Protein 7EAK (pdb70)

Foldseek 3Di:
DVQFDDWDDFEDDDDDPPQLVDDDCVVVDDRDDDVRRPDTDDTDDGGDGCPCPDPQNLFQDKDWADKWKAKLADDPLVRQKTKDQDARQPDVVRLLVVQQFFWKFFKKKKWKDKFKAFDDDPQGQVDDDWWKKKKWFAAQPRDDADGPPGPVVVPPPTDMDMDTPPDDIDMDIGHGPAPDRTQGSWDQAADDPVRDDAGICLVRRGGGMMMMGIPDSSVRGMMMMMIIMIIGTHPMDGDDGHDGDDFDDDDRRDPDGDDDDDDDDDPDPPDPPDDDDDDPPGD/DQWDWDDAQPDIDTGRGADDEAEFPPDFADADDPVQDDFPDDKDWDGRQAFGKDWADKDWAALPFFKWKAFPPQLCCPPGCVVVQLQFFFKKFWWKKKKKFWAFDLQKWFKKKKFKFFPQDFDFQDPPDEADPCAPHPNGDIDGADCDFDDDDHHQTRHPCCPRRRHGNVPRPPGDMDMQTNNRGTMYMYTHYQDDDRRIGNGPVHRGIMIMMGIPGGMDGDPVGDRTIMMIMMMGIHRMIGDHGDHGHPD/DDDDDDDPPPPDDDPPDDDDDDDPDPPDDDDDDDDDPDDDPDCLVQQFDKWWKQQQPPDPQVPDPNSFKQKFFFDPFLQDWSGKFFPQCADGPTHCPISNNVVQLQAWKKFWKKKKKKFWFFDQAKWFKKKKFWDFPPDDADRHCVVRVPGDIDMDIDHPDGMDIRIGGTDFDDRIATNPHDPVRTGGMIIMGGDNGIDGDPPGDRMTIMIMMIHGDPVMDGDGGHDGPPDDDDDDDD/DWDKDAADDDPVVRIDTDDDDDPDPVPDDDPPPDDDDDCCVPPPVDPDDDDDVDDPD/DDWDAAAEAAAQFKDKTKDADPDAADFKKKWKWWCAPVDHIHTAWIQTDPVRRTGGDPVCDVAKDKDDDRPVSMTMIMGGNHDQVRQTWMWMFMCSVPDSPDTDGTYRYGHD/DKAKEKPPQEDEDEFFDKDKIKIFIPWFQADDPPRQGFKWKWWAADVHDIDGADGSLADGDPPHDQLFGGDDGTGMTMTIRRGDDPRRQTKMWMWGPHDPPTYIYSIYGYHYDDD

Nearest PDB structures (foldseek):
  7c9x-assembly1_D  TM=1.006E+00  e=6.518E-09  Echovirus E3
  8gsd-assembly1_4  TM=1.004E+00  e=6.518E-09  Echovirus E3
  6la3-assembly1_D  TM=9.851E-01  e=5.635E-08  Echovirus E11
  9fa9-assembly1_D  TM=9.747E-01  e=7.979E-08  Human coxsackievirus A9 (strain Griggs)
  8r5x-assembly1_D  TM=9.573E-01  e=2.604E-07  Coxsackievirus B5

Radius of gyration: 35.68 Å; Cα contacts (8 Å, |Δi|>4): 2633; chains: 6; bounding box: 87×66×118 Å

Structure (mmCIF, N/CA/C/O backbone):
data_7EAK
#
_entry.id   7EAK
#
loop_
_entity.id
_entity.type
_entity.pdbx_description
1 polymer 'Capsid protein VP1'
2 polymer 'Capsid protein VP2'
3 polymer 'Capsid protein VP3'
4 polymer 'Capsid protein VP4'
5 polymer 'heavy chain of 5G3 fab'
6 polymer 'light chain of 5G3 fab'
7 non-polymer SPHINGOSINE
8 non-polymer 'MYRISTIC ACID'
#
loop_
_atom_site.group_PDB
_atom_site.id
_atom_site.type_symbol
_atom_site.label_atom_id
_atom_site.label_alt_id
_atom_site.label_comp_id
_atom_site.label_asym_id
_atom_site.label_entity_id
_atom_site.label_seq_id
_atom_site.pdbx_PDB_ins_code
_atom_site.Cartn_x
_atom_site.Cartn_y
_atom_site.Cartn_z
_atom_site.occupancy
_atom_site.B_iso_or_equiv
_atom_site.auth_seq_id
_atom_site.auth_comp_id
_atom_site.auth_asym_id
_atom_site.auth_atom_id
_atom_site.pdbx_PDB_model_num
ATOM 1 N N . ALA A 1 10 ? 349.179 343.556 213.150 1.00 102.34 10 ALA A N 1
ATOM 2 C CA . ALA A 1 10 ? 349.149 344.432 214.344 1.00 102.34 10 ALA A CA 1
ATOM 3 C C . ALA A 1 10 ? 347.747 345.027 214.510 1.00 102.34 10 ALA A C 1
ATOM 4 O O . ALA A 1 10 ? 346.817 344.540 213.842 1.00 102.34 10 ALA A O 1
ATOM 6 N N . VAL A 1 11 ? 347.604 346.027 215.387 1.00 98.13 11 VAL A N 1
ATOM 7 C CA . VAL A 1 11 ? 346.276 346.664 215.646 1.00 98.13 11 VAL A CA 1
ATOM 8 C C . VAL A 1 11 ? 345.921 347.540 214.441 1.00 98.13 11 VAL A C 1
ATOM 9 O O . VAL A 1 11 ? 344.759 347.982 214.347 1.00 98.13 11 VAL A O 1
ATOM 13 N N . ALA A 1 12 ? 346.887 347.765 213.546 1.00 92.01 12 ALA A N 1
ATOM 14 C CA . ALA A 1 12 ? 346.656 348.620 212.358 1.00 92.01 12 ALA A CA 1
ATOM 15 C C . ALA A 1 12 ? 346.397 347.739 211.131 1.00 92.01 12 ALA A C 1
ATOM 16 O O . ALA A 1 12 ? 346.465 348.273 210.005 1.00 92.01 12 ALA A O 1
ATOM 18 N N . ARG A 1 13 ? 346.145 346.440 211.341 1.00 86.59 13 ARG A N 1
ATOM 19 C CA . ARG A 1 13 ? 345.911 345.489 210.217 1.00 86.59 13 ARG A CA 1
ATOM 20 C C . ARG A 1 13 ? 344.907 346.054 209.209 1.00 86.59 13 ARG A C 1
ATOM 21 O O . ARG A 1 13 ? 343.970 346.762 209.634 1.00 86.59 13 ARG A O 1
ATOM 29 N N . VAL A 1 14 ? 345.062 345.701 207.931 1.00 78.12 14 VAL A N 1
ATOM 30 C CA . VAL A 1 14 ? 344.228 346.240 206.887 1.00 78.12 14 VAL A CA 1
ATOM 31 C C . VAL A 1 14 ? 343.093 345.264 206.605 1.00 78.12 14 VAL A C 1
ATOM 32 O O . VAL A 1 14 ? 343.132 344.100 206.994 1.00 78.12 14 VAL A O 1
ATOM 36 N N . ALA A 1 15 ? 342.063 345.746 205.920 1.00 75.95 15 ALA A N 1
ATOM 37 C CA . ALA A 1 15 ? 340.884 344.933 205.678 1.00 75.95 15 ALA A CA 1
ATOM 38 C C . ALA A 1 15 ? 341.178 343.832 204.668 1.00 75.95 15 ALA A C 1
ATOM 39 O O . ALA A 1 15 ? 341.984 343.994 203.751 1.00 75.95 15 ALA A O 1
ATOM 41 N N . ASP A 1 16 ? 340.507 342.703 204.849 1.00 77.97 16 ASP A N 1
ATOM 42 C CA . ASP A 1 16 ? 340.638 341.559 203.965 1.00 77.97 16 ASP A CA 1
ATOM 43 C C . ASP A 1 16 ? 339.625 341.654 202.835 1.00 77.97 16 ASP A C 1
ATOM 44 O O . ASP A 1 16 ? 338.631 342.376 202.922 1.00 77.97 16 ASP A O 1
ATOM 49 N N . THR A 1 17 ? 339.888 340.921 201.760 1.00 78.91 17 THR A N 1
ATOM 50 C CA . THR A 1 17 ? 338.968 340.853 200.633 1.00 78.91 17 THR A CA 1
ATOM 51 C C . THR A 1 17 ? 338.172 339.554 200.712 1.00 78.91 17 THR A C 1
ATOM 52 O O . THR A 1 17 ? 338.702 338.466 200.471 1.00 78.91 17 THR A O 1
ATOM 56 N N . MET A 1 18 ? 336.908 339.671 201.082 1.00 81.72 18 MET A N 1
ATOM 57 C CA . MET A 1 18 ? 336.030 338.517 201.090 1.00 81.72 18 MET A CA 1
ATOM 58 C C . MET A 1 18 ? 335.775 338.078 199.651 1.00 81.72 18 MET A C 1
ATOM 59 O O . MET A 1 18 ? 335.627 338.924 198.766 1.00 81.72 18 MET A O 1
ATOM 64 N N . PRO A 1 19 ? 335.737 336.778 199.376 1.00 76.61 19 PRO A N 1
ATOM 65 C CA . PRO A 1 19 ? 335.601 336.328 197.990 1.00 76.61 19 PRO A CA 1
ATOM 66 C C . PRO A 1 19 ? 334.233 336.666 197.431 1.00 76.61 19 PRO A C 1
ATOM 67 O O . PRO A 1 19 ? 333.300 337.016 198.155 1.00 76.61 19 PRO A O 1
ATOM 71 N N . THR A 1 20 ? 334.125 336.562 196.110 1.00 75.39 20 THR A N 1
ATOM 72 C CA . THR A 1 20 ? 332.893 336.918 195.425 1.00 75.39 20 THR A CA 1
ATOM 73 C C . THR A 1 20 ? 332.831 336.210 194.082 1.00 75.39 20 THR A C 1
ATOM 74 O O . THR A 1 20 ? 333.827 336.155 193.358 1.00 75.39 20 THR A O 1
ATOM 78 N N . GLY A 1 21 ? 331.657 335.678 193.753 1.00 74.04 21 GLY A N 1
ATOM 79 C CA . GLY A 1 21 ? 331.440 335.042 192.476 1.00 74.04 21 GLY A CA 1
ATOM 80 C C . GLY A 1 21 ? 330.705 335.948 191.512 1.00 74.04 21 GLY A C 1
ATOM 81 O O . GLY A 1 21 ? 330.622 337.162 191.714 1.00 74.04 21 GLY A O 1
ATOM 82 N N . PRO A 1 22 ? 330.154 335.381 190.444 1.00 72.45 22 PRO A N 1
ATOM 83 C CA . PRO A 1 22 ? 329.412 336.196 189.482 1.00 72.45 22 PRO A CA 1
ATOM 84 C C . PRO A 1 22 ? 328.131 336.723 190.102 1.00 72.45 22 PRO A C 1
ATOM 85 O O . PRO A 1 22 ? 327.671 336.252 191.143 1.00 72.45 22 PRO A O 1
ATOM 89 N N . ARG A 1 23 ? 327.549 337.719 189.442 1.00 72.42 23 ARG A N 1
ATOM 90 C CA . ARG A 1 23 ? 326.399 338.400 190.012 1.00 72.42 23 ARG A CA 1
ATOM 91 C C . ARG A 1 23 ? 325.580 339.026 188.897 1.00 72.42 23 ARG A C 1
ATOM 92 O O . ARG A 1 23 ? 326.083 339.294 187.805 1.00 72.42 23 ARG A O 1
ATOM 100 N N . ASN A 1 24 ? 324.301 339.250 189.195 1.00 75.36 24 ASN A N 1
ATOM 101 C CA . ASN A 1 24 ? 323.405 340.009 188.320 1.00 75.36 24 ASN A CA 1
ATOM 102 C C . ASN A 1 24 ? 322.339 340.634 189.219 1.00 75.36 24 ASN A C 1
ATOM 103 O O . ASN A 1 24 ? 321.328 340.002 189.530 1.00 75.36 24 ASN A O 1
ATOM 108 N N . THR A 1 25 ? 322.566 341.882 189.614 1.00 78.98 25 THR A N 1
ATOM 109 C CA . THR A 1 25 ? 321.738 342.527 190.618 1.00 78.98 25 THR A CA 1
ATOM 110 C C . THR A 1 25 ? 321.344 343.923 190.167 1.00 78.98 25 THR A C 1
ATOM 111 O O . THR A 1 25 ? 321.804 344.427 189.141 1.00 78.98 25 THR A O 1
ATOM 115 N N . GLU A 1 26 ? 320.474 344.548 190.959 1.00 81.54 26 GLU A N 1
ATOM 116 C CA . GLU A 1 26 ? 320.169 345.960 190.792 1.00 81.54 26 GLU A CA 1
ATOM 117 C C . GLU A 1 26 ? 321.078 346.851 191.615 1.00 81.54 26 GLU A C 1
ATOM 118 O O . GLU A 1 26 ? 321.288 348.011 191.250 1.00 81.54 26 GLU A O 1
ATOM 124 N N . SER A 1 27 ? 321.619 346.341 192.714 1.00 83.19 27 SER A N 1
ATOM 125 C CA . SER A 1 27 ? 322.465 347.134 193.595 1.00 83.19 27 SER A CA 1
ATOM 126 C C . SER A 1 27 ? 323.811 347.316 192.917 1.00 83.19 27 SER A C 1
ATOM 127 O O . SER A 1 27 ? 324.733 346.521 193.094 1.00 83.19 27 SER A O 1
ATOM 130 N N . VAL A 1 28 ? 323.925 348.371 192.118 1.00 81.16 28 VAL A N 1
ATOM 131 C CA . VAL A 1 28 ? 325.191 348.688 191.464 1.00 81.16 28 VAL A CA 1
ATOM 132 C C . VAL A 1 28 ? 326.045 349.495 192.431 1.00 81.16 28 VAL A C 1
ATOM 133 O O . VAL A 1 28 ? 325.687 350.626 192.785 1.00 81.16 28 VAL A O 1
ATOM 137 N N . PRO A 1 29 ? 327.154 348.959 192.899 1.00 75.80 29 PRO A N 1
ATOM 138 C CA . PRO A 1 29 ? 327.989 349.714 193.834 1.00 75.80 29 PRO A CA 1
ATOM 139 C C . PRO A 1 29 ? 328.955 350.622 193.102 1.00 75.80 29 PRO A C 1
ATOM 140 O O . PRO A 1 29 ? 329.470 351.588 193.673 1.00 75.80 29 PRO A O 1
ATOM 144 N N . ALA A 1 30 ? 329.200 350.325 191.827 1.00 71.81 30 ALA A N 1
ATOM 145 C CA . ALA A 1 30 ? 330.140 351.130 191.059 1.00 71.81 30 ALA A CA 1
ATOM 146 C C . ALA A 1 30 ? 329.584 352.520 190.793 1.00 71.81 30 ALA A C 1
ATOM 147 O O . ALA A 1 30 ? 330.290 353.519 190.965 1.00 71.81 30 ALA A O 1
ATOM 149 N N . LEU A 1 31 ? 328.324 352.610 190.387 1.00 75.05 31 LEU A N 1
ATOM 150 C CA . LEU A 1 31 ? 327.716 353.904 190.116 1.00 75.05 31 LEU A CA 1
ATOM 151 C C . LEU A 1 31 ? 327.489 354.652 191.419 1.00 75.05 31 LEU A C 1
ATOM 152 O O . LEU A 1 31 ? 326.804 354.155 192.317 1.00 75.05 31 LEU A O 1
ATOM 157 N N . THR A 1 32 ? 328.063 355.844 191.524 1.00 74.68 32 THR A N 1
ATOM 158 C CA . THR A 1 32 ? 327.878 356.694 192.689 1.00 74.68 32 THR A CA 1
ATOM 159 C C . THR A 1 32 ? 327.738 358.129 192.205 1.00 74.68 32 THR A C 1
ATOM 160 O O . THR A 1 32 ? 327.546 358.388 191.013 1.00 74.68 32 THR A O 1
ATOM 164 N N . ALA A 1 33 ? 327.823 359.073 193.133 1.00 73.91 33 ALA A N 1
ATOM 165 C CA . ALA A 1 33 ? 327.689 360.482 192.787 1.00 73.91 33 ALA A CA 1
ATOM 166 C C . ALA A 1 33 ? 328.546 361.282 193.753 1.00 73.91 33 ALA A C 1
ATOM 167 O O . ALA A 1 33 ? 328.263 361.309 194.953 1.00 73.91 33 ALA A O 1
ATOM 169 N N . VAL A 1 34 ? 329.590 361.925 193.233 1.00 71.07 34 VAL A N 1
ATOM 170 C CA . VAL A 1 34 ? 330.517 362.637 194.100 1.00 71.07 34 VAL A CA 1
ATOM 171 C C . VAL A 1 34 ? 330.001 364.006 194.505 1.00 71.07 34 VAL A C 1
ATOM 172 O O . VAL A 1 34 ? 330.534 364.596 195.450 1.00 71.07 34 VAL A O 1
ATOM 176 N N . GLU A 1 35 ? 328.989 364.536 193.811 1.00 71.34 35 GLU A N 1
ATOM 177 C CA . GLU A 1 35 ? 328.449 365.838 194.182 1.00 71.34 35 GLU A CA 1
ATOM 178 C C . GLU A 1 35 ? 328.086 365.890 195.655 1.00 71.34 35 GLU A C 1
ATOM 179 O O . GLU A 1 35 ? 328.108 366.963 196.264 1.00 71.34 35 GLU A O 1
ATOM 185 N N . THR A 1 36 ? 327.769 364.746 196.250 1.00 71.11 36 THR A N 1
ATOM 186 C CA . THR A 1 36 ? 327.556 364.715 197.686 1.00 71.11 36 THR A CA 1
ATOM 187 C C . THR A 1 36 ? 328.846 364.851 198.470 1.00 71.11 36 THR A C 1
ATOM 188 O O . THR A 1 36 ? 328.797 364.854 199.702 1.00 71.11 36 THR A O 1
ATOM 192 N N . GLY A 1 37 ? 329.989 364.963 197.803 1.00 68.91 37 GLY A N 1
ATOM 193 C CA . GLY A 1 37 ? 331.240 365.141 198.506 1.00 68.91 37 GLY A CA 1
ATOM 194 C C . GLY A 1 37 ? 331.557 363.952 199.380 1.00 68.91 37 GLY A C 1
ATOM 195 O O . GLY A 1 37 ? 331.880 364.101 200.560 1.00 68.91 37 GLY A O 1
ATOM 196 N N . HIS A 1 38 ? 331.446 362.760 198.808 1.00 72.27 38 HIS A N 1
ATOM 197 C CA . HIS A 1 38 ? 331.614 361.519 199.546 1.00 72.27 38 HIS A CA 1
ATOM 198 C C . HIS A 1 38 ? 332.495 360.585 198.740 1.00 72.27 38 HIS A C 1
ATOM 199 O O . HIS A 1 38 ? 332.140 360.207 197.622 1.00 72.27 38 HIS A O 1
ATOM 206 N N . THR A 1 39 ? 333.630 360.207 199.312 1.00 72.06 39 THR A N 1
ATOM 207 C CA . THR A 1 39 ? 334.557 359.305 198.649 1.00 72.06 39 THR A CA 1
ATOM 208 C C . THR A 1 39 ? 333.998 357.891 198.711 1.00 72.06 39 THR A C 1
ATOM 209 O O . THR A 1 39 ? 333.698 357.389 199.798 1.00 72.06 39 THR A O 1
ATOM 213 N N . SER A 1 40 ? 333.852 357.252 197.556 1.00 74.64 40 SER A N 1
ATOM 214 C CA . SER A 1 40 ? 333.216 355.945 197.506 1.00 74.64 40 SER A CA 1
ATOM 215 C C . SER A 1 40 ? 334.024 354.912 198.280 1.00 74.64 40 SER A C 1
ATOM 216 O O . SER A 1 40 ? 335.246 355.015 198.407 1.00 74.64 40 SER A O 1
ATOM 219 N N . GLN A 1 41 ? 333.325 353.907 198.803 1.00 74.69 41 GLN A N 1
ATOM 220 C CA . GLN A 1 41 ? 333.928 352.857 199.618 1.00 74.69 41 GLN A CA 1
ATOM 221 C C . GLN A 1 41 ? 333.943 351.513 198.900 1.00 74.69 41 GLN A C 1
ATOM 222 O O . GLN A 1 41 ? 333.716 350.467 199.507 1.00 74.69 41 GLN A O 1
ATOM 228 N N . VAL A 1 42 ? 334.210 351.523 197.600 1.00 74.67 42 VAL A N 1
ATOM 229 C CA . VAL A 1 42 ? 334.160 350.303 196.803 1.00 74.67 42 VAL A CA 1
ATOM 230 C C . VAL A 1 42 ? 335.447 349.512 196.989 1.00 74.67 42 VAL A C 1
ATOM 231 O O . VAL A 1 42 ? 336.540 350.001 196.688 1.00 74.67 42 VAL A O 1
ATOM 235 N N . VAL A 1 43 ? 335.315 348.285 197.477 1.00 74.21 43 VAL A N 1
ATOM 236 C CA . VAL A 1 43 ? 336.415 347.332 197.589 1.00 74.21 43 VAL A CA 1
ATOM 237 C C . VAL A 1 43 ? 336.422 346.539 196.285 1.00 74.21 43 VAL A C 1
ATOM 238 O O . VAL A 1 43 ? 335.352 346.346 195.693 1.00 74.21 43 VAL A O 1
ATOM 242 N N . PRO A 1 44 ? 337.586 346.075 195.781 1.00 72.09 44 PRO A N 1
ATOM 243 C CA . PRO A 1 44 ? 337.613 345.370 194.489 1.00 72.09 44 PRO A CA 1
ATOM 244 C C . PRO A 1 44 ? 336.591 344.258 194.322 1.00 72.09 44 PRO A C 1
ATOM 245 O O . PRO A 1 44 ? 336.331 343.824 193.197 1.00 72.09 44 PRO A O 1
ATOM 249 N N . GLY A 1 45 ? 335.998 343.792 195.418 1.00 72.44 45 GLY A N 1
ATOM 250 C CA . GLY A 1 45 ? 335.018 342.727 195.327 1.00 72.44 45 GLY A CA 1
ATOM 251 C C . GLY A 1 45 ? 333.728 343.105 194.632 1.00 72.44 45 GLY A C 1
ATOM 252 O O . GLY A 1 45 ? 332.894 342.223 194.402 1.00 72.44 45 GLY A O 1
ATOM 253 N N . ASP A 1 46 ? 333.541 344.380 194.291 1.00 74.74 46 ASP A N 1
ATOM 254 C CA . ASP A 1 46 ? 332.285 344.832 193.712 1.00 74.74 46 ASP A CA 1
ATOM 255 C C . ASP A 1 46 ? 332.314 344.964 192.198 1.00 74.74 46 ASP A C 1
ATOM 256 O O . ASP A 1 46 ? 331.245 345.044 191.585 1.00 74.74 46 ASP A O 1
ATOM 261 N N . THR A 1 47 ? 333.489 345.000 191.579 1.00 74.46 47 THR A N 1
ATOM 262 C CA . THR A 1 47 ? 333.578 345.163 190.136 1.00 74.46 47 THR A CA 1
ATOM 263 C C . THR A 1 47 ? 334.152 343.947 189.425 1.00 74.46 47 THR A C 1
ATOM 264 O O . THR A 1 47 ? 334.301 343.981 188.200 1.00 74.46 47 THR A O 1
ATOM 268 N N . MET A 1 48 ? 334.477 342.880 190.146 1.00 74.21 48 MET A N 1
ATOM 269 C CA . MET A 1 48 ? 334.998 341.673 189.523 1.00 74.21 48 MET A CA 1
ATOM 270 C C . MET A 1 48 ? 334.879 340.525 190.512 1.00 74.21 48 MET A C 1
ATOM 271 O O . MET A 1 48 ? 334.491 340.714 191.666 1.00 74.21 48 MET A O 1
ATOM 276 N N . GLN A 1 49 ? 335.213 339.328 190.043 1.00 74.96 49 GLN A N 1
ATOM 277 C CA . GLN A 1 49 ? 335.306 338.172 190.921 1.00 74.96 49 GLN A CA 1
ATOM 278 C C . GLN A 1 49 ? 336.655 338.174 191.623 1.00 74.96 49 GLN A C 1
ATOM 279 O O . GLN A 1 49 ? 337.696 338.317 190.976 1.00 74.96 49 GLN A O 1
ATOM 285 N N . THR A 1 50 ? 336.643 338.016 192.941 1.00 74.65 50 THR A N 1
ATOM 286 C CA . THR A 1 50 ? 337.867 338.031 193.723 1.00 74.65 50 THR A CA 1
ATOM 287 C C . THR A 1 50 ? 337.948 336.776 194.582 1.00 74.65 50 THR A C 1
ATOM 288 O O . THR A 1 50 ? 336.984 336.021 194.713 1.00 74.65 50 THR A O 1
ATOM 292 N N . ARG A 1 51 ? 339.118 336.568 195.178 1.00 71.55 51 ARG A N 1
ATOM 293 C CA . ARG A 1 51 ? 339.407 335.385 195.971 1.00 71.55 51 ARG A CA 1
ATOM 294 C C . ARG A 1 51 ? 339.706 335.778 197.408 1.00 71.55 51 ARG A C 1
ATOM 295 O O . ARG A 1 51 ? 340.176 336.884 197.680 1.00 71.55 51 ARG A O 1
ATOM 303 N N . HIS A 1 52 ? 339.443 334.861 198.333 1.00 71.65 52 HIS A N 1
ATOM 304 C CA . HIS A 1 52 ? 339.626 335.138 199.753 1.00 71.65 52 HIS A CA 1
ATOM 305 C C . HIS A 1 52 ? 341.105 335.070 200.092 1.00 71.65 52 HIS A C 1
ATOM 306 O O . HIS A 1 52 ? 341.676 333.979 200.158 1.00 71.65 52 HIS A O 1
ATOM 313 N N . VAL A 1 53 ? 341.733 336.220 200.319 1.00 73.62 53 VAL A N 1
ATOM 314 C CA . VAL A 1 53 ? 343.118 336.258 200.770 1.00 73.62 53 VAL A CA 1
ATOM 315 C C . VAL A 1 53 ? 343.162 336.895 202.148 1.00 73.62 53 VAL A C 1
ATOM 316 O O . VAL A 1 53 ? 342.413 337.833 202.437 1.00 73.62 53 VAL A O 1
ATOM 320 N N . LYS A 1 54 ? 344.018 336.361 203.008 1.00 73.23 54 LYS A N 1
ATOM 321 C CA . LYS A 1 54 ? 344.189 336.887 204.356 1.00 73.23 54 LYS A CA 1
ATOM 322 C C . LYS A 1 54 ? 345.312 337.911 204.310 1.00 73.23 54 LYS A C 1
ATOM 323 O O . LYS A 1 54 ? 346.492 337.560 204.363 1.00 73.23 54 LYS A O 1
ATOM 329 N N . ASN A 1 55 ? 344.945 339.184 204.212 1.00 75.01 55 ASN A N 1
ATOM 330 C CA . ASN A 1 55 ? 345.926 340.250 204.072 1.00 75.01 55 ASN A CA 1
ATOM 331 C C . ASN A 1 55 ? 346.526 340.568 205.434 1.00 75.01 55 ASN A C 1
ATOM 332 O O . ASN A 1 55 ? 345.809 340.960 206.359 1.00 75.01 55 ASN A O 1
ATOM 337 N N . TYR A 1 56 ? 347.838 340.393 205.557 1.00 77.05 56 TYR A N 1
ATOM 338 C CA . TYR A 1 56 ? 348.538 340.573 206.819 1.00 77.05 56 TYR A CA 1
ATOM 339 C C . TYR A 1 56 ? 349.289 341.891 206.892 1.00 77.05 56 TYR A C 1
ATOM 340 O O . TYR A 1 56 ? 350.041 342.110 207.846 1.00 77.05 56 TYR A O 1
ATOM 349 N N . HIS A 1 57 ? 349.117 342.765 205.910 1.00 74.71 57 HIS A N 1
ATOM 350 C CA . HIS A 1 57 ? 349.778 344.055 205.958 1.00 74.71 57 HIS A CA 1
ATOM 351 C C . HIS A 1 57 ? 349.205 344.895 207.091 1.00 74.71 57 HIS A C 1
ATOM 352 O O . HIS A 1 57 ? 348.080 344.685 207.549 1.00 74.71 57 HIS A O 1
ATOM 359 N N . SER A 1 58 ? 349.992 345.864 207.543 1.00 78.31 58 SER A N 1
ATOM 360 C CA . SER A 1 58 ? 349.564 346.734 208.623 1.00 78.31 58 SER A CA 1
ATOM 361 C C . SER A 1 58 ? 350.012 348.155 208.327 1.00 78.31 58 SER A C 1
ATOM 362 O O . SER A 1 58 ? 350.873 348.395 207.480 1.00 78.31 58 SER A O 1
ATOM 365 N N . ARG A 1 59 ? 349.421 349.105 209.047 1.00 76.75 59 ARG A N 1
ATOM 366 C CA . ARG A 1 59 ? 349.649 350.525 208.816 1.00 76.75 59 ARG A CA 1
ATOM 367 C C . ARG A 1 59 ? 350.417 351.185 209.955 1.00 76.75 59 ARG A C 1
ATOM 368 O O . ARG A 1 59 ? 350.237 352.376 210.215 1.00 76.75 59 ARG A O 1
ATOM 376 N N . THR A 1 60 ? 351.275 350.434 210.644 1.00 76.09 60 THR A N 1
ATOM 377 C CA . THR A 1 60 ? 352.013 351.023 211.755 1.00 76.09 60 THR A CA 1
ATOM 378 C C . THR A 1 60 ? 352.961 352.108 211.276 1.00 76.09 60 THR A C 1
ATOM 379 O O . THR A 1 60 ? 353.101 353.149 211.926 1.00 76.09 60 THR A O 1
ATOM 383 N N . GLU A 1 61 ? 353.610 351.891 210.137 1.00 73.59 61 GLU A N 1
ATOM 384 C CA . GLU A 1 61 ? 354.661 352.791 209.690 1.00 73.59 61 GLU A CA 1
ATOM 385 C C . GLU A 1 61 ? 354.126 354.145 209.244 1.00 73.59 61 GLU A C 1
ATOM 386 O O . GLU A 1 61 ? 354.922 355.028 208.912 1.00 73.59 61 GLU A O 1
ATOM 392 N N . SER A 1 62 ? 352.808 354.336 209.232 1.00 71.85 62 SER A N 1
ATOM 393 C CA . SER A 1 62 ? 352.216 355.568 208.730 1.00 71.85 62 SER A CA 1
ATOM 394 C C . SER A 1 62 ? 351.358 356.275 209.771 1.00 71.85 62 SER A C 1
ATOM 395 O O . SER A 1 62 ? 350.588 357.170 209.420 1.00 71.85 62 SER A O 1
ATOM 398 N N . SER A 1 63 ? 351.457 355.890 211.038 1.00 71.89 63 SER A N 1
ATOM 399 C CA . SER A 1 63 ? 350.765 356.647 212.066 1.00 71.89 63 SER A CA 1
ATOM 400 C C . SER A 1 63 ? 351.474 357.976 212.290 1.00 71.89 63 SER A C 1
ATOM 401 O O . SER A 1 63 ? 352.605 358.185 211.855 1.00 71.89 63 SER A O 1
ATOM 404 N N . ILE A 1 64 ? 350.801 358.884 212.992 1.00 69.35 64 ILE A N 1
ATOM 405 C CA . ILE A 1 64 ? 351.364 360.217 213.167 1.00 69.35 64 ILE A CA 1
ATOM 406 C C . ILE A 1 64 ? 352.623 360.171 214.014 1.00 69.35 64 ILE A C 1
ATOM 407 O O . ILE A 1 64 ? 353.629 360.809 213.681 1.00 69.35 64 ILE A O 1
ATOM 412 N N . GLU A 1 65 ? 352.603 359.422 215.116 1.00 73.23 65 GLU A N 1
ATOM 413 C CA . GLU A 1 65 ? 353.779 359.401 215.977 1.00 73.23 65 GLU A CA 1
ATOM 414 C C . GLU A 1 65 ? 354.976 358.801 215.257 1.00 73.23 65 GLU A C 1
ATOM 415 O O . GLU A 1 65 ? 356.092 359.314 215.371 1.00 73.23 65 GLU A O 1
ATOM 421 N N . ASN A 1 66 ? 354.769 357.733 214.491 1.00 71.84 66 ASN A N 1
ATOM 422 C CA . ASN A 1 66 ? 355.874 357.167 213.732 1.00 71.84 66 ASN A CA 1
ATOM 423 C C . ASN A 1 66 ? 356.217 357.995 212.505 1.00 71.84 66 ASN A C 1
ATOM 424 O O . ASN A 1 66 ? 357.307 357.836 211.952 1.00 71.84 66 ASN A O 1
ATOM 429 N N . PHE A 1 67 ? 355.314 358.866 212.067 1.00 68.64 67 PHE A N 1
ATOM 430 C CA . PHE A 1 67 ? 355.593 359.711 210.916 1.00 68.64 67 PHE A CA 1
ATOM 431 C C . PHE A 1 67 ? 356.373 360.952 211.302 1.00 68.64 67 PHE A C 1
ATOM 432 O O . PHE A 1 67 ? 357.099 361.506 210.473 1.00 68.64 67 PHE A O 1
ATOM 440 N N . LEU A 1 68 ? 356.239 361.402 212.544 1.00 67.97 68 LEU A N 1
ATOM 441 C CA . LEU A 1 68 ? 356.885 362.629 212.981 1.00 67.97 68 LEU A CA 1
ATOM 442 C C . LEU A 1 68 ? 358.039 362.414 213.941 1.00 67.97 68 LEU A C 1
ATOM 443 O O . LEU A 1 68 ? 358.930 363.260 214.001 1.00 67.97 68 LEU A O 1
ATOM 448 N N . CYS A 1 69 ? 358.068 361.306 214.678 1.00 69.95 69 CYS A N 1
ATOM 449 C CA . CYS A 1 69 ? 359.109 361.116 215.680 1.00 69.95 69 CYS A CA 1
ATOM 450 C C . CYS A 1 69 ? 360.428 360.745 215.014 1.00 69.95 69 CYS A C 1
ATOM 451 O O . CYS A 1 69 ? 360.925 359.629 215.182 1.00 69.95 69 CYS A O 1
ATOM 454 N N . ARG A 1 70 ? 360.980 361.664 214.227 1.00 66.00 70 ARG A N 1
ATOM 455 C CA . ARG A 1 70 ? 362.327 361.544 213.686 1.00 66.00 70 ARG A CA 1
ATOM 456 C C . ARG A 1 70 ? 362.949 362.928 213.679 1.00 66.00 70 ARG A C 1
ATOM 457 O O . ARG A 1 70 ? 362.359 363.867 213.143 1.00 66.00 70 ARG A O 1
ATOM 465 N N . ALA A 1 71 ? 364.133 363.054 214.264 1.00 62.84 71 ALA A N 1
ATOM 466 C CA . ALA A 1 71 ? 364.750 364.363 214.398 1.00 62.84 71 ALA A CA 1
ATOM 467 C C . ALA A 1 71 ? 365.225 364.882 213.048 1.00 62.84 71 ALA A C 1
ATOM 468 O O . ALA A 1 71 ? 365.759 364.132 212.231 1.00 62.84 71 ALA A O 1
ATOM 470 N N . ALA A 1 72 ? 365.025 366.178 212.818 1.00 62.28 72 ALA A N 1
ATOM 471 C CA . ALA A 1 72 ? 365.475 366.828 211.597 1.00 62.28 72 ALA A CA 1
ATOM 472 C C . ALA A 1 72 ? 366.125 368.156 211.945 1.00 62.28 72 ALA A C 1
ATOM 473 O O . ALA A 1 72 ? 365.748 368.809 212.918 1.00 62.28 72 ALA A O 1
ATOM 475 N N . CYS A 1 73 ? 367.105 368.551 211.138 1.00 66.55 73 CYS A N 1
ATOM 476 C CA . CYS A 1 73 ? 367.857 369.765 211.413 1.00 66.55 73 CYS A CA 1
ATOM 477 C C . CYS A 1 73 ? 366.958 370.991 211.339 1.00 66.55 73 CYS A C 1
ATOM 478 O O . CYS A 1 73 ? 366.030 371.061 210.533 1.00 66.55 73 CYS A O 1
ATOM 481 N N . VAL A 1 74 ? 367.234 371.962 212.207 1.00 64.54 74 VAL A N 1
ATOM 482 C CA . VAL A 1 74 ? 366.419 373.171 212.269 1.00 64.54 74 VAL A CA 1
ATOM 483 C C . VAL A 1 74 ? 367.234 374.456 212.209 1.00 64.54 74 VAL A C 1
ATOM 484 O O . VAL A 1 74 ? 366.712 375.492 211.762 1.00 64.54 74 VAL A O 1
ATOM 488 N N . TYR A 1 75 ? 368.514 374.468 212.570 1.00 63.25 75 TYR A N 1
ATOM 489 C CA . TYR A 1 75 ? 369.291 375.696 212.475 1.00 63.25 75 TYR A CA 1
ATOM 490 C C . TYR A 1 75 ? 370.766 375.356 212.357 1.00 63.25 75 TYR A C 1
ATOM 491 O O . TYR A 1 75 ? 371.215 374.293 212.784 1.00 63.25 75 TYR A O 1
ATOM 500 N N . ILE A 1 76 ? 371.516 376.286 211.769 1.00 61.07 76 ILE A N 1
ATOM 501 C CA . ILE A 1 76 ? 372.959 376.148 211.612 1.00 61.07 76 ILE A CA 1
ATOM 502 C C . ILE A 1 76 ? 373.606 377.489 211.916 1.00 61.07 76 ILE A C 1
ATOM 503 O O . ILE A 1 76 ? 373.566 378.411 211.095 1.00 61.07 76 ILE A O 1
ATOM 508 N N . ALA A 1 77 ? 374.212 377.611 213.090 1.00 60.36 77 ALA A N 1
ATOM 509 C CA . ALA A 1 77 ? 374.804 378.863 213.531 1.00 60.36 77 ALA A CA 1
ATOM 510 C C . ALA A 1 77 ? 376.274 378.647 213.840 1.00 60.36 77 ALA A C 1
ATOM 511 O O . ALA A 1 77 ? 376.655 377.609 214.387 1.00 60.36 77 ALA A O 1
ATOM 513 N N . THR A 1 78 ? 377.095 379.625 213.481 1.00 62.27 78 THR A N 1
ATOM 514 C CA . THR A 1 78 ? 378.529 379.555 213.688 1.00 62.27 78 THR A CA 1
ATOM 515 C C . THR A 1 78 ? 378.996 380.755 214.496 1.00 62.27 78 THR A C 1
ATOM 516 O O . THR A 1 78 ? 378.398 381.831 214.440 1.00 62.27 78 THR A O 1
ATOM 520 N N . TYR A 1 79 ? 380.073 380.561 215.248 1.00 64.11 79 TYR A N 1
ATOM 521 C CA . TYR A 1 79 ? 380.582 381.600 216.127 1.00 64.11 79 TYR A CA 1
ATOM 522 C C . TYR A 1 79 ? 382.039 381.302 216.436 1.00 64.11 79 TYR A C 1
ATOM 523 O O . TYR A 1 79 ? 382.506 380.175 216.274 1.00 64.11 79 TYR A O 1
ATOM 532 N N . LYS A 1 80 ? 382.745 382.323 216.893 1.00 67.82 80 LYS A N 1
ATOM 533 C CA . LYS A 1 80 ? 384.185 382.282 217.072 1.00 67.82 80 LYS A CA 1
ATOM 534 C C . LYS A 1 80 ? 384.540 382.258 218.553 1.00 67.82 80 LYS A C 1
ATOM 535 O O . LYS A 1 80 ? 383.675 382.125 219.422 1.00 67.82 80 LYS A O 1
ATOM 541 N N . SER A 1 81 ? 385.838 382.355 218.836 1.00 69.51 81 SER A N 1
ATOM 542 C CA . SER A 1 81 ? 386.300 382.655 220.185 1.00 69.51 81 SER A CA 1
ATOM 543 C C . SER A 1 81 ? 387.397 383.711 220.161 1.00 69.51 81 SER A C 1
ATOM 544 O O . SER A 1 81 ? 388.144 383.841 221.137 1.00 69.51 81 SER A O 1
ATOM 547 N N . ALA A 1 82 ? 387.502 384.470 219.074 1.00 73.01 82 ALA A N 1
ATOM 548 C CA . ALA A 1 82 ? 388.520 385.499 218.919 1.00 73.01 82 ALA A CA 1
ATOM 549 C C . ALA A 1 82 ? 388.114 386.789 219.609 1.00 73.01 82 ALA A C 1
ATOM 550 O O . ALA A 1 82 ? 387.135 386.822 220.359 1.00 73.01 82 ALA A O 1
ATOM 552 N N . GLY A 1 83 ? 388.856 387.858 219.348 1.00 77.67 83 GLY A N 1
ATOM 553 C CA . GLY A 1 83 ? 388.570 389.156 219.921 1.00 77.67 83 GLY A CA 1
ATOM 554 C C . GLY A 1 83 ? 388.110 390.126 218.851 1.00 77.67 83 GLY A C 1
ATOM 555 O O . GLY A 1 83 ? 388.356 389.924 217.661 1.00 77.67 83 GLY A O 1
ATOM 556 N N . GLY A 1 84 ? 387.425 391.178 219.286 1.00 81.59 84 GLY A N 1
ATOM 557 C CA . GLY A 1 84 ? 386.906 392.172 218.368 1.00 81.59 84 GLY A CA 1
ATOM 558 C C . GLY A 1 84 ? 385.615 391.731 217.714 1.00 81.59 84 GLY A C 1
ATOM 559 O O . GLY A 1 84 ? 385.405 390.532 217.499 1.00 81.59 84 GLY A O 1
ATOM 560 N N . THR A 1 85 ? 384.759 392.692 217.365 1.00 79.70 85 THR A N 1
ATOM 561 C CA . THR A 1 85 ? 383.416 392.446 216.850 1.00 79.70 85 THR A CA 1
ATOM 562 C C . THR A 1 85 ? 382.699 391.461 217.761 1.00 79.70 85 THR A C 1
ATOM 563 O O . THR A 1 85 ? 382.464 390.312 217.367 1.00 79.70 85 THR A O 1
ATOM 567 N N . PRO A 1 86 ? 382.326 391.870 218.974 1.00 75.97 86 PRO A N 1
ATOM 568 C CA . PRO A 1 86 ? 381.781 390.912 219.943 1.00 75.97 86 PRO A CA 1
ATOM 569 C C . PRO A 1 86 ? 380.467 390.293 219.500 1.00 75.97 86 PRO A C 1
ATOM 570 O O . PRO A 1 86 ? 379.911 389.443 220.200 1.00 75.97 86 PRO A O 1
ATOM 574 N N . THR A 1 87 ? 379.956 390.709 218.345 1.00 75.86 87 THR A N 1
ATOM 575 C CA . THR A 1 87 ? 378.808 390.036 217.761 1.00 75.86 87 THR A CA 1
ATOM 576 C C . THR A 1 87 ? 379.176 388.713 217.115 1.00 75.86 87 THR A C 1
ATOM 577 O O . THR A 1 87 ? 378.285 388.031 216.599 1.00 75.86 87 THR A O 1
ATOM 581 N N . GLU A 1 88 ? 380.453 388.347 217.101 1.00 73.36 88 GLU A N 1
ATOM 582 C CA . GLU A 1 88 ? 380.890 387.083 216.534 1.00 73.36 88 GLU A CA 1
ATOM 583 C C . GLU A 1 88 ? 381.314 386.072 217.585 1.00 73.36 88 GLU A C 1
ATOM 584 O O . GLU A 1 88 ? 381.660 384.943 217.233 1.00 73.36 88 GLU A O 1
ATOM 590 N N . ARG A 1 89 ? 381.306 386.441 218.857 1.00 69.29 89 ARG A N 1
ATOM 591 C CA . ARG A 1 89 ? 381.674 385.517 219.914 1.00 69.29 89 ARG A CA 1
ATOM 592 C C . ARG A 1 89 ? 380.502 384.690 220.416 1.00 69.29 89 ARG A C 1
ATOM 593 O O . ARG A 1 89 ? 380.678 383.893 221.340 1.00 69.29 89 ARG A O 1
ATOM 601 N N . TYR A 1 90 ? 379.316 384.863 219.844 1.00 65.63 90 TYR A N 1
ATOM 602 C CA . TYR A 1 90 ? 378.154 384.090 220.253 1.00 65.63 90 TYR A CA 1
ATOM 603 C C . TYR A 1 90 ? 377.167 384.075 219.098 1.00 65.63 90 TYR A C 1
ATOM 604 O O . TYR A 1 90 ? 377.301 384.831 218.135 1.00 65.63 90 TYR A O 1
ATOM 613 N N . ALA A 1 91 ? 376.171 383.205 219.203 1.00 62.39 91 ALA A N 1
ATOM 614 C CA . ALA A 1 91 ? 375.189 383.039 218.147 1.00 62.39 91 ALA A CA 1
ATOM 615 C C . ALA A 1 91 ? 373.789 383.205 218.711 1.00 62.39 91 ALA A C 1
ATOM 616 O O . ALA A 1 91 ? 373.515 382.829 219.852 1.00 62.39 91 ALA A O 1
ATOM 618 N N . SER A 1 92 ? 372.899 383.748 217.890 1.00 63.13 92 SER A N 1
ATOM 619 C CA . SER A 1 92 ? 371.529 384.019 218.289 1.00 63.13 92 SER A CA 1
ATOM 620 C C . SER A 1 92 ? 370.572 383.282 217.370 1.00 63.13 92 SER A C 1
ATOM 621 O O . SER A 1 92 ? 370.882 383.031 216.203 1.00 63.13 92 SER A O 1
ATOM 624 N N . TRP A 1 93 ? 369.401 382.946 217.899 1.00 65.25 93 TRP A N 1
ATOM 625 C CA . TRP A 1 93 ? 368.389 382.275 217.091 1.00 65.25 93 TRP A CA 1
ATOM 626 C C . TRP A 1 93 ? 367.033 382.455 217.752 1.00 65.25 93 TRP A C 1
ATOM 627 O O . TRP A 1 93 ? 366.802 381.909 218.833 1.00 65.25 93 TRP A O 1
ATOM 638 N N . ARG A 1 94 ? 366.143 383.204 217.110 1.00 70.13 94 ARG A N 1
ATOM 639 C CA . ARG A 1 94 ? 364.746 383.163 217.509 1.00 70.13 94 ARG A CA 1
ATOM 640 C C . ARG A 1 94 ? 364.181 381.810 217.120 1.00 70.13 94 ARG A C 1
ATOM 641 O O . ARG A 1 94 ? 364.372 381.355 215.990 1.00 70.13 94 ARG A O 1
ATOM 649 N N . ILE A 1 95 ? 363.507 381.150 218.057 1.00 66.87 95 ILE A N 1
ATOM 650 C CA . ILE A 1 95 ? 363.100 379.768 217.828 1.00 66.87 95 ILE A CA 1
ATOM 651 C C . ILE A 1 95 ? 362.017 379.752 216.756 1.00 66.87 95 ILE A C 1
ATOM 652 O O . ILE A 1 95 ? 360.896 380.218 216.973 1.00 66.87 95 ILE A O 1
ATOM 657 N N . ASN A 1 96 ? 362.366 379.233 215.586 1.00 70.52 96 ASN A N 1
ATOM 658 C CA . ASN A 1 96 ? 361.454 379.074 214.470 1.00 70.52 96 ASN A CA 1
ATOM 659 C C . ASN A 1 96 ? 361.533 377.639 213.984 1.00 70.52 96 ASN A C 1
ATOM 660 O O . ASN A 1 96 ? 362.489 376.920 214.275 1.00 70.52 96 ASN A O 1
ATOM 665 N N . THR A 1 97 ? 360.519 377.225 213.234 1.00 69.63 97 THR A N 1
ATOM 666 C CA . THR A 1 97 ? 360.566 375.949 212.534 1.00 69.63 97 THR A CA 1
ATOM 667 C C . THR A 1 97 ? 360.320 376.149 211.049 1.00 69.63 97 THR A C 1
ATOM 668 O O . THR A 1 97 ? 359.743 375.287 210.387 1.00 69.63 97 THR A O 1
ATOM 672 N N . ARG A 1 98 ? 360.750 377.288 210.514 1.00 71.14 98 ARG A N 1
ATOM 673 C CA . ARG A 1 98 ? 360.531 377.620 209.119 1.00 71.14 98 ARG A CA 1
ATOM 674 C C . ARG A 1 98 ? 361.813 377.812 208.335 1.00 71.14 98 ARG A C 1
ATOM 675 O O . ARG A 1 98 ? 361.744 378.035 207.122 1.00 71.14 98 ARG A O 1
ATOM 683 N N . GLN A 1 99 ? 362.972 377.738 208.977 1.00 72.07 99 GLN A N 1
ATOM 684 C CA . GLN A 1 99 ? 364.219 378.049 208.300 1.00 72.07 99 GLN A CA 1
ATOM 685 C C . GLN A 1 99 ? 364.810 376.852 207.573 1.00 72.07 99 GLN A C 1
ATOM 686 O O . GLN A 1 99 ? 365.549 377.034 206.600 1.00 72.07 99 GLN A O 1
ATOM 692 N N . MET A 1 100 ? 364.512 375.639 208.020 1.00 71.33 100 MET A N 1
ATOM 693 C CA . MET A 1 100 ? 364.884 374.431 207.299 1.00 71.33 100 MET A CA 1
ATOM 694 C C . MET A 1 100 ? 363.637 373.817 206.685 1.00 71.33 100 MET A C 1
ATOM 695 O O . MET A 1 100 ? 362.656 373.558 207.388 1.00 71.33 100 MET A O 1
ATOM 700 N N . VAL A 1 101 ? 363.686 373.567 205.381 1.00 70.37 101 VAL A N 1
ATOM 701 C CA . VAL A 1 101 ? 362.476 373.228 204.646 1.00 70.37 101 VAL A CA 1
ATOM 702 C C . VAL A 1 101 ? 362.017 371.804 204.923 1.00 70.37 101 VAL A C 1
ATOM 703 O O . VAL A 1 101 ? 360.808 371.539 204.972 1.00 70.37 101 VAL A O 1
ATOM 707 N N . GLN A 1 102 ? 362.956 370.876 205.111 1.00 73.32 102 GLN A N 1
ATOM 708 C CA . GLN A 1 102 ? 362.605 369.467 205.245 1.00 73.32 102 GLN A CA 1
ATOM 709 C C . GLN A 1 102 ? 361.592 369.242 206.359 1.00 73.32 102 GLN A C 1
ATOM 710 O O . GLN A 1 102 ? 360.690 368.410 206.224 1.00 73.32 102 GLN A O 1
ATOM 716 N N . LEU A 1 103 ? 361.719 369.974 207.465 1.00 69.55 103 LEU A N 1
ATOM 717 C CA . LEU A 1 103 ? 360.767 369.844 208.561 1.00 69.55 103 LEU A CA 1
ATOM 718 C C . LEU A 1 103 ? 359.560 370.751 208.403 1.00 69.55 103 LEU A C 1
ATOM 719 O O . LEU A 1 103 ? 358.457 370.390 208.836 1.00 69.55 103 LEU A O 1
ATOM 724 N N . ARG A 1 104 ? 359.745 371.928 207.807 1.00 69.17 104 ARG A N 1
ATOM 725 C CA . ARG A 1 104 ? 358.628 372.845 207.643 1.00 69.17 104 ARG A CA 1
ATOM 726 C C . ARG A 1 104 ? 357.549 372.237 206.764 1.00 69.17 104 ARG A C 1
ATOM 727 O O . ARG A 1 104 ? 356.355 372.376 207.050 1.00 69.17 104 ARG A O 1
ATOM 735 N N . ARG A 1 105 ? 357.946 371.535 205.705 1.00 67.21 105 ARG A N 1
ATOM 736 C CA . ARG A 1 105 ? 356.943 370.932 204.836 1.00 67.21 105 ARG A CA 1
ATOM 737 C C . ARG A 1 105 ? 356.212 369.799 205.541 1.00 67.21 105 ARG A C 1
ATOM 738 O O . ARG A 1 105 ? 355.009 369.614 205.339 1.00 67.21 105 ARG A O 1
ATOM 746 N N . LYS A 1 106 ? 356.911 369.036 206.383 1.00 68.61 106 LYS A N 1
ATOM 747 C CA . LYS A 1 106 ? 356.232 367.972 207.114 1.00 68.61 106 LYS A CA 1
ATOM 748 C C . LYS A 1 106 ? 355.265 368.528 208.146 1.00 68.61 106 LYS A C 1
ATOM 749 O O . LYS A 1 106 ? 354.214 367.928 208.389 1.00 68.61 106 LYS A O 1
ATOM 755 N N . PHE A 1 107 ? 355.591 369.663 208.765 1.00 72.06 107 PHE A N 1
ATOM 756 C CA . PHE A 1 107 ? 354.632 370.258 209.690 1.00 72.06 107 PHE A CA 1
ATOM 757 C C . PHE A 1 107 ? 353.477 370.933 208.969 1.00 72.06 107 PHE A C 1
ATOM 758 O O . PHE A 1 107 ? 352.376 371.022 209.523 1.00 72.06 107 PHE A O 1
ATOM 766 N N . GLU A 1 108 ? 353.690 371.418 207.753 1.00 74.37 108 GLU A N 1
ATOM 767 C CA . GLU A 1 108 ? 352.633 372.157 207.083 1.00 74.37 108 GLU A CA 1
ATOM 768 C C . GLU A 1 108 ? 351.633 371.265 206.362 1.00 74.37 108 GLU A C 1
ATOM 769 O O . GLU A 1 108 ? 350.937 371.752 205.468 1.00 74.37 108 GLU A O 1
ATOM 775 N N . LEU A 1 109 ? 351.539 369.983 206.707 1.00 68.86 109 LEU A N 1
ATOM 776 C CA . LEU A 1 109 ? 350.389 369.195 206.288 1.00 68.86 109 LEU A CA 1
ATOM 777 C C . LEU A 1 109 ? 349.229 369.291 207.261 1.00 68.86 109 LEU A C 1
ATOM 778 O O . LEU A 1 109 ? 348.100 368.953 206.890 1.00 68.86 109 LEU A O 1
ATOM 783 N N . PHE A 1 110 ? 349.474 369.739 208.485 1.00 67.37 110 PHE A N 1
ATOM 784 C CA . PHE A 1 110 ? 348.434 369.859 209.489 1.00 67.37 110 PHE A CA 1
ATOM 785 C C . PHE A 1 110 ? 348.313 371.306 209.933 1.00 67.37 110 PHE A C 1
ATOM 786 O O . PHE A 1 110 ? 349.294 372.052 209.941 1.00 67.37 110 PHE A O 1
ATOM 794 N N . THR A 1 111 ? 347.097 371.698 210.300 1.00 65.38 111 THR A N 1
ATOM 795 C CA . THR A 1 111 ? 346.878 373.066 210.741 1.00 65.38 111 THR A CA 1
ATOM 796 C C . THR A 1 111 ? 347.340 373.269 212.176 1.00 65.38 111 THR A C 1
ATOM 797 O O . THR A 1 111 ? 348.110 374.190 212.463 1.00 65.38 111 THR A O 1
ATOM 801 N N . TYR A 1 112 ? 346.895 372.415 213.089 1.00 66.07 112 TYR A N 1
ATOM 802 C CA . TYR A 1 112 ? 347.225 372.550 214.497 1.00 66.07 112 TYR A CA 1
ATOM 803 C C . TYR A 1 112 ? 348.020 371.346 214.974 1.00 66.07 112 TYR A C 1
ATOM 804 O O . TYR A 1 112 ? 347.850 370.232 214.475 1.00 66.07 112 TYR A O 1
ATOM 813 N N . LEU A 1 113 ? 348.885 371.581 215.956 1.00 67.59 113 LEU A N 1
ATOM 814 C CA . LEU A 1 113 ? 349.787 370.553 216.444 1.00 67.59 113 LEU A CA 1
ATOM 815 C C . LEU A 1 113 ? 350.025 370.762 217.929 1.00 67.59 113 LEU A C 1
ATOM 816 O O . LEU A 1 113 ? 350.174 371.897 218.386 1.00 67.59 113 LEU A O 1
ATOM 821 N N . ARG A 1 114 ? 350.062 369.660 218.672 1.00 70.01 114 ARG A N 1
ATOM 822 C CA . ARG A 1 114 ? 350.323 369.684 220.105 1.00 70.01 114 ARG A CA 1
ATOM 823 C C . ARG A 1 114 ? 351.192 368.486 220.440 1.00 70.01 114 ARG A C 1
ATOM 824 O O . ARG A 1 114 ? 350.794 367.347 220.187 1.00 70.01 114 ARG A O 1
ATOM 832 N N . PHE A 1 115 ? 352.371 368.732 221.004 1.00 67.83 115 PHE A N 1
ATOM 833 C CA . PHE A 1 115 ? 353.323 367.654 221.225 1.00 67.83 115 PHE A CA 1
ATOM 834 C C . PHE A 1 115 ? 354.359 368.083 222.251 1.00 67.83 115 PHE A C 1
ATOM 835 O O . PHE A 1 115 ? 354.484 369.262 222.585 1.00 67.83 115 PHE A O 1
ATOM 843 N N . ASP A 1 116 ? 355.110 367.103 222.738 1.00 72.11 116 ASP A N 1
ATOM 844 C CA . ASP A 1 116 ? 356.321 367.351 223.498 1.00 72.11 116 ASP A CA 1
ATOM 845 C C . ASP A 1 116 ? 357.482 367.422 222.513 1.00 72.11 116 ASP A C 1
ATOM 846 O O . ASP A 1 116 ? 357.285 367.369 221.299 1.00 72.11 116 ASP A O 1
ATOM 851 N N . MET A 1 117 ? 358.711 367.516 223.008 1.00 72.22 117 MET A N 1
ATOM 852 C CA . MET A 1 117 ? 359.821 367.652 222.079 1.00 72.22 117 MET A CA 1
ATOM 853 C C . MET A 1 117 ? 361.110 367.182 222.726 1.00 72.22 117 MET A C 1
ATOM 854 O O . MET A 1 117 ? 361.316 367.376 223.924 1.00 72.22 117 MET A O 1
ATOM 859 N N . GLU A 1 118 ? 361.965 366.560 221.923 1.00 70.65 118 GLU A N 1
ATOM 860 C CA . GLU A 1 118 ? 363.345 366.299 222.292 1.00 70.65 118 GLU A CA 1
ATOM 861 C C . GLU A 1 118 ? 364.260 367.134 221.415 1.00 70.65 118 GLU A C 1
ATOM 862 O O . GLU A 1 118 ? 364.091 367.180 220.195 1.00 70.65 118 GLU A O 1
ATOM 868 N N . ILE A 1 119 ? 365.232 367.784 222.040 1.00 64.00 119 ILE A N 1
ATOM 869 C CA . ILE A 1 119 ? 366.164 368.659 221.349 1.00 64.00 119 ILE A CA 1
ATOM 870 C C . ILE A 1 119 ? 367.562 368.120 221.581 1.00 64.00 119 ILE A C 1
ATOM 871 O O . ILE A 1 119 ? 367.991 367.974 222.731 1.00 64.00 119 ILE A O 1
ATOM 876 N N . THR A 1 120 ? 368.270 367.816 220.500 1.00 60.46 120 THR A N 1
ATOM 877 C CA . THR A 1 120 ? 369.647 367.360 220.575 1.00 60.46 120 THR A CA 1
ATOM 878 C C . THR A 1 120 ? 370.537 368.343 219.837 1.00 60.46 120 THR A C 1
ATOM 879 O O . THR A 1 120 ? 370.223 368.745 218.715 1.00 60.46 120 THR A O 1
ATOM 883 N N . PHE A 1 121 ? 371.647 368.719 220.459 1.00 58.76 121 PHE A N 1
ATOM 884 C CA . PHE A 1 121 ? 372.583 369.672 219.887 1.00 58.76 121 PHE A CA 1
ATOM 885 C C . PHE A 1 121 ? 373.831 368.938 219.429 1.00 58.76 121 PHE A C 1
ATOM 886 O O . PHE A 1 121 ? 374.443 368.205 220.210 1.00 58.76 121 PHE A O 1
ATOM 894 N N . VAL A 1 122 ? 374.207 369.138 218.175 1.00 55.74 122 VAL A N 1
ATOM 895 C CA . VAL A 1 122 ? 375.400 368.529 217.609 1.00 55.74 122 VAL A CA 1
ATOM 896 C C . VAL A 1 122 ? 376.356 369.663 217.283 1.00 55.74 122 VAL A C 1
ATOM 897 O O . VAL A 1 122 ? 376.170 370.376 216.293 1.00 55.74 122 VAL A O 1
ATOM 901 N N . ILE A 1 123 ? 377.379 369.849 218.125 1.00 57.94 123 ILE A N 1
ATOM 902 C CA . ILE A 1 123 ? 378.314 371.000 217.931 1.00 57.94 123 ILE A CA 1
ATOM 903 C C . ILE A 1 123 ? 379.659 370.502 217.390 1.00 57.94 123 ILE A C 1
ATOM 904 O O . ILE A 1 123 ? 380.244 369.597 218.017 1.00 57.94 123 ILE A O 1
ATOM 909 N N . THR A 1 124 ? 380.126 371.076 216.276 1.00 59.87 124 THR A N 1
ATOM 910 C CA . THR A 1 124 ? 381.449 370.704 215.702 1.00 59.87 124 THR A CA 1
ATOM 911 C C . THR A 1 124 ? 382.331 371.957 215.628 1.00 59.87 124 THR A C 1
ATOM 912 O O . THR A 1 124 ? 381.830 372.994 215.162 1.00 59.87 124 THR A O 1
ATOM 916 N N . SER A 1 125 ? 383.590 371.864 216.069 1.00 64.57 125 SER A N 1
ATOM 917 C CA . SER A 1 125 ? 384.476 373.060 216.104 1.00 64.57 125 SER A CA 1
ATOM 918 C C . SER A 1 125 ? 385.647 372.907 215.128 1.00 64.57 125 SER A C 1
ATOM 919 O O . SER A 1 125 ? 386.285 371.837 215.135 1.00 64.57 125 SER A O 1
ATOM 922 N N . THR A 1 126 ? 385.912 373.943 214.324 1.00 64.35 126 THR A N 1
ATOM 923 C CA . THR A 1 126 ? 387.042 373.909 213.357 1.00 64.35 126 THR A CA 1
ATOM 924 C C . THR A 1 126 ? 388.018 375.053 213.658 1.00 64.35 126 THR A C 1
ATOM 925 O O . THR A 1 126 ? 387.547 376.188 213.869 1.00 64.35 126 THR A O 1
ATOM 929 N N . GLN A 1 127 ? 389.324 374.761 213.682 1.00 67.82 127 GLN A N 1
ATOM 930 C CA . GLN A 1 127 ? 390.353 375.805 213.946 1.00 67.82 127 GLN A CA 1
ATOM 931 C C . GLN A 1 127 ? 390.426 376.755 212.745 1.00 67.82 127 GLN A C 1
ATOM 932 O O . GLN A 1 127 ? 390.074 376.319 211.630 1.00 67.82 127 GLN A O 1
ATOM 938 N N . ASP A 1 128 ? 390.879 377.995 212.958 1.00 70.22 128 ASP A N 1
ATOM 939 C CA . ASP A 1 128 ? 390.922 378.975 211.887 1.00 70.22 128 ASP A CA 1
ATOM 940 C C . ASP A 1 128 ? 392.356 379.319 211.502 1.00 70.22 128 ASP A C 1
ATOM 941 O O . ASP A 1 128 ? 393.266 379.243 212.329 1.00 70.22 128 ASP A O 1
ATOM 946 N N . PRO A 1 129 ? 392.576 379.716 210.255 1.00 74.37 129 PRO A N 1
ATOM 947 C CA . PRO A 1 129 ? 393.940 380.009 209.804 1.00 74.37 129 PRO A CA 1
ATOM 948 C C . PRO A 1 129 ? 394.477 381.306 210.373 1.00 74.37 129 PRO A C 1
ATOM 949 O O . PRO A 1 129 ? 393.841 381.938 211.221 1.00 74.37 129 PRO A O 1
ATOM 953 N N . GLY A 1 130 ? 395.653 381.701 209.913 1.00 84.04 130 GLY A N 1
ATOM 954 C CA . GLY A 1 130 ? 396.325 382.891 210.389 1.00 84.04 130 GLY A CA 1
ATOM 955 C C . GLY A 1 130 ? 397.561 382.551 211.202 1.00 84.04 130 GLY A C 1
ATOM 956 O O . GLY A 1 130 ? 397.849 381.395 211.514 1.00 84.04 130 GLY A O 1
ATOM 957 N N . THR A 1 131 ? 398.300 383.598 211.543 1.00 91.35 131 THR A N 1
ATOM 958 C CA . THR A 1 131 ? 399.498 383.413 212.340 1.00 91.35 131 THR A CA 1
ATOM 959 C C . THR A 1 131 ? 399.130 383.198 213.805 1.00 91.35 131 THR A C 1
ATOM 960 O O . THR A 1 131 ? 397.988 383.408 214.226 1.00 91.35 131 THR A O 1
ATOM 964 N N . GLN A 1 132 ? 400.123 382.772 214.588 1.00 91.99 132 GLN A N 1
ATOM 965 C CA . GLN A 1 132 ? 399.969 382.537 216.022 1.00 91.99 132 GLN A CA 1
ATOM 966 C C . GLN A 1 132 ? 398.880 381.495 216.291 1.00 91.99 132 GLN A C 1
ATOM 967 O O . GLN A 1 132 ? 397.824 381.774 216.857 1.00 91.99 132 GLN A O 1
ATOM 973 N N . LEU A 1 133 ? 399.164 380.280 215.840 1.00 85.50 133 LEU A N 1
ATOM 974 C CA . LEU A 1 133 ? 398.247 379.170 216.017 1.00 85.50 133 LEU A CA 1
ATOM 975 C C . LEU A 1 133 ? 398.403 378.583 217.418 1.00 85.50 133 LEU A C 1
ATOM 976 O O . LEU A 1 133 ? 399.223 379.030 218.220 1.00 85.50 133 LEU A O 1
ATOM 981 N N . ALA A 1 134 ? 397.515 377.641 217.725 1.00 82.43 134 ALA A N 1
ATOM 982 C CA . ALA A 1 134 ? 397.404 377.165 219.117 1.00 82.43 134 ALA A CA 1
ATOM 983 C C . ALA A 1 134 ? 398.375 376.076 219.530 1.00 82.43 134 ALA A C 1
ATOM 984 O O . ALA A 1 134 ? 398.463 375.842 220.741 1.00 82.43 134 ALA A O 1
ATOM 986 N N . GLN A 1 135 ? 399.027 375.401 218.598 1.00 82.53 135 GLN A N 1
ATOM 987 C CA . GLN A 1 135 ? 399.860 374.270 219.060 1.00 82.53 135 GLN A CA 1
ATOM 988 C C . GLN A 1 135 ? 398.892 373.392 219.858 1.00 82.53 135 GLN A C 1
ATOM 989 O O . GLN A 1 135 ? 397.913 372.948 219.253 1.00 82.53 135 GLN A O 1
ATOM 995 N N . ASP A 1 136 ? 399.119 373.157 221.147 1.00 84.12 136 ASP A N 1
ATOM 996 C CA . ASP A 1 136 ? 398.122 372.352 221.903 1.00 84.12 136 ASP A CA 1
ATOM 997 C C . ASP A 1 136 ? 397.026 373.207 222.544 1.00 84.12 136 ASP A C 1
ATOM 998 O O . ASP A 1 136 ? 397.360 374.279 223.070 1.00 84.12 136 ASP A O 1
ATOM 1003 N N . MET A 1 137 ? 395.779 372.733 222.528 1.00 80.03 137 MET A N 1
ATOM 1004 C CA . MET A 1 137 ? 394.607 373.418 223.126 1.00 80.03 137 MET A CA 1
ATOM 1005 C C . MET A 1 137 ? 393.789 372.391 223.905 1.00 80.03 137 MET A C 1
ATOM 1006 O O . MET A 1 137 ? 393.434 371.379 223.286 1.00 80.03 137 MET A O 1
ATOM 1011 N N . PRO A 1 138 ? 393.458 372.572 225.204 1.00 74.82 138 PRO A N 1
ATOM 1012 C CA . PRO A 1 138 ? 392.607 371.606 225.904 1.00 74.82 138 PRO A CA 1
ATOM 1013 C C . PRO A 1 138 ? 391.228 371.535 225.277 1.00 74.82 138 PRO A C 1
ATOM 1014 O O . PRO A 1 138 ? 390.934 372.270 224.332 1.00 74.82 138 PRO A O 1
ATOM 1018 N N . VAL A 1 139 ? 390.372 370.655 225.789 1.00 69.89 139 VAL A N 1
ATOM 1019 C CA . VAL A 1 139 ? 389.046 370.511 225.213 1.00 69.89 139 VAL A CA 1
ATOM 1020 C C . VAL A 1 139 ? 388.265 371.802 225.407 1.00 69.89 139 VAL A C 1
ATOM 1021 O O . VAL A 1 139 ? 388.515 372.579 226.338 1.00 69.89 139 VAL A O 1
ATOM 1025 N N . LEU A 1 140 ? 387.323 372.046 224.509 1.00 69.17 140 LEU A N 1
ATOM 1026 C CA . LEU A 1 140 ? 386.492 373.234 224.577 1.00 69.17 140 LEU A CA 1
ATOM 1027 C C . LEU A 1 140 ? 385.199 372.924 225.316 1.00 69.17 140 LEU A C 1
ATOM 1028 O O . LEU A 1 140 ? 384.848 371.766 225.548 1.00 69.17 140 LEU A O 1
ATOM 1033 N N . THR A 1 141 ? 384.489 373.978 225.695 1.00 68.18 141 THR A N 1
ATOM 1034 C CA . THR A 1 141 ? 383.237 373.824 226.414 1.00 68.18 141 THR A CA 1
ATOM 1035 C C . THR A 1 141 ? 382.245 374.867 225.932 1.00 68.18 141 THR A C 1
ATOM 1036 O O . THR A 1 141 ? 382.574 376.051 225.836 1.00 68.18 141 THR A O 1
ATOM 1040 N N . HIS A 1 142 ? 381.032 374.424 225.642 1.00 62.40 142 HIS A N 1
ATOM 1041 C CA . HIS A 1 142 ? 379.995 375.288 225.115 1.00 62.40 142 HIS A CA 1
ATOM 1042 C C . HIS A 1 142 ? 378.858 375.392 226.117 1.00 62.40 142 HIS A C 1
ATOM 1043 O O . HIS A 1 142 ? 378.576 374.448 226.857 1.00 62.40 142 HIS A O 1
ATOM 1050 N N . GLN A 1 143 ? 378.216 376.553 226.145 1.00 62.67 143 GLN A N 1
ATOM 1051 C CA . GLN A 1 143 ? 377.059 376.795 226.992 1.00 62.67 143 GLN A CA 1
ATOM 1052 C C . GLN A 1 143 ? 375.893 377.176 226.101 1.00 62.67 143 GLN A C 1
ATOM 1053 O O . GLN A 1 143 ? 376.059 377.971 225.176 1.00 62.67 143 GLN A O 1
ATOM 1059 N N . ILE A 1 144 ? 374.722 376.608 226.364 1.00 62.02 144 ILE A N 1
ATOM 1060 C CA . ILE A 1 144 ? 373.546 376.807 225.520 1.00 62.02 144 ILE A CA 1
ATOM 1061 C C . ILE A 1 144 ? 372.410 377.268 226.429 1.00 62.02 144 ILE A C 1
ATOM 1062 O O . ILE A 1 144 ? 371.650 376.455 226.963 1.00 62.02 144 ILE A O 1
ATOM 1067 N N . MET A 1 145 ? 372.271 378.580 226.591 1.00 67.26 145 MET A N 1
ATOM 1068 C CA . MET A 1 145 ? 371.242 379.141 227.451 1.00 67.26 145 MET A CA 1
ATOM 1069 C C . MET A 1 145 ? 369.964 379.369 226.662 1.00 67.26 145 MET A C 1
ATOM 1070 O O . MET A 1 145 ? 370.003 379.792 225.505 1.00 67.26 145 MET A O 1
ATOM 1075 N N . TYR A 1 146 ? 368.832 379.082 227.292 1.00 67.47 146 TYR A N 1
ATOM 1076 C CA . TYR A 1 146 ? 367.518 379.291 226.699 1.00 67.47 146 TYR A CA 1
ATOM 1077 C C . TYR A 1 146 ? 366.852 380.462 227.400 1.00 67.47 146 TYR A C 1
ATOM 1078 O O . TYR A 1 146 ? 366.650 380.424 228.616 1.00 67.47 146 TYR A O 1
ATOM 1087 N N . ILE A 1 147 ? 366.496 381.487 226.637 1.00 66.14 147 ILE A N 1
ATOM 1088 C CA . ILE A 1 147 ? 365.965 382.728 227.185 1.00 66.14 147 ILE A CA 1
ATOM 1089 C C . ILE A 1 147 ? 364.486 382.810 226.819 1.00 66.14 147 ILE A C 1
ATOM 1090 O O . ILE A 1 147 ? 364.153 383.015 225.642 1.00 66.14 147 ILE A O 1
ATOM 1095 N N . PRO A 1 148 ? 363.574 382.662 227.772 1.00 65.55 148 PRO A N 1
ATOM 1096 C CA . PRO A 1 148 ? 362.152 382.828 227.478 1.00 65.55 148 PRO A CA 1
ATOM 1097 C C . PRO A 1 148 ? 361.868 384.231 226.978 1.00 65.55 148 PRO A C 1
ATOM 1098 O O . PRO A 1 148 ? 362.703 385.133 227.140 1.00 65.55 148 PRO A O 1
ATOM 1102 N N . PRO A 1 149 ? 360.713 384.461 226.360 1.00 64.37 149 PRO A N 1
ATOM 1103 C CA . PRO A 1 149 ? 360.431 385.798 225.830 1.00 64.37 149 PRO A CA 1
ATOM 1104 C C . PRO A 1 149 ? 360.355 386.836 226.930 1.00 64.37 149 PRO A C 1
ATOM 1105 O O . PRO A 1 149 ? 359.446 386.804 227.763 1.00 64.37 149 PRO A O 1
ATOM 1109 N N . GLY A 1 150 ? 361.309 387.759 226.941 1.00 66.99 150 GLY A N 1
ATOM 1110 C CA . GLY A 1 150 ? 361.361 388.817 227.930 1.00 66.99 150 GLY A CA 1
ATOM 1111 C C . GLY A 1 150 ? 362.575 388.787 228.829 1.00 66.99 150 GLY A C 1
ATOM 1112 O O . GLY A 1 150 ? 362.776 389.740 229.594 1.00 66.99 150 GLY A O 1
ATOM 1113 N N . GLY A 1 151 ? 363.404 387.751 228.774 1.00 65.61 151 GLY A N 1
ATOM 1114 C CA . GLY A 1 151 ? 364.562 387.673 229.629 1.00 65.61 151 GLY A CA 1
ATOM 1115 C C . GLY A 1 151 ? 365.614 388.684 229.235 1.00 65.61 151 GLY A C 1
ATOM 1116 O O . GLY A 1 151 ? 365.512 389.345 228.201 1.00 65.61 151 GLY A O 1
ATOM 1117 N N . PRO A 1 152 ? 366.647 388.836 230.064 1.00 66.23 152 PRO A N 1
ATOM 1118 C CA . PRO A 1 152 ? 367.720 389.790 229.754 1.00 66.23 152 PRO A CA 1
ATOM 1119 C C . PRO A 1 152 ? 368.675 389.193 228.732 1.00 66.23 152 PRO A C 1
ATOM 1120 O O . PRO A 1 152 ? 369.347 388.196 229.002 1.00 66.23 152 PRO A O 1
ATOM 1124 N N . VAL A 1 153 ? 368.739 389.807 227.561 1.00 65.09 153 VAL A N 1
ATOM 1125 C CA . VAL A 1 153 ? 369.563 389.280 226.475 1.00 65.09 153 VAL A CA 1
ATOM 1126 C C . VAL A 1 153 ? 371.018 389.663 226.726 1.00 65.09 153 VAL A C 1
ATOM 1127 O O . VAL A 1 153 ? 371.306 390.846 226.955 1.00 65.09 153 VAL A O 1
ATOM 1131 N N . PRO A 1 154 ? 371.950 388.714 226.691 1.00 67.16 154 PRO A N 1
ATOM 1132 C CA . PRO A 1 154 ? 373.367 389.072 226.800 1.00 67.16 154 PRO A CA 1
ATOM 1133 C C . PRO A 1 154 ? 373.840 389.760 225.535 1.00 67.16 154 PRO A C 1
ATOM 1134 O O . PRO A 1 154 ? 373.409 389.429 224.430 1.00 67.16 154 PRO A O 1
ATOM 1138 N N . ASN A 1 155 ? 374.732 390.728 225.701 1.00 70.20 155 ASN A N 1
ATOM 1139 C CA . ASN A 1 155 ? 375.235 391.475 224.560 1.00 70.20 155 ASN A CA 1
ATOM 1140 C C . ASN A 1 155 ? 376.508 390.890 223.974 1.00 70.20 155 ASN A C 1
ATOM 1141 O O . ASN A 1 155 ? 376.782 391.110 222.791 1.00 70.20 155 ASN A O 1
ATOM 1146 N N . SER A 1 156 ? 377.287 390.160 224.762 1.00 73.52 156 SER A N 1
ATOM 1147 C CA . SER A 1 156 ? 378.508 389.540 224.268 1.00 73.52 156 SER A CA 1
ATOM 1148 C C . SER A 1 156 ? 378.893 388.410 225.208 1.00 73.52 156 SER A C 1
ATOM 1149 O O . SER A 1 156 ? 378.273 388.205 226.253 1.00 73.52 156 SER A O 1
ATOM 1152 N N . ALA A 1 157 ? 379.932 387.676 224.829 1.00 74.95 157 ALA A N 1
ATOM 1153 C CA . ALA A 1 157 ? 380.530 386.757 225.776 1.00 74.95 157 ALA A CA 1
ATOM 1154 C C . ALA A 1 157 ? 381.138 387.548 226.925 1.00 74.95 157 ALA A C 1
ATOM 1155 O O . ALA A 1 157 ? 381.412 388.745 226.810 1.00 74.95 157 ALA A O 1
ATOM 1157 N N . THR A 1 158 ? 381.353 386.862 228.043 1.00 78.06 158 THR A N 1
ATOM 1158 C CA . THR A 1 158 ? 381.795 387.493 229.284 1.00 78.06 158 THR A CA 1
ATOM 1159 C C . THR A 1 158 ? 380.867 388.647 229.661 1.00 78.06 158 THR A C 1
ATOM 1160 O O . THR A 1 158 ? 381.283 389.791 229.843 1.00 78.06 158 THR A O 1
ATOM 1164 N N . ASP A 1 159 ? 379.584 388.324 229.757 1.00 78.13 159 ASP A N 1
ATOM 1165 C CA . ASP A 1 159 ? 378.575 389.256 230.226 1.00 78.13 159 ASP A CA 1
ATOM 1166 C C . ASP A 1 159 ? 377.919 388.702 231.481 1.00 78.13 159 ASP A C 1
ATOM 1167 O O . ASP A 1 159 ? 378.026 387.515 231.793 1.00 78.13 159 ASP A O 1
ATOM 1172 N N . PHE A 1 160 ? 377.231 389.585 232.202 1.00 79.13 160 PHE A N 1
ATOM 1173 C CA . PHE A 1 160 ? 376.581 389.178 233.441 1.00 79.13 160 PHE A CA 1
ATOM 1174 C C . PHE A 1 160 ? 375.499 388.140 233.198 1.00 79.13 160 PHE A C 1
ATOM 1175 O O . PHE A 1 160 ? 375.308 387.242 234.023 1.00 79.13 160 PHE A O 1
ATOM 1183 N N . ALA A 1 161 ? 374.789 388.235 232.077 1.00 72.89 161 ALA A N 1
ATOM 1184 C CA . ALA A 1 161 ? 373.587 387.441 231.873 1.00 72.89 161 ALA A CA 1
ATOM 1185 C C . ALA A 1 161 ? 373.881 385.983 231.572 1.00 72.89 161 ALA A C 1
ATOM 1186 O O . ALA A 1 161 ? 372.940 385.205 231.404 1.00 72.89 161 ALA A O 1
ATOM 1188 N N . TRP A 1 162 ? 375.145 385.594 231.496 1.00 71.41 162 TRP A N 1
ATOM 1189 C CA . TRP A 1 162 ? 375.478 384.188 231.366 1.00 71.41 162 TRP A CA 1
ATOM 1190 C C . TRP A 1 162 ? 375.437 383.456 232.699 1.00 71.41 162 TRP A C 1
ATOM 1191 O O . TRP A 1 162 ? 375.824 382.287 232.761 1.00 71.41 162 TRP A O 1
ATOM 1202 N N . GLN A 1 163 ? 374.994 384.119 233.766 1.00 73.97 163 GLN A N 1
ATOM 1203 C CA . GLN A 1 163 ? 374.775 383.421 235.026 1.00 73.97 163 GLN A CA 1
ATOM 1204 C C . GLN A 1 163 ? 373.689 382.371 234.875 1.00 73.97 163 GLN A C 1
ATOM 1205 O O . GLN A 1 163 ? 373.861 381.219 235.285 1.00 73.97 163 GLN A O 1
ATOM 1211 N N . SER A 1 164 ? 372.564 382.755 234.281 1.00 71.18 164 SER A N 1
ATOM 1212 C CA . SER A 1 164 ? 371.399 381.888 234.138 1.00 71.18 164 SER A CA 1
ATOM 1213 C C . SER A 1 164 ? 370.966 381.344 235.497 1.00 71.18 164 SER A C 1
ATOM 1214 O O . SER A 1 164 ? 370.919 380.138 235.734 1.00 71.18 164 SER A O 1
ATOM 1217 N N . SER A 1 165 ? 370.655 382.271 236.401 1.00 71.27 165 SER A N 1
ATOM 1218 C CA . SER A 1 165 ? 370.160 381.883 237.711 1.00 71.27 165 SER A CA 1
ATOM 1219 C C . SER A 1 165 ? 368.761 381.303 237.653 1.00 71.27 165 SER A C 1
ATOM 1220 O O . SER A 1 165 ? 368.316 380.708 238.638 1.00 71.27 165 SER A O 1
ATOM 1223 N N . THR A 1 166 ? 368.050 381.480 236.544 1.00 69.36 166 THR A N 1
ATOM 1224 C CA . THR A 1 166 ? 366.746 380.857 236.381 1.00 69.36 166 THR A CA 1
ATOM 1225 C C . THR A 1 166 ? 366.641 380.153 235.036 1.00 69.36 166 THR A C 1
ATOM 1226 O O . THR A 1 166 ? 365.970 379.123 234.920 1.00 69.36 166 THR A O 1
ATOM 1230 N N . ASN A 1 167 ? 367.310 380.685 234.024 1.00 66.61 167 ASN A N 1
ATOM 1231 C CA . ASN A 1 167 ? 367.162 380.143 232.686 1.00 66.61 167 ASN A CA 1
ATOM 1232 C C . ASN A 1 167 ? 367.781 378.752 232.612 1.00 66.61 167 ASN A C 1
ATOM 1233 O O . ASN A 1 167 ? 368.831 378.506 233.208 1.00 66.61 167 ASN A O 1
ATOM 1238 N N . PRO A 1 168 ? 367.151 377.819 231.902 1.00 63.37 168 PRO A N 1
ATOM 1239 C CA . PRO A 1 168 ? 367.762 376.499 231.705 1.00 63.37 168 PRO A CA 1
ATOM 1240 C C . PRO A 1 168 ? 368.973 376.608 230.793 1.00 63.37 168 PRO A C 1
ATOM 1241 O O . PRO A 1 168 ? 368.853 376.993 229.630 1.00 63.37 168 PRO A O 1
ATOM 1245 N N . SER A 1 169 ? 370.139 376.265 231.322 1.00 62.40 169 SER A N 1
ATOM 1246 C CA . SER A 1 169 ? 371.375 376.304 230.559 1.00 62.40 169 SER A CA 1
ATOM 1247 C C . SER A 1 169 ? 372.067 374.958 230.667 1.00 62.40 169 SER A C 1
ATOM 1248 O O . SER A 1 169 ? 372.050 374.331 231.728 1.00 62.40 169 SER A O 1
ATOM 1251 N N . ILE A 1 170 ? 372.680 374.520 229.572 1.00 59.66 170 ILE A N 1
ATOM 1252 C CA . ILE A 1 170 ? 373.359 373.233 229.508 1.00 59.66 170 ILE A CA 1
ATOM 1253 C C . ILE A 1 170 ? 374.815 373.472 229.140 1.00 59.66 170 ILE A C 1
ATOM 1254 O O . ILE A 1 170 ? 375.110 374.225 228.207 1.00 59.66 170 ILE A O 1
ATOM 1259 N N . PHE A 1 171 ? 375.721 372.854 229.888 1.00 60.30 171 PHE A N 1
ATOM 1260 C CA . PHE A 1 171 ? 377.150 372.942 229.634 1.00 60.30 171 PHE A CA 1
ATOM 1261 C C . PHE A 1 171 ? 377.618 371.623 229.048 1.00 60.30 171 PHE A C 1
ATOM 1262 O O . PHE A 1 171 ? 377.301 370.558 229.582 1.00 60.30 171 PHE A O 1
ATOM 1270 N N . TRP A 1 172 ? 378.328 371.689 227.916 1.00 60.29 172 TRP A N 1
ATOM 1271 C CA . TRP A 1 172 ? 378.743 370.442 227.218 1.00 60.29 172 TRP A CA 1
ATOM 1272 C C . TRP A 1 172 ? 380.231 370.491 226.864 1.00 60.29 172 TRP A C 1
ATOM 1273 O O . TRP A 1 172 ? 380.604 371.308 226.000 1.00 60.29 172 TRP A O 1
ATOM 1284 N N . THR A 1 173 ? 381.051 369.670 227.527 1.00 63.13 173 THR A N 1
ATOM 1285 C CA . THR A 1 173 ? 382.488 369.583 227.156 1.00 63.13 173 THR A CA 1
ATOM 1286 C C . THR A 1 173 ? 382.600 368.810 225.837 1.00 63.13 173 THR A C 1
ATOM 1287 O O . THR A 1 173 ? 381.762 367.916 225.610 1.00 63.13 173 THR A O 1
ATOM 1291 N N . GLU A 1 174 ? 383.597 369.136 225.011 1.00 67.05 174 GLU A N 1
ATOM 1292 C CA . GLU A 1 174 ? 383.769 368.459 223.697 1.00 67.05 174 GLU A CA 1
ATOM 1293 C C . GLU A 1 174 ? 384.254 367.020 223.907 1.00 67.05 174 GLU A C 1
ATOM 1294 O O . GLU A 1 174 ? 384.852 366.748 224.968 1.00 67.05 174 GLU A O 1
ATOM 1300 N N . GLY A 1 175 ? 384.012 366.140 222.929 1.00 62.64 175 GLY A N 1
ATOM 1301 C CA . GLY A 1 175 ? 384.401 364.722 223.067 1.00 62.64 175 GLY A CA 1
ATOM 1302 C C . GLY A 1 175 ? 383.376 363.919 223.851 1.00 62.64 175 GLY A C 1
ATOM 1303 O O . GLY A 1 175 ? 383.717 362.803 224.289 1.00 62.64 175 GLY A O 1
ATOM 1304 N N . CYS A 1 176 ? 382.168 364.463 224.028 1.00 65.22 176 CYS A N 1
ATOM 1305 C CA . CYS A 1 176 ? 381.113 363.774 224.820 1.00 65.22 176 CYS A CA 1
ATOM 1306 C C . CYS A 1 176 ? 379.874 363.549 223.947 1.00 65.22 176 CYS A C 1
ATOM 1307 O O . CYS A 1 176 ? 379.722 364.278 222.948 1.00 65.22 176 CYS A O 1
ATOM 1310 N N . ALA A 1 177 ? 379.044 362.559 224.298 1.00 57.40 177 ALA A N 1
ATOM 1311 C CA . ALA A 1 177 ? 377.814 362.254 223.525 1.00 57.40 177 ALA A CA 1
ATOM 1312 C C . ALA A 1 177 ? 377.022 363.545 223.243 1.00 57.40 177 ALA A C 1
ATOM 1313 O O . ALA A 1 177 ? 376.936 364.365 224.182 1.00 57.40 177 ALA A O 1
ATOM 1315 N N . PRO A 1 178 ? 376.422 363.792 222.044 1.00 55.82 178 PRO A N 1
ATOM 1316 C CA . PRO A 1 178 ? 375.647 365.017 221.840 1.00 55.82 178 PRO A CA 1
ATOM 1317 C C . PRO A 1 178 ? 374.638 365.238 222.953 1.00 55.82 178 PRO A C 1
ATOM 1318 O O . PRO A 1 178 ? 374.058 364.295 223.492 1.00 55.82 178 PRO A O 1
ATOM 1322 N N . ALA A 1 179 ? 374.437 366.506 223.297 1.00 59.13 179 ALA A N 1
ATOM 1323 C CA . ALA A 1 179 ? 373.570 366.871 224.407 1.00 59.13 179 ALA A CA 1
ATOM 1324 C C . ALA A 1 179 ? 372.108 366.800 223.995 1.00 59.13 179 ALA A C 1
ATOM 1325 O O . ALA A 1 179 ? 371.761 367.020 222.835 1.00 59.13 179 ALA A O 1
ATOM 1327 N N . ARG A 1 180 ? 371.246 366.502 224.966 1.00 64.90 180 ARG A N 1
ATOM 1328 C CA . ARG A 1 180 ? 369.831 366.294 224.688 1.00 64.90 180 ARG A CA 1
ATOM 1329 C C . ARG A 1 180 ? 369.022 366.594 225.936 1.00 64.90 180 ARG A C 1
ATOM 1330 O O . ARG A 1 180 ? 369.382 366.142 227.025 1.00 64.90 180 ARG A O 1
ATOM 1338 N N . MET A 1 181 ? 367.939 367.349 225.781 1.00 70.10 181 MET A N 1
ATOM 1339 C CA . MET A 1 181 ? 366.974 367.539 226.852 1.00 70.10 181 MET A CA 1
ATOM 1340 C C . MET A 1 181 ? 365.586 367.626 226.243 1.00 70.10 181 MET A C 1
ATOM 1341 O O . MET A 1 181 ? 365.425 367.887 225.051 1.00 70.10 181 MET A O 1
ATOM 1346 N N . SER A 1 182 ? 364.574 367.421 227.075 1.00 74.21 182 SER A N 1
ATOM 1347 C CA . SER A 1 182 ? 363.195 367.385 226.619 1.00 74.21 182 SER A CA 1
ATOM 1348 C C . SER A 1 182 ? 362.430 368.597 227.126 1.00 74.21 182 SER A C 1
ATOM 1349 O O . SER A 1 182 ? 362.707 369.119 228.207 1.00 74.21 182 SER A O 1
ATOM 1352 N N . VAL A 1 183 ? 361.456 369.038 226.336 1.00 71.77 183 VAL A N 1
ATOM 1353 C CA . VAL A 1 183 ? 360.660 370.214 226.672 1.00 71.77 183 VAL A CA 1
ATOM 1354 C C . VAL A 1 183 ? 359.181 369.885 226.531 1.00 71.77 183 VAL A C 1
ATOM 1355 O O . VAL A 1 183 ? 358.762 369.372 225.486 1.00 71.77 183 VAL A O 1
ATOM 1359 N N . PRO A 1 184 ? 358.358 370.171 227.530 1.00 70.56 184 PRO A N 1
ATOM 1360 C CA . PRO A 1 184 ? 356.929 369.866 227.411 1.00 70.56 184 PRO A CA 1
ATOM 1361 C C . PRO A 1 184 ? 356.215 370.822 226.475 1.00 70.56 184 PRO A C 1
ATOM 1362 O O . PRO A 1 184 ? 356.844 371.681 225.853 1.00 70.56 184 PRO A O 1
ATOM 1366 N N . PHE A 1 185 ? 354.899 370.679 226.368 1.00 72.26 185 PHE A N 1
ATOM 1367 C CA . PHE A 1 185 ? 354.092 371.482 225.453 1.00 72.26 185 PHE A CA 1
ATOM 1368 C C . PHE A 1 185 ? 353.942 372.878 226.042 1.00 72.26 185 PHE A C 1
ATOM 1369 O O . PHE A 1 185 ? 353.151 373.096 226.959 1.00 72.26 185 PHE A O 1
ATOM 1377 N N . ILE A 1 186 ? 354.699 373.833 225.509 1.00 71.51 186 ILE A N 1
ATOM 1378 C CA . ILE A 1 186 ? 354.863 375.136 226.134 1.00 71.51 186 ILE A CA 1
ATOM 1379 C C . ILE A 1 186 ? 354.045 376.219 225.434 1.00 71.51 186 ILE A C 1
ATOM 1380 O O . ILE A 1 186 ? 354.378 377.395 225.532 1.00 71.51 186 ILE A O 1
ATOM 1385 N N . SER A 1 187 ? 352.991 375.851 224.721 1.00 75.64 187 SER A N 1
ATOM 1386 C CA . SER A 1 187 ? 352.260 376.879 224.003 1.00 75.64 187 SER A CA 1
ATOM 1387 C C . SER A 1 187 ? 351.418 377.721 224.949 1.00 75.64 187 SER A C 1
ATOM 1388 O O . SER A 1 187 ? 351.156 377.351 226.095 1.00 75.64 187 SER A O 1
ATOM 1391 N N . ILE A 1 188 ? 350.990 378.874 224.444 1.00 74.23 188 ILE A N 1
ATOM 1392 C CA . ILE A 1 188 ? 350.060 379.713 225.184 1.00 74.23 188 ILE A CA 1
ATOM 1393 C C . ILE A 1 188 ? 348.642 379.189 225.034 1.00 74.23 188 ILE A C 1
ATOM 1394 O O . ILE A 1 188 ? 347.912 379.034 226.017 1.00 74.23 188 ILE A O 1
ATOM 1399 N N . GLY A 1 189 ? 348.239 378.886 223.806 1.00 74.50 189 GLY A N 1
ATOM 1400 C CA . GLY A 1 189 ? 346.893 378.423 223.541 1.00 74.50 189 GLY A CA 1
ATOM 1401 C C . GLY A 1 189 ? 346.728 376.951 223.842 1.00 74.50 189 GLY A C 1
ATOM 1402 O O . GLY A 1 189 ? 347.159 376.478 224.895 1.00 74.50 189 GLY A O 1
ATOM 1403 N N . ASN A 1 190 ? 346.090 376.216 222.934 1.00 71.34 190 ASN A N 1
ATOM 1404 C CA . ASN A 1 190 ? 345.911 374.779 223.089 1.00 71.34 190 ASN A CA 1
ATOM 1405 C C . ASN A 1 190 ? 346.578 373.984 221.979 1.00 71.34 190 ASN A C 1
ATOM 1406 O O . ASN A 1 190 ? 346.451 372.756 221.954 1.00 71.34 190 ASN A O 1
ATOM 1411 N N . ALA A 1 191 ? 347.283 374.646 221.067 1.00 70.28 191 ALA A N 1
ATOM 1412 C CA . ALA A 1 191 ? 347.963 373.965 219.975 1.00 70.28 191 ALA A CA 1
ATOM 1413 C C . ALA A 1 191 ? 348.849 374.964 219.255 1.00 70.28 191 ALA A C 1
ATOM 1414 O O . ALA A 1 191 ? 348.472 376.125 219.099 1.00 70.28 191 ALA A O 1
ATOM 1416 N N . TYR A 1 192 ? 350.017 374.510 218.816 1.00 69.33 192 TYR A N 1
ATOM 1417 C CA . TYR A 1 192 ? 350.867 375.350 217.984 1.00 69.33 192 TYR A CA 1
ATOM 1418 C C . TYR A 1 192 ? 350.161 375.588 216.661 1.00 69.33 192 TYR A C 1
ATOM 1419 O O . TYR A 1 192 ? 350.042 374.673 215.843 1.00 69.33 192 TYR A O 1
ATOM 1428 N N . SER A 1 193 ? 349.681 376.804 216.441 1.00 68.96 193 SER A N 1
ATOM 1429 C CA . SER A 1 193 ? 348.991 377.113 215.195 1.00 68.96 193 SER A CA 1
ATOM 1430 C C . SER A 1 193 ? 350.010 377.244 214.073 1.00 68.96 193 SER A C 1
ATOM 1431 O O . SER A 1 193 ? 350.821 378.173 214.069 1.00 68.96 193 SER A O 1
ATOM 1434 N N . ASN A 1 194 ? 349.978 376.313 213.121 1.00 69.85 194 ASN A N 1
ATOM 1435 C CA . ASN A 1 194 ? 350.872 376.418 211.976 1.00 69.85 194 ASN A CA 1
ATOM 1436 C C . ASN A 1 194 ? 350.432 377.513 211.018 1.00 69.85 194 ASN A C 1
ATOM 1437 O O . ASN A 1 194 ? 351.257 378.049 210.272 1.00 69.85 194 ASN A O 1
ATOM 1442 N N . PHE A 1 195 ? 349.149 377.848 211.010 1.00 67.04 195 PHE A N 1
ATOM 1443 C CA . PHE A 1 195 ? 348.633 378.895 210.149 1.00 67.04 195 PHE A CA 1
ATOM 1444 C C . PHE A 1 195 ? 347.744 379.821 210.958 1.00 67.04 195 PHE A C 1
ATOM 1445 O O . PHE A 1 195 ? 347.042 379.391 211.874 1.00 67.04 195 PHE A O 1
ATOM 1453 N N . TYR A 1 196 ? 347.779 381.100 210.605 1.00 66.03 196 TYR A N 1
ATOM 1454 C CA . TYR A 1 196 ? 347.019 382.108 211.339 1.00 66.03 196 TYR A CA 1
ATOM 1455 C C . TYR A 1 196 ? 346.592 383.168 210.328 1.00 66.03 196 TYR A C 1
ATOM 1456 O O . TYR A 1 196 ? 347.340 384.102 210.040 1.00 66.03 196 TYR A O 1
ATOM 1465 N N . ASP A 1 197 ? 345.385 383.013 209.800 1.00 69.72 197 ASP A N 1
ATOM 1466 C CA . ASP A 1 197 ? 344.859 383.964 208.829 1.00 69.72 197 ASP A CA 1
ATOM 1467 C C . ASP A 1 197 ? 344.283 385.131 209.609 1.00 69.72 197 ASP A C 1
ATOM 1468 O O . ASP A 1 197 ? 343.086 385.188 209.893 1.00 69.72 197 ASP A O 1
ATOM 1473 N N . GLY A 1 198 ? 345.140 386.079 209.954 1.00 68.99 198 GLY A N 1
ATOM 1474 C CA . GLY A 1 198 ? 344.691 387.215 210.728 1.00 68.99 198 GLY A CA 1
ATOM 1475 C C . GLY A 1 198 ? 345.821 388.190 210.953 1.00 68.99 198 GLY A C 1
ATOM 1476 O O . GLY A 1 198 ? 346.937 388.001 210.469 1.00 68.99 198 GLY A O 1
ATOM 1477 N N . TRP A 1 199 ? 345.518 389.230 211.710 1.00 67.89 199 TRP A N 1
ATOM 1478 C CA . TRP A 1 199 ? 346.446 390.314 211.949 1.00 67.89 199 TRP A CA 1
ATOM 1479 C C . TRP A 1 199 ? 346.895 390.296 213.403 1.00 67.89 199 TRP A C 1
ATOM 1480 O O . TRP A 1 199 ? 346.558 389.391 214.171 1.00 67.89 199 TRP A O 1
ATOM 1491 N N . SER A 1 200 ? 347.673 391.302 213.781 1.00 70.18 200 SER A N 1
ATOM 1492 C CA . SER A 1 200 ? 348.121 391.476 215.154 1.00 70.18 200 SER A CA 1
ATOM 1493 C C . SER A 1 200 ? 347.365 392.565 215.889 1.00 70.18 200 SER A C 1
ATOM 1494 O O . SER A 1 200 ? 346.997 392.375 217.045 1.00 70.18 200 SER A O 1
ATOM 1497 N N . HIS A 1 201 ? 347.125 393.701 215.248 1.00 73.16 201 HIS A N 1
ATOM 1498 C CA . HIS A 1 201 ? 346.376 394.789 215.854 1.00 73.16 201 HIS A CA 1
ATOM 1499 C C . HIS A 1 201 ? 344.908 394.687 215.468 1.00 73.16 201 HIS A C 1
ATOM 1500 O O . HIS A 1 201 ? 344.576 394.330 214.336 1.00 73.16 201 HIS A O 1
ATOM 1507 N N . PHE A 1 202 ? 344.030 395.020 216.412 1.00 67.84 202 PHE A N 1
ATOM 1508 C CA . PHE A 1 202 ? 342.602 394.893 216.163 1.00 67.84 202 PHE A CA 1
ATOM 1509 C C . PHE A 1 202 ? 342.109 395.831 215.076 1.00 67.84 202 PHE A C 1
ATOM 1510 O O . PHE A 1 202 ? 340.978 395.669 214.610 1.00 67.84 202 PHE A O 1
ATOM 1518 N N . THR A 1 203 ? 342.920 396.798 214.659 1.00 70.64 203 THR A N 1
ATOM 1519 C CA . THR A 1 203 ? 342.577 397.657 213.538 1.00 70.64 203 THR A CA 1
ATOM 1520 C C . THR A 1 203 ? 343.011 397.069 212.207 1.00 70.64 203 THR A C 1
ATOM 1521 O O . THR A 1 203 ? 343.107 397.802 211.217 1.00 70.64 203 THR A O 1
ATOM 1525 N N . GLN A 1 204 ? 343.273 395.763 212.163 1.00 70.46 204 GLN A N 1
ATOM 1526 C CA . GLN A 1 204 ? 343.659 395.071 210.936 1.00 70.46 204 GLN A CA 1
ATOM 1527 C C . GLN A 1 204 ? 344.906 395.701 210.321 1.00 70.46 204 GLN A C 1
ATOM 1528 O O . GLN A 1 204 ? 344.926 396.087 209.152 1.00 70.46 204 GLN A O 1
ATOM 1534 N N . GLU A 1 205 ? 345.956 395.809 211.130 1.00 73.35 205 GLU A N 1
ATOM 1535 C CA . GLU A 1 205 ? 347.230 396.351 210.684 1.00 73.35 205 GLU A CA 1
ATOM 1536 C C . GLU A 1 205 ? 348.348 395.656 211.438 1.00 73.35 205 GLU A C 1
ATOM 1537 O O . GLU A 1 205 ? 348.131 395.046 212.486 1.00 73.35 205 GLU A O 1
ATOM 1543 N N . GLY A 1 206 ? 349.555 395.769 210.900 1.00 74.40 206 GLY A N 1
ATOM 1544 C CA . GLY A 1 206 ? 350.722 395.267 211.594 1.00 74.40 206 GLY A CA 1
ATOM 1545 C C . GLY A 1 206 ? 351.424 394.151 210.857 1.00 74.40 206 GLY A C 1
ATOM 1546 O O . GLY A 1 206 ? 351.884 394.334 209.728 1.00 74.40 206 GLY A O 1
ATOM 1547 N N . VAL A 1 207 ? 351.514 392.987 211.488 1.00 70.19 207 VAL A N 1
ATOM 1548 C CA . VAL A 1 207 ? 352.157 391.819 210.906 1.00 70.19 207 VAL A CA 1
ATOM 1549 C C . VAL A 1 207 ? 351.081 390.786 210.616 1.00 70.19 207 VAL A C 1
ATOM 1550 O O . VAL A 1 207 ? 350.361 390.352 211.522 1.00 70.19 207 VAL A O 1
ATOM 1554 N N . TYR A 1 208 ? 350.948 390.416 209.348 1.00 67.88 208 TYR A N 1
ATOM 1555 C CA . TYR A 1 208 ? 349.952 389.449 208.915 1.00 67.88 208 TYR A CA 1
ATOM 1556 C C . TYR A 1 208 ? 350.592 388.080 208.766 1.00 67.88 208 TYR A C 1
ATOM 1557 O O . TYR A 1 208 ? 351.602 387.936 208.073 1.00 67.88 208 TYR A O 1
ATOM 1566 N N . GLY A 1 209 ? 350.008 387.083 209.411 1.00 67.53 209 GLY A N 1
ATOM 1567 C CA . GLY A 1 209 ? 350.450 385.717 209.263 1.00 67.53 209 GLY A CA 1
ATOM 1568 C C . GLY A 1 209 ? 350.787 385.109 210.595 1.00 67.53 209 GLY A C 1
ATOM 1569 O O . GLY A 1 209 ? 350.544 385.691 211.655 1.00 67.53 209 GLY A O 1
ATOM 1570 N N . PHE A 1 210 ? 351.373 383.912 210.547 1.00 70.62 210 PHE A N 1
ATOM 1571 C CA . PHE A 1 210 ? 351.743 383.218 211.771 1.00 70.62 210 PHE A CA 1
ATOM 1572 C C . PHE A 1 210 ? 352.954 383.827 212.447 1.00 70.62 210 PHE A C 1
ATOM 1573 O O . PHE A 1 210 ? 353.357 383.339 213.506 1.00 70.62 210 PHE A O 1
ATOM 1581 N N . ASN A 1 211 ? 353.548 384.866 211.865 1.00 69.69 211 ASN A N 1
ATOM 1582 C CA . ASN A 1 211 ? 354.720 385.481 212.467 1.00 69.69 211 ASN A CA 1
ATOM 1583 C C . ASN A 1 211 ? 354.417 386.116 213.814 1.00 69.69 211 ASN A C 1
ATOM 1584 O O . ASN A 1 211 ? 355.345 386.374 214.585 1.00 69.69 211 ASN A O 1
ATOM 1589 N N . SER A 1 212 ? 353.148 386.372 214.116 1.00 65.08 212 SER A N 1
ATOM 1590 C CA . SER A 1 212 ? 352.786 386.974 215.388 1.00 65.08 212 SER A CA 1
ATOM 1591 C C . SER A 1 212 ? 352.520 385.949 216.479 1.00 65.08 212 SER A C 1
ATOM 1592 O O . SER A 1 212 ? 352.643 386.282 217.661 1.00 65.08 212 SER A O 1
ATOM 1595 N N . LEU A 1 213 ? 352.156 384.721 216.119 1.00 66.41 213 LEU A N 1
ATOM 1596 C CA . LEU A 1 213 ? 351.976 383.672 217.114 1.00 66.41 213 LEU A CA 1
ATOM 1597 C C . LEU A 1 213 ? 353.295 383.127 217.635 1.00 66.41 213 LEU A C 1
ATOM 1598 O O . LEU A 1 213 ? 353.320 382.522 218.712 1.00 66.41 213 LEU A O 1
ATOM 1603 N N . ASN A 1 214 ? 354.383 383.329 216.903 1.00 70.59 214 ASN A N 1
ATOM 1604 C CA . ASN A 1 214 ? 355.673 382.736 217.240 1.00 70.59 214 ASN A CA 1
ATOM 1605 C C . ASN A 1 214 ? 356.312 383.544 218.359 1.00 70.59 214 ASN A C 1
ATOM 1606 O O . ASN A 1 214 ? 357.001 384.538 218.129 1.00 70.59 214 ASN A O 1
ATOM 1611 N N . ASN A 1 215 ? 356.080 383.106 219.593 1.00 70.20 215 ASN A N 1
ATOM 1612 C CA . ASN A 1 215 ? 356.696 383.701 220.775 1.00 70.20 215 ASN A CA 1
ATOM 1613 C C . ASN A 1 215 ? 357.254 382.577 221.643 1.00 70.20 215 ASN A C 1
ATOM 1614 O O . ASN A 1 215 ? 356.613 382.125 222.593 1.00 70.20 215 ASN A O 1
ATOM 1619 N N . MET A 1 216 ? 358.467 382.134 221.326 1.00 70.81 216 MET A N 1
ATOM 1620 C CA . MET A 1 216 ? 359.080 381.031 222.043 1.00 70.81 216 MET A CA 1
ATOM 1621 C C . MET A 1 216 ? 360.385 381.394 222.726 1.00 70.81 216 MET A C 1
ATOM 1622 O O . MET A 1 216 ? 360.892 380.588 223.513 1.00 70.81 216 MET A O 1
ATOM 1627 N N . GLY A 1 217 ? 360.935 382.567 222.463 1.00 66.72 217 GLY A N 1
ATOM 1628 C CA . GLY A 1 217 ? 362.193 382.961 223.052 1.00 66.72 217 GLY A CA 1
ATOM 1629 C C . GLY A 1 217 ? 363.344 382.743 222.095 1.00 66.72 217 GLY A C 1
ATOM 1630 O O . GLY A 1 217 ? 363.172 382.422 220.917 1.00 66.72 217 GLY A O 1
ATOM 1631 N N . HIS A 1 218 ? 364.542 382.912 222.626 1.00 65.34 218 HIS A N 1
ATOM 1632 C CA . HIS A 1 218 ? 365.756 382.768 221.845 1.00 65.34 218 HIS A CA 1
ATOM 1633 C C . HIS A 1 218 ? 366.612 381.650 222.425 1.00 65.34 218 HIS A C 1
ATOM 1634 O O . HIS A 1 218 ? 366.286 381.052 223.451 1.00 65.34 218 HIS A O 1
ATOM 1641 N N . ILE A 1 219 ? 367.723 381.375 221.751 1.00 64.39 219 ILE A N 1
ATOM 1642 C CA . ILE A 1 219 ? 368.721 380.425 222.221 1.00 64.39 219 ILE A CA 1
ATOM 1643 C C . ILE A 1 219 ? 370.091 381.025 221.959 1.00 64.39 219 ILE A C 1
ATOM 1644 O O . ILE A 1 219 ? 370.399 381.401 220.824 1.00 64.39 219 ILE A O 1
ATOM 1649 N N . TYR A 1 220 ? 370.912 381.120 222.997 1.00 65.22 220 TYR A N 1
ATOM 1650 C CA . TYR A 1 220 ? 372.228 381.728 222.894 1.00 65.22 220 TYR A CA 1
ATOM 1651 C C . TYR A 1 220 ? 373.289 380.699 223.236 1.00 65.22 220 TYR A C 1
ATOM 1652 O O . TYR A 1 220 ? 373.076 379.837 224.091 1.00 65.22 220 TYR A O 1
ATOM 1661 N N . VAL A 1 221 ? 374.431 380.789 222.563 1.00 63.92 221 VAL A N 1
ATOM 1662 C CA . VAL A 1 221 ? 375.508 379.822 222.715 1.00 63.92 221 VAL A CA 1
ATOM 1663 C C . VAL A 1 221 ? 376.826 380.576 222.764 1.00 63.92 221 VAL A C 1
ATOM 1664 O O . VAL A 1 221 ? 376.994 381.585 222.073 1.00 63.92 221 VAL A O 1
ATOM 1668 N N . ARG A 1 222 ? 377.762 380.098 223.579 1.00 68.76 222 ARG A N 1
ATOM 1669 C CA . ARG A 1 222 ? 379.052 380.763 223.679 1.00 68.76 222 ARG A CA 1
ATOM 1670 C C . ARG A 1 222 ? 380.103 379.771 224.139 1.00 68.76 222 ARG A C 1
ATOM 1671 O O . ARG A 1 222 ? 379.787 378.705 224.669 1.00 68.76 222 ARG A O 1
ATOM 1679 N N . HIS A 1 223 ? 381.361 380.142 223.933 1.00 67.61 223 HIS A N 1
ATOM 1680 C CA . HIS A 1 223 ? 382.488 379.386 224.456 1.00 67.61 223 HIS A CA 1
ATOM 1681 C C . HIS A 1 223 ? 382.816 379.885 225.853 1.00 67.61 223 HIS A C 1
ATOM 1682 O O . HIS A 1 223 ? 382.886 381.095 226.080 1.00 67.61 223 HIS A O 1
ATOM 1689 N N . VAL A 1 224 ? 383.028 378.962 226.785 1.00 68.62 224 VAL A N 1
ATOM 1690 C CA . VAL A 1 224 ? 383.385 379.375 228.135 1.00 68.62 224 VAL A CA 1
ATOM 1691 C C . VAL A 1 224 ? 384.896 379.539 228.206 1.00 68.62 224 VAL A C 1
ATOM 1692 O O . VAL A 1 224 ? 385.450 379.844 229.266 1.00 68.62 224 VAL A O 1
ATOM 1696 N N . ASN A 1 225 ? 385.577 379.313 227.075 1.00 73.92 225 ASN A N 1
ATOM 1697 C CA . ASN A 1 225 ? 387.066 379.346 227.072 1.00 73.92 225 ASN A CA 1
ATOM 1698 C C . ASN A 1 225 ? 387.591 380.572 226.320 1.00 73.92 225 ASN A C 1
ATOM 1699 O O . ASN A 1 225 ? 387.310 380.684 225.110 1.00 73.92 225 ASN A O 1
ATOM 1704 N N . GLU A 1 226 ? 388.325 381.451 227.011 1.00 81.09 226 GLU A N 1
ATOM 1705 C CA . GLU A 1 226 ? 388.945 382.638 226.356 1.00 81.09 226 GLU A CA 1
ATOM 1706 C C . GLU A 1 226 ? 389.995 382.180 225.336 1.00 81.09 226 GLU A C 1
ATOM 1707 O O . GLU A 1 226 ? 390.089 382.849 224.285 1.00 81.09 226 GLU A O 1
ATOM 1713 N N . GLN A 1 227 ? 390.764 381.124 225.645 1.00 80.74 227 GLN A N 1
ATOM 1714 C CA . GLN A 1 227 ? 391.837 380.589 224.749 1.00 80.74 227 GLN A CA 1
ATOM 1715 C C . GLN A 1 227 ? 393.061 381.517 224.765 1.00 80.74 227 GLN A C 1
ATOM 1716 O O . GLN A 1 227 ? 394.152 381.019 225.113 1.00 80.74 227 GLN A O 1
ATOM 1722 N N . SER A 1 228 ? 392.903 382.760 224.317 1.00 80.89 228 SER A N 1
ATOM 1723 C CA . SER A 1 228 ? 394.039 383.715 224.243 1.00 80.89 228 SER A CA 1
ATOM 1724 C C . SER A 1 228 ? 394.961 383.412 223.054 1.00 80.89 228 SER A C 1
ATOM 1725 O O . SER A 1 228 ? 395.194 384.339 222.267 1.00 80.89 228 SER A O 1
ATOM 1728 N N . LEU A 1 229 ? 395.500 382.195 222.932 1.00 80.23 229 LEU A N 1
ATOM 1729 C CA . LEU A 1 229 ? 396.488 381.920 221.855 1.00 80.23 229 LEU A CA 1
ATOM 1730 C C . LEU A 1 229 ? 395.895 381.995 220.449 1.00 80.23 229 LEU A C 1
ATOM 1731 O O . LEU A 1 229 ? 396.544 382.618 219.604 1.00 80.23 229 LEU A O 1
ATOM 1736 N N . GLY A 1 230 ? 394.711 381.425 220.196 1.00 79.80 230 GLY A N 1
ATOM 1737 C CA . GLY A 1 230 ? 394.232 381.389 218.794 1.00 79.80 230 GLY A CA 1
ATOM 1738 C C . GLY A 1 230 ? 392.730 381.373 218.587 1.00 79.80 230 GLY A C 1
ATOM 1739 O O . GLY A 1 230 ? 392.012 381.266 219.579 1.00 79.80 230 GLY A O 1
ATOM 1740 N N . VAL A 1 231 ? 392.275 381.467 217.335 1.00 72.07 231 VAL A N 1
ATOM 1741 C CA . VAL A 1 231 ? 390.861 381.504 216.993 1.00 72.07 231 VAL A CA 1
ATOM 1742 C C . VAL A 1 231 ? 390.381 380.094 216.696 1.00 72.07 231 VAL A C 1
ATOM 1743 O O . VAL A 1 231 ? 391.116 379.269 216.147 1.00 72.07 231 VAL A O 1
ATOM 1747 N N . SER A 1 232 ? 389.136 379.811 217.068 1.00 70.85 232 SER A N 1
ATOM 1748 C CA . SER A 1 232 ? 388.530 378.511 216.795 1.00 70.85 232 SER A CA 1
ATOM 1749 C C . SER A 1 232 ? 387.033 378.714 216.627 1.00 70.85 232 SER A C 1
ATOM 1750 O O . SER A 1 232 ? 386.340 378.991 217.608 1.00 70.85 232 SER A O 1
ATOM 1753 N N . THR A 1 233 ? 386.532 378.572 215.403 1.00 64.68 233 THR A N 1
ATOM 1754 C CA . THR A 1 233 ? 385.100 378.692 215.196 1.00 64.68 233 THR A CA 1
ATOM 1755 C C . THR A 1 233 ? 384.388 377.423 215.634 1.00 64.68 233 THR A C 1
ATOM 1756 O O . THR A 1 233 ? 385.003 376.421 216.001 1.00 64.68 233 THR A O 1
ATOM 1760 N N . SER A 1 234 ? 383.064 377.477 215.592 1.00 61.90 234 SER A N 1
ATOM 1761 C CA . SER A 1 234 ? 382.243 376.328 215.925 1.00 61.90 234 SER A CA 1
ATOM 1762 C C . SER A 1 234 ? 380.992 376.365 215.068 1.00 61.90 234 SER A C 1
ATOM 1763 O O . SER A 1 234 ? 380.737 377.329 214.347 1.00 61.90 234 SER A O 1
ATOM 1766 N N . THR A 1 235 ? 380.223 375.286 215.137 1.00 57.24 235 THR A N 1
ATOM 1767 C CA . THR A 1 235 ? 379.002 375.158 214.353 1.00 57.24 235 THR A CA 1
ATOM 1768 C C . THR A 1 235 ? 377.966 374.464 215.220 1.00 57.24 235 THR A C 1
ATOM 1769 O O . THR A 1 235 ? 378.136 373.296 215.571 1.00 57.24 235 THR A O 1
ATOM 1773 N N . LEU A 1 236 ? 376.910 375.178 215.577 1.00 58.42 236 LEU A N 1
ATOM 1774 C CA . LEU A 1 236 ? 375.834 374.604 216.367 1.00 58.42 236 LEU A CA 1
ATOM 1775 C C . LEU A 1 236 ? 374.742 374.101 215.438 1.00 58.42 236 LEU A C 1
ATOM 1776 O O . LEU A 1 236 ? 374.320 374.817 214.527 1.00 58.42 236 LEU A O 1
ATOM 1781 N N . ARG A 1 237 ? 374.292 372.872 215.663 1.00 58.80 237 ARG A N 1
ATOM 1782 C CA . ARG A 1 237 ? 373.218 372.284 214.876 1.00 58.80 237 ARG A CA 1
ATOM 1783 C C . ARG A 1 237 ? 372.184 371.722 215.830 1.00 58.80 237 ARG A C 1
ATOM 1784 O O . ARG A 1 237 ? 372.511 370.891 216.681 1.00 58.80 237 ARG A O 1
ATOM 1792 N N . VAL A 1 238 ? 370.951 372.172 215.693 1.00 60.99 238 VAL A N 1
ATOM 1793 C CA . VAL A 1 238 ? 369.874 371.790 216.593 1.00 60.99 238 VAL A CA 1
ATOM 1794 C C . VAL A 1 238 ? 368.952 370.819 215.874 1.00 60.99 238 VAL A C 1
ATOM 1795 O O . VAL A 1 238 ? 368.743 370.927 214.662 1.00 60.99 238 VAL A O 1
ATOM 1799 N N . TYR A 1 239 ? 368.422 369.848 216.612 1.00 61.47 239 TYR A N 1
ATOM 1800 C CA . TYR A 1 239 ? 367.527 368.848 216.052 1.00 61.47 239 TYR A CA 1
ATOM 1801 C C . TYR A 1 239 ? 366.262 368.758 216.888 1.00 61.47 239 TYR A C 1
ATOM 1802 O O . TYR A 1 239 ? 366.324 368.685 218.117 1.00 61.47 239 TYR A O 1
ATOM 1811 N N . PHE A 1 240 ? 365.117 368.756 216.215 1.00 64.56 240 PHE A N 1
ATOM 1812 C CA . PHE A 1 240 ? 363.814 368.677 216.855 1.00 64.56 240 PHE A CA 1
ATOM 1813 C C . PHE A 1 240 ? 363.216 367.308 216.584 1.00 64.56 240 PHE A C 1
ATOM 1814 O O . PHE A 1 240 ? 363.231 366.844 215.442 1.00 64.56 240 PHE A O 1
ATOM 1822 N N . LYS A 1 241 ? 362.686 366.668 217.621 1.00 66.62 241 LYS A N 1
ATOM 1823 C CA . LYS A 1 241 ? 361.992 365.390 217.471 1.00 66.62 241 LYS A CA 1
ATOM 1824 C C . LYS A 1 241 ? 360.704 365.427 218.278 1.00 66.62 241 LYS A C 1
ATOM 1825 O O . LYS A 1 241 ? 360.723 365.174 219.494 1.00 66.62 241 LYS A O 1
ATOM 1831 N N . PRO A 1 242 ? 359.570 365.722 217.648 1.00 67.11 242 PRO A N 1
ATOM 1832 C CA . PRO A 1 242 ? 358.310 365.807 218.392 1.00 67.11 242 PRO A CA 1
ATOM 1833 C C . PRO A 1 242 ? 357.817 364.421 218.774 1.00 67.11 242 PRO A C 1
ATOM 1834 O O . PRO A 1 242 ? 357.846 363.497 217.960 1.00 67.11 242 PRO A O 1
ATOM 1838 N N . LYS A 1 243 ? 357.373 364.276 220.018 1.00 70.39 243 LYS A N 1
ATOM 1839 C CA . LYS A 1 243 ? 356.793 363.033 220.499 1.00 70.39 243 LYS A CA 1
ATOM 1840 C C . LYS A 1 243 ? 355.530 363.335 221.293 1.00 70.39 243 LYS A C 1
ATOM 1841 O O . LYS A 1 243 ? 355.302 364.466 221.728 1.00 70.39 243 LYS A O 1
ATOM 1847 N N . HIS A 1 244 ? 354.716 362.299 221.499 1.00 70.49 244 HIS A N 1
ATOM 1848 C CA . HIS A 1 244 ? 353.384 362.443 222.083 1.00 70.49 244 HIS A CA 1
ATOM 1849 C C . HIS A 1 244 ? 352.560 363.447 221.286 1.00 70.49 244 HIS A C 1
ATOM 1850 O O . HIS A 1 244 ? 351.936 364.355 221.834 1.00 70.49 244 HIS A O 1
ATOM 1857 N N . VAL A 1 245 ? 352.558 363.273 219.973 1.00 67.73 245 VAL A N 1
ATOM 1858 C CA . VAL A 1 245 ? 352.066 364.286 219.048 1.00 67.73 245 VAL A CA 1
ATOM 1859 C C . VAL A 1 245 ? 350.623 363.989 218.680 1.00 67.73 245 VAL A C 1
ATOM 1860 O O . VAL A 1 245 ? 350.232 362.828 218.523 1.00 67.73 245 VAL A O 1
ATOM 1864 N N . ARG A 1 246 ? 349.821 365.042 218.578 1.00 68.90 246 ARG A N 1
ATOM 1865 C CA . ARG A 1 246 ? 348.470 364.977 218.049 1.00 68.90 246 ARG A CA 1
ATOM 1866 C C . ARG A 1 246 ? 348.326 366.053 216.985 1.00 68.90 246 ARG A C 1
ATOM 1867 O O . ARG A 1 246 ? 348.885 367.144 217.123 1.00 68.90 246 ARG A O 1
ATOM 1875 N N . ALA A 1 247 ? 347.581 365.757 215.928 1.00 68.70 247 ALA A N 1
ATOM 1876 C CA . ALA A 1 247 ? 347.411 366.694 214.829 1.00 68.70 247 ALA A CA 1
ATOM 1877 C C . ALA A 1 247 ? 345.941 366.803 214.457 1.00 68.70 247 ALA A C 1
ATOM 1878 O O . ALA A 1 247 ? 345.180 365.844 214.591 1.00 68.70 247 ALA A O 1
ATOM 1880 N N . TRP A 1 248 ? 345.552 367.981 213.978 1.00 66.89 248 TRP A N 1
ATOM 1881 C CA . TRP A 1 248 ? 344.175 368.253 213.604 1.00 66.89 248 TRP A CA 1
ATOM 1882 C C . TRP A 1 248 ? 344.126 368.944 212.251 1.00 66.89 248 TRP A C 1
ATOM 1883 O O . TRP A 1 248 ? 345.100 369.556 211.812 1.00 66.89 248 TRP A O 1
ATOM 1894 N N . VAL A 1 249 ? 342.967 368.846 211.605 1.00 62.42 249 VAL A N 1
ATOM 1895 C CA . VAL A 1 249 ? 342.637 369.620 210.407 1.00 62.42 249 VAL A CA 1
ATOM 1896 C C . VAL A 1 249 ? 343.713 369.452 209.342 1.00 62.42 249 VAL A C 1
ATOM 1897 O O . VAL A 1 249 ? 344.560 370.338 209.174 1.00 62.42 249 VAL A O 1
ATOM 1901 N N . PRO A 1 250 ? 343.750 368.330 208.634 1.00 62.89 250 PRO A N 1
ATOM 1902 C CA . PRO A 1 250 ? 344.799 368.124 207.633 1.00 62.89 250 PRO A CA 1
ATOM 1903 C C . PRO A 1 250 ? 344.700 369.117 206.491 1.00 62.89 250 PRO A C 1
ATOM 1904 O O . PRO A 1 250 ? 343.632 369.654 206.197 1.00 62.89 250 PRO A O 1
ATOM 1908 N N . ARG A 1 251 ? 345.835 369.357 205.848 1.00 61.70 251 ARG A N 1
ATOM 1909 C CA . ARG A 1 251 ? 345.968 370.320 204.769 1.00 61.70 251 ARG A CA 1
ATOM 1910 C C . ARG A 1 251 ? 346.516 369.657 203.515 1.00 61.70 251 ARG A C 1
ATOM 1911 O O . ARG A 1 251 ? 347.092 368.566 203.582 1.00 61.70 251 ARG A O 1
ATOM 1919 N N . PRO A 1 252 ? 346.359 370.284 202.354 1.00 59.92 252 PRO A N 1
ATOM 1920 C CA . PRO A 1 252 ? 347.041 369.805 201.162 1.00 59.92 252 PRO A CA 1
ATOM 1921 C C . PRO A 1 252 ? 348.503 370.197 201.200 1.00 59.92 252 PRO A C 1
ATOM 1922 O O . PRO A 1 252 ? 348.848 371.285 201.681 1.00 59.92 252 PRO A O 1
ATOM 1926 N N . PRO A 1 253 ? 349.388 369.343 200.703 1.00 64.05 253 PRO A N 1
ATOM 1927 C CA . PRO A 1 253 ? 350.819 369.631 200.800 1.00 64.05 253 PRO A CA 1
ATOM 1928 C C . PRO A 1 253 ? 351.217 370.789 199.909 1.00 64.05 253 PRO A C 1
ATOM 1929 O O . PRO A 1 253 ? 350.613 371.036 198.865 1.00 64.05 253 PRO A O 1
ATOM 1933 N N . ARG A 1 254 ? 352.258 371.497 200.331 1.00 64.49 254 ARG A N 1
ATOM 1934 C CA . ARG A 1 254 ? 352.683 372.684 199.611 1.00 64.49 254 ARG A CA 1
ATOM 1935 C C . ARG A 1 254 ? 353.336 372.314 198.289 1.00 64.49 254 ARG A C 1
ATOM 1936 O O . ARG A 1 254 ? 353.954 371.258 198.148 1.00 64.49 254 ARG A O 1
ATOM 1944 N N . LEU A 1 255 ? 353.196 373.208 197.314 1.00 64.87 255 LEU A N 1
ATOM 1945 C CA . LEU A 1 255 ? 353.660 372.952 195.957 1.00 64.87 255 LEU A CA 1
ATOM 1946 C C . LEU A 1 255 ? 354.801 373.872 195.549 1.00 64.87 255 LEU A C 1
ATOM 1947 O O . LEU A 1 255 ? 355.853 373.386 195.126 1.00 64.87 255 LEU A O 1
ATOM 1952 N N . SER A 1 256 ? 354.630 375.173 195.657 1.00 64.94 256 SER A N 1
ATOM 1953 C CA . SER A 1 256 ? 355.674 376.083 195.227 1.00 64.94 256 SER A CA 1
ATOM 1954 C C . SER A 1 256 ? 356.738 376.234 196.309 1.00 64.94 256 SER A C 1
ATOM 1955 O O . SER A 1 256 ? 356.434 376.165 197.501 1.00 64.94 256 SER A O 1
ATOM 1958 N N . PRO A 1 257 ? 357.989 376.448 195.917 1.00 65.30 257 PRO A N 1
ATOM 1959 C CA . PRO A 1 257 ? 359.072 376.489 196.901 1.00 65.30 257 PRO A CA 1
ATOM 1960 C C . PRO A 1 257 ? 358.942 377.680 197.832 1.00 65.30 257 PRO A C 1
ATOM 1961 O O . PRO A 1 257 ? 358.361 378.709 197.487 1.00 65.30 257 PRO A O 1
ATOM 1965 N N . TYR A 1 258 ? 359.483 377.519 199.034 1.00 67.52 258 TYR A N 1
ATOM 1966 C CA . TYR A 1 258 ? 359.447 378.583 200.023 1.00 67.52 258 TYR A CA 1
ATOM 1967 C C . TYR A 1 258 ? 360.409 379.699 199.643 1.00 67.52 258 TYR A C 1
ATOM 1968 O O . TYR A 1 258 ? 361.437 379.471 199.003 1.00 67.52 258 TYR A O 1
ATOM 1977 N N . VAL A 1 259 ? 360.069 380.920 200.043 1.00 69.92 259 VAL A N 1
ATOM 1978 C CA . VAL A 1 259 ? 360.925 382.063 199.756 1.00 69.92 259 VAL A CA 1
ATOM 1979 C C . VAL A 1 259 ? 361.285 382.794 201.040 1.00 69.92 259 VAL A C 1
ATOM 1980 O O . VAL A 1 259 ? 362.441 383.179 201.240 1.00 69.92 259 VAL A O 1
ATOM 1984 N N . LYS A 1 260 ? 360.307 383.005 201.911 1.00 71.80 260 LYS A N 1
ATOM 1985 C CA . LYS A 1 260 ? 360.528 383.711 203.161 1.00 71.80 260 LYS A CA 1
ATOM 1986 C C . LYS A 1 260 ? 360.262 382.799 204.348 1.00 71.80 260 LYS A C 1
ATOM 1987 O O . LYS A 1 260 ? 359.530 381.812 204.253 1.00 71.80 260 LYS A O 1
ATOM 1993 N N . SER A 1 261 ? 360.871 383.146 205.478 1.00 73.05 261 SER A N 1
ATOM 1994 C CA . SER A 1 261 ? 360.735 382.376 206.703 1.00 73.05 261 SER A CA 1
ATOM 1995 C C . SER A 1 261 ? 359.696 382.949 207.649 1.00 73.05 261 SER A C 1
ATOM 1996 O O . SER A 1 261 ? 359.542 382.436 208.759 1.00 73.05 261 SER A O 1
ATOM 1999 N N . SER A 1 262 ? 358.992 384.002 207.247 1.00 73.54 262 SER A N 1
ATOM 2000 C CA . SER A 1 262 ? 357.956 384.595 208.078 1.00 73.54 262 SER A CA 1
ATOM 2001 C C . SER A 1 262 ? 356.644 384.754 207.326 1.00 73.54 262 SER A C 1
ATOM 2002 O O . SER A 1 262 ? 355.755 385.466 207.801 1.00 73.54 262 SER A O 1
ATOM 2005 N N . ASN A 1 263 ? 356.497 384.109 206.176 1.00 73.98 263 ASN A N 1
ATOM 2006 C CA . ASN A 1 263 ? 355.341 384.312 205.322 1.00 73.98 263 ASN A CA 1
ATOM 2007 C C . ASN A 1 263 ? 354.998 383.002 204.636 1.00 73.98 263 ASN A C 1
ATOM 2008 O O . ASN A 1 263 ? 355.673 381.985 204.809 1.00 73.98 263 ASN A O 1
ATOM 2013 N N . VAL A 1 264 ? 353.932 383.037 203.846 1.00 70.33 264 VAL A N 1
ATOM 2014 C CA . VAL A 1 264 ? 353.550 381.933 202.984 1.00 70.33 264 VAL A CA 1
ATOM 2015 C C . VAL A 1 264 ? 353.786 382.279 201.523 1.00 70.33 264 VAL A C 1
ATOM 2016 O O . VAL A 1 264 ? 353.307 381.573 200.634 1.00 70.33 264 VAL A O 1
ATOM 2020 N N . ASN A 1 265 ? 354.525 383.352 201.257 1.00 71.42 265 ASN A N 1
ATOM 2021 C CA . ASN A 1 265 ? 354.687 383.861 199.905 1.00 71.42 265 ASN A CA 1
ATOM 2022 C C . ASN A 1 265 ? 355.260 382.789 198.986 1.00 71.42 265 ASN A C 1
ATOM 2023 O O . ASN A 1 265 ? 355.915 381.841 199.422 1.00 71.42 265 ASN A O 1
ATOM 2028 N N . PHE A 1 266 ? 354.987 382.937 197.696 1.00 68.09 266 PHE A N 1
ATOM 2029 C CA . PHE A 1 266 ? 355.412 381.952 196.713 1.00 68.09 266 PHE A CA 1
ATOM 2030 C C . PHE A 1 266 ? 355.456 382.611 195.345 1.00 68.09 266 PHE A C 1
ATOM 2031 O O . PHE A 1 266 ? 355.199 383.807 195.197 1.00 68.09 266 PHE A O 1
ATOM 2039 N N . LYS A 1 267 ? 355.786 381.808 194.342 1.00 70.82 267 LYS A N 1
ATOM 2040 C CA . LYS A 1 267 ? 355.676 382.162 192.943 1.00 70.82 267 LYS A CA 1
ATOM 2041 C C . LYS A 1 267 ? 354.797 381.142 192.233 1.00 70.82 267 LYS A C 1
ATOM 2042 O O . LYS A 1 267 ? 354.792 379.964 192.600 1.00 70.82 267 LYS A O 1
ATOM 2048 N N . PRO A 1 268 ? 354.037 381.557 191.235 1.00 67.13 268 PRO A N 1
ATOM 2049 C CA . PRO A 1 268 ? 353.121 380.617 190.582 1.00 67.13 268 PRO A CA 1
ATOM 2050 C C . PRO A 1 268 ? 353.862 379.528 189.828 1.00 67.13 268 PRO A C 1
ATOM 2051 O O . PRO A 1 268 ? 354.533 379.801 188.830 1.00 67.13 268 PRO A O 1
ATOM 2055 N N . THR A 1 269 ? 353.747 378.294 190.300 1.00 65.72 269 THR A N 1
ATOM 2056 C CA . THR A 1 269 ? 354.371 377.145 189.666 1.00 65.72 269 THR A CA 1
ATOM 2057 C C . THR A 1 269 ? 353.310 376.227 189.077 1.00 65.72 269 THR A C 1
ATOM 2058 O O . THR A 1 269 ? 352.148 376.243 189.486 1.00 65.72 269 THR A O 1
ATOM 2062 N N . ALA A 1 270 ? 353.731 375.414 188.115 1.00 67.47 270 ALA A N 1
ATOM 2063 C CA . ALA A 1 270 ? 352.809 374.512 187.448 1.00 67.47 270 ALA A CA 1
ATOM 2064 C C . ALA A 1 270 ? 352.294 373.461 188.425 1.00 67.47 270 ALA A C 1
ATOM 2065 O O . ALA A 1 270 ? 352.748 373.355 189.567 1.00 67.47 270 ALA A O 1
ATOM 2067 N N . VAL A 1 271 ? 351.332 372.668 187.962 1.00 67.39 271 VAL A N 1
ATOM 2068 C CA . VAL A 1 271 ? 350.728 371.671 188.835 1.00 67.39 271 VAL A CA 1
ATOM 2069 C C . VAL A 1 271 ? 351.526 370.371 188.867 1.00 67.39 271 VAL A C 1
ATOM 2070 O O . VAL A 1 271 ? 351.654 369.758 189.930 1.00 67.39 271 VAL A O 1
ATOM 2074 N N . THR A 1 272 ? 352.066 369.928 187.735 1.00 71.89 272 THR A N 1
ATOM 2075 C CA . THR A 1 272 ? 352.944 368.762 187.699 1.00 71.89 272 THR A CA 1
ATOM 2076 C C . THR A 1 272 ? 354.016 369.007 186.650 1.00 71.89 272 THR A C 1
ATOM 2077 O O . THR A 1 272 ? 354.207 370.131 186.179 1.00 71.89 272 THR A O 1
ATOM 2081 N N . THR A 1 273 ? 354.711 367.945 186.274 1.00 70.86 273 THR A N 1
ATOM 2082 C CA . THR A 1 273 ? 355.648 368.004 185.168 1.00 70.86 273 THR A CA 1
ATOM 2083 C C . THR A 1 273 ? 354.871 367.822 183.869 1.00 70.86 273 THR A C 1
ATOM 2084 O O . THR A 1 273 ? 353.642 367.896 183.844 1.00 70.86 273 THR A O 1
ATOM 2088 N N . GLU A 1 274 ? 355.574 367.580 182.772 1.00 70.03 274 GLU A N 1
ATOM 2089 C CA . GLU A 1 274 ? 354.956 367.545 181.459 1.00 70.03 274 GLU A CA 1
ATOM 2090 C C . GLU A 1 274 ? 355.072 366.158 180.852 1.00 70.03 274 GLU A C 1
ATOM 2091 O O . GLU A 1 274 ? 356.077 365.469 181.038 1.00 70.03 274 GLU A O 1
ATOM 2097 N N . ARG A 1 275 ? 354.027 365.744 180.150 1.00 70.73 275 ARG A N 1
ATOM 2098 C CA . ARG A 1 275 ? 354.057 364.550 179.328 1.00 70.73 275 ARG A CA 1
ATOM 2099 C C . ARG A 1 275 ? 354.218 364.955 177.869 1.00 70.73 275 ARG A C 1
ATOM 2100 O O . ARG A 1 275 ? 354.283 366.137 177.528 1.00 70.73 275 ARG A O 1
ATOM 2108 N N . LYS A 1 276 ? 354.280 363.958 176.993 1.00 76.37 276 LYS A N 1
ATOM 2109 C CA . LYS A 1 276 ? 354.334 364.260 175.570 1.00 76.37 276 LYS A CA 1
ATOM 2110 C C . LYS A 1 276 ? 352.938 364.479 175.005 1.00 76.37 276 LYS A C 1
ATOM 2111 O O . LYS A 1 276 ? 352.748 365.315 174.118 1.00 76.37 276 LYS A O 1
ATOM 2117 N N . ASP A 1 277 ? 351.957 363.737 175.505 1.00 80.67 277 ASP A N 1
ATOM 2118 C CA . ASP A 1 277 ? 350.592 363.829 175.010 1.00 80.67 277 ASP A CA 1
ATOM 2119 C C . ASP A 1 277 ? 349.659 363.313 176.093 1.00 80.67 277 ASP A C 1
ATOM 2120 O O . ASP A 1 277 ? 350.098 362.766 177.107 1.00 80.67 277 ASP A O 1
ATOM 2125 N N . ILE A 1 278 ? 348.357 363.502 175.875 1.00 76.80 278 ILE A N 1
ATOM 2126 C CA . ILE A 1 278 ? 347.384 363.033 176.856 1.00 76.80 278 ILE A CA 1
ATOM 2127 C C . ILE A 1 278 ? 347.377 361.513 176.924 1.00 76.80 278 ILE A C 1
ATOM 2128 O O . ILE A 1 278 ? 347.416 360.929 178.011 1.00 76.80 278 ILE A O 1
ATOM 2133 N N . ASN A 1 279 ? 347.324 360.848 175.772 1.00 81.63 279 ASN A N 1
ATOM 2134 C CA . ASN A 1 279 ? 347.392 359.394 175.738 1.00 81.63 279 ASN A CA 1
ATOM 2135 C C . ASN A 1 279 ? 348.797 358.909 175.414 1.00 81.63 279 ASN A C 1
ATOM 2136 O O . ASN A 1 279 ? 349.015 358.270 174.381 1.00 81.63 279 ASN A O 1
ATOM 2141 N N . ASP A 1 280 ? 349.754 359.193 176.289 1.00 82.95 280 ASP A N 1
ATOM 2142 C CA . ASP A 1 280 ? 351.135 358.763 176.107 1.00 82.95 280 ASP A CA 1
ATOM 2143 C C . ASP A 1 280 ? 351.491 357.811 177.237 1.00 82.95 280 ASP A C 1
ATOM 2144 O O . ASP A 1 280 ? 351.650 358.234 178.385 1.00 82.95 280 ASP A O 1
ATOM 2149 N N . VAL A 1 281 ? 351.636 356.526 176.904 1.00 85.54 281 VAL A N 1
ATOM 2150 C CA . VAL A 1 281 ? 351.913 355.508 177.906 1.00 85.54 281 VAL A CA 1
ATOM 2151 C C . VAL A 1 281 ? 353.387 355.413 178.256 1.00 85.54 281 VAL A C 1
ATOM 2152 O O . VAL A 1 281 ? 353.764 354.564 179.073 1.00 85.54 281 VAL A O 1
ATOM 2156 N N . GLY A 1 282 ? 354.234 356.243 177.662 1.00 90.64 282 GLY A N 1
ATOM 2157 C CA . GLY A 1 282 ? 355.639 356.231 178.016 1.00 90.64 282 GLY A CA 1
ATOM 2158 C C . GLY A 1 282 ? 356.560 355.837 176.884 1.00 90.64 282 GLY A C 1
ATOM 2159 O O . GLY A 1 282 ? 357.622 356.440 176.707 1.00 90.64 282 GLY A O 1
ATOM 2160 N N . THR A 1 283 ? 356.151 354.854 176.109 1.00 103.62 283 THR A N 1
ATOM 2161 C CA . THR A 1 283 ? 356.947 354.438 174.980 1.00 103.62 283 THR A CA 1
ATOM 2162 C C . THR A 1 283 ? 356.787 355.360 173.801 1.00 103.62 283 THR A C 1
ATOM 2163 O O . THR A 1 283 ? 355.809 356.071 173.702 1.00 103.62 283 THR A O 1
ATOM 2167 N N . LEU A 1 284 ? 357.745 355.340 172.892 1.00 114.51 284 LEU A N 1
ATOM 2168 C CA . LEU A 1 284 ? 357.662 356.171 171.700 1.00 114.51 284 LEU A CA 1
ATOM 2169 C C . LEU A 1 284 ? 356.740 355.513 170.682 1.00 114.51 284 LEU A C 1
ATOM 2170 O O . LEU A 1 284 ? 356.950 354.359 170.299 1.00 114.51 284 LEU A O 1
ATOM 2175 N N . ARG A 1 285 ? 355.728 356.253 170.233 1.00 118.00 285 ARG A N 1
ATOM 2176 C CA . ARG A 1 285 ? 354.679 355.685 169.404 1.00 118.00 285 ARG A CA 1
ATOM 2177 C C . ARG A 1 285 ? 354.741 356.220 167.981 1.00 118.00 285 ARG A C 1
ATOM 2178 O O . ARG A 1 285 ? 354.901 357.429 167.780 1.00 118.00 285 ARG A O 1
ATOM 2186 N N . PRO A 1 286 ? 354.602 355.357 166.983 1.00 134.93 286 PRO A N 1
ATOM 2187 C CA . PRO A 1 286 ? 354.481 355.837 165.605 1.00 134.93 286 PRO A CA 1
ATOM 2188 C C . PRO A 1 286 ? 353.127 356.489 165.385 1.00 134.93 286 PRO A C 1
ATOM 2189 O O . PRO A 1 286 ? 352.168 356.257 166.122 1.00 134.93 286 PRO A O 1
ATOM 2193 N N . VAL A 1 287 ? 353.060 357.324 164.347 1.00 140.54 287 VAL A N 1
ATOM 2194 C CA . VAL A 1 287 ? 351.838 358.069 164.080 1.00 140.54 287 VAL A CA 1
ATOM 2195 C C . VAL A 1 287 ? 350.732 357.115 163.653 1.00 140.54 287 VAL A C 1
ATOM 2196 O O . VAL A 1 287 ? 350.979 356.045 163.083 1.00 140.54 287 VAL A O 1
ATOM 2200 N N . GLY A 1 288 ? 349.500 357.507 163.942 1.00 137.45 288 GLY A N 1
ATOM 2201 C CA . GLY A 1 288 ? 348.346 356.691 163.619 1.00 137.45 288 GLY A CA 1
ATOM 2202 C C . GLY A 1 288 ? 347.096 357.408 164.066 1.00 137.45 288 GLY A C 1
ATOM 2203 O O . GLY A 1 288 ? 347.141 358.546 164.541 1.00 137.45 288 GLY A O 1
ATOM 2204 N N . TYR A 1 289 ? 345.964 356.723 163.919 1.00 128.72 289 TYR A N 1
ATOM 2205 C CA . TYR A 1 289 ? 344.687 357.317 164.286 1.00 128.72 289 TYR A CA 1
ATOM 2206 C C . TYR A 1 289 ? 344.327 357.076 165.745 1.00 128.72 289 TYR A C 1
ATOM 2207 O O . TYR A 1 289 ? 343.155 357.201 166.120 1.00 128.72 289 TYR A O 1
ATOM 2216 N N . THR A 1 290 ? 345.307 356.731 166.582 1.00 126.32 290 THR A N 1
ATOM 2217 C CA . THR A 1 290 ? 345.110 356.694 168.027 1.00 126.32 290 THR A CA 1
ATOM 2218 C C . THR A 1 290 ? 345.990 357.709 168.741 1.00 126.32 290 THR A C 1
ATOM 2219 O O . THR A 1 290 ? 345.475 358.581 169.448 1.00 126.32 290 THR A O 1
ATOM 2223 N N . ASN A 1 291 ? 347.308 357.628 168.564 1.00 128.54 291 ASN A N 1
ATOM 2224 C CA . ASN A 1 291 ? 348.243 358.552 169.195 1.00 128.54 291 ASN A CA 1
ATOM 2225 C C . ASN A 1 291 ? 348.571 359.740 168.309 1.00 128.54 291 ASN A C 1
ATOM 2226 O O . ASN A 1 291 ? 348.776 360.847 168.819 1.00 128.54 291 ASN A O 1
ATOM 2231 N N . HIS A 1 292 ? 348.528 359.581 166.984 1.00 148.43 292 HIS A N 1
ATOM 2232 C CA . HIS A 1 292 ? 349.004 360.647 166.052 1.00 148.43 292 HIS A CA 1
ATOM 2233 C C . HIS A 1 292 ? 350.454 360.943 166.428 1.00 148.43 292 HIS A C 1
ATOM 2234 O O . HIS A 1 292 ? 351.211 359.955 166.485 1.00 148.43 292 HIS A O 1
ATOM 2241 N N . ASP B 2 11 ? 317.272 361.692 200.004 1.00 83.11 11 ASP B N 1
ATOM 2242 C CA . ASP B 2 11 ? 316.309 362.122 199.000 1.00 83.11 11 ASP B CA 1
ATOM 2243 C C . ASP B 2 11 ? 316.780 363.431 198.372 1.00 83.11 11 ASP B C 1
ATOM 2244 O O . ASP B 2 11 ? 317.898 363.874 198.628 1.00 83.11 11 ASP B O 1
ATOM 2249 N N . ARG B 2 12 ? 315.933 364.056 197.557 1.00 78.91 12 ARG B N 1
ATOM 2250 C CA . ARG B 2 12 ? 316.337 365.203 196.759 1.00 78.91 12 ARG B CA 1
ATOM 2251 C C . ARG B 2 12 ? 315.724 366.516 197.217 1.00 78.91 12 ARG B C 1
ATOM 2252 O O . ARG B 2 12 ? 315.921 367.535 196.550 1.00 78.91 12 ARG B O 1
ATOM 2260 N N . VAL B 2 13 ? 314.979 366.528 198.317 1.00 73.32 13 VAL B N 1
ATOM 2261 C CA . VAL B 2 13 ? 314.313 367.728 198.804 1.00 73.32 13 VAL B CA 1
ATOM 2262 C C . VAL B 2 13 ? 314.777 368.001 200.224 1.00 73.32 13 VAL B C 1
ATOM 2263 O O . VAL B 2 13 ? 314.730 367.109 201.078 1.00 73.32 13 VAL B O 1
ATOM 2267 N N . ARG B 2 14 ? 315.197 369.236 200.486 1.00 71.95 14 ARG B N 1
ATOM 2268 C CA . ARG B 2 14 ? 315.630 369.628 201.818 1.00 71.95 14 ARG B CA 1
ATOM 2269 C C . ARG B 2 14 ? 314.975 370.947 202.181 1.00 71.95 14 ARG B C 1
ATOM 2270 O O . ARG B 2 14 ? 314.511 371.693 201.318 1.00 71.95 14 ARG B O 1
ATOM 2278 N N . SER B 2 15 ? 314.949 371.233 203.478 1.00 67.51 15 SER B N 1
ATOM 2279 C CA . SER B 2 15 ? 314.388 372.483 203.970 1.00 67.51 15 SER B CA 1
ATOM 2280 C C . SER B 2 15 ? 315.071 372.814 205.282 1.00 67.51 15 SER B C 1
ATOM 2281 O O . SER B 2 15 ? 314.877 372.109 206.274 1.00 67.51 15 SER B O 1
ATOM 2284 N N . ILE B 2 16 ? 315.848 373.889 205.292 1.00 62.30 16 ILE B N 1
ATOM 2285 C CA . ILE B 2 16 ? 316.627 374.290 206.453 1.00 62.30 16 ILE B CA 1
ATOM 2286 C C . ILE B 2 16 ? 315.958 375.512 207.056 1.00 62.30 16 ILE B C 1
ATOM 2287 O O . ILE B 2 16 ? 315.827 376.544 206.391 1.00 62.30 16 ILE B O 1
ATOM 2292 N N . THR B 2 17 ? 315.530 375.400 208.305 1.00 61.37 17 THR B N 1
ATOM 2293 C CA . THR B 2 17 ? 314.880 376.496 209.007 1.00 61.37 17 THR B CA 1
ATOM 2294 C C . THR B 2 17 ? 315.756 376.949 210.165 1.00 61.37 17 THR B C 1
ATOM 2295 O O . THR B 2 17 ? 316.175 376.133 210.990 1.00 61.37 17 THR B O 1
ATOM 2299 N N . LEU B 2 18 ? 316.052 378.242 210.206 1.00 59.82 18 LEU B N 1
ATOM 2300 C CA . LEU B 2 18 ? 316.808 378.826 211.304 1.00 59.82 18 LEU B CA 1
ATOM 2301 C C . LEU B 2 18 ? 316.230 380.188 211.631 1.00 59.82 18 LEU B C 1
ATOM 2302 O O . LEU B 2 18 ? 316.022 381.004 210.731 1.00 59.82 18 LEU B O 1
ATOM 2307 N N . GLY B 2 19 ? 315.983 380.428 212.911 1.00 62.76 19 GLY B N 1
ATOM 2308 C CA . GLY B 2 19 ? 315.489 381.731 213.311 1.00 62.76 19 GLY B CA 1
ATOM 2309 C C . GLY B 2 19 ? 314.178 382.033 212.625 1.00 62.76 19 GLY B C 1
ATOM 2310 O O . GLY B 2 19 ? 313.200 381.290 212.744 1.00 62.76 19 GLY B O 1
ATOM 2311 N N . ASN B 2 20 ? 314.153 383.138 211.889 1.00 64.45 20 ASN B N 1
ATOM 2312 C CA . ASN B 2 20 ? 312.970 383.562 211.159 1.00 64.45 20 ASN B CA 1
ATOM 2313 C C . ASN B 2 20 ? 313.155 383.453 209.651 1.00 64.45 20 ASN B C 1
ATOM 2314 O O . ASN B 2 20 ? 312.573 384.233 208.898 1.00 64.45 20 ASN B O 1
ATOM 2319 N N . SER B 2 21 ? 313.960 382.502 209.191 1.00 61.30 21 SER B N 1
ATOM 2320 C CA . SER B 2 21 ? 314.237 382.379 207.767 1.00 61.30 21 SER B CA 1
ATOM 2321 C C . SER B 2 21 ? 314.349 380.916 207.389 1.00 61.30 21 SER B C 1
ATOM 2322 O O . SER B 2 21 ? 315.051 380.153 208.056 1.00 61.30 21 SER B O 1
ATOM 2325 N N . THR B 2 22 ? 313.677 380.533 206.311 1.00 61.91 22 THR B N 1
ATOM 2326 C CA . THR B 2 22 ? 313.707 379.171 205.814 1.00 61.91 22 THR B CA 1
ATOM 2327 C C . THR B 2 22 ? 314.335 379.157 204.427 1.00 61.91 22 THR B C 1
ATOM 2328 O O . THR B 2 22 ? 314.385 380.176 203.737 1.00 61.91 22 THR B O 1
ATOM 2332 N N . ILE B 2 23 ? 314.823 377.989 204.022 1.00 62.55 23 ILE B N 1
ATOM 2333 C CA . ILE B 2 23 ? 315.453 377.815 202.719 1.00 62.55 23 ILE B CA 1
ATOM 2334 C C . ILE B 2 23 ? 314.992 376.486 202.148 1.00 62.55 23 ILE B C 1
ATOM 2335 O O . ILE B 2 23 ? 315.250 375.433 202.737 1.00 62.55 23 ILE B O 1
ATOM 2340 N N . THR B 2 24 ? 314.319 376.531 201.005 1.00 62.34 24 THR B N 1
ATOM 2341 C CA . THR B 2 24 ? 313.777 375.345 200.362 1.00 62.34 24 THR B CA 1
ATOM 2342 C C . THR B 2 24 ? 314.574 375.049 199.106 1.00 62.34 24 THR B C 1
ATOM 2343 O O . THR B 2 24 ? 314.853 375.955 198.317 1.00 62.34 24 THR B O 1
ATOM 2347 N N . THR B 2 25 ? 314.935 373.787 198.920 1.00 68.68 25 THR B N 1
ATOM 2348 C CA . THR B 2 25 ? 315.622 373.351 197.718 1.00 68.68 25 THR B CA 1
ATOM 2349 C C . THR B 2 25 ? 314.977 372.079 197.192 1.00 68.68 25 THR B C 1
ATOM 2350 O O . THR B 2 25 ? 314.573 371.204 197.960 1.00 68.68 25 THR B O 1
ATOM 2354 N N . GLN B 2 26 ? 314.884 371.985 195.868 1.00 72.42 26 GLN B N 1
ATOM 2355 C CA . GLN B 2 26 ? 314.246 370.850 195.223 1.00 72.42 26 GLN B CA 1
ATOM 2356 C C . GLN B 2 26 ? 315.224 369.925 194.521 1.00 72.42 26 GLN B C 1
ATOM 2357 O O . GLN B 2 26 ? 314.821 368.839 194.096 1.00 72.42 26 GLN B O 1
ATOM 2363 N N . GLU B 2 27 ? 316.487 370.320 194.382 1.00 73.07 27 GLU B N 1
ATOM 2364 C CA . GLU B 2 27 ? 317.526 369.448 193.833 1.00 73.07 27 GLU B CA 1
ATOM 2365 C C . GLU B 2 27 ? 318.759 369.633 194.709 1.00 73.07 27 GLU B C 1
ATOM 2366 O O . GLU B 2 27 ? 319.615 370.468 194.418 1.00 73.07 27 GLU B O 1
ATOM 2372 N N . CYS B 2 28 ? 318.847 368.852 195.775 1.00 76.43 28 CYS B N 1
ATOM 2373 C CA . CYS B 2 28 ? 319.992 368.900 196.666 1.00 76.43 28 CYS B CA 1
ATOM 2374 C C . CYS B 2 28 ? 320.673 367.543 196.694 1.00 76.43 28 CYS B C 1
ATOM 2375 O O . CYS B 2 28 ? 320.026 366.505 196.541 1.00 76.43 28 CYS B O 1
ATOM 2378 N N . ALA B 2 29 ? 321.991 367.558 196.879 1.00 75.39 29 ALA B N 1
ATOM 2379 C CA . ALA B 2 29 ? 322.733 366.303 196.959 1.00 75.39 29 ALA B CA 1
ATOM 2380 C C . ALA B 2 29 ? 322.660 365.723 198.367 1.00 75.39 29 ALA B C 1
ATOM 2381 O O . ALA B 2 29 ? 322.094 364.648 198.581 1.00 75.39 29 ALA B O 1
ATOM 2383 N N . ASN B 2 30 ? 323.220 366.432 199.334 1.00 72.93 30 ASN B N 1
ATOM 2384 C CA . ASN B 2 30 ? 323.194 366.035 200.738 1.00 72.93 30 ASN B CA 1
ATOM 2385 C C . ASN B 2 30 ? 323.716 367.215 201.545 1.00 72.93 30 ASN B C 1
ATOM 2386 O O . ASN B 2 30 ? 323.928 368.307 201.005 1.00 72.93 30 ASN B O 1
ATOM 2391 N N . VAL B 2 31 ? 323.912 367.008 202.840 1.00 67.46 31 VAL B N 1
ATOM 2392 C CA . VAL B 2 31 ? 324.466 368.027 203.722 1.00 67.46 31 VAL B CA 1
ATOM 2393 C C . VAL B 2 31 ? 325.727 367.452 204.346 1.00 67.46 31 VAL B C 1
ATOM 2394 O O . VAL B 2 31 ? 325.659 366.698 205.323 1.00 67.46 31 VAL B O 1
ATOM 2398 N N . VAL B 2 32 ? 326.882 367.811 203.796 1.00 65.74 32 VAL B N 1
ATOM 2399 C CA . VAL B 2 32 ? 328.148 367.407 204.389 1.00 65.74 32 VAL B CA 1
ATOM 2400 C C . VAL B 2 32 ? 328.347 368.191 205.677 1.00 65.74 32 VAL B C 1
ATOM 2401 O O . VAL B 2 32 ? 328.233 369.420 205.698 1.00 65.74 32 VAL B O 1
ATOM 2405 N N . VAL B 2 33 ? 328.616 367.480 206.767 1.00 64.12 33 VAL B N 1
ATOM 2406 C CA . VAL B 2 33 ? 328.652 368.118 208.076 1.00 64.12 33 VAL B CA 1
ATOM 2407 C C . VAL B 2 33 ? 330.081 368.213 208.595 1.00 64.12 33 VAL B C 1
ATOM 2408 O O . VAL B 2 33 ? 330.587 367.301 209.256 1.00 64.12 33 VAL B O 1
ATOM 2412 N N . GLY B 2 34 ? 330.731 369.335 208.299 1.00 67.41 34 GLY B N 1
ATOM 2413 C CA . GLY B 2 34 ? 332.068 369.635 208.770 1.00 67.41 34 GLY B CA 1
ATOM 2414 C C . GLY B 2 34 ? 333.013 368.458 208.792 1.00 67.41 34 GLY B C 1
ATOM 2415 O O . GLY B 2 34 ? 333.062 367.669 207.847 1.00 67.41 34 GLY B O 1
ATOM 2416 N N . TYR B 2 35 ? 333.758 368.316 209.882 1.00 66.91 35 TYR B N 1
ATOM 2417 C CA . TYR B 2 35 ? 334.635 367.177 210.071 1.00 66.91 35 TYR B CA 1
ATOM 2418 C C . TYR B 2 35 ? 333.977 366.089 210.897 1.00 66.91 35 TYR B C 1
ATOM 2419 O O . TYR B 2 35 ? 334.672 365.255 211.483 1.00 66.91 35 TYR B O 1
ATOM 2428 N N . GLY B 2 36 ? 332.651 366.079 210.952 1.00 65.56 36 GLY B N 1
ATOM 2429 C CA . GLY B 2 36 ? 331.937 365.079 211.714 1.00 65.56 36 GLY B CA 1
ATOM 2430 C C . GLY B 2 36 ? 331.086 365.658 212.822 1.00 65.56 36 GLY B C 1
ATOM 2431 O O . GLY B 2 36 ? 329.974 365.183 213.062 1.00 65.56 36 GLY B O 1
ATOM 2432 N N . VAL B 2 37 ? 331.587 366.682 213.505 1.00 64.48 37 VAL B N 1
ATOM 2433 C CA . VAL B 2 37 ? 330.872 367.249 214.641 1.00 64.48 37 VAL B CA 1
ATOM 2434 C C . VAL B 2 37 ? 329.820 368.229 214.154 1.00 64.48 37 VAL B C 1
ATOM 2435 O O . VAL B 2 37 ? 329.799 368.608 212.980 1.00 64.48 37 VAL B O 1
ATOM 2439 N N . TRP B 2 38 ? 328.943 368.644 215.059 1.00 63.13 38 TRP B N 1
ATOM 2440 C CA . TRP B 2 38 ? 327.839 369.545 214.815 1.00 63.13 38 TRP B CA 1
ATOM 2441 C C . TRP B 2 38 ? 327.963 370.760 215.725 1.00 63.13 38 TRP B C 1
ATOM 2442 O O . TRP B 2 38 ? 328.313 370.611 216.899 1.00 63.13 38 TRP B O 1
ATOM 2453 N N . PRO B 2 39 ? 327.706 371.965 215.221 1.00 62.34 39 PRO B N 1
ATOM 2454 C CA . PRO B 2 39 ? 327.924 373.166 216.033 1.00 62.34 39 PRO B CA 1
ATOM 2455 C C . PRO B 2 39 ? 327.133 373.116 217.329 1.00 62.34 39 PRO B C 1
ATOM 2456 O O . PRO B 2 39 ? 325.992 372.654 217.364 1.00 62.34 39 PRO B O 1
ATOM 2460 N N . SER B 2 40 ? 327.755 373.584 218.407 1.00 65.47 40 SER B N 1
ATOM 2461 C CA . SER B 2 40 ? 327.116 373.573 219.713 1.00 65.47 40 SER B CA 1
ATOM 2462 C C . SER B 2 40 ? 327.640 374.741 220.535 1.00 65.47 40 SER B C 1
ATOM 2463 O O . SER B 2 40 ? 328.506 375.501 220.095 1.00 65.47 40 SER B O 1
ATOM 2466 N N . TYR B 2 41 ? 327.112 374.869 221.746 1.00 67.54 41 TYR B N 1
ATOM 2467 C CA . TYR B 2 41 ? 327.586 375.879 222.673 1.00 67.54 41 TYR B CA 1
ATOM 2468 C C . TYR B 2 41 ? 328.867 375.407 223.344 1.00 67.54 41 TYR B C 1
ATOM 2469 O O . TYR B 2 41 ? 329.227 374.229 223.298 1.00 67.54 41 TYR B O 1
ATOM 2478 N N . LEU B 2 42 ? 329.560 376.345 223.976 1.00 68.01 42 LEU B N 1
ATOM 2479 C CA . LEU B 2 42 ? 330.805 376.032 224.661 1.00 68.01 42 LEU B CA 1
ATOM 2480 C C . LEU B 2 42 ? 330.497 375.355 225.986 1.00 68.01 42 LEU B C 1
ATOM 2481 O O . LEU B 2 42 ? 329.829 375.938 226.843 1.00 68.01 42 LEU B O 1
ATOM 2486 N N . GLN B 2 43 ? 330.986 374.133 226.163 1.00 73.92 43 GLN B N 1
ATOM 2487 C CA . GLN B 2 43 ? 330.844 373.489 227.456 1.00 73.92 43 GLN B CA 1
ATOM 2488 C C . GLN B 2 43 ? 331.729 374.187 228.483 1.00 73.92 43 GLN B C 1
ATOM 2489 O O . GLN B 2 43 ? 332.688 374.884 228.146 1.00 73.92 43 GLN B O 1
ATOM 2495 N N . ASP B 2 44 ? 331.403 373.986 229.754 1.00 75.09 44 ASP B N 1
ATOM 2496 C CA . ASP B 2 44 ? 332.127 374.659 230.820 1.00 75.09 44 ASP B CA 1
ATOM 2497 C C . ASP B 2 44 ? 333.424 373.959 231.196 1.00 75.09 44 ASP B C 1
ATOM 2498 O O . ASP B 2 44 ? 334.148 374.457 232.061 1.00 75.09 44 ASP B O 1
ATOM 2503 N N . ASN B 2 45 ? 333.734 372.818 230.582 1.00 74.37 45 ASN B N 1
ATOM 2504 C CA . ASN B 2 45 ? 335.038 372.207 230.801 1.00 74.37 45 ASN B CA 1
ATOM 2505 C C . ASN B 2 45 ? 336.140 372.975 230.090 1.00 74.37 45 ASN B C 1
ATOM 2506 O O . ASN B 2 45 ? 337.290 372.957 230.535 1.00 74.37 45 ASN B O 1
ATOM 2511 N N . GLU B 2 46 ? 335.812 373.650 228.990 1.00 76.61 46 GLU B N 1
ATOM 2512 C CA . GLU B 2 46 ? 336.811 374.298 228.157 1.00 76.61 46 GLU B CA 1
ATOM 2513 C C . GLU B 2 46 ? 336.836 375.809 228.296 1.00 76.61 46 GLU B C 1
ATOM 2514 O O . GLU B 2 46 ? 337.778 376.436 227.806 1.00 76.61 46 GLU B O 1
ATOM 2520 N N . ALA B 2 47 ? 335.839 376.406 228.935 1.00 70.45 47 ALA B N 1
ATOM 2521 C CA . ALA B 2 47 ? 335.739 377.855 228.945 1.00 70.45 47 ALA B CA 1
ATOM 2522 C C . ALA B 2 47 ? 336.898 378.475 229.712 1.00 70.45 47 ALA B C 1
ATOM 2523 O O . ALA B 2 47 ? 337.378 377.931 230.708 1.00 70.45 47 ALA B O 1
ATOM 2525 N N . THR B 2 48 ? 337.353 379.623 229.222 1.00 67.09 48 THR B N 1
ATOM 2526 C CA . THR B 2 48 ? 338.364 380.410 229.901 1.00 67.09 48 THR B CA 1
ATOM 2527 C C . THR B 2 48 ? 337.924 381.833 230.187 1.00 67.09 48 THR B C 1
ATOM 2528 O O . THR B 2 48 ? 338.547 382.495 231.023 1.00 67.09 48 THR B O 1
ATOM 2532 N N . ALA B 2 49 ? 336.885 382.323 229.522 1.00 62.69 49 ALA B N 1
ATOM 2533 C CA . ALA B 2 49 ? 336.368 383.652 229.806 1.00 62.69 49 ALA B CA 1
ATOM 2534 C C . ALA B 2 49 ? 335.728 383.666 231.186 1.00 62.69 49 ALA B C 1
ATOM 2535 O O . ALA B 2 49 ? 334.808 382.890 231.459 1.00 62.69 49 ALA B O 1
ATOM 2537 N N . GLU B 2 50 ? 336.202 384.559 232.052 1.00 64.91 50 GLU B N 1
ATOM 2538 C CA . GLU B 2 50 ? 335.689 384.603 233.413 1.00 64.91 50 GLU B CA 1
ATOM 2539 C C . GLU B 2 50 ? 334.247 385.093 233.470 1.00 64.91 50 GLU B C 1
ATOM 2540 O O . GLU B 2 50 ? 333.544 384.792 234.438 1.00 64.91 50 GLU B O 1
ATOM 2546 N N . ASP B 2 51 ? 333.791 385.828 232.460 1.00 66.30 51 ASP B N 1
ATOM 2547 C CA . ASP B 2 51 ? 332.545 386.577 232.528 1.00 66.30 51 ASP B CA 1
ATOM 2548 C C . ASP B 2 51 ? 331.394 385.816 231.880 1.00 66.30 51 ASP B C 1
ATOM 2549 O O . ASP B 2 51 ? 331.593 384.918 231.062 1.00 66.30 51 ASP B O 1
ATOM 2554 N N . GLN B 2 52 ? 330.177 386.208 232.246 1.00 64.24 52 GLN B N 1
ATOM 2555 C CA . GLN B 2 52 ? 328.978 385.559 231.725 1.00 64.24 52 GLN B CA 1
ATOM 2556 C C . GLN B 2 52 ? 328.793 385.878 230.248 1.00 64.24 52 GLN B C 1
ATOM 2557 O O . GLN B 2 52 ? 328.852 387.048 229.863 1.00 64.24 52 GLN B O 1
ATOM 2563 N N . PRO B 2 53 ? 328.551 384.883 229.398 1.00 62.86 53 PRO B N 1
ATOM 2564 C CA . PRO B 2 53 ? 328.412 385.147 227.965 1.00 62.86 53 PRO B CA 1
ATOM 2565 C C . PRO B 2 53 ? 326.972 385.370 227.542 1.00 62.86 53 PRO B C 1
ATOM 2566 O O . PRO B 2 53 ? 326.049 384.688 227.988 1.00 62.86 53 PRO B O 1
ATOM 2570 N N . THR B 2 54 ? 326.784 386.338 226.655 1.00 61.94 54 THR B N 1
ATOM 2571 C CA . THR B 2 54 ? 325.477 386.590 226.075 1.00 61.94 54 THR B CA 1
ATOM 2572 C C . THR B 2 54 ? 325.235 385.622 224.930 1.00 61.94 54 THR B C 1
ATOM 2573 O O . THR B 2 54 ? 326.169 385.185 224.256 1.00 61.94 54 THR B O 1
ATOM 2577 N N . GLN B 2 55 ? 323.971 385.280 224.716 1.00 64.63 55 GLN B N 1
ATOM 2578 C CA . GLN B 2 55 ? 323.590 384.253 223.749 1.00 64.63 55 GLN B CA 1
ATOM 2579 C C . GLN B 2 55 ? 322.312 384.666 223.044 1.00 64.63 55 GLN B C 1
ATOM 2580 O O . GLN B 2 55 ? 321.210 384.263 223.429 1.00 64.63 55 GLN B O 1
ATOM 2586 N N . PRO B 2 56 ? 322.419 385.470 222.004 1.00 64.80 56 PRO B N 1
ATOM 2587 C CA . PRO B 2 56 ? 321.241 385.816 221.205 1.00 64.80 56 PRO B CA 1
ATOM 2588 C C . PRO B 2 56 ? 320.953 384.694 220.224 1.00 64.80 56 PRO B C 1
ATOM 2589 O O . PRO B 2 56 ? 321.675 384.508 219.240 1.00 64.80 56 PRO B O 1
ATOM 2593 N N . ASP B 2 57 ? 319.898 383.933 220.495 1.00 67.44 57 ASP B N 1
ATOM 2594 C CA . ASP B 2 57 ? 319.636 382.738 219.703 1.00 67.44 57 ASP B CA 1
ATOM 2595 C C . ASP B 2 57 ? 318.982 383.074 218.367 1.00 67.44 57 ASP B C 1
ATOM 2596 O O . ASP B 2 57 ? 319.529 382.770 217.305 1.00 67.44 57 ASP B O 1
ATOM 2601 N N . VAL B 2 58 ? 317.815 383.710 218.397 1.00 62.88 58 VAL B N 1
ATOM 2602 C CA . VAL B 2 58 ? 317.084 383.947 217.160 1.00 62.88 58 VAL B CA 1
ATOM 2603 C C . VAL B 2 58 ? 317.626 385.166 216.431 1.00 62.88 58 VAL B C 1
ATOM 2604 O O . VAL B 2 58 ? 317.716 385.176 215.201 1.00 62.88 58 VAL B O 1
ATOM 2608 N N . ALA B 2 59 ? 318.009 386.203 217.168 1.00 62.59 59 ALA B N 1
ATOM 2609 C CA . ALA B 2 59 ? 318.434 387.445 216.541 1.00 62.59 59 ALA B CA 1
ATOM 2610 C C . ALA B 2 59 ? 319.752 387.318 215.801 1.00 62.59 59 ALA B C 1
ATOM 2611 O O . ALA B 2 59 ? 320.098 388.216 215.029 1.00 62.59 59 ALA B O 1
ATOM 2613 N N . THR B 2 60 ? 320.488 386.244 216.012 1.00 65.31 60 THR B N 1
ATOM 2614 C CA . THR B 2 60 ? 321.784 386.046 215.382 1.00 65.31 60 THR B CA 1
ATOM 2615 C C . THR B 2 60 ? 321.821 384.843 214.460 1.00 65.31 60 THR B C 1
ATOM 2616 O O . THR B 2 60 ? 322.389 384.922 213.371 1.00 65.31 60 THR B O 1
ATOM 2620 N N . CYS B 2 61 ? 321.214 383.730 214.863 1.00 66.94 61 CYS B N 1
ATOM 2621 C CA . CYS B 2 61 ? 321.265 382.494 214.090 1.00 66.94 61 CYS B CA 1
ATOM 2622 C C . CYS B 2 61 ? 320.145 382.513 213.055 1.00 66.94 61 CYS B C 1
ATOM 2623 O O . CYS B 2 61 ? 319.076 381.927 213.230 1.00 66.94 61 CYS B O 1
ATOM 2626 N N . ARG B 2 62 ? 320.406 383.198 211.948 1.00 64.92 62 ARG B N 1
ATOM 2627 C CA . ARG B 2 62 ? 319.472 383.230 210.837 1.00 64.92 62 ARG B CA 1
ATOM 2628 C C . ARG B 2 62 ? 320.270 383.328 209.549 1.00 64.92 62 ARG B C 1
ATOM 2629 O O . ARG B 2 62 ? 321.482 383.547 209.564 1.00 64.92 62 ARG B O 1
ATOM 2637 N N . PHE B 2 63 ? 319.581 383.175 208.425 1.00 62.16 63 PHE B N 1
ATOM 2638 C CA . PHE B 2 63 ? 320.250 383.205 207.134 1.00 62.16 63 PHE B CA 1
ATOM 2639 C C . PHE B 2 63 ? 320.474 384.639 206.680 1.00 62.16 63 PHE B C 1
ATOM 2640 O O . PHE B 2 63 ? 319.571 385.474 206.764 1.00 62.16 63 PHE B O 1
ATOM 2648 N N . TYR B 2 64 ? 321.679 384.919 206.201 1.00 63.38 64 TYR B N 1
ATOM 2649 C CA . TYR B 2 64 ? 322.002 386.185 205.565 1.00 63.38 64 TYR B CA 1
ATOM 2650 C C . TYR B 2 64 ? 322.392 385.908 204.125 1.00 63.38 64 TYR B C 1
ATOM 2651 O O . TYR B 2 64 ? 323.250 385.059 203.867 1.00 63.38 64 TYR B O 1
ATOM 2660 N N . THR B 2 65 ? 321.766 386.613 203.192 1.00 63.86 65 THR B N 1
ATOM 2661 C CA . THR B 2 65 ? 322.082 386.461 201.780 1.00 63.86 65 THR B CA 1
ATOM 2662 C C . THR B 2 65 ? 323.133 387.486 201.388 1.00 63.86 65 THR B C 1
ATOM 2663 O O . THR B 2 65 ? 322.894 388.693 201.475 1.00 63.86 65 THR B O 1
ATOM 2667 N N . LEU B 2 66 ? 324.285 387.006 200.938 1.00 62.92 66 LEU B N 1
ATOM 2668 C CA . LEU B 2 66 ? 325.367 387.897 200.556 1.00 62.92 66 LEU B CA 1
ATOM 2669 C C . LEU B 2 66 ? 325.097 388.464 199.173 1.00 62.92 66 LEU B C 1
ATOM 2670 O O . LEU B 2 66 ? 323.988 388.326 198.651 1.00 62.92 66 LEU B O 1
ATOM 2675 N N . ASP B 2 67 ? 326.086 389.117 198.580 1.00 69.88 67 ASP B N 1
ATOM 2676 C CA . ASP B 2 67 ? 325.866 389.695 197.269 1.00 69.88 67 ASP B CA 1
ATOM 2677 C C . ASP B 2 67 ? 325.953 388.624 196.189 1.00 69.88 67 ASP B C 1
ATOM 2678 O O . ASP B 2 67 ? 326.513 387.545 196.389 1.00 69.88 67 ASP B O 1
ATOM 2683 N N . SER B 2 68 ? 325.398 388.945 195.028 1.00 64.92 68 SER B N 1
ATOM 2684 C CA . SER B 2 68 ? 325.302 388.011 193.916 1.00 64.92 68 SER B CA 1
ATOM 2685 C C . SER B 2 68 ? 326.439 388.251 192.937 1.00 64.92 68 SER B C 1
ATOM 2686 O O . SER B 2 68 ? 326.868 389.390 192.737 1.00 64.92 68 SER B O 1
ATOM 2689 N N . ILE B 2 69 ? 326.924 387.175 192.326 1.00 63.18 69 ILE B N 1
ATOM 2690 C CA . ILE B 2 69 ? 327.993 387.255 191.345 1.00 63.18 69 ILE B CA 1
ATOM 2691 C C . ILE B 2 69 ? 327.513 386.627 190.045 1.00 63.18 69 ILE B C 1
ATOM 2692 O O . ILE B 2 69 ? 326.507 385.923 190.005 1.00 63.18 69 ILE B O 1
ATOM 2697 N N . GLN B 2 70 ? 328.258 386.885 188.976 1.00 65.39 70 GLN B N 1
ATOM 2698 C CA . GLN B 2 70 ? 327.878 386.453 187.639 1.00 65.39 70 GLN B CA 1
ATOM 2699 C C . GLN B 2 70 ? 328.896 385.449 187.130 1.00 65.39 70 GLN B C 1
ATOM 2700 O O . GLN B 2 70 ? 330.078 385.775 186.994 1.00 65.39 70 GLN B O 1
ATOM 2706 N N . TRP B 2 71 ? 328.437 384.238 186.845 1.00 63.45 71 TRP B N 1
ATOM 2707 C CA . TRP B 2 71 ? 329.295 383.184 186.317 1.00 63.45 71 TRP B CA 1
ATOM 2708 C C . TRP B 2 71 ? 329.394 383.361 184.809 1.00 63.45 71 TRP B C 1
ATOM 2709 O O . TRP B 2 71 ? 328.467 383.028 184.072 1.00 63.45 71 TRP B O 1
ATOM 2720 N N . GLN B 2 72 ? 330.516 383.892 184.345 1.00 64.61 72 GLN B N 1
ATOM 2721 C CA . GLN B 2 72 ? 330.746 384.047 182.920 1.00 64.61 72 GLN B CA 1
ATOM 2722 C C . GLN B 2 72 ? 331.427 382.808 182.355 1.00 64.61 72 GLN B C 1
ATOM 2723 O O . GLN B 2 72 ? 331.828 381.900 183.081 1.00 64.61 72 GLN B O 1
ATOM 2729 N N . LYS B 2 73 ? 331.569 382.784 181.032 1.00 66.18 73 LYS B N 1
ATOM 2730 C CA . LYS B 2 73 ? 332.272 381.679 180.402 1.00 66.18 73 LYS B CA 1
ATOM 2731 C C . LYS B 2 73 ? 333.771 381.746 180.639 1.00 66.18 73 LYS B C 1
ATOM 2732 O O . LYS B 2 73 ? 334.465 380.752 180.412 1.00 66.18 73 LYS B O 1
ATOM 2738 N N . GLU B 2 74 ? 334.288 382.889 181.085 1.00 70.69 74 GLU B N 1
ATOM 2739 C CA . GLU B 2 74 ? 335.718 383.064 181.290 1.00 70.69 74 GLU B CA 1
ATOM 2740 C C . GLU B 2 74 ? 336.092 383.262 182.751 1.00 70.69 74 GLU B C 1
ATOM 2741 O O . GLU B 2 74 ? 337.269 383.478 183.052 1.00 70.69 74 GLU B O 1
ATOM 2747 N N . SER B 2 75 ? 335.130 383.196 183.665 1.00 65.17 75 SER B N 1
ATOM 2748 C CA . SER B 2 75 ? 335.447 383.365 185.072 1.00 65.17 75 SER B CA 1
ATOM 2749 C C . SER B 2 75 ? 336.286 382.196 185.567 1.00 65.17 75 SER B C 1
ATOM 2750 O O . SER B 2 75 ? 336.347 381.134 184.946 1.00 65.17 75 SER B O 1
ATOM 2753 N N . ASP B 2 76 ? 336.949 382.407 186.700 1.00 64.08 76 ASP B N 1
ATOM 2754 C CA . ASP B 2 76 ? 337.863 381.397 187.217 1.00 64.08 76 ASP B CA 1
ATOM 2755 C C . ASP B 2 76 ? 337.749 381.125 188.706 1.00 64.08 76 ASP B C 1
ATOM 2756 O O . ASP B 2 76 ? 338.275 380.103 189.155 1.00 64.08 76 ASP B O 1
ATOM 2761 N N . GLY B 2 77 ? 337.115 381.976 189.495 1.00 61.58 77 GLY B N 1
ATOM 2762 C CA . GLY B 2 77 ? 336.974 381.684 190.906 1.00 61.58 77 GLY B CA 1
ATOM 2763 C C . GLY B 2 77 ? 336.648 382.919 191.707 1.00 61.58 77 GLY B C 1
ATOM 2764 O O . GLY B 2 77 ? 336.761 384.049 191.239 1.00 61.58 77 GLY B O 1
ATOM 2765 N N . TRP B 2 78 ? 336.227 382.673 192.946 1.00 62.65 78 TRP B N 1
ATOM 2766 C CA . TRP B 2 78 ? 335.919 383.734 193.890 1.00 62.65 78 TRP B CA 1
ATOM 2767 C C . TRP B 2 78 ? 336.178 383.216 195.296 1.00 62.65 78 TRP B C 1
ATOM 2768 O O . TRP B 2 78 ? 336.215 382.007 195.526 1.00 62.65 78 TRP B O 1
ATOM 2779 N N . TRP B 2 79 ? 336.353 384.137 196.243 1.00 64.27 79 TRP B N 1
ATOM 2780 C CA . TRP B 2 79 ? 336.513 383.701 197.623 1.00 64.27 79 TRP B CA 1
ATOM 2781 C C . TRP B 2 79 ? 336.006 384.781 198.564 1.00 64.27 79 TRP B C 1
ATOM 2782 O O . TRP B 2 79 ? 336.256 385.967 198.346 1.00 64.27 79 TRP B O 1
ATOM 2793 N N . TRP B 2 80 ? 335.312 384.361 199.615 1.00 62.53 80 TRP B N 1
ATOM 2794 C CA . TRP B 2 80 ? 334.922 385.236 200.707 1.00 62.53 80 TRP B CA 1
ATOM 2795 C C . TRP B 2 80 ? 335.650 384.793 201.967 1.00 62.53 80 TRP B C 1
ATOM 2796 O O . TRP B 2 80 ? 335.985 383.618 202.119 1.00 62.53 80 TRP B O 1
ATOM 2807 N N . LYS B 2 81 ? 335.898 385.733 202.873 1.00 64.27 81 LYS B N 1
ATOM 2808 C CA . LYS B 2 81 ? 336.526 385.425 204.152 1.00 64.27 81 LYS B CA 1
ATOM 2809 C C . LYS B 2 81 ? 335.533 385.651 205.278 1.00 64.27 81 LYS B C 1
ATOM 2810 O O . LYS B 2 81 ? 334.921 386.719 205.366 1.00 64.27 81 LYS B O 1
ATOM 2816 N N . PHE B 2 82 ? 335.382 384.653 206.136 1.00 62.77 82 PHE B N 1
ATOM 2817 C CA . PHE B 2 82 ? 334.438 384.707 207.233 1.00 62.77 82 PHE B CA 1
ATOM 2818 C C . PHE B 2 82 ? 335.169 384.795 208.566 1.00 62.77 82 PHE B C 1
ATOM 2819 O O . PHE B 2 82 ? 336.285 384.289 208.698 1.00 62.77 82 PHE B O 1
ATOM 2827 N N . PRO B 2 83 ? 334.571 385.432 209.579 1.00 64.03 83 PRO B N 1
ATOM 2828 C CA . PRO B 2 83 ? 333.259 386.067 209.565 1.00 64.03 83 PRO B CA 1
ATOM 2829 C C . PRO B 2 83 ? 333.323 387.535 209.203 1.00 64.03 83 PRO B C 1
ATOM 2830 O O . PRO B 2 83 ? 332.369 388.261 209.456 1.00 64.03 83 PRO B O 1
ATOM 2834 N N . GLU B 2 84 ? 334.437 387.969 208.618 1.00 70.65 84 GLU B N 1
ATOM 2835 C CA . GLU B 2 84 ? 334.552 389.362 208.213 1.00 70.65 84 GLU B CA 1
ATOM 2836 C C . GLU B 2 84 ? 333.547 389.727 207.129 1.00 70.65 84 GLU B C 1
ATOM 2837 O O . GLU B 2 84 ? 333.186 390.899 207.006 1.00 70.65 84 GLU B O 1
ATOM 2843 N N . ALA B 2 85 ? 333.072 388.752 206.359 1.00 66.27 85 ALA B N 1
ATOM 2844 C CA . ALA B 2 85 ? 332.117 389.041 205.298 1.00 66.27 85 ALA B CA 1
ATOM 2845 C C . ALA B 2 85 ? 330.766 389.501 205.821 1.00 66.27 85 ALA B C 1
ATOM 2846 O O . ALA B 2 85 ? 329.962 390.007 205.034 1.00 66.27 85 ALA B O 1
ATOM 2848 N N . LEU B 2 86 ? 330.494 389.339 207.112 1.00 63.67 86 LEU B N 1
ATOM 2849 C CA . LEU B 2 86 ? 329.222 389.726 207.710 1.00 63.67 86 LEU B CA 1
ATOM 2850 C C . LEU B 2 86 ? 329.374 390.922 208.644 1.00 63.67 86 LEU B C 1
ATOM 2851 O O . LEU B 2 86 ? 328.715 390.999 209.679 1.00 63.67 86 LEU B O 1
ATOM 2856 N N . LYS B 2 87 ? 330.247 391.868 208.296 1.00 67.16 87 LYS B N 1
ATOM 2857 C CA . LYS B 2 87 ? 330.440 393.028 209.158 1.00 67.16 87 LYS B CA 1
ATOM 2858 C C . LYS B 2 87 ? 329.155 393.823 209.321 1.00 67.16 87 LYS B C 1
ATOM 2859 O O . LYS B 2 87 ? 328.886 394.364 210.398 1.00 67.16 87 LYS B O 1
ATOM 2865 N N . ASN B 2 88 ? 328.357 393.918 208.267 1.00 66.37 88 ASN B N 1
ATOM 2866 C CA . ASN B 2 88 ? 327.191 394.788 208.252 1.00 66.37 88 ASN B CA 1
ATOM 2867 C C . ASN B 2 88 ? 325.911 393.997 208.018 1.00 66.37 88 ASN B C 1
ATOM 2868 O O . ASN B 2 88 ? 324.997 394.456 207.334 1.00 66.37 88 ASN B O 1
ATOM 2873 N N . MET B 2 89 ? 325.822 392.799 208.582 1.00 67.35 89 MET B N 1
ATOM 2874 C CA . MET B 2 89 ? 324.688 391.915 208.340 1.00 67.35 89 MET B CA 1
ATOM 2875 C C . MET B 2 89 ? 323.878 391.787 209.626 1.00 67.35 89 MET B C 1
ATOM 2876 O O . MET B 2 89 ? 324.075 390.869 210.420 1.00 67.35 89 MET B O 1
ATOM 2881 N N . GLY B 2 90 ? 322.943 392.713 209.817 1.00 64.86 90 GLY B N 1
ATOM 2882 C CA . GLY B 2 90 ? 321.997 392.573 210.912 1.00 64.86 90 GLY B CA 1
ATOM 2883 C C . GLY B 2 90 ? 322.674 392.685 212.261 1.00 64.86 90 GLY B C 1
ATOM 2884 O O . GLY B 2 90 ? 323.666 393.400 212.429 1.00 64.86 90 GLY B O 1
ATOM 2885 N N . LEU B 2 91 ? 322.143 391.950 213.238 1.00 64.00 91 LEU B N 1
ATOM 2886 C CA . LEU B 2 91 ? 322.666 392.027 214.594 1.00 64.00 91 LEU B CA 1
ATOM 2887 C C . LEU B 2 91 ? 323.987 391.299 214.763 1.00 64.00 91 LEU B C 1
ATOM 2888 O O . LEU B 2 91 ? 324.727 391.604 215.702 1.00 64.00 91 LEU B O 1
ATOM 2893 N N . PHE B 2 92 ? 324.299 390.345 213.892 1.00 62.99 92 PHE B N 1
ATOM 2894 C CA . PHE B 2 92 ? 325.593 389.690 213.994 1.00 62.99 92 PHE B CA 1
ATOM 2895 C C . PHE B 2 92 ? 326.718 390.680 213.753 1.00 62.99 92 PHE B C 1
ATOM 2896 O O . PHE B 2 92 ? 327.753 390.627 214.428 1.00 62.99 92 PHE B O 1
ATOM 2904 N N . GLY B 2 93 ? 326.509 391.622 212.841 1.00 65.91 93 GLY B N 1
ATOM 2905 C CA . GLY B 2 93 ? 327.479 392.667 212.612 1.00 65.91 93 GLY B CA 1
ATOM 2906 C C . GLY B 2 93 ? 327.505 393.738 213.671 1.00 65.91 93 GLY B C 1
ATOM 2907 O O . GLY B 2 93 ? 328.388 394.597 213.641 1.00 65.91 93 GLY B O 1
ATOM 2908 N N . GLN B 2 94 ? 326.546 393.724 214.592 1.00 65.15 94 GLN B N 1
ATOM 2909 C CA . GLN B 2 94 ? 326.617 394.594 215.755 1.00 65.15 94 GLN B CA 1
ATOM 2910 C C . GLN B 2 94 ? 327.342 393.905 216.901 1.00 65.15 94 GLN B C 1
ATOM 2911 O O . GLN B 2 94 ? 328.219 394.501 217.535 1.00 65.15 94 GLN B O 1
ATOM 2917 N N . ASN B 2 95 ? 326.997 392.647 217.167 1.00 63.93 95 ASN B N 1
ATOM 2918 C CA . ASN B 2 95 ? 327.670 391.907 218.219 1.00 63.93 95 ASN B CA 1
ATOM 2919 C C . ASN B 2 95 ? 329.096 391.535 217.852 1.00 63.93 95 ASN B C 1
ATOM 2920 O O . ASN B 2 95 ? 329.850 391.117 218.735 1.00 63.93 95 ASN B O 1
ATOM 2925 N N . MET B 2 96 ? 329.489 391.662 216.586 1.00 67.10 96 MET B N 1
ATOM 2926 C CA . MET B 2 96 ? 330.915 391.611 216.298 1.00 67.10 96 MET B CA 1
ATOM 2927 C C . MET B 2 96 ? 331.611 392.885 216.744 1.00 67.10 96 MET B C 1
ATOM 2928 O O . MET B 2 96 ? 332.732 392.831 217.255 1.00 67.10 96 MET B O 1
ATOM 2933 N N . GLU B 2 97 ? 330.961 394.035 216.571 1.00 64.82 97 GLU B N 1
ATOM 2934 C CA . GLU B 2 97 ? 331.602 395.305 216.879 1.00 64.82 97 GLU B CA 1
ATOM 2935 C C . GLU B 2 97 ? 331.566 395.632 218.360 1.00 64.82 97 GLU B C 1
ATOM 2936 O O . GLU B 2 97 ? 332.405 396.401 218.837 1.00 64.82 97 GLU B O 1
ATOM 2942 N N . TYR B 2 98 ? 330.608 395.090 219.098 1.00 62.54 98 TYR B N 1
ATOM 2943 C CA . TYR B 2 98 ? 330.453 395.470 220.494 1.00 62.54 98 TYR B CA 1
ATOM 2944 C C . TYR B 2 98 ? 331.112 394.513 221.471 1.00 62.54 98 TYR B C 1
ATOM 2945 O O . TYR B 2 98 ? 331.124 394.800 222.669 1.00 62.54 98 TYR B O 1
ATOM 2954 N N . HIS B 2 99 ? 331.641 393.387 221.015 1.00 61.82 99 HIS B N 1
ATOM 2955 C CA . HIS B 2 99 ? 332.234 392.407 221.909 1.00 61.82 99 HIS B CA 1
ATOM 2956 C C . HIS B 2 99 ? 333.694 392.157 221.572 1.00 61.82 99 HIS B C 1
ATOM 2957 O O . HIS B 2 99 ? 334.125 392.315 220.429 1.00 61.82 99 HIS B O 1
ATOM 2964 N N . TYR B 2 100 ? 334.450 391.758 222.591 1.00 60.00 100 TYR B N 1
ATOM 2965 C CA . TYR B 2 100 ? 335.857 391.450 222.396 1.00 60.00 100 TYR B CA 1
ATOM 2966 C C . TYR B 2 100 ? 336.075 390.005 221.980 1.00 60.00 100 TYR B C 1
ATOM 2967 O O . TYR B 2 100 ? 337.070 389.702 221.317 1.00 60.00 100 TYR B O 1
ATOM 2976 N N . LEU B 2 101 ? 335.170 389.105 222.346 1.00 62.26 101 LEU B N 1
ATOM 2977 C CA . LEU B 2 101 ? 335.316 387.688 222.058 1.00 62.26 101 LEU B CA 1
ATOM 2978 C C . LEU B 2 101 ? 334.066 387.171 221.370 1.00 62.26 101 LEU B C 1
ATOM 2979 O O . LEU B 2 101 ? 332.951 387.584 221.688 1.00 62.26 101 LEU B O 1
ATOM 2984 N N . GLY B 2 102 ? 334.256 386.250 220.443 1.00 64.26 102 GLY B N 1
ATOM 2985 C CA . GLY B 2 102 ? 333.139 385.684 219.711 1.00 64.26 102 GLY B CA 1
ATOM 2986 C C . GLY B 2 102 ? 333.407 384.248 219.334 1.00 64.26 102 GLY B C 1
ATOM 2987 O O . GLY B 2 102 ? 334.559 383.829 219.194 1.00 64.26 102 GLY B O 1
ATOM 2988 N N . ARG B 2 103 ? 332.329 383.488 219.162 1.00 65.81 103 ARG B N 1
ATOM 2989 C CA . ARG B 2 103 ? 332.432 382.071 218.846 1.00 65.81 103 ARG B CA 1
ATOM 2990 C C . ARG B 2 103 ? 331.131 381.628 218.204 1.00 65.81 103 ARG B C 1
ATOM 2991 O O . ARG B 2 103 ? 330.059 381.876 218.759 1.00 65.81 103 ARG B O 1
ATOM 2999 N N . SER B 2 104 ? 331.224 380.970 217.051 1.00 66.02 104 SER B N 1
ATOM 3000 C CA . SER B 2 104 ? 330.018 380.600 216.328 1.00 66.02 104 SER B CA 1
ATOM 3001 C C . SER B 2 104 ? 330.359 379.635 215.206 1.00 66.02 104 SER B C 1
ATOM 3002 O O . SER B 2 104 ? 331.431 379.720 214.604 1.00 66.02 104 SER B O 1
ATOM 3005 N N . GLY B 2 105 ? 329.421 378.736 214.918 1.00 63.20 105 GLY B N 1
ATOM 3006 C CA . GLY B 2 105 ? 329.502 377.882 213.757 1.00 63.20 105 GLY B CA 1
ATOM 3007 C C . GLY B 2 105 ? 328.583 378.379 212.658 1.00 63.20 105 GLY B C 1
ATOM 3008 O O . GLY B 2 105 ? 327.642 379.123 212.908 1.00 63.20 105 GLY B O 1
ATOM 3009 N N . TYR B 2 106 ? 328.856 377.950 211.429 1.00 64.03 106 TYR B N 1
ATOM 3010 C CA . TYR B 2 106 ? 328.179 378.498 210.264 1.00 64.03 106 TYR B CA 1
ATOM 3011 C C . TYR B 2 106 ? 327.506 377.391 209.474 1.00 64.03 106 TYR B C 1
ATOM 3012 O O . TYR B 2 106 ? 327.695 376.203 209.735 1.00 64.03 106 TYR B O 1
ATOM 3021 N N . THR B 2 107 ? 326.711 377.805 208.493 1.00 62.97 107 THR B N 1
ATOM 3022 C CA . THR B 2 107 ? 326.019 376.876 207.606 1.00 62.97 107 THR B CA 1
ATOM 3023 C C . THR B 2 107 ? 325.954 377.535 206.239 1.00 62.97 107 THR B C 1
ATOM 3024 O O . THR B 2 107 ? 325.125 378.420 206.021 1.00 62.97 107 THR B O 1
ATOM 3028 N N . ILE B 2 108 ? 326.811 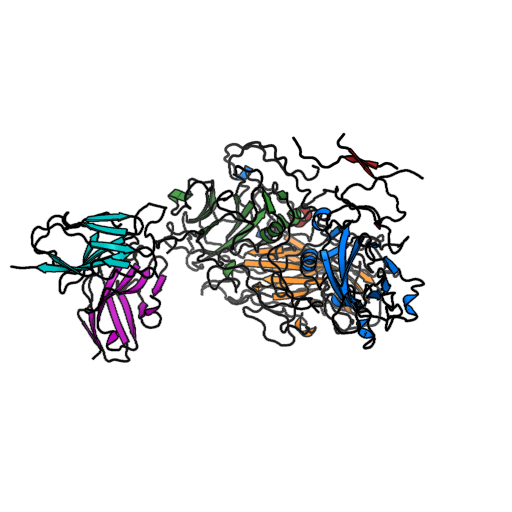377.104 205.325 1.00 60.68 108 ILE B N 1
ATOM 3029 C CA . ILE B 2 108 ? 327.001 377.782 204.051 1.00 60.68 108 ILE B CA 1
ATOM 3030 C C . ILE B 2 108 ? 326.143 377.085 203.011 1.00 60.68 108 ILE B C 1
ATOM 3031 O O . ILE B 2 108 ? 326.383 375.924 202.671 1.00 60.68 108 ILE B O 1
ATOM 3036 N N . HIS B 2 109 ? 325.137 377.788 202.512 1.00 62.50 109 HIS B N 1
ATOM 3037 C CA . HIS B 2 109 ? 324.287 377.307 201.433 1.00 62.50 109 HIS B CA 1
ATOM 3038 C C . HIS B 2 109 ? 324.600 378.116 200.187 1.00 62.50 109 HIS B C 1
ATOM 3039 O O . HIS B 2 109 ? 324.358 379.327 200.157 1.00 62.50 109 HIS B O 1
ATOM 3046 N N . VAL B 2 110 ? 325.137 377.456 199.169 1.00 61.65 110 VAL B N 1
ATOM 3047 C CA . VAL B 2 110 ? 325.476 378.092 197.905 1.00 61.65 110 VAL B CA 1
ATOM 3048 C C . VAL B 2 110 ? 324.610 377.472 196.821 1.00 61.65 110 VAL B C 1
ATOM 3049 O O . VAL B 2 110 ? 324.438 376.249 196.781 1.00 61.65 110 VAL B O 1
ATOM 3053 N N . GLN B 2 111 ? 324.041 378.312 195.962 1.00 62.02 111 GLN B N 1
ATOM 3054 C CA . GLN B 2 111 ? 323.005 377.862 195.046 1.00 62.02 111 GLN B CA 1
ATOM 3055 C C . GLN B 2 111 ? 323.165 378.509 193.682 1.00 62.02 111 GLN B C 1
ATOM 3056 O O . GLN B 2 111 ? 323.449 379.704 193.579 1.00 62.02 111 GLN B O 1
ATOM 3062 N N . CYS B 2 112 ? 322.976 377.704 192.638 1.00 63.88 112 CYS B N 1
ATOM 3063 C CA . CYS B 2 112 ? 323.126 378.168 191.262 1.00 63.88 112 CYS B CA 1
ATOM 3064 C C . CYS B 2 112 ? 322.326 377.239 190.362 1.00 63.88 112 CYS B C 1
ATOM 3065 O O . CYS B 2 112 ? 322.731 376.094 190.151 1.00 63.88 112 CYS B O 1
ATOM 3068 N N . ASN B 2 113 ? 321.204 377.721 189.839 1.00 67.85 113 ASN B N 1
ATOM 3069 C CA . ASN B 2 113 ? 320.386 376.952 188.910 1.00 67.85 113 ASN B CA 1
ATOM 3070 C C . ASN B 2 113 ? 320.550 377.522 187.512 1.00 67.85 113 ASN B C 1
ATOM 3071 O O . ASN B 2 113 ? 320.439 378.736 187.319 1.00 67.85 113 ASN B O 1
ATOM 3076 N N . ALA B 2 114 ? 320.690 376.551 186.601 1.00 68.86 114 ALA B N 1
ATOM 3077 C CA . ALA B 2 114 ? 320.769 376.827 185.162 1.00 68.86 114 ALA B CA 1
ATOM 3078 C C . ALA B 2 114 ? 319.947 375.711 184.519 1.00 68.86 114 ALA B C 1
ATOM 3079 O O . ALA B 2 114 ? 319.617 374.763 185.239 1.00 68.86 114 ALA B O 1
ATOM 3081 N N . SER B 2 115 ? 319.658 375.796 183.224 1.00 68.30 115 SER B N 1
ATOM 3082 C CA . SER B 2 115 ? 318.759 374.823 182.553 1.00 68.30 115 SER B CA 1
ATOM 3083 C C . SER B 2 115 ? 319.440 373.485 182.338 1.00 68.30 115 SER B C 1
ATOM 3084 O O . SER B 2 115 ? 320.666 373.453 182.324 1.00 68.30 115 SER B O 1
ATOM 3087 N N . LYS B 2 116 ? 318.658 372.431 182.163 1.00 67.83 116 LYS B N 1
ATOM 3088 C CA . LYS B 2 116 ? 319.257 371.122 181.832 1.00 67.83 116 LYS B CA 1
ATOM 3089 C C . LYS B 2 116 ? 320.167 371.280 180.613 1.00 67.83 116 LYS B C 1
ATOM 3090 O O . LYS B 2 116 ? 321.058 370.445 180.443 1.00 67.83 116 LYS B O 1
ATOM 3096 N N . PHE B 2 117 ? 319.971 372.313 179.796 1.00 66.90 117 PHE B N 1
ATOM 3097 C CA . PHE B 2 117 ? 320.770 372.399 178.582 1.00 66.90 117 PHE B CA 1
ATOM 3098 C C . PHE B 2 117 ? 322.102 373.104 178.770 1.00 66.90 117 PHE B C 1
ATOM 3099 O O . PHE B 2 117 ? 322.905 373.123 177.834 1.00 66.90 117 PHE B O 1
ATOM 3107 N N . HIS B 2 118 ? 322.355 373.694 179.932 1.00 66.31 118 HIS B N 1
ATOM 3108 C CA . HIS B 2 118 ? 323.680 374.209 180.228 1.00 66.31 118 HIS B CA 1
ATOM 3109 C C . HIS B 2 118 ? 324.576 373.076 180.708 1.00 66.31 118 HIS B C 1
ATOM 3110 O O . HIS B 2 118 ? 324.139 371.940 180.896 1.00 66.31 118 HIS B O 1
ATOM 3117 N N . GLN B 2 119 ? 325.852 373.390 180.905 1.00 67.84 119 GLN B N 1
ATOM 3118 C CA . GLN B 2 119 ? 326.764 372.426 181.494 1.00 67.84 119 GLN B CA 1
ATOM 3119 C C . GLN B 2 119 ? 327.878 373.168 182.205 1.00 67.84 119 GLN B C 1
ATOM 3120 O O . GLN B 2 119 ? 328.258 374.274 181.820 1.00 67.84 119 GLN B O 1
ATOM 3126 N N . GLY B 2 120 ? 328.416 372.533 183.232 1.00 65.56 120 GLY B N 1
ATOM 3127 C CA . GLY B 2 120 ? 329.456 373.148 184.027 1.00 65.56 120 GLY B CA 1
ATOM 3128 C C . GLY B 2 120 ? 329.645 372.393 185.321 1.00 65.56 120 GLY B C 1
ATOM 3129 O O . GLY B 2 120 ? 329.018 371.367 185.568 1.00 65.56 120 GLY B O 1
ATOM 3130 N N . CYS B 2 121 ? 330.538 372.929 186.145 1.00 60.40 121 CYS B N 1
ATOM 3131 C CA . CYS B 2 121 ? 330.848 372.311 187.421 1.00 60.40 121 CYS B CA 1
ATOM 3132 C C . CYS B 2 121 ? 331.396 373.371 188.359 1.00 60.40 121 CYS B C 1
ATOM 3133 O O . CYS B 2 121 ? 331.850 374.431 187.925 1.00 60.40 121 CYS B O 1
ATOM 3136 N N . LEU B 2 122 ? 331.342 373.081 189.655 1.00 59.38 122 LEU B N 1
ATOM 3137 C CA . LEU B 2 122 ? 331.902 373.983 190.647 1.00 59.38 122 LEU B CA 1
ATOM 3138 C C . LEU B 2 122 ? 332.478 373.178 191.795 1.00 59.38 122 LEU B C 1
ATOM 3139 O O . LEU B 2 122 ? 332.198 371.989 191.951 1.00 59.38 122 LEU B O 1
ATOM 3144 N N . LEU B 2 123 ? 333.288 373.852 192.602 1.00 57.95 123 LEU B N 1
ATOM 3145 C CA . LEU B 2 123 ? 333.869 373.274 193.802 1.00 57.95 123 LEU B CA 1
ATOM 3146 C C . LEU B 2 123 ? 333.633 374.255 194.934 1.00 57.95 123 LEU B C 1
ATOM 3147 O O . LEU B 2 123 ? 333.992 375.428 194.818 1.00 57.95 123 LEU B O 1
ATOM 3152 N N . VAL B 2 124 ? 333.012 373.794 196.006 1.00 57.61 124 VAL B N 1
ATOM 3153 C CA . VAL B 2 124 ? 332.659 374.653 197.126 1.00 57.61 124 VAL B CA 1
ATOM 3154 C C . VAL B 2 124 ? 333.403 374.132 198.347 1.00 57.61 124 VAL B C 1
ATOM 3155 O O . VAL B 2 124 ? 332.970 373.172 198.990 1.00 57.61 124 VAL B O 1
ATOM 3159 N N . VAL B 2 125 ? 334.523 374.763 198.676 1.00 58.19 125 VAL B N 1
ATOM 3160 C CA . VAL B 2 125 ? 335.354 374.339 199.778 1.00 58.19 125 VAL B CA 1
ATOM 3161 C C . VAL B 2 125 ? 335.205 375.347 200.912 1.00 58.19 125 VAL B C 1
ATOM 3162 O O . VAL B 2 125 ? 334.790 376.483 200.710 1.00 58.19 125 VAL B O 1
ATOM 3166 N N . CYS B 2 126 ? 335.542 374.928 202.129 1.00 63.45 126 CYS B N 1
ATOM 3167 C CA . CYS B 2 126 ? 335.615 375.821 203.281 1.00 63.45 126 CYS B CA 1
ATOM 3168 C C . CYS B 2 126 ? 336.994 375.631 203.901 1.00 63.45 126 CYS B C 1
ATOM 3169 O O . CYS B 2 126 ? 337.200 374.712 204.692 1.00 63.45 126 CYS B O 1
ATOM 3172 N N . VAL B 2 127 ? 337.927 376.509 203.553 1.00 62.59 127 VAL B N 1
ATOM 3173 C CA . VAL B 2 127 ? 339.331 376.337 203.908 1.00 62.59 127 VAL B CA 1
ATOM 3174 C C . VAL B 2 127 ? 339.622 376.977 205.257 1.00 62.59 127 VAL B C 1
ATOM 3175 O O . VAL B 2 127 ? 339.758 378.203 205.333 1.00 62.59 127 VAL B O 1
ATOM 3179 N N . PRO B 2 128 ? 339.751 376.207 206.332 1.00 63.70 128 PRO B N 1
ATOM 3180 C CA . PRO B 2 128 ? 340.042 376.816 207.630 1.00 63.70 128 PRO B CA 1
ATOM 3181 C C . PRO B 2 128 ? 341.465 377.342 207.674 1.00 63.70 128 PRO B C 1
ATOM 3182 O O . PRO B 2 128 ? 342.403 376.681 207.225 1.00 63.70 128 PRO B O 1
ATOM 3186 N N . GLU B 2 129 ? 341.615 378.548 208.218 1.00 68.45 129 GLU B N 1
ATOM 3187 C CA . GLU B 2 129 ? 342.913 379.204 208.338 1.00 68.45 129 GLU B CA 1
ATOM 3188 C C . GLU B 2 129 ? 343.613 379.269 206.982 1.00 68.45 129 GLU B C 1
ATOM 3189 O O . GLU B 2 129 ? 344.735 378.801 206.805 1.00 68.45 129 GLU B O 1
ATOM 3195 N N . ALA B 2 130 ? 342.915 379.853 206.018 1.00 68.65 130 ALA B N 1
ATOM 3196 C CA . ALA B 2 130 ? 343.434 379.962 204.659 1.00 68.65 130 ALA B CA 1
ATOM 3197 C C . ALA B 2 130 ? 344.344 381.175 204.584 1.00 68.65 130 ALA B C 1
ATOM 3198 O O . ALA B 2 130 ? 343.934 382.264 204.189 1.00 68.65 130 ALA B O 1
ATOM 3200 N N . GLU B 2 131 ? 345.602 380.987 204.955 1.00 73.24 131 GLU B N 1
ATOM 3201 C CA . GLU B 2 131 ? 346.567 382.072 204.889 1.00 73.24 131 GLU B CA 1
ATOM 3202 C C . GLU B 2 131 ? 347.063 382.234 203.462 1.00 73.24 131 GLU B C 1
ATOM 3203 O O . GLU B 2 131 ? 347.410 381.251 202.803 1.00 73.24 131 GLU B O 1
ATOM 3209 N N . MET B 2 132 ? 347.103 383.473 202.988 1.00 70.71 132 MET B N 1
ATOM 3210 C CA . MET B 2 132 ? 347.388 383.768 201.595 1.00 70.71 132 MET B CA 1
ATOM 3211 C C . MET B 2 132 ? 348.704 384.520 201.463 1.00 70.71 132 MET B C 1
ATOM 3212 O O . MET B 2 132 ? 349.129 385.228 202.378 1.00 70.71 132 MET B O 1
ATOM 3217 N N . GLY B 2 133 ? 349.346 384.358 200.314 1.00 71.44 133 GLY B N 1
ATOM 3218 C CA . GLY B 2 133 ? 350.636 384.964 200.055 1.00 71.44 133 GLY B CA 1
ATOM 3219 C C . GLY B 2 133 ? 350.532 386.199 199.182 1.00 71.44 133 GLY B C 1
ATOM 3220 O O . GLY B 2 133 ? 349.612 386.336 198.382 1.00 71.44 133 GLY B O 1
ATOM 3221 N N . CYS B 2 134 ? 351.500 387.097 199.335 1.00 75.12 134 CYS B N 1
ATOM 3222 C CA . CYS B 2 134 ? 351.484 388.345 198.591 1.00 75.12 134 CYS B CA 1
ATOM 3223 C C . CYS B 2 134 ? 351.747 388.098 197.111 1.00 75.12 134 CYS B C 1
ATOM 3224 O O . CYS B 2 134 ? 352.044 386.984 196.677 1.00 75.12 134 CYS B O 1
ATOM 3227 N N . SER B 2 135 ? 351.632 389.167 196.329 1.00 76.54 135 SER B N 1
ATOM 3228 C CA . SER B 2 135 ? 351.975 389.107 194.915 1.00 76.54 135 SER B CA 1
ATOM 3229 C C . SER B 2 135 ? 353.442 389.414 194.677 1.00 76.54 135 SER B C 1
ATOM 3230 O O . SER B 2 135 ? 354.087 388.757 193.855 1.00 76.54 135 SER B O 1
ATOM 3233 N N . ASP B 2 136 ? 353.980 390.402 195.380 1.00 79.16 136 ASP B N 1
ATOM 3234 C CA . ASP B 2 136 ? 355.392 390.744 195.293 1.00 79.16 136 ASP B CA 1
ATOM 3235 C C . ASP B 2 136 ? 356.096 390.141 196.499 1.00 79.16 136 ASP B C 1
ATOM 3236 O O . ASP B 2 136 ? 355.925 390.614 197.626 1.00 79.16 136 ASP B O 1
ATOM 3241 N N . VAL B 2 137 ? 356.887 389.096 196.257 1.00 81.47 137 VAL B N 1
ATOM 3242 C CA . VAL B 2 137 ? 357.647 388.483 197.328 1.00 81.47 137 VAL B CA 1
ATOM 3243 C C . VAL B 2 137 ? 358.559 389.534 197.964 1.00 81.47 137 VAL B C 1
ATOM 3244 O O . VAL B 2 137 ? 358.884 390.562 197.360 1.00 81.47 137 VAL B O 1
ATOM 3248 N N . GLU B 2 138 ? 358.961 389.269 199.207 1.00 86.62 138 GLU B N 1
ATOM 3249 C CA . GLU B 2 138 ? 359.690 390.232 200.036 1.00 86.62 138 GLU B CA 1
ATOM 3250 C C . GLU B 2 138 ? 358.836 391.463 200.323 1.00 86.62 138 GLU B C 1
ATOM 3251 O O . GLU B 2 138 ? 359.331 392.589 200.362 1.00 86.62 138 GLU B O 1
ATOM 3257 N N . ARG B 2 139 ? 357.542 391.247 200.528 1.00 82.63 139 ARG B N 1
ATOM 3258 C CA . ARG B 2 139 ? 356.639 392.309 200.950 1.00 82.63 139 ARG B CA 1
ATOM 3259 C C . ARG B 2 139 ? 355.427 391.648 201.602 1.00 82.63 139 ARG B C 1
ATOM 3260 O O . ARG B 2 139 ? 355.414 390.434 201.824 1.00 82.63 139 ARG B O 1
ATOM 3268 N N . GLU B 2 140 ? 354.405 392.441 201.921 1.00 82.24 140 GLU B N 1
ATOM 3269 C CA . GLU B 2 140 ? 353.285 391.948 202.709 1.00 82.24 140 GLU B CA 1
ATOM 3270 C C . GLU B 2 140 ? 351.971 392.492 202.168 1.00 82.24 140 GLU B C 1
ATOM 3271 O O . GLU B 2 140 ? 351.935 393.527 201.501 1.00 82.24 140 GLU B O 1
ATOM 3277 N N . VAL B 2 141 ? 350.889 391.772 202.464 1.00 74.42 141 VAL B N 1
ATOM 3278 C CA . VAL B 2 141 ? 349.566 392.170 202.003 1.00 74.42 141 VAL B CA 1
ATOM 3279 C C . VAL B 2 141 ? 348.968 393.203 202.951 1.00 74.42 141 VAL B C 1
ATOM 3280 O O . VAL B 2 141 ? 349.453 393.430 204.059 1.00 74.42 141 VAL B O 1
ATOM 3284 N N . VAL B 2 142 ? 347.891 393.839 202.498 1.00 68.73 142 VAL B N 1
ATOM 3285 C CA . VAL B 2 142 ? 347.139 394.783 203.308 1.00 68.73 142 VAL B CA 1
ATOM 3286 C C . VAL B 2 142 ? 345.681 394.349 203.332 1.00 68.73 142 VAL B C 1
ATOM 3287 O O . VAL B 2 142 ? 345.184 393.706 202.408 1.00 68.73 142 VAL B O 1
ATOM 3291 N N . ALA B 2 143 ? 344.987 394.742 204.404 1.00 70.19 143 ALA B N 1
ATOM 3292 C CA . ALA B 2 143 ? 343.646 394.227 204.660 1.00 70.19 143 ALA B CA 1
ATOM 3293 C C . ALA B 2 143 ? 342.680 394.557 203.536 1.00 70.19 143 ALA B C 1
ATOM 3294 O O . ALA B 2 143 ? 341.737 393.800 203.289 1.00 70.19 143 ALA B O 1
ATOM 3296 N N . ALA B 2 144 ? 342.893 395.672 202.843 1.00 70.45 144 ALA B N 1
ATOM 3297 C CA . ALA B 2 144 ? 342.017 396.026 201.738 1.00 70.45 144 ALA B CA 1
ATOM 3298 C C . ALA B 2 144 ? 342.154 395.080 200.558 1.00 70.45 144 ALA B C 1
ATOM 3299 O O . ALA B 2 144 ? 341.351 395.164 199.624 1.00 70.45 144 ALA B O 1
ATOM 3301 N N . SER B 2 145 ? 343.141 394.187 200.575 1.00 70.61 145 SER B N 1
ATOM 3302 C CA . SER B 2 145 ? 343.359 393.271 199.469 1.00 70.61 145 SER B CA 1
ATOM 3303 C C . SER B 2 145 ? 342.845 391.866 199.736 1.00 70.61 145 SER B C 1
ATOM 3304 O O . SER B 2 145 ? 342.628 391.116 198.781 1.00 70.61 145 SER B O 1
ATOM 3307 N N . LEU B 2 146 ? 342.629 391.499 200.996 1.00 71.00 146 LEU B N 1
ATOM 3308 C CA . LEU B 2 146 ? 342.243 390.136 201.328 1.00 71.00 146 LEU B CA 1
ATOM 3309 C C . LEU B 2 146 ? 340.748 389.904 201.181 1.00 71.00 146 LEU B C 1
ATOM 3310 O O . LEU B 2 146 ? 340.333 388.876 200.640 1.00 71.00 146 LEU B O 1
ATOM 3315 N N . SER B 2 147 ? 339.928 390.834 201.657 1.00 75.54 147 SER B N 1
ATOM 3316 C CA . SER B 2 147 ? 338.484 390.705 201.526 1.00 75.54 147 SER B CA 1
ATOM 3317 C C . SER B 2 147 ? 337.872 392.090 201.433 1.00 75.54 147 SER B C 1
ATOM 3318 O O . SER B 2 147 ? 338.103 392.929 202.306 1.00 75.54 147 SER B O 1
ATOM 3321 N N . SER B 2 148 ? 337.089 392.321 200.386 1.00 80.50 148 SER B N 1
ATOM 3322 C CA . SER B 2 148 ? 336.399 393.590 200.248 1.00 80.50 148 SER B CA 1
ATOM 3323 C C . SER B 2 148 ? 335.282 393.683 201.283 1.00 80.50 148 SER B C 1
ATOM 3324 O O . SER B 2 148 ? 335.034 392.758 202.060 1.00 80.50 148 SER B O 1
ATOM 3327 N N . GLU B 2 149 ? 334.591 394.822 201.280 1.00 84.21 149 GLU B N 1
ATOM 3328 C CA . GLU B 2 149 ? 333.594 395.087 202.313 1.00 84.21 149 GLU B CA 1
ATOM 3329 C C . GLU B 2 149 ? 332.424 394.115 202.224 1.00 84.21 149 GLU B C 1
ATOM 3330 O O . GLU B 2 149 ? 332.020 393.526 203.233 1.00 84.21 149 GLU B O 1
ATOM 3336 N N . ASP B 2 150 ? 331.861 393.930 201.029 1.00 85.75 150 ASP B N 1
ATOM 3337 C CA . ASP B 2 150 ? 330.786 392.956 200.853 1.00 85.75 150 ASP B CA 1
ATOM 3338 C C . ASP B 2 150 ? 330.887 392.128 199.586 1.00 85.75 150 ASP B C 1
ATOM 3339 O O . ASP B 2 150 ? 330.247 391.074 199.519 1.00 85.75 150 ASP B O 1
ATOM 3344 N N . THR B 2 151 ? 331.654 392.543 198.584 1.00 79.06 151 THR B N 1
ATOM 3345 C CA . THR B 2 151 ? 331.694 391.810 197.333 1.00 79.0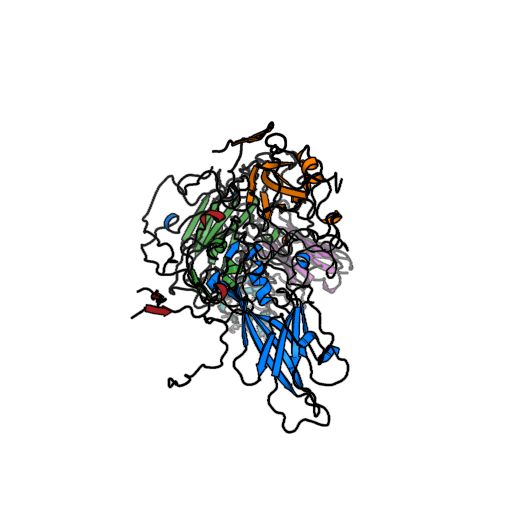6 151 THR B CA 1
ATOM 3346 C C . THR B 2 151 ? 332.701 390.668 197.413 1.00 79.06 151 THR B C 1
ATOM 3347 O O . THR B 2 151 ? 333.494 390.562 198.350 1.00 79.06 151 THR B O 1
ATOM 3351 N N . ALA B 2 152 ? 332.656 389.803 196.409 1.00 70.69 152 ALA B N 1
ATOM 3352 C CA . ALA B 2 152 ? 333.533 388.648 196.350 1.00 70.69 152 ALA B CA 1
ATOM 3353 C C . ALA B 2 152 ? 334.815 389.000 195.617 1.00 70.69 152 ALA B C 1
ATOM 3354 O O . ALA B 2 152 ? 334.789 389.656 194.574 1.00 70.69 152 ALA B O 1
ATOM 3356 N N . LYS B 2 153 ? 335.936 388.559 196.166 1.00 66.52 153 LYS B N 1
ATOM 3357 C CA . LYS B 2 153 ? 337.215 388.754 195.505 1.00 66.52 153 LYS B CA 1
ATOM 3358 C C . LYS B 2 153 ? 337.399 387.691 194.434 1.00 66.52 153 LYS B C 1
ATOM 3359 O O . LYS B 2 153 ? 336.938 386.560 194.583 1.00 66.52 153 LYS B O 1
ATOM 3365 N N . SER B 2 154 ? 338.057 388.059 193.345 1.00 62.92 154 SER B N 1
ATOM 3366 C CA . SER B 2 154 ? 338.194 387.164 192.208 1.00 62.92 154 SER B CA 1
ATOM 3367 C C . SER B 2 154 ? 339.602 386.599 192.108 1.00 62.92 154 SER B C 1
ATOM 3368 O O . SER B 2 154 ? 340.568 387.164 192.620 1.00 62.92 154 SER B O 1
ATOM 3371 N N . PHE B 2 155 ? 339.698 385.460 191.437 1.00 61.00 155 PHE B N 1
ATOM 3372 C CA . PHE B 2 155 ? 340.969 384.898 191.021 1.00 61.00 155 PHE B CA 1
ATOM 3373 C C . PHE B 2 155 ? 341.320 385.398 189.626 1.00 61.00 155 PHE B C 1
ATOM 3374 O O . PHE B 2 155 ? 340.490 385.962 188.914 1.00 61.00 155 PHE B O 1
ATOM 3382 N N . SER B 2 156 ? 342.570 385.188 189.235 1.00 64.69 156 SER B N 1
ATOM 3383 C CA . SER B 2 156 ? 343.042 385.559 187.912 1.00 64.69 156 SER B CA 1
ATOM 3384 C C . SER B 2 156 ? 343.624 384.339 187.217 1.00 64.69 156 SER B C 1
ATOM 3385 O O . SER B 2 156 ? 344.133 383.422 187.865 1.00 64.69 156 SER B O 1
ATOM 3388 N N . ARG B 2 157 ? 343.534 384.331 185.889 1.00 67.38 157 ARG B N 1
ATOM 3389 C CA . ARG B 2 157 ? 344.067 383.207 185.130 1.00 67.38 157 ARG B CA 1
ATOM 3390 C C . ARG B 2 157 ? 345.584 383.279 185.027 1.00 67.38 157 ARG B C 1
ATOM 3391 O O . ARG B 2 157 ? 346.263 382.249 185.078 1.00 67.38 157 ARG B O 1
ATOM 3399 N N . THR B 2 158 ? 346.130 384.478 184.871 1.00 72.38 158 THR B N 1
ATOM 3400 C CA . THR B 2 158 ? 347.566 384.687 184.812 1.00 72.38 158 THR B CA 1
ATOM 3401 C C . THR B 2 158 ? 348.086 385.088 186.188 1.00 72.38 158 THR B C 1
ATOM 3402 O O . THR B 2 158 ? 347.363 385.049 187.186 1.00 72.38 158 THR B O 1
ATOM 3406 N N . GLU B 2 159 ? 349.351 385.487 186.247 1.00 74.93 159 GLU B N 1
ATOM 3407 C CA . GLU B 2 159 ? 349.956 385.889 187.507 1.00 74.93 159 GLU B CA 1
ATOM 3408 C C . GLU B 2 159 ? 349.523 387.297 187.883 1.00 74.93 159 GLU B C 1
ATOM 3409 O O . GLU B 2 159 ? 349.345 388.158 187.019 1.00 74.93 159 GLU B O 1
ATOM 3415 N N . SER B 2 160 ? 349.360 387.530 189.181 1.00 75.76 160 SER B N 1
ATOM 3416 C CA . SER B 2 160 ? 349.042 388.861 189.673 1.00 75.76 160 SER B CA 1
ATOM 3417 C C . SER B 2 160 ? 350.325 389.668 189.802 1.00 75.76 160 SER B C 1
ATOM 3418 O O . SER B 2 160 ? 351.321 389.181 190.343 1.00 75.76 160 SER B O 1
ATOM 3421 N N . ASN B 2 161 ? 350.305 390.900 189.302 1.00 81.37 161 ASN B N 1
ATOM 3422 C CA . ASN B 2 161 ? 351.513 391.706 189.200 1.00 81.37 161 ASN B CA 1
ATOM 3423 C C . ASN B 2 161 ? 351.548 392.877 190.171 1.00 81.37 161 ASN B C 1
ATOM 3424 O O . ASN B 2 161 ? 352.530 393.626 190.176 1.00 81.37 161 ASN B O 1
ATOM 3429 N N . GLY B 2 162 ? 350.519 393.057 190.989 1.00 79.77 162 GLY B N 1
ATOM 3430 C CA . GLY B 2 162 ? 350.486 394.180 191.904 1.00 79.77 162 GLY B CA 1
ATOM 3431 C C . GLY B 2 162 ? 351.597 394.123 192.934 1.00 79.77 162 GLY B C 1
ATOM 3432 O O . GLY B 2 162 ? 352.286 393.118 193.110 1.00 79.77 162 GLY B O 1
ATOM 3433 N N . GLN B 2 163 ? 351.775 395.243 193.632 1.00 78.08 163 GLN B N 1
ATOM 3434 C CA . GLN B 2 163 ? 352.825 395.369 194.630 1.00 78.08 163 GLN B CA 1
ATOM 3435 C C . GLN B 2 163 ? 352.336 395.141 196.053 1.00 78.08 163 GLN B C 1
ATOM 3436 O O . GLN B 2 163 ? 353.162 394.948 196.948 1.00 78.08 163 GLN B O 1
ATOM 3438 N N . HIS B 2 164 ? 351.024 395.169 196.289 1.00 76.15 164 HIS B N 1
ATOM 3439 C CA . HIS B 2 164 ? 350.510 394.936 197.633 1.00 76.15 164 HIS B CA 1
ATOM 3440 C C . HIS B 2 164 ? 349.263 394.062 197.635 1.00 76.15 164 HIS B C 1
ATOM 3441 O O . HIS B 2 164 ? 348.485 394.115 198.592 1.00 76.15 164 HIS B O 1
ATOM 3448 N N . THR B 2 165 ? 349.045 393.268 196.598 1.00 74.05 165 THR B N 1
ATOM 3449 C CA . THR B 2 165 ? 347.864 392.429 196.497 1.00 74.05 165 THR B CA 1
ATOM 3450 C C . THR B 2 165 ? 348.233 390.970 196.702 1.00 74.05 165 THR B C 1
ATOM 3451 O O . THR B 2 165 ? 349.406 390.596 196.748 1.00 74.05 165 THR B O 1
ATOM 3455 N N . VAL B 2 166 ? 347.211 390.148 196.838 1.00 71.25 166 VAL B N 1
ATOM 3456 C CA . VAL B 2 166 ? 347.394 388.710 196.969 1.00 71.25 166 VAL B CA 1
ATOM 3457 C C . VAL B 2 166 ? 347.627 388.110 195.588 1.00 71.25 166 VAL B C 1
ATOM 3458 O O . VAL B 2 166 ? 347.200 388.663 194.572 1.00 71.25 166 VAL B O 1
ATOM 3462 N N . GLN B 2 167 ? 348.332 386.983 195.540 1.00 70.21 167 GLN B N 1
ATOM 3463 C CA . GLN B 2 167 ? 348.606 386.304 194.275 1.00 70.21 167 GLN B CA 1
ATOM 3464 C C . GLN B 2 167 ? 347.347 385.564 193.851 1.00 70.21 167 GLN B C 1
ATOM 3465 O O . GLN B 2 167 ? 347.015 384.513 194.400 1.00 70.21 167 GLN B O 1
ATOM 3471 N N . THR B 2 168 ? 346.645 386.104 192.857 1.00 66.86 168 THR B N 1
ATOM 3472 C CA . THR B 2 168 ? 345.314 385.633 192.498 1.00 66.86 168 THR B CA 1
ATOM 3473 C C . THR B 2 168 ? 345.313 384.618 191.364 1.00 66.86 168 THR B C 1
ATOM 3474 O O . THR B 2 168 ? 344.314 384.516 190.643 1.00 66.86 168 THR B O 1
ATOM 3478 N N . VAL B 2 169 ? 346.388 383.868 191.174 1.00 62.95 169 VAL B N 1
ATOM 3479 C CA . VAL B 2 169 ? 346.392 382.831 190.149 1.00 62.95 169 VAL B CA 1
ATOM 3480 C C . VAL B 2 169 ? 345.630 381.626 190.674 1.00 62.95 169 VAL B C 1
ATOM 3481 O O . VAL B 2 169 ? 345.722 381.282 191.857 1.00 62.95 169 VAL B O 1
ATOM 3485 N N . VAL B 2 170 ? 344.860 380.979 189.802 1.00 60.34 170 VAL B N 1
ATOM 3486 C CA . VAL B 2 170 ? 343.850 380.053 190.299 1.00 60.34 170 VAL B CA 1
ATOM 3487 C C . VAL B 2 170 ? 344.441 378.680 190.589 1.00 60.34 170 VAL B C 1
ATOM 3488 O O . VAL B 2 170 ? 344.169 378.095 191.641 1.00 60.34 170 VAL B O 1
ATOM 3492 N N . TYR B 2 171 ? 345.272 378.141 189.695 1.00 61.69 171 TYR B N 1
ATOM 3493 C CA . TYR B 2 171 ? 345.699 376.763 189.894 1.00 61.69 171 TYR B CA 1
ATOM 3494 C C . TYR B 2 171 ? 346.602 376.593 191.102 1.00 61.69 171 TYR B C 1
ATOM 3495 O O . TYR B 2 171 ? 346.882 375.455 191.485 1.00 61.69 171 TYR B O 1
ATOM 3504 N N . ASN B 2 172 ? 347.064 377.682 191.706 1.00 64.01 172 ASN B N 1
ATOM 3505 C CA . ASN B 2 172 ? 347.745 377.626 192.987 1.00 64.01 172 ASN B CA 1
ATOM 3506 C C . ASN B 2 172 ? 346.838 378.012 194.142 1.00 64.01 172 ASN B C 1
ATOM 3507 O O . ASN B 2 172 ? 347.277 377.984 195.293 1.00 64.01 172 ASN B O 1
ATOM 3512 N N . ALA B 2 173 ? 345.590 378.377 193.859 1.00 63.22 173 ALA B N 1
ATOM 3513 C CA . ALA B 2 173 ? 344.581 378.681 194.868 1.00 63.22 173 ALA B CA 1
ATOM 3514 C C . ALA B 2 173 ? 345.003 379.798 195.808 1.00 63.22 173 ALA B C 1
ATOM 3515 O O . ALA B 2 173 ? 344.456 379.924 196.904 1.00 63.22 173 ALA B O 1
ATOM 3517 N N . GLY B 2 174 ? 345.970 380.616 195.412 1.00 67.93 174 GLY B N 1
ATOM 3518 C CA . GLY B 2 174 ? 346.349 381.768 196.203 1.00 67.93 174 GLY B CA 1
ATOM 3519 C C . GLY B 2 174 ? 346.906 381.442 197.571 1.00 67.93 174 GLY B C 1
ATOM 3520 O O . GLY B 2 174 ? 347.124 382.342 198.384 1.00 67.93 174 GLY B O 1
ATOM 3521 N N . MET B 2 175 ? 347.135 380.160 197.847 1.00 66.59 175 MET B N 1
ATOM 3522 C CA . MET B 2 175 ? 347.730 379.742 199.105 1.00 66.59 175 MET B CA 1
ATOM 3523 C C . MET B 2 175 ? 349.060 379.036 198.943 1.00 66.59 175 MET B C 1
ATOM 3524 O O . MET B 2 175 ? 349.781 378.890 199.933 1.00 66.59 175 MET B O 1
ATOM 3529 N N . GLY B 2 176 ? 349.401 378.589 197.743 1.00 65.65 176 GLY B N 1
ATOM 3530 C CA . GLY B 2 176 ? 350.603 377.823 197.522 1.00 65.65 176 GLY B CA 1
ATOM 3531 C C . GLY B 2 176 ? 350.401 376.335 197.365 1.00 65.65 176 GLY B C 1
ATOM 3532 O O . GLY B 2 176 ? 351.389 375.610 197.225 1.00 65.65 176 GLY B O 1
ATOM 3533 N N . VAL B 2 177 ? 349.164 375.856 197.377 1.00 62.14 177 VAL B N 1
ATOM 3534 C CA . VAL B 2 177 ? 348.884 374.441 197.217 1.00 62.14 177 VAL B CA 1
ATOM 3535 C C . VAL B 2 177 ? 348.364 374.207 195.807 1.00 62.14 177 VAL B C 1
ATOM 3536 O O . VAL B 2 177 ? 347.940 375.131 195.117 1.00 62.14 177 VAL B O 1
ATOM 3540 N N . GLY B 2 178 ? 348.398 372.950 195.380 1.00 61.53 178 GLY B N 1
ATOM 3541 C CA . GLY B 2 178 ? 347.789 372.601 194.113 1.00 61.53 178 GLY B CA 1
ATOM 3542 C C . GLY B 2 178 ? 346.279 372.640 194.231 1.00 61.53 178 GLY B C 1
ATOM 3543 O O . GLY B 2 178 ? 345.704 372.215 195.232 1.00 61.53 178 GLY B O 1
ATOM 3544 N N . VAL B 2 179 ? 345.628 373.173 193.198 1.00 56.51 179 VAL B N 1
ATOM 3545 C CA . VAL B 2 179 ? 344.186 373.342 193.275 1.00 56.51 179 VAL B CA 1
ATOM 3546 C C . VAL B 2 179 ? 343.469 372.005 193.298 1.00 56.51 179 VAL B C 1
ATOM 3547 O O . VAL B 2 179 ? 342.352 371.914 193.814 1.00 56.51 179 VAL B O 1
ATOM 3551 N N . GLY B 2 180 ? 344.091 370.949 192.778 1.00 59.60 180 GLY B N 1
ATOM 3552 C CA . GLY B 2 180 ? 343.435 369.657 192.768 1.00 59.60 180 GLY B CA 1
ATOM 3553 C C . GLY B 2 180 ? 343.317 369.036 194.142 1.00 59.60 180 GLY B C 1
ATOM 3554 O O . GLY B 2 180 ? 342.361 368.309 194.414 1.00 59.60 180 GLY B O 1
ATOM 3555 N N . ASN B 2 181 ? 344.265 369.321 195.027 1.00 62.82 181 ASN B N 1
ATOM 3556 C CA . ASN B 2 181 ? 344.297 368.721 196.349 1.00 62.82 181 ASN B CA 1
ATOM 3557 C C . ASN B 2 181 ? 343.461 369.483 197.363 1.00 62.82 181 ASN B C 1
ATOM 3558 O O . ASN B 2 181 ? 343.639 369.286 198.568 1.00 62.82 181 ASN B O 1
ATOM 3563 N N . LEU B 2 182 ? 342.562 370.349 196.915 1.00 56.32 182 LEU B N 1
ATOM 3564 C CA . LEU B 2 182 ? 341.754 371.099 197.864 1.00 56.32 182 LEU B CA 1
ATOM 3565 C C . LEU B 2 182 ? 340.609 370.287 198.438 1.00 56.32 182 LEU B C 1
ATOM 3566 O O . LEU B 2 182 ? 339.923 370.773 199.342 1.00 56.32 182 LEU B O 1
ATOM 3571 N N . THR B 2 183 ? 340.388 369.070 197.963 1.00 56.80 183 THR B N 1
ATOM 3572 C CA . THR B 2 183 ? 339.203 368.337 198.371 1.00 56.80 183 THR B CA 1
ATOM 3573 C C . THR B 2 183 ? 339.332 367.713 199.748 1.00 56.80 183 THR B C 1
ATOM 3574 O O . THR B 2 183 ? 338.474 366.908 200.116 1.00 56.80 183 THR B O 1
ATOM 3578 N N . ILE B 2 184 ? 340.361 368.053 200.520 1.00 58.50 184 ILE B N 1
ATOM 3579 C CA . ILE B 2 184 ? 340.443 367.532 201.879 1.00 58.50 184 ILE B CA 1
ATOM 3580 C C . ILE B 2 184 ? 339.424 368.220 202.766 1.00 58.50 184 ILE B C 1
ATOM 3581 O O . ILE B 2 184 ? 338.720 367.573 203.550 1.00 58.50 184 ILE B O 1
ATOM 3586 N N . PHE B 2 185 ? 339.332 369.537 202.663 1.00 59.97 185 PHE B N 1
ATOM 3587 C CA . PHE B 2 185 ? 338.416 370.295 203.482 1.00 59.97 185 PHE B CA 1
ATOM 3588 C C . PHE B 2 185 ? 336.978 369.978 203.090 1.00 59.97 185 PHE B C 1
ATOM 3589 O O . PHE B 2 185 ? 336.726 369.468 201.998 1.00 59.97 185 PHE B O 1
ATOM 3597 N N . PRO B 2 186 ? 336.017 370.250 203.973 1.00 61.43 186 PRO B N 1
ATOM 3598 C CA . PRO B 2 186 ? 334.615 369.987 203.632 1.00 61.43 186 PRO B CA 1
ATOM 3599 C C . PRO B 2 186 ? 334.233 370.608 202.303 1.00 61.43 186 PRO B C 1
ATOM 3600 O O . PRO B 2 186 ? 334.401 371.813 202.110 1.00 61.43 186 PRO B O 1
ATOM 3604 N N . HIS B 2 187 ? 333.748 369.797 201.372 1.00 59.35 187 HIS B N 1
ATOM 3605 C CA . HIS B 2 187 ? 333.486 370.270 200.026 1.00 59.35 187 HIS B CA 1
ATOM 3606 C C . HIS B 2 187 ? 332.294 369.544 199.436 1.00 59.35 187 HIS B C 1
ATOM 3607 O O . HIS B 2 187 ? 332.023 368.391 199.774 1.00 59.35 187 HIS B O 1
ATOM 3614 N N . GLN B 2 188 ? 331.592 370.228 198.539 1.00 61.28 188 GLN B N 1
ATOM 3615 C CA . GLN B 2 188 ? 330.622 369.614 197.649 1.00 61.28 188 GLN B CA 1
ATOM 3616 C C . GLN B 2 188 ? 330.813 370.180 196.253 1.00 61.28 188 GLN B C 1
ATOM 3617 O O . GLN B 2 188 ? 331.557 371.139 196.047 1.00 61.28 188 GLN B O 1
ATOM 3623 N N . TRP B 2 189 ? 330.125 369.590 195.287 1.00 59.01 189 TRP B N 1
ATOM 3624 C CA . TRP B 2 189 ? 330.284 369.956 193.891 1.00 59.01 189 TRP B CA 1
ATOM 3625 C C . TRP B 2 189 ? 328.935 370.369 193.336 1.00 59.01 189 TRP B C 1
ATOM 3626 O O . TRP B 2 189 ? 327.974 369.599 193.403 1.00 59.01 189 TRP B O 1
ATOM 3637 N N . ILE B 2 190 ? 328.864 371.576 192.785 1.00 57.83 190 ILE B N 1
ATOM 3638 C CA . ILE B 2 190 ? 327.661 372.037 192.101 1.00 57.83 190 ILE B CA 1
ATOM 3639 C C . ILE B 2 190 ? 327.840 371.647 190.640 1.00 57.83 190 ILE B C 1
ATOM 3640 O O . ILE B 2 190 ? 328.342 372.413 189.824 1.00 57.83 190 ILE B O 1
ATOM 3645 N N . ASN B 2 191 ? 327.442 370.429 190.315 1.00 61.34 191 ASN B N 1
ATOM 3646 C CA . ASN B 2 191 ? 327.456 369.956 188.939 1.00 61.34 191 ASN B CA 1
ATOM 3647 C C . ASN B 2 191 ? 326.097 370.260 188.327 1.00 61.34 191 ASN B C 1
ATOM 3648 O O . ASN B 2 191 ? 325.095 369.639 188.692 1.00 61.34 191 ASN B O 1
ATOM 3653 N N . LEU B 2 192 ? 326.060 371.207 187.388 1.00 61.72 192 LEU B N 1
ATOM 3654 C CA . LEU B 2 192 ? 324.787 371.649 186.830 1.00 61.72 192 LEU B CA 1
ATOM 3655 C C . LEU B 2 192 ? 324.027 370.537 186.132 1.00 61.72 192 LEU B C 1
ATOM 3656 O O . LEU B 2 192 ? 322.873 370.746 185.745 1.00 61.72 192 LEU B O 1
ATOM 3661 N N . ARG B 2 193 ? 324.635 369.369 185.959 1.00 64.77 193 ARG B N 1
ATOM 3662 C CA . ARG B 2 193 ? 323.925 368.251 185.359 1.00 64.77 193 ARG B CA 1
ATOM 3663 C C . ARG B 2 193 ? 322.935 367.631 186.335 1.00 64.77 193 ARG B C 1
ATOM 3664 O O . ARG B 2 193 ? 321.789 367.358 185.966 1.00 64.77 193 ARG B O 1
ATOM 3672 N N . THR B 2 194 ? 323.345 367.415 187.585 1.00 65.45 194 THR B N 1
ATOM 3673 C CA . THR B 2 194 ? 322.497 366.753 188.564 1.00 65.45 194 THR B CA 1
ATOM 3674 C C . THR B 2 194 ? 322.146 367.595 189.780 1.00 65.45 194 THR B C 1
ATOM 3675 O O . THR B 2 194 ? 321.193 367.251 190.483 1.00 65.45 194 THR B O 1
ATOM 3679 N N . ASN B 2 195 ? 322.870 368.671 190.052 1.00 64.93 195 ASN B N 1
ATOM 3680 C CA . ASN B 2 195 ? 322.745 369.378 191.313 1.00 64.93 195 ASN B CA 1
ATOM 3681 C C . ASN B 2 195 ? 322.279 370.809 191.088 1.00 64.93 195 ASN B C 1
ATOM 3682 O O . ASN B 2 195 ? 322.332 371.337 189.977 1.00 64.93 195 ASN B O 1
ATOM 3687 N N . ASN B 2 196 ? 321.807 371.428 192.166 1.00 65.34 196 ASN B N 1
ATOM 3688 C CA . ASN B 2 196 ? 321.276 372.782 192.108 1.00 65.34 196 ASN B CA 1
ATOM 3689 C C . ASN B 2 196 ? 321.885 373.659 193.193 1.00 65.34 196 ASN B C 1
ATOM 3690 O O . ASN B 2 196 ? 322.012 374.874 193.022 1.00 65.34 196 ASN B O 1
ATOM 3695 N N . SER B 2 197 ? 322.258 373.054 194.315 1.00 64.78 197 SER B N 1
ATOM 3696 C CA . SER B 2 197 ? 322.829 373.790 195.430 1.00 64.78 197 SER B CA 1
ATOM 3697 C C . SER B 2 197 ? 323.759 372.862 196.196 1.00 64.78 197 SER B C 1
ATOM 3698 O O . SER B 2 197 ? 323.902 371.683 195.867 1.00 64.78 197 SER B O 1
ATOM 3701 N N . ALA B 2 198 ? 324.401 373.407 197.222 1.00 63.80 198 ALA B N 1
ATOM 3702 C CA . ALA B 2 198 ? 325.310 372.628 198.048 1.00 63.80 198 ALA B CA 1
ATOM 3703 C C . ALA B 2 198 ? 325.378 373.251 199.430 1.00 63.80 198 ALA B C 1
ATOM 3704 O O . ALA B 2 198 ? 325.600 374.457 199.553 1.00 63.80 198 ALA B O 1
ATOM 3706 N N . THR B 2 199 ? 325.185 372.436 200.458 1.00 66.01 199 THR B N 1
ATOM 3707 C CA . THR B 2 199 ? 325.204 372.897 201.836 1.00 66.01 199 THR B CA 1
ATOM 3708 C C . THR B 2 199 ? 326.423 372.336 202.551 1.00 66.01 199 THR B C 1
ATOM 3709 O O . THR B 2 199 ? 326.851 371.213 202.277 1.00 66.01 199 THR B O 1
ATOM 3713 N N . ILE B 2 200 ? 326.983 373.125 203.461 1.00 62.42 200 ILE B N 1
ATOM 3714 C CA . ILE B 2 200 ? 328.074 372.686 204.323 1.00 62.42 200 ILE B CA 1
ATOM 3715 C C . ILE B 2 200 ? 327.818 373.236 205.714 1.00 62.42 200 ILE B C 1
ATOM 3716 O O . ILE B 2 200 ? 327.568 374.434 205.872 1.00 62.42 200 ILE B O 1
ATOM 3721 N N . VAL B 2 201 ? 327.871 372.374 206.719 1.00 62.78 201 VAL B N 1
ATOM 3722 C CA . VAL B 2 201 ? 327.755 372.791 208.108 1.00 62.78 201 VAL B CA 1
ATOM 3723 C C . VAL B 2 201 ? 329.152 372.785 208.700 1.00 62.78 201 VAL B C 1
ATOM 3724 O O . VAL B 2 201 ? 329.707 371.723 208.992 1.00 62.78 201 VAL B O 1
ATOM 3728 N N . MET B 2 202 ? 329.723 373.966 208.891 1.00 64.34 202 MET B N 1
ATOM 3729 C CA . MET B 2 202 ? 331.078 374.070 209.396 1.00 64.34 202 MET B CA 1
ATOM 3730 C C . MET B 2 202 ? 331.050 374.429 210.867 1.00 64.34 202 MET B C 1
ATOM 3731 O O . MET B 2 202 ? 330.501 375.482 211.226 1.00 64.34 202 MET B O 1
ATOM 3736 N N . PRO B 2 203 ? 331.619 373.617 211.738 1.00 62.38 203 PRO B N 1
ATOM 3737 C CA . PRO B 2 203 ? 331.660 373.965 213.160 1.00 62.38 203 PRO B CA 1
ATOM 3738 C C . PRO B 2 203 ? 332.760 374.963 213.453 1.00 62.38 203 PRO B C 1
ATOM 3739 O O . PRO B 2 203 ? 333.405 375.467 212.531 1.00 62.38 203 PRO B O 1
ATOM 3743 N N . TYR B 2 204 ? 332.986 375.260 214.727 1.00 63.92 204 TYR B N 1
ATOM 3744 C CA . TYR B 2 204 ? 333.993 376.235 215.126 1.00 63.92 204 TYR B CA 1
ATOM 3745 C C . TYR B 2 204 ? 335.350 375.549 215.180 1.00 63.92 204 TYR B C 1
ATOM 3746 O O . TYR B 2 204 ? 335.603 374.730 216.067 1.00 63.92 204 TYR B O 1
ATOM 3755 N N . ILE B 2 205 ? 336.227 375.893 214.245 1.00 60.33 205 ILE B N 1
ATOM 3756 C CA . ILE B 2 205 ? 337.542 375.278 214.126 1.00 60.33 205 ILE B CA 1
ATOM 3757 C C . ILE B 2 205 ? 338.576 376.337 214.474 1.00 60.33 205 ILE B C 1
ATOM 3758 O O . ILE B 2 205 ? 338.871 377.221 213.663 1.00 60.33 205 ILE B O 1
ATOM 3763 N N . ASN B 2 206 ? 339.144 376.242 215.673 1.00 64.46 206 ASN B N 1
ATOM 3764 C CA . ASN B 2 206 ? 340.153 377.190 216.119 1.00 64.46 206 ASN B CA 1
ATOM 3765 C C . ASN B 2 206 ? 340.916 376.577 217.280 1.00 64.46 206 ASN B C 1
ATOM 3766 O O . ASN B 2 206 ? 340.448 375.639 217.925 1.00 64.46 206 ASN B O 1
ATOM 3771 N N . SER B 2 207 ? 342.098 377.129 217.545 1.00 64.53 207 SER B N 1
ATOM 3772 C CA . SER B 2 207 ? 342.951 376.597 218.598 1.00 64.53 207 SER B CA 1
ATOM 3773 C C . SER B 2 207 ? 342.619 377.159 219.969 1.00 64.53 207 SER B C 1
ATOM 3774 O O . SER B 2 207 ? 342.715 376.437 220.965 1.00 64.53 207 SER B O 1
ATOM 3777 N N . VAL B 2 208 ? 342.230 378.425 220.049 1.00 64.67 208 VAL B N 1
ATOM 3778 C CA . VAL B 2 208 ? 341.823 379.031 221.311 1.00 64.67 208 VAL B CA 1
ATOM 3779 C C . VAL B 2 208 ? 340.304 378.927 221.356 1.00 64.67 208 VAL B C 1
ATOM 3780 O O . VAL B 2 208 ? 339.657 379.082 220.312 1.00 64.67 208 VAL B O 1
ATOM 3784 N N . PRO B 2 209 ? 339.689 378.662 222.511 1.00 65.74 209 PRO B N 1
ATOM 3785 C CA . PRO B 2 209 ? 338.242 378.395 222.511 1.00 65.74 209 PRO B CA 1
ATOM 3786 C C . PRO B 2 209 ? 337.406 379.528 221.952 1.00 65.74 209 PRO B C 1
ATOM 3787 O O . PRO B 2 209 ? 336.366 379.274 221.337 1.00 65.74 209 PRO B O 1
ATOM 3791 N N . MET B 2 210 ? 337.812 380.774 222.161 1.00 66.03 210 MET B N 1
ATOM 3792 C CA . MET B 2 210 ? 337.102 381.913 221.605 1.00 66.03 210 MET B CA 1
ATOM 3793 C C . MET B 2 210 ? 338.120 382.924 221.109 1.00 66.03 210 MET B C 1
ATOM 3794 O O . MET B 2 210 ? 339.230 383.011 221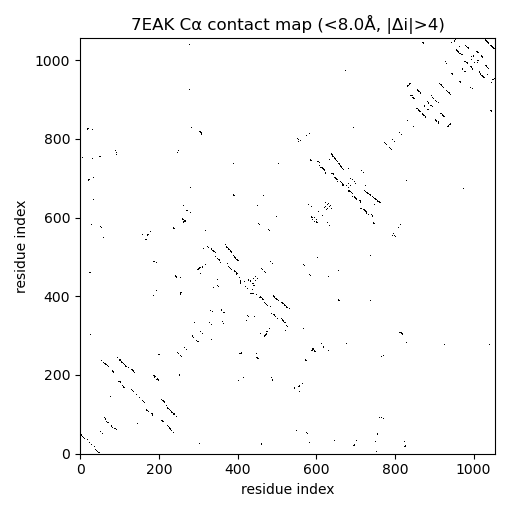.636 1.00 66.03 210 MET B O 1
ATOM 3799 N N . ASP B 2 211 ? 337.741 383.695 220.097 1.00 68.82 211 ASP B N 1
ATOM 3800 C CA . ASP B 2 211 ? 338.681 384.655 219.547 1.00 68.82 211 ASP B CA 1
ATOM 3801 C C . ASP B 2 211 ? 337.937 385.870 219.029 1.00 68.82 211 ASP B C 1
ATOM 3802 O O . ASP B 2 211 ? 336.764 385.787 218.663 1.00 68.82 211 ASP B O 1
ATOM 3807 N N . ASN B 2 212 ? 338.642 386.997 218.997 1.00 65.41 212 ASN B N 1
ATOM 3808 C CA . ASN B 2 212 ? 338.069 388.231 218.479 1.00 65.41 212 ASN B CA 1
ATOM 3809 C C . ASN B 2 212 ? 337.904 388.125 216.975 1.00 65.41 212 ASN B C 1
ATOM 3810 O O . ASN B 2 212 ? 338.881 387.919 216.251 1.00 65.41 212 ASN B O 1
ATOM 3815 N N . MET B 2 213 ? 336.675 388.273 216.502 1.00 68.04 213 MET B N 1
ATOM 3816 C CA . MET B 2 213 ? 336.393 388.072 215.085 1.00 68.04 213 MET B CA 1
ATOM 3817 C C . MET B 2 213 ? 336.458 389.365 214.280 1.00 68.04 213 MET B C 1
ATOM 3818 O O . MET B 2 213 ? 335.556 389.698 213.519 1.00 68.04 213 MET B O 1
ATOM 3823 N N . PHE B 2 214 ? 337.546 390.082 214.432 1.00 62.94 214 PHE B N 1
ATOM 3824 C CA . PHE B 2 214 ? 337.969 391.133 213.514 1.00 62.94 214 PHE B CA 1
ATOM 3825 C C . PHE B 2 214 ? 339.395 390.949 213.038 1.00 62.94 214 PHE B C 1
ATOM 3826 O O . PHE B 2 214 ? 339.693 391.251 211.883 1.00 62.94 214 PHE B O 1
ATOM 3834 N N . ARG B 2 215 ? 340.284 390.459 213.895 1.00 64.53 215 ARG B N 1
ATOM 3835 C CA . ARG B 2 215 ? 341.668 390.242 213.520 1.00 64.53 215 ARG B CA 1
ATOM 3836 C C . ARG B 2 215 ? 341.955 388.786 213.212 1.00 64.53 215 ARG B C 1
ATOM 3837 O O . ARG B 2 215 ? 343.118 388.375 213.227 1.00 64.53 215 ARG B O 1
ATOM 3845 N N . HIS B 2 216 ? 340.923 387.993 212.938 1.00 66.39 216 HIS B N 1
ATOM 3846 C CA . HIS B 2 216 ? 341.124 386.571 212.677 1.00 66.39 216 HIS B CA 1
ATOM 3847 C C . HIS B 2 216 ? 339.993 386.088 211.777 1.00 66.39 216 HIS B C 1
ATOM 3848 O O . HIS B 2 216 ? 338.892 385.817 212.258 1.00 66.39 216 HIS B O 1
ATOM 3855 N N . TYR B 2 217 ? 340.270 385.980 210.484 1.00 67.06 217 TYR B N 1
ATOM 3856 C CA . TYR B 2 217 ? 339.330 385.341 209.578 1.00 67.06 217 TYR B CA 1
ATOM 3857 C C . TYR B 2 217 ? 339.329 383.845 209.858 1.00 67.06 217 TYR B C 1
ATOM 3858 O O . TYR B 2 217 ? 340.322 383.160 209.601 1.00 67.06 217 TYR B O 1
ATOM 3867 N N . ASN B 2 218 ? 338.217 383.332 210.388 1.00 65.57 218 ASN B N 1
ATOM 3868 C CA . ASN B 2 218 ? 338.175 381.935 210.808 1.00 65.57 218 ASN B CA 1
ATOM 3869 C C . ASN B 2 218 ? 338.438 380.998 209.642 1.00 65.57 218 ASN B C 1
ATOM 3870 O O . ASN B 2 218 ? 339.267 380.089 209.739 1.00 65.57 218 ASN B O 1
ATOM 3875 N N . PHE B 2 219 ? 337.742 381.198 208.530 1.00 63.34 219 PHE B N 1
ATOM 3876 C CA . PHE B 2 219 ? 337.963 380.351 207.370 1.00 63.34 219 PHE B CA 1
ATOM 3877 C C . PHE B 2 219 ? 337.556 381.099 206.116 1.00 63.34 219 PHE B C 1
ATOM 3878 O O . PHE B 2 219 ? 336.883 382.129 206.173 1.00 63.34 219 PHE B O 1
ATOM 3886 N N . THR B 2 220 ? 337.971 380.558 204.980 1.00 61.20 220 THR B N 1
ATOM 3887 C CA . THR B 2 220 ? 337.720 381.155 203.682 1.00 61.20 220 THR B CA 1
ATOM 3888 C C . THR B 2 220 ? 336.871 380.213 202.850 1.00 61.20 220 THR B C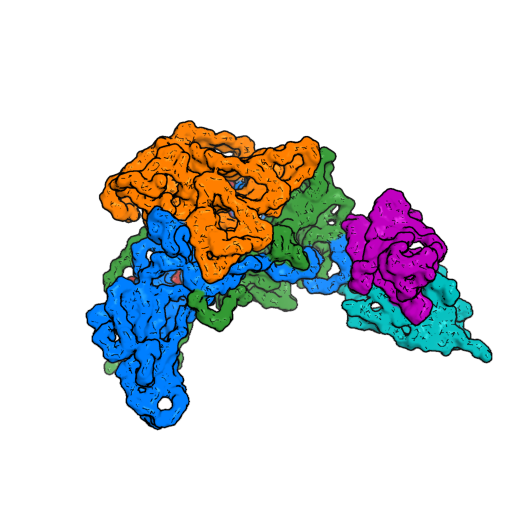 1
ATOM 3889 O O . THR B 2 220 ? 337.163 379.017 202.774 1.00 61.20 220 THR B O 1
ATOM 3893 N N . LEU B 2 221 ? 335.827 380.748 202.233 1.00 58.93 221 LEU B N 1
ATOM 3894 C CA . LEU B 2 221 ? 334.964 379.995 201.338 1.00 58.93 221 LEU B CA 1
ATOM 3895 C C . LEU B 2 221 ? 335.417 380.234 199.908 1.00 58.93 221 LEU B C 1
ATOM 3896 O O . LEU B 2 221 ? 335.606 381.383 199.504 1.00 58.93 221 LEU B O 1
ATOM 3901 N N . MET B 2 222 ? 335.595 379.162 199.146 1.00 57.96 222 MET B N 1
ATOM 3902 C CA . MET B 2 222 ? 336.094 379.259 197.783 1.00 57.96 222 MET B CA 1
ATOM 3903 C C . MET B 2 222 ? 335.142 378.587 196.811 1.00 57.96 222 MET B C 1
ATOM 3904 O O . MET B 2 222 ? 334.486 377.600 197.150 1.00 57.96 222 MET B O 1
ATOM 3909 N N . ILE B 2 223 ? 335.072 379.129 195.601 1.00 58.35 223 ILE B N 1
ATOM 3910 C CA . ILE B 2 223 ? 334.294 378.553 194.514 1.00 58.35 223 ILE B CA 1
ATOM 3911 C C . ILE B 2 223 ? 335.165 378.575 193.271 1.00 58.35 223 ILE B C 1
ATOM 3912 O O . ILE B 2 223 ? 335.515 379.652 192.777 1.00 58.35 223 ILE B O 1
ATOM 3917 N N . ILE B 2 224 ? 335.515 377.395 192.760 1.00 56.67 224 ILE B N 1
ATOM 3918 C CA . ILE B 2 224 ? 336.439 377.266 191.644 1.00 56.67 224 ILE B CA 1
ATOM 3919 C C . ILE B 2 224 ? 335.795 376.404 190.568 1.00 56.67 224 ILE B C 1
ATOM 3920 O O . ILE B 2 224 ? 335.471 375.241 190.821 1.00 56.67 224 ILE B O 1
ATOM 3925 N N . PRO B 2 225 ? 335.582 376.914 189.368 1.00 56.91 225 PRO B N 1
ATOM 3926 C CA . PRO B 2 225 ? 334.995 376.092 188.306 1.00 56.91 225 PRO B CA 1
ATOM 3927 C C . PRO B 2 225 ? 336.021 375.228 187.600 1.00 56.91 225 PRO B C 1
ATOM 3928 O O . PRO B 2 225 ? 336.918 375.758 186.942 1.00 56.91 225 PRO B O 1
ATOM 3932 N N . PHE B 2 226 ? 335.903 373.904 187.717 1.00 58.82 226 PHE B N 1
ATOM 3933 C CA . PHE B 2 226 ? 336.824 373.024 187.006 1.00 58.82 226 PHE B CA 1
ATOM 3934 C C . PHE B 2 226 ? 336.378 372.813 185.569 1.00 58.82 226 PHE B C 1
ATOM 3935 O O . PHE B 2 226 ? 337.177 372.946 184.637 1.00 58.82 226 PHE B O 1
ATOM 3943 N N . ALA B 2 227 ? 335.112 372.468 185.374 1.00 63.05 227 ALA B N 1
ATOM 3944 C CA . ALA B 2 227 ? 334.528 372.330 184.048 1.00 63.05 227 ALA B CA 1
ATOM 3945 C C . ALA B 2 227 ? 333.751 373.604 183.763 1.00 63.05 227 ALA B C 1
ATOM 3946 O O . ALA B 2 227 ? 332.689 373.832 184.348 1.00 63.05 227 ALA B O 1
ATOM 3948 N N . LYS B 2 228 ? 334.278 374.434 182.870 1.00 65.82 228 LYS B N 1
ATOM 3949 C CA . LYS B 2 228 ? 333.729 375.768 182.730 1.00 65.82 228 LYS B CA 1
ATOM 3950 C C . LYS B 2 228 ? 332.355 375.714 182.081 1.00 65.82 228 LYS B C 1
ATOM 3951 O O . LYS B 2 228 ? 331.946 374.710 181.499 1.00 65.82 228 LYS B O 1
ATOM 3957 N N . LEU B 2 229 ? 331.646 376.833 182.178 1.00 65.54 229 LEU B N 1
ATOM 3958 C CA . LEU B 2 229 ? 330.287 376.957 181.678 1.00 65.54 229 LEU B CA 1
ATOM 3959 C C . LEU B 2 229 ? 330.295 377.194 180.177 1.00 65.54 229 LEU B C 1
ATOM 3960 O O . LEU B 2 229 ? 330.963 378.110 179.692 1.00 65.54 229 LEU B O 1
ATOM 3965 N N . GLU B 2 230 ? 329.548 376.374 179.445 1.00 69.33 230 GLU B N 1
ATOM 3966 C CA . GLU B 2 230 ? 329.354 376.593 178.021 1.00 69.33 230 GLU B CA 1
ATOM 3967 C C . GLU B 2 230 ? 327.931 376.216 177.647 1.00 69.33 230 GLU B C 1
ATOM 3968 O O . GLU B 2 230 ? 327.335 375.317 178.242 1.00 69.33 230 GLU B O 1
ATOM 3974 N N . TYR B 2 231 ? 327.393 376.915 176.655 1.00 67.65 231 TYR B N 1
ATOM 3975 C CA . TYR B 2 231 ? 326.009 376.730 176.245 1.00 67.65 231 TYR B CA 1
ATOM 3976 C C . TYR B 2 231 ? 325.875 377.174 174.791 1.00 67.65 231 TYR B C 1
ATOM 3977 O O . TYR B 2 231 ? 326.879 377.350 174.092 1.00 67.65 231 TYR B O 1
ATOM 3986 N N . THR B 2 232 ? 324.641 377.358 174.341 1.00 69.51 232 THR B N 1
ATOM 3987 C CA . THR B 2 232 ? 324.333 377.726 172.969 1.00 69.51 232 THR B CA 1
ATOM 3988 C C . THR B 2 232 ? 323.588 379.058 172.978 1.00 69.51 232 THR B C 1
ATOM 3989 O O . THR B 2 232 ? 323.171 379.548 174.029 1.00 69.51 232 THR B O 1
ATOM 3993 N N . GLU B 2 233 ? 323.423 379.657 171.798 1.00 73.38 233 GLU B N 1
ATOM 3994 C CA . GLU B 2 233 ? 322.785 380.965 171.712 1.00 73.38 233 GLU B CA 1
ATOM 3995 C C . GLU B 2 233 ? 321.301 380.945 172.056 1.00 73.38 233 GLU B C 1
ATOM 3996 O O . GLU B 2 233 ? 320.737 382.012 172.312 1.00 73.38 233 GLU B O 1
ATOM 4002 N N . GLN B 2 234 ? 320.649 379.781 172.069 1.00 73.95 234 GLN B N 1
ATOM 4003 C CA . GLN B 2 234 ? 319.230 379.773 172.409 1.00 73.95 234 GLN B CA 1
ATOM 4004 C C . GLN B 2 234 ? 319.021 380.071 173.885 1.00 73.95 234 GLN B C 1
ATOM 4005 O O . GLN B 2 234 ? 317.997 380.649 174.262 1.00 73.95 234 GLN B O 1
ATOM 4011 N N . ALA B 2 235 ? 319.979 379.701 174.725 1.00 72.22 235 ALA B N 1
ATOM 4012 C CA . ALA B 2 235 ? 319.786 379.749 176.161 1.00 72.22 235 ALA B CA 1
ATOM 4013 C C . ALA B 2 235 ? 320.032 381.157 176.688 1.00 72.22 235 ALA B C 1
ATOM 4014 O O . ALA B 2 235 ? 320.425 382.068 175.957 1.00 72.22 235 ALA B O 1
ATOM 4016 N N . SER B 2 236 ? 319.788 381.336 177.980 1.00 72.37 236 SER B N 1
ATOM 4017 C CA . SER B 2 236 ? 320.067 382.600 178.635 1.00 72.37 236 SER B CA 1
ATOM 4018 C C . SER B 2 236 ? 321.536 382.668 179.016 1.00 72.37 236 SER B C 1
ATOM 4019 O O . SER B 2 236 ? 322.161 381.657 179.343 1.00 72.37 236 SER B O 1
ATOM 4022 N N . ASN B 2 237 ? 322.086 383.876 178.981 1.00 72.54 237 ASN B N 1
ATOM 4023 C CA . ASN B 2 237 ? 323.518 384.082 179.135 1.00 72.54 237 ASN B CA 1
ATOM 4024 C C . ASN B 2 237 ? 323.851 384.843 180.411 1.00 72.54 237 ASN B C 1
ATOM 4025 O O . ASN B 2 237 ? 324.815 385.608 180.451 1.00 72.54 237 ASN B O 1
ATOM 4030 N N . TYR B 2 238 ? 323.057 384.653 181.462 1.00 70.08 238 TYR B N 1
ATOM 4031 C CA . TYR B 2 238 ? 323.316 385.285 182.756 1.00 70.08 238 TYR B CA 1
ATOM 4032 C C . TYR B 2 238 ? 323.018 384.255 183.841 1.00 70.08 238 TYR B C 1
ATOM 4033 O O . TYR B 2 238 ? 321.883 384.146 184.309 1.00 70.08 238 TYR B O 1
ATOM 4042 N N . VAL B 2 239 ? 324.043 383.515 184.245 1.00 63.43 239 VAL B N 1
ATOM 4043 C CA . VAL B 2 239 ? 323.890 382.492 185.272 1.00 63.43 239 VAL B CA 1
ATOM 4044 C C . VAL B 2 239 ? 324.532 382.992 186.559 1.00 63.43 239 VAL B C 1
ATOM 4045 O O . VAL B 2 239 ? 325.763 382.966 186.683 1.00 63.43 239 VAL B O 1
ATOM 4049 N N . PRO B 2 240 ? 323.757 383.459 187.528 1.00 60.15 240 PRO B N 1
ATOM 4050 C CA . PRO B 2 240 ? 324.338 384.008 188.750 1.00 60.15 240 PRO B CA 1
ATOM 4051 C C . PRO B 2 240 ? 324.472 382.965 189.848 1.00 60.15 240 PRO B C 1
ATOM 4052 O O . PRO B 2 240 ? 323.824 381.919 189.838 1.00 60.15 240 PRO B O 1
ATOM 4056 N N . ILE B 2 241 ? 325.346 383.274 190.799 1.00 61.35 241 ILE B N 1
ATOM 4057 C CA . ILE B 2 241 ? 325.553 382.464 191.992 1.00 61.35 241 ILE B CA 1
ATOM 4058 C C . ILE B 2 241 ? 325.301 383.335 193.212 1.00 61.35 241 ILE B C 1
ATOM 4059 O O . ILE B 2 241 ? 325.727 384.493 193.253 1.00 61.35 241 ILE B O 1
ATOM 4064 N N . THR B 2 242 ? 324.611 382.781 194.204 1.00 61.59 242 THR B N 1
ATOM 4065 C CA . THR B 2 242 ? 324.355 383.483 195.453 1.00 61.59 242 THR B CA 1
ATOM 4066 C C . THR B 2 242 ? 324.800 382.611 196.612 1.00 61.59 242 THR B C 1
ATOM 4067 O O . THR B 2 242 ? 324.644 381.389 196.570 1.00 61.59 242 THR B O 1
ATOM 4071 N N . VAL B 2 243 ? 325.342 383.240 197.646 1.00 59.54 243 VAL B N 1
ATOM 4072 C CA . VAL B 2 243 ? 325.785 382.544 198.844 1.00 59.54 243 VAL B CA 1
ATOM 4073 C C . VAL B 2 243 ? 324.920 382.988 200.012 1.00 59.54 243 VAL B C 1
ATOM 4074 O O . VAL B 2 243 ? 324.642 384.180 200.172 1.00 59.54 243 VAL B O 1
ATOM 4078 N N . THR B 2 244 ? 324.498 382.029 200.831 1.00 59.46 244 THR B N 1
ATOM 4079 C CA . THR B 2 244 ? 323.681 382.317 202.005 1.00 59.46 244 THR B CA 1
ATOM 4080 C C . THR B 2 244 ? 324.259 381.544 203.177 1.00 59.46 244 THR B C 1
ATOM 4081 O O . THR B 2 244 ? 324.262 380.311 203.164 1.00 59.46 244 THR B O 1
ATOM 4085 N N . VAL B 2 245 ? 324.744 382.260 204.183 1.00 60.19 245 VAL B N 1
ATOM 4086 C CA . VAL B 2 245 ? 325.315 381.642 205.369 1.00 60.19 245 VAL B CA 1
ATOM 4087 C C . VAL B 2 245 ? 324.460 382.008 206.566 1.00 60.19 245 VAL B C 1
ATOM 4088 O O . VAL B 2 245 ? 323.751 383.018 206.563 1.00 60.19 245 VAL B O 1
ATOM 4092 N N . ALA B 2 246 ? 324.512 381.163 207.590 1.00 60.93 246 ALA B N 1
ATOM 4093 C CA . ALA B 2 246 ? 323.804 381.412 208.837 1.00 60.93 246 ALA B CA 1
ATOM 4094 C C . ALA B 2 246 ? 324.714 381.017 209.989 1.00 60.93 246 ALA B C 1
ATOM 4095 O O . ALA B 2 246 ? 325.118 379.841 210.080 1.00 60.93 246 ALA B O 1
ATOM 4097 N N . PRO B 2 247 ? 325.072 381.935 210.878 1.00 63.46 247 PRO B N 1
ATOM 4098 C CA . PRO B 2 247 ? 325.791 381.535 212.086 1.00 63.46 247 PRO B CA 1
ATOM 4099 C C . PRO B 2 247 ? 324.928 380.613 212.932 1.00 63.46 247 PRO B C 1
ATOM 4100 O O . PRO B 2 247 ? 323.700 380.640 212.866 1.00 63.46 247 PRO B O 1
ATOM 4104 N N . MET B 2 248 ? 325.585 379.784 213.733 1.00 65.43 248 MET B N 1
ATOM 4105 C CA . MET B 2 248 ? 324.878 378.790 214.525 1.00 65.43 248 MET B CA 1
ATOM 4106 C C . MET B 2 248 ? 325.468 378.736 215.921 1.00 65.43 248 MET B C 1
ATOM 4107 O O . MET B 2 248 ? 326.687 378.626 216.074 1.00 65.43 248 MET B O 1
ATOM 4112 N N . CYS B 2 249 ? 324.602 378.810 216.927 1.00 70.23 249 CYS B N 1
ATOM 4113 C CA . CYS B 2 249 ? 324.998 378.714 218.327 1.00 70.23 249 CYS B CA 1
ATOM 4114 C C . CYS B 2 249 ? 326.104 379.714 218.651 1.00 70.23 249 CYS B C 1
ATOM 4115 O O . CYS B 2 249 ? 327.200 379.358 219.081 1.00 70.23 249 CYS B O 1
ATOM 4118 N N . ALA B 2 250 ? 325.796 380.984 218.432 1.00 66.71 250 ALA B N 1
ATOM 4119 C CA . ALA B 2 250 ? 326.765 382.047 218.633 1.00 66.71 250 ALA B CA 1
ATOM 4120 C C . ALA B 2 250 ? 326.707 382.558 220.063 1.00 66.71 250 ALA B C 1
ATOM 4121 O O . ALA B 2 250 ? 325.654 382.552 220.701 1.00 66.71 250 ALA B O 1
ATOM 4123 N N . GLU B 2 251 ? 327.858 383.000 220.563 1.00 67.80 251 GLU B N 1
ATOM 4124 C CA . GLU B 2 251 ? 327.924 383.645 221.865 1.00 67.80 251 GLU B CA 1
ATOM 4125 C C . GLU B 2 251 ? 329.116 384.587 221.890 1.00 67.80 251 GLU B C 1
ATOM 4126 O O . GLU B 2 251 ? 329.964 384.573 220.996 1.00 67.80 251 GLU B O 1
ATOM 4132 N N . TYR B 2 252 ? 329.172 385.419 222.925 1.00 64.66 252 TYR B N 1
ATOM 4133 C CA . TYR B 2 252 ? 330.188 386.454 223.010 1.00 64.66 252 TYR B CA 1
ATOM 4134 C C . TYR B 2 252 ? 330.539 386.699 224.469 1.00 64.66 252 TYR B C 1
ATOM 4135 O O . TYR B 2 252 ? 329.845 386.251 225.380 1.00 64.66 252 TYR B O 1
ATOM 4144 N N . ASN B 2 253 ? 331.632 387.425 224.681 1.00 62.50 253 ASN B N 1
ATOM 4145 C CA . ASN B 2 253 ? 332.051 387.813 226.018 1.00 62.50 253 ASN B CA 1
ATOM 4146 C C . ASN B 2 253 ? 332.763 389.151 225.939 1.00 62.50 253 ASN B C 1
ATOM 4147 O O . ASN B 2 253 ? 333.083 389.645 224.857 1.00 62.50 253 ASN B O 1
ATOM 4152 N N . GLY B 2 254 ? 333.013 389.738 227.103 1.00 61.40 254 GLY B N 1
ATOM 4153 C CA . GLY B 2 254 ? 333.823 390.935 227.146 1.00 61.40 254 GLY B CA 1
ATOM 4154 C C . GLY B 2 254 ? 333.179 392.133 226.490 1.00 61.40 254 GLY B C 1
ATOM 4155 O O . GLY B 2 254 ? 333.611 392.550 225.415 1.00 61.40 254 GLY B O 1
ATOM 4156 N N . LEU B 2 255 ? 332.128 392.675 227.093 1.00 57.99 255 LEU B N 1
ATOM 4157 C CA . LEU B 2 255 ? 331.419 393.792 226.488 1.00 57.99 255 LEU B CA 1
ATOM 4158 C C . LEU B 2 255 ? 332.221 395.074 226.662 1.00 57.99 255 LEU B C 1
ATOM 4159 O O . LEU B 2 255 ? 332.678 395.386 227.764 1.00 57.99 255 LEU B O 1
ATOM 4164 N N . ARG B 2 256 ? 332.396 395.808 225.568 1.00 58.08 256 ARG B N 1
ATOM 4165 C CA . ARG B 2 256 ? 333.207 397.015 225.513 1.00 58.08 256 ARG B CA 1
ATOM 4166 C C . ARG B 2 256 ? 332.417 398.098 224.795 1.00 58.08 256 ARG B C 1
ATOM 4167 O O . ARG B 2 256 ? 331.262 397.897 224.415 1.00 58.08 256 ARG B O 1
ATOM 4169 N N . LEU B 2 257 ? 333.071 399.229 224.512 1.00 59.15 257 LEU B N 1
ATOM 4170 C CA . LEU B 2 257 ? 332.402 400.284 223.700 1.00 59.15 257 LEU B CA 1
ATOM 4171 C C . LEU B 2 257 ? 332.396 399.817 222.237 1.00 59.15 257 LEU B C 1
ATOM 4172 O O . LEU B 2 257 ? 333.103 398.834 221.929 1.00 59.15 257 LEU B O 1
ATOM 4177 N N . ALA B 2 258 ? 331.646 400.497 221.365 1.00 63.60 258 ALA B N 1
ATOM 4178 C CA . ALA B 2 258 ? 331.652 400.128 219.930 1.00 63.60 258 ALA B CA 1
ATOM 4179 C C . ALA B 2 258 ? 333.064 400.329 219.373 1.00 63.60 258 ALA B C 1
ATOM 4180 O O . ALA B 2 258 ? 333.656 401.393 219.640 1.00 63.60 258 ALA B O 1
ATOM 4182 N N . SER B 2 259 ? 333.575 399.353 218.616 1.00 67.67 259 SER B N 1
ATOM 4183 C CA . SER B 2 259 ? 334.969 399.437 218.102 1.00 67.67 259 SER B CA 1
ATOM 4184 C C . SER B 2 259 ? 335.030 398.954 216.650 1.00 67.67 259 SER B C 1
ATOM 4185 O O . SER B 2 259 ? 334.165 398.138 216.271 1.00 67.67 259 SER B O 1
ATOM 4188 N N . HIS B 2 260 ? 336.001 399.452 215.875 1.00 71.15 260 HIS B N 1
ATOM 4189 C CA . HIS B 2 260 ? 336.176 399.016 214.461 1.00 71.15 260 HIS B CA 1
ATOM 4190 C C . HIS B 2 260 ? 334.858 399.209 213.702 1.00 71.15 260 HIS B C 1
ATOM 4191 O O . HIS B 2 260 ? 334.474 398.302 212.937 1.00 71.15 260 HIS B O 1
ATOM 4198 N N . GLN B 2 261 ? 334.187 400.343 213.924 1.00 71.85 261 GLN B N 1
ATOM 4199 C CA . GLN B 2 261 ? 332.886 400.619 213.257 1.00 71.85 261 GLN B CA 1
ATOM 4200 C C . GLN B 2 261 ? 333.122 401.520 212.040 1.00 71.85 261 GLN B C 1
ATOM 4201 O O . GLN B 2 261 ? 334.254 401.960 211.837 1.00 71.85 261 GLN B O 1
ATOM 4208 N N . GLY C 3 1 ? 381.030 350.703 242.362 1.00 54.67 1 GLY C N 1
ATOM 4209 C CA . GLY C 3 1 ? 379.674 350.211 242.507 1.00 54.67 1 GLY C CA 1
ATOM 4210 C C . GLY C 3 1 ? 379.390 349.021 241.620 1.00 54.67 1 GLY C C 1
ATOM 4211 O O . GLY C 3 1 ? 380.133 348.044 241.620 1.00 54.67 1 GLY C O 1
ATOM 4212 N N . LEU C 3 2 ? 378.317 349.105 240.861 1.00 54.74 2 LEU C N 1
ATOM 4213 C CA . LEU C 3 2 ? 377.945 348.025 239.960 1.00 54.74 2 LEU C CA 1
ATOM 4214 C C . LEU C 3 2 ? 378.877 348.016 238.755 1.00 54.74 2 LEU C C 1
ATOM 4215 O O . LEU C 3 2 ? 379.136 349.072 238.175 1.00 54.74 2 LEU C O 1
ATOM 4220 N N . PRO C 3 3 ? 379.409 346.865 238.366 1.00 51.84 3 PRO C N 1
ATOM 4221 C CA . PRO C 3 3 ? 380.346 346.823 237.239 1.00 51.84 3 PRO C CA 1
ATOM 4222 C C . PRO C 3 3 ? 379.640 346.700 235.902 1.00 51.84 3 PRO C C 1
ATOM 4223 O O . PRO C 3 3 ? 378.836 345.786 235.710 1.00 51.84 3 PRO C O 1
ATOM 4227 N N . THR C 3 4 ? 379.930 347.599 234.971 1.00 54.53 4 THR C N 1
ATOM 4228 C CA . THR C 3 4 ? 379.338 347.570 233.643 1.00 54.53 4 THR C CA 1
ATOM 4229 C C . THR C 3 4 ? 380.433 347.512 232.585 1.00 54.53 4 THR C C 1
ATOM 4230 O O . THR C 3 4 ? 381.626 347.508 232.889 1.00 54.53 4 THR C O 1
ATOM 4234 N N . MET C 3 5 ? 380.008 347.480 231.326 1.00 55.96 5 MET C N 1
ATOM 4235 C CA . MET C 3 5 ? 380.926 347.405 230.197 1.00 55.96 5 MET C CA 1
ATOM 4236 C C . MET C 3 5 ? 380.233 348.013 228.993 1.00 55.96 5 MET C C 1
ATOM 4237 O O . MET C 3 5 ? 379.213 347.487 228.542 1.00 55.96 5 MET C O 1
ATOM 4242 N N . LEU C 3 6 ? 380.780 349.104 228.474 1.00 55.85 6 LEU C N 1
ATOM 4243 C CA . LEU C 3 6 ? 380.078 349.872 227.455 1.00 55.85 6 LEU C CA 1
ATOM 4244 C C . LEU C 3 6 ? 380.053 349.111 226.139 1.00 55.85 6 LEU C C 1
ATOM 4245 O O . LEU C 3 6 ? 381.099 348.856 225.535 1.00 55.85 6 LEU C O 1
ATOM 4250 N N . THR C 3 7 ? 378.855 348.761 225.694 1.00 53.69 7 THR C N 1
ATOM 4251 C CA . THR C 3 7 ? 378.678 348.012 224.472 1.00 53.69 7 THR C CA 1
ATOM 4252 C C . THR C 3 7 ? 378.984 348.886 223.263 1.00 53.69 7 THR C C 1
ATOM 4253 O O . THR C 3 7 ? 378.969 350.114 223.357 1.00 53.69 7 THR C O 1
ATOM 4257 N N . PRO C 3 8 ? 379.295 348.278 222.121 1.00 51.54 8 PRO C N 1
ATOM 4258 C CA . PRO C 3 8 ? 379.393 349.050 220.882 1.00 51.54 8 PRO C CA 1
ATOM 4259 C C . PRO C 3 8 ? 378.113 349.815 220.611 1.00 51.54 8 PRO C C 1
ATOM 4260 O O . PRO C 3 8 ? 377.010 349.339 220.876 1.00 51.54 8 PRO C O 1
ATOM 4264 N N . GLY C 3 9 ? 378.272 351.012 220.069 1.00 54.99 9 GLY C N 1
ATOM 4265 C CA . GLY C 3 9 ? 377.138 351.861 219.801 1.00 54.99 9 GLY C CA 1
ATOM 4266 C C . GLY C 3 9 ? 376.856 352.888 220.865 1.00 54.99 9 GLY C C 1
ATOM 4267 O O . GLY C 3 9 ? 375.762 353.460 220.873 1.00 54.99 9 GLY C O 1
ATOM 4268 N N . SER C 3 10 ? 377.796 353.141 221.764 1.00 55.74 10 SER C N 1
ATOM 4269 C CA . SER C 3 10 ? 377.607 354.147 222.792 1.00 55.74 10 SER C CA 1
ATOM 4270 C C . SER C 3 10 ? 378.031 355.512 222.278 1.00 55.74 10 SER C C 1
ATOM 4271 O O . SER C 3 10 ? 378.680 355.637 221.240 1.00 55.74 10 SER C O 1
ATOM 4274 N N . ASN C 3 11 ? 377.637 356.544 223.014 1.00 56.23 11 ASN C N 1
ATOM 4275 C CA . ASN C 3 11 ? 377.988 357.928 222.706 1.00 56.23 11 ASN C CA 1
ATOM 4276 C C . ASN C 3 11 ? 377.598 358.324 221.289 1.00 56.23 11 ASN C C 1
ATOM 4277 O O . ASN C 3 11 ? 378.119 359.300 220.750 1.00 56.23 11 ASN C O 1
ATOM 4282 N N . GLN C 3 12 ? 376.688 357.590 220.668 1.00 57.61 12 GLN C N 1
ATOM 4283 C CA . GLN C 3 12 ? 376.238 357.901 219.323 1.00 57.61 12 GLN C CA 1
ATOM 4284 C C . GLN C 3 12 ? 374.872 358.564 219.378 1.00 57.61 12 GLN C C 1
ATOM 4285 O O . GLN C 3 12 ? 374.176 358.531 220.393 1.00 57.61 12 GLN C O 1
ATOM 4291 N N . PHE C 3 13 ? 374.481 359.162 218.257 1.00 59.61 13 PHE C N 1
ATOM 4292 C CA . PHE C 3 13 ? 373.243 359.930 218.169 1.00 59.61 13 PHE C CA 1
ATOM 4293 C C . PHE C 3 13 ? 372.441 359.430 216.976 1.00 59.61 13 PHE C C 1
ATOM 4294 O O . PHE C 3 13 ? 372.628 359.903 215.855 1.00 59.61 13 PHE C O 1
ATOM 4302 N N . LEU C 3 14 ? 371.549 358.477 217.214 1.00 67.58 14 LEU C N 1
ATOM 4303 C CA . LEU C 3 14 ? 370.663 357.983 216.172 1.00 67.58 14 LEU C CA 1
ATOM 4304 C C . LEU C 3 14 ? 369.418 358.852 216.124 1.00 67.58 14 LEU C C 1
ATOM 4305 O O . LEU C 3 14 ? 368.845 359.175 217.167 1.00 67.58 14 LEU C O 1
ATOM 4310 N N . THR C 3 15 ? 369.003 359.236 214.919 1.00 68.76 15 THR C N 1
ATOM 4311 C CA . THR C 3 15 ? 367.888 360.164 214.795 1.00 68.76 15 THR C CA 1
ATOM 4312 C C . THR C 3 15 ? 366.531 359.509 214.991 1.00 68.76 15 THR C C 1
ATOM 4313 O O . THR C 3 15 ? 365.547 360.223 215.200 1.00 68.76 15 THR C O 1
ATOM 4317 N N . SER C 3 16 ? 366.441 358.189 214.929 1.00 70.77 16 SER C N 1
ATOM 4318 C CA . SER C 3 16 ? 365.160 357.505 215.019 1.00 70.77 16 SER C CA 1
ATOM 4319 C C . SER C 3 16 ? 365.134 356.515 216.175 1.00 70.77 16 SER C C 1
ATOM 4320 O O . SER C 3 16 ? 364.655 355.390 216.039 1.00 70.77 16 SER C O 1
ATOM 4323 N N . ASP C 3 17 ? 365.651 356.918 217.328 1.00 77.96 17 ASP C N 1
ATOM 4324 C CA . ASP C 3 17 ? 365.642 356.076 218.513 1.00 77.96 17 ASP C CA 1
ATOM 4325 C C . ASP C 3 17 ? 364.582 356.557 219.496 1.00 77.96 17 ASP C C 1
ATOM 4326 O O . ASP C 3 17 ? 364.038 357.656 219.379 1.00 77.96 17 ASP C O 1
ATOM 4331 N N . ASP C 3 18 ? 364.307 355.719 220.489 1.00 81.65 18 ASP C N 1
ATOM 4332 C CA . ASP C 3 18 ? 363.314 356.001 221.523 1.00 81.65 18 ASP C CA 1
ATOM 4333 C C . ASP C 3 18 ? 364.009 355.908 222.873 1.00 81.65 18 ASP C C 1
ATOM 4334 O O . ASP C 3 18 ? 364.093 354.831 223.467 1.00 81.65 18 ASP C O 1
ATOM 4339 N N . PHE C 3 19 ? 364.508 357.037 223.357 1.00 76.91 19 PHE C N 1
ATOM 4340 C CA . PHE C 3 19 ? 365.176 357.097 224.643 1.00 76.91 19 PHE C CA 1
ATOM 4341 C C . PHE C 3 19 ? 364.487 358.123 225.527 1.00 76.91 19 PHE C C 1
ATOM 4342 O O . PHE C 3 19 ? 363.822 359.042 225.046 1.00 76.91 19 PHE C O 1
ATOM 4350 N N . GLN C 3 20 ? 364.645 357.952 226.832 1.00 73.81 20 GLN C N 1
ATOM 4351 C CA . GLN C 3 20 ? 364.161 358.961 227.753 1.00 73.81 20 GLN C CA 1
ATOM 4352 C C . GLN C 3 20 ? 365.185 360.080 227.867 1.00 73.81 20 GLN C C 1
ATOM 4353 O O . GLN C 3 20 ? 366.338 359.943 227.457 1.00 73.81 20 GLN C O 1
ATOM 4359 N N . SER C 3 21 ? 364.748 361.206 228.422 1.00 76.02 21 SER C N 1
ATOM 4360 C CA . SER C 3 21 ? 365.620 362.353 228.494 1.00 76.02 21 SER C CA 1
ATOM 4361 C C . SER C 3 21 ? 365.177 363.261 229.627 1.00 76.02 21 SER C C 1
ATOM 4362 O O . SER C 3 21 ? 363.968 363.424 229.839 1.00 76.02 21 SER C O 1
ATOM 4365 N N . PRO C 3 22 ? 366.109 363.870 230.353 1.00 76.11 22 PRO C N 1
ATOM 4366 C CA . PRO C 3 22 ? 365.714 364.757 231.447 1.00 76.11 22 PRO C CA 1
ATOM 4367 C C . PRO C 3 22 ? 365.060 366.015 230.911 1.00 76.11 22 PRO C C 1
ATOM 4368 O O . PRO C 3 22 ? 365.538 366.627 229.955 1.00 76.11 22 PRO C O 1
ATOM 4372 N N . SER C 3 23 ? 363.955 366.399 231.537 1.00 78.28 23 SER C N 1
ATOM 4373 C CA . SER C 3 23 ? 363.192 367.549 231.081 1.00 78.28 23 SER C CA 1
ATOM 4374 C C . SER C 3 23 ? 363.886 368.840 231.480 1.00 78.28 23 SER C C 1
ATOM 4375 O O . SER C 3 23 ? 364.482 368.933 232.554 1.00 78.28 23 SER C O 1
ATOM 4378 N N . ALA C 3 24 ? 363.806 369.842 230.606 1.00 73.26 24 ALA C N 1
ATOM 4379 C CA . ALA C 3 24 ? 364.478 371.106 230.881 1.00 73.26 24 ALA C CA 1
ATOM 4380 C C . ALA C 3 24 ? 363.785 371.856 232.006 1.00 73.26 24 ALA C C 1
ATOM 4381 O O . ALA C 3 24 ? 364.429 372.284 232.970 1.00 73.26 24 ALA C O 1
ATOM 4383 N N . MET C 3 25 ? 362.472 372.022 231.903 1.00 77.35 25 MET C N 1
ATOM 4384 C CA . MET C 3 25 ? 361.698 372.728 232.914 1.00 77.35 25 MET C CA 1
ATOM 4385 C C . MET C 3 25 ? 360.780 371.742 233.620 1.00 77.35 25 MET C C 1
ATOM 4386 O O . MET C 3 25 ? 359.759 371.329 233.052 1.00 77.35 25 MET C O 1
ATOM 4391 N N . PRO C 3 26 ? 361.092 371.331 234.841 1.00 76.60 26 PRO C N 1
ATOM 4392 C CA . PRO C 3 26 ? 360.287 370.311 235.508 1.00 76.60 26 PRO C CA 1
ATOM 4393 C C . PRO C 3 26 ? 359.027 370.903 236.114 1.00 76.60 26 PRO C C 1
ATOM 4394 O O . PRO C 3 26 ? 358.915 372.107 236.338 1.00 76.60 26 PRO C O 1
ATOM 4398 N N . GLN C 3 27 ? 358.072 370.014 236.378 1.00 77.31 27 GLN C N 1
ATOM 4399 C CA . GLN C 3 27 ? 356.789 370.385 236.968 1.00 77.31 27 GLN C CA 1
ATOM 4400 C C . GLN C 3 27 ? 356.094 371.482 236.173 1.00 77.31 27 GLN C C 1
ATOM 4401 O O . GLN C 3 27 ? 355.374 372.309 236.734 1.00 77.31 27 GLN C O 1
ATOM 4407 N N . PHE C 3 28 ? 356.302 371.510 234.863 1.00 77.54 28 PHE C N 1
ATOM 4408 C CA . PHE C 3 28 ? 355.589 372.474 234.043 1.00 77.54 28 PHE C CA 1
ATOM 4409 C C . PHE C 3 28 ? 354.117 372.104 233.982 1.00 77.54 28 PHE C C 1
ATOM 4410 O O . PHE C 3 28 ? 353.760 370.933 233.837 1.00 77.54 28 PHE C O 1
ATOM 4418 N N . ASP C 3 29 ? 353.261 373.108 234.096 1.00 84.19 29 ASP C N 1
ATOM 4419 C CA . ASP C 3 29 ? 351.819 372.917 234.033 1.00 84.19 29 ASP C CA 1
ATOM 4420 C C . ASP C 3 29 ? 351.376 373.188 232.601 1.00 84.19 29 ASP C C 1
ATOM 4421 O O . ASP C 3 29 ? 351.353 374.340 232.159 1.00 84.19 29 ASP C O 1
ATOM 4426 N N . VAL C 3 30 ? 351.024 372.135 231.887 1.00 78.85 30 VAL C N 1
ATOM 4427 C CA . VAL C 3 30 ? 350.643 372.262 230.489 1.00 78.85 30 VAL C CA 1
ATOM 4428 C C . VAL C 3 30 ? 349.191 372.706 230.406 1.00 78.85 30 VAL C C 1
ATOM 4429 O O . VAL C 3 30 ? 348.379 372.395 231.286 1.00 78.85 30 VAL C O 1
ATOM 4433 N N . THR C 3 31 ? 348.863 373.465 229.365 1.00 75.61 31 THR C N 1
ATOM 4434 C CA . THR C 3 31 ? 347.498 373.922 229.186 1.00 75.61 31 THR C CA 1
ATOM 4435 C C . THR C 3 31 ? 346.596 372.748 228.813 1.00 75.61 31 THR C C 1
ATOM 4436 O O . THR C 3 31 ? 347.033 371.810 228.145 1.00 75.61 31 THR C O 1
ATOM 4440 N N . PRO C 3 32 ? 345.336 372.778 229.228 1.00 76.03 32 PRO C N 1
ATOM 4441 C CA . PRO C 3 32 ? 344.448 371.640 228.974 1.00 76.03 32 PRO C CA 1
ATOM 4442 C C . PRO C 3 32 ? 344.169 371.467 227.492 1.00 76.03 32 PRO C C 1
ATOM 4443 O O . PRO C 3 32 ? 344.311 372.390 226.690 1.00 76.03 32 PRO C O 1
ATOM 4447 N N . GLU C 3 33 ? 343.776 370.251 227.133 1.00 80.76 33 GLU C N 1
ATOM 4448 C CA . GLU C 3 33 ? 343.447 369.922 225.754 1.00 80.76 33 GLU C CA 1
ATOM 4449 C C . GLU C 3 33 ? 341.958 370.124 225.517 1.00 80.76 33 GLU C C 1
ATOM 4450 O O . GLU C 3 33 ? 341.133 369.709 226.335 1.00 80.76 33 GLU C O 1
ATOM 4456 N N . MET C 3 34 ? 341.618 370.770 224.408 1.00 79.72 34 MET C N 1
ATOM 4457 C CA . MET C 3 34 ? 340.231 370.973 224.024 1.00 79.72 34 MET C CA 1
ATOM 4458 C C . MET C 3 34 ? 339.923 370.186 222.758 1.00 79.72 34 MET C C 1
ATOM 4459 O O . MET C 3 34 ? 340.815 369.842 221.981 1.00 79.72 34 MET C O 1
ATOM 4464 N N . LYS C 3 35 ? 338.637 369.905 222.558 1.00 78.05 35 LYS C N 1
ATOM 4465 C CA . LYS C 3 35 ? 338.194 369.000 221.499 1.00 78.05 35 LYS C CA 1
ATOM 4466 C C . LYS C 3 35 ? 338.101 369.762 220.183 1.00 78.05 35 LYS C C 1
ATOM 4467 O O . LYS C 3 35 ? 337.036 370.210 219.752 1.00 78.05 35 LYS C O 1
ATOM 4473 N N . ILE C 3 36 ? 339.242 369.900 219.528 1.00 72.25 36 ILE C N 1
ATOM 4474 C CA . ILE C 3 36 ? 339.274 370.486 218.189 1.00 72.25 36 ILE C CA 1
ATOM 4475 C C . ILE C 3 36 ? 338.791 369.439 217.189 1.00 72.25 36 ILE C C 1
ATOM 4476 O O . ILE C 3 36 ? 339.302 368.311 217.193 1.00 72.25 36 ILE C O 1
ATOM 4481 N N . PRO C 3 37 ? 337.830 369.762 216.332 1.00 69.67 37 PRO C N 1
ATOM 4482 C CA . PRO C 3 37 ? 337.292 368.754 215.417 1.00 69.67 37 PRO C CA 1
ATOM 4483 C C . PRO C 3 37 ? 338.234 368.470 214.261 1.00 69.67 37 PRO C C 1
ATOM 4484 O O . PRO C 3 37 ? 338.822 369.380 213.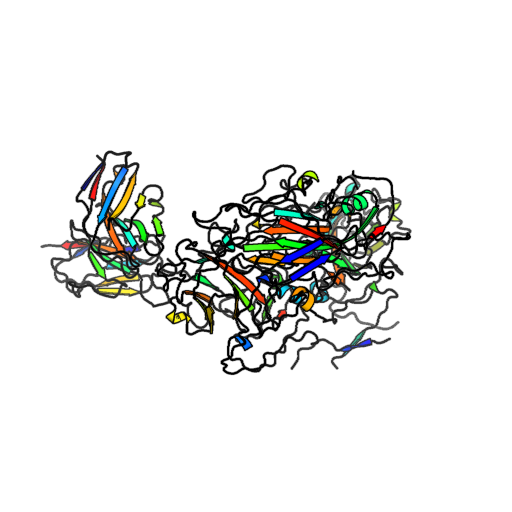676 1.00 69.67 37 PRO C O 1
ATOM 4488 N N . GLY C 3 38 ? 338.370 367.189 213.933 1.00 68.96 38 GLY C N 1
ATOM 4489 C CA . GLY C 3 38 ? 339.140 366.791 212.773 1.00 68.96 38 GLY C CA 1
ATOM 4490 C C . GLY C 3 38 ? 340.492 366.192 213.090 1.00 68.96 38 GLY C C 1
ATOM 4491 O O . GLY C 3 38 ? 341.467 366.444 212.380 1.00 68.96 38 GLY C O 1
ATOM 4492 N N . GLU C 3 39 ? 340.572 365.397 214.149 1.00 72.50 39 GLU C N 1
ATOM 4493 C CA . GLU C 3 39 ? 341.839 364.788 214.521 1.00 72.50 39 GLU C CA 1
ATOM 4494 C C . GLU C 3 39 ? 342.256 363.751 213.492 1.00 72.50 39 GLU C C 1
ATOM 4495 O O . GLU C 3 39 ? 341.437 362.965 213.017 1.00 72.50 39 GLU C O 1
ATOM 4501 N N . VAL C 3 40 ? 343.534 363.762 213.134 1.00 71.56 40 VAL C N 1
ATOM 4502 C CA . VAL C 3 40 ? 344.104 362.777 212.225 1.00 71.56 40 VAL C CA 1
ATOM 4503 C C . VAL C 3 40 ? 344.890 361.778 213.057 1.00 71.56 40 VAL C C 1
ATOM 4504 O O . VAL C 3 40 ? 345.933 362.113 213.625 1.00 71.56 40 VAL C O 1
ATOM 4508 N N . HIS C 3 41 ? 344.401 360.543 213.125 1.00 73.49 41 HIS C N 1
ATOM 4509 C CA . HIS C 3 41 ? 345.079 359.506 213.884 1.00 73.49 41 HIS C CA 1
ATOM 4510 C C . HIS C 3 41 ? 346.053 358.705 213.044 1.00 73.49 41 HIS C C 1
ATOM 4511 O O . HIS C 3 41 ? 346.979 358.107 213.597 1.00 73.49 41 HIS C O 1
ATOM 4518 N N . ASN C 3 42 ? 345.862 358.676 211.731 1.00 72.44 42 ASN C N 1
ATOM 4519 C CA . ASN C 3 42 ? 346.774 357.981 210.841 1.00 72.44 42 ASN C CA 1
ATOM 4520 C C . ASN C 3 42 ? 346.748 358.669 209.489 1.00 72.44 42 ASN C C 1
ATOM 4521 O O . ASN C 3 42 ? 345.724 359.214 209.075 1.00 72.44 42 ASN C O 1
ATOM 4526 N N . LEU C 3 43 ? 347.885 358.633 208.803 1.00 73.83 43 LEU C N 1
ATOM 4527 C CA . LEU C 3 43 ? 348.027 359.389 207.570 1.00 73.83 43 LEU C CA 1
ATOM 4528 C C . LEU C 3 43 ? 347.233 358.770 206.426 1.00 73.83 43 LEU C C 1
ATOM 4529 O O . LEU C 3 43 ? 346.919 359.458 205.445 1.00 73.83 43 LEU C O 1
ATOM 4534 N N . MET C 3 44 ? 346.886 357.489 206.529 1.00 75.25 44 MET C N 1
ATOM 4535 C CA . MET C 3 44 ? 346.043 356.895 205.504 1.00 75.25 44 MET C CA 1
ATOM 4536 C C . MET C 3 44 ? 344.628 357.444 205.549 1.00 75.25 44 MET C C 1
ATOM 4537 O O . MET C 3 44 ? 343.920 357.379 204.541 1.00 75.25 44 MET C O 1
ATOM 4542 N N . GLU C 3 45 ? 344.206 358.007 206.680 1.00 78.25 45 GLU C N 1
ATOM 4543 C CA . GLU C 3 45 ? 342.938 358.720 206.701 1.00 78.25 45 GLU C CA 1
ATOM 4544 C C . GLU C 3 45 ? 342.974 359.948 205.809 1.00 78.25 45 GLU C C 1
ATOM 4545 O O . GLU C 3 45 ? 341.917 360.430 205.392 1.00 78.25 45 GLU C O 1
ATOM 4551 N N . ILE C 3 46 ? 344.160 360.461 205.509 1.00 72.44 46 ILE C N 1
ATOM 4552 C CA . ILE C 3 46 ? 344.296 361.515 204.515 1.00 72.44 46 ILE C CA 1
ATOM 4553 C C . ILE C 3 46 ? 344.438 360.927 203.126 1.00 72.44 46 ILE C C 1
ATOM 4554 O O . ILE C 3 46 ? 343.828 361.413 202.174 1.00 72.44 46 ILE C O 1
ATOM 4559 N N . ALA C 3 47 ? 345.230 359.868 202.992 1.00 75.92 47 ALA C N 1
ATOM 4560 C CA . ALA C 3 47 ? 345.434 359.294 201.668 1.00 75.92 47 ALA C CA 1
ATOM 4561 C C . ALA C 3 47 ? 344.184 358.641 201.095 1.00 75.92 47 ALA C C 1
ATOM 4562 O O . ALA C 3 47 ? 344.183 358.298 199.910 1.00 75.92 47 ALA C O 1
ATOM 4564 N N . GLU C 3 48 ? 343.134 358.453 201.888 1.00 75.17 48 GLU C N 1
ATOM 4565 C CA . GLU C 3 48 ? 341.917 357.808 201.414 1.00 75.17 48 GLU C CA 1
ATOM 4566 C C . GLU C 3 48 ? 340.877 358.795 200.911 1.00 75.17 48 GLU C C 1
ATOM 4567 O O . GLU C 3 48 ? 339.731 358.401 200.683 1.00 75.17 48 GLU C O 1
ATOM 4573 N N . VAL C 3 49 ? 341.240 360.061 200.734 1.00 69.54 49 VAL C N 1
ATOM 4574 C CA . VAL C 3 49 ? 340.311 361.101 200.314 1.00 69.54 49 VAL C CA 1
ATOM 4575 C C . VAL C 3 49 ? 340.581 361.421 198.855 1.00 69.54 49 VAL C C 1
ATOM 4576 O O . VAL C 3 49 ? 341.741 361.551 198.449 1.00 69.54 49 VAL C O 1
ATOM 4580 N N . ASP C 3 50 ? 339.517 361.542 198.068 1.00 68.27 50 ASP C N 1
ATOM 4581 C CA . ASP C 3 50 ? 339.673 361.787 196.644 1.00 68.27 50 ASP C CA 1
ATOM 4582 C C . ASP C 3 50 ? 340.347 363.126 196.385 1.00 68.27 50 ASP C C 1
ATOM 4583 O O . ASP C 3 50 ? 340.243 364.067 197.171 1.00 68.27 50 ASP C O 1
ATOM 4588 N N . SER C 3 51 ? 341.049 363.197 195.259 1.00 65.41 51 SER C N 1
ATOM 4589 C CA . SER C 3 51 ? 341.653 364.428 194.782 1.00 65.41 51 SER C CA 1
ATOM 4590 C C . SER C 3 51 ? 341.694 364.371 193.266 1.00 65.41 51 SER C C 1
ATOM 4591 O O . SER C 3 51 ? 341.778 363.292 192.679 1.00 65.41 51 SER C O 1
ATOM 4594 N N . VAL C 3 52 ? 341.633 365.530 192.639 1.00 61.77 52 VAL C N 1
ATOM 4595 C CA . VAL C 3 52 ? 341.536 365.584 191.188 1.00 61.77 52 VAL C CA 1
ATOM 4596 C C . VAL C 3 52 ? 342.888 365.246 190.577 1.00 61.77 52 VAL C C 1
ATOM 4597 O O . VAL C 3 52 ? 343.941 365.529 191.151 1.00 61.77 52 VAL C O 1
ATOM 4601 N N . VAL C 3 53 ? 342.860 364.625 189.408 1.00 59.50 53 VAL C N 1
ATOM 4602 C CA . VAL C 3 53 ? 344.046 364.058 188.776 1.00 59.50 53 VAL C CA 1
ATOM 4603 C C . VAL C 3 53 ? 344.307 364.810 187.478 1.00 59.50 53 VAL C C 1
ATOM 4604 O O . VAL C 3 53 ? 343.501 364.718 186.546 1.00 59.50 53 VAL C O 1
ATOM 4608 N N . PRO C 3 54 ? 345.403 365.528 187.360 1.00 58.97 54 PRO C N 1
ATOM 4609 C CA . PRO C 3 54 ? 345.665 366.277 186.127 1.00 58.97 54 PRO C CA 1
ATOM 4610 C C . PRO C 3 54 ? 346.084 365.393 184.968 1.00 58.97 54 PRO C C 1
ATOM 4611 O O . PRO C 3 54 ? 347.258 365.395 184.592 1.00 58.97 54 PRO C O 1
ATOM 4615 N N . VAL C 3 55 ? 345.147 364.654 184.369 1.00 61.22 55 VAL C N 1
ATOM 4616 C CA . VAL C 3 55 ? 345.531 363.709 183.323 1.00 61.22 55 VAL C CA 1
ATOM 4617 C C . VAL C 3 55 ? 345.793 364.369 181.981 1.00 61.22 55 VAL C C 1
ATOM 4618 O O . VAL C 3 55 ? 346.284 363.702 181.065 1.00 61.22 55 VAL C O 1
ATOM 4622 N N . ASN C 3 56 ? 345.478 365.648 181.831 1.00 62.95 56 ASN C N 1
ATOM 4623 C CA . ASN C 3 56 ? 345.663 366.365 180.574 1.00 62.95 56 ASN C CA 1
ATOM 4624 C C . ASN C 3 56 ? 346.853 367.311 180.653 1.00 62.95 56 ASN C C 1
ATOM 4625 O O . ASN C 3 56 ? 346.784 368.457 180.214 1.00 62.95 56 ASN C O 1
ATOM 4630 N N . ASN C 3 57 ? 347.937 366.835 181.277 1.00 64.26 57 ASN C N 1
ATOM 4631 C CA . ASN C 3 57 ? 349.137 367.692 181.494 1.00 64.26 57 ASN C CA 1
ATOM 4632 C C . ASN C 3 57 ? 350.117 367.539 180.324 1.00 64.26 57 ASN C C 1
ATOM 4633 O O . ASN C 3 57 ? 351.268 367.119 180.554 1.00 64.26 57 ASN C O 1
ATOM 4638 N N . THR C 3 58 ? 349.683 367.904 179.116 1.00 67.88 58 THR C N 1
ATOM 4639 C CA . THR C 3 58 ? 350.557 367.761 177.923 1.00 67.88 58 THR C CA 1
ATOM 4640 C C . THR C 3 58 ? 350.970 369.142 177.406 1.00 67.88 58 THR C C 1
ATOM 4641 O O . THR C 3 58 ? 350.074 369.996 177.242 1.00 67.88 58 THR C O 1
ATOM 4645 N N . LYS C 3 59 ? 352.272 369.350 177.182 1.00 68.49 59 LYS C N 1
ATOM 4646 C CA . LYS C 3 59 ? 352.787 370.638 176.636 1.00 68.49 59 LYS C CA 1
ATOM 4647 C C . LYS C 3 59 ? 352.308 371.817 177.492 1.00 68.49 59 LYS C C 1
ATOM 4648 O O . LYS C 3 59 ? 352.490 371.758 178.725 1.00 68.49 59 LYS C O 1
ATOM 4654 N N . GLU C 3 60 ? 351.731 372.847 176.863 1.00 69.02 60 GLU C N 1
ATOM 4655 C CA . GLU C 3 60 ? 351.313 374.068 177.605 1.00 69.02 60 GLU C CA 1
ATOM 4656 C C . GLU C 3 60 ? 349.916 373.871 178.203 1.00 69.02 60 GLU C C 1
ATOM 4657 O O . GLU C 3 60 ? 348.967 374.484 177.678 1.00 69.02 60 GLU C O 1
ATOM 4663 N N . ASN C 3 61 ? 349.802 373.065 179.262 1.00 65.87 61 ASN C N 1
ATOM 4664 C CA . ASN C 3 61 ? 348.501 372.857 179.956 1.00 65.87 61 ASN C CA 1
ATOM 4665 C C . ASN C 3 61 ? 348.770 372.888 181.460 1.00 65.87 61 ASN C C 1
ATOM 4666 O O . ASN C 3 61 ? 347.810 373.104 182.227 1.00 65.87 61 ASN C O 1
ATOM 4671 N N . ILE C 3 62 ? 350.030 372.687 181.855 1.00 66.55 62 ILE C N 1
ATOM 4672 C CA . ILE C 3 62 ? 350.392 372.655 183.268 1.00 66.55 62 ILE C CA 1
ATOM 4673 C C . ILE C 3 62 ? 350.346 374.025 183.917 1.00 66.55 62 ILE C C 1
ATOM 4674 O O . ILE C 3 62 ? 350.389 374.113 185.148 1.00 66.55 62 ILE C O 1
ATOM 4679 N N . ASN C 3 63 ? 350.279 375.095 183.131 1.00 66.34 63 ASN C N 1
ATOM 4680 C CA . ASN C 3 63 ? 350.172 376.452 183.659 1.00 66.34 63 ASN C CA 1
ATOM 4681 C C . ASN C 3 63 ? 348.767 377.006 183.502 1.00 66.34 63 ASN C C 1
ATOM 4682 O O . ASN C 3 63 ? 348.583 378.199 183.255 1.00 66.34 63 ASN C O 1
ATOM 4687 N N . SER C 3 64 ? 347.758 376.157 183.633 1.00 63.01 64 SER C N 1
ATOM 4688 C CA . SER C 3 64 ? 346.374 376.591 183.528 1.00 63.01 64 SER C CA 1
ATOM 4689 C C . SER C 3 64 ? 345.507 375.565 184.239 1.00 63.01 64 SER C C 1
ATOM 4690 O O . SER C 3 64 ? 346.003 374.582 184.794 1.00 63.01 64 SER C O 1
ATOM 4693 N N . MET C 3 65 ? 344.201 375.803 184.222 1.00 61.56 65 MET C N 1
ATOM 4694 C CA . MET C 3 65 ? 343.273 374.812 184.738 1.00 61.56 65 MET C CA 1
ATOM 4695 C C . MET C 3 65 ? 343.019 373.688 183.753 1.00 61.56 65 MET C C 1
ATOM 4696 O O . MET C 3 65 ? 342.394 372.692 184.123 1.00 61.56 65 MET C O 1
ATOM 4701 N N . GLU C 3 66 ? 343.495 373.816 182.516 1.00 65.27 66 GLU C N 1
ATOM 4702 C CA . GLU C 3 66 ? 343.213 372.808 181.508 1.00 65.27 66 GLU C CA 1
ATOM 4703 C C . GLU C 3 66 ? 343.823 371.460 181.835 1.00 65.27 66 GLU C C 1
ATOM 4704 O O . GLU C 3 66 ? 343.422 370.461 181.234 1.00 65.27 66 GLU C O 1
ATOM 4710 N N . ALA C 3 67 ? 344.766 371.400 182.772 1.00 62.07 67 ALA C N 1
ATOM 4711 C CA . ALA C 3 67 ? 345.391 370.128 183.095 1.00 62.07 67 ALA C CA 1
ATOM 4712 C C . ALA C 3 67 ? 344.408 369.141 183.692 1.00 62.07 67 ALA C C 1
ATOM 4713 O O . ALA C 3 67 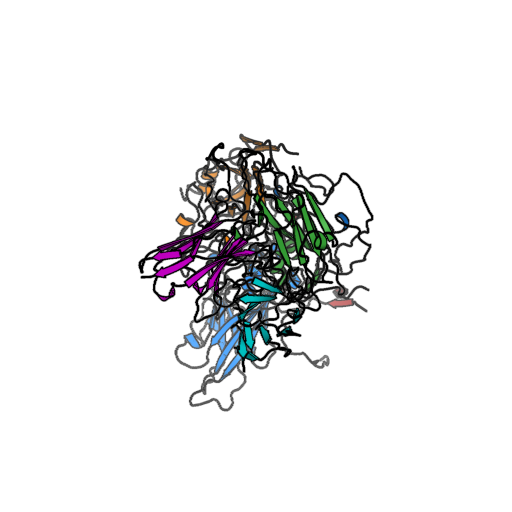? 344.638 367.933 183.602 1.00 62.07 67 ALA C O 1
ATOM 4715 N N . TYR C 3 68 ? 343.320 369.618 184.283 1.00 56.60 68 TYR C N 1
ATOM 4716 C CA . TYR C 3 68 ? 342.391 368.745 184.983 1.00 56.60 68 TYR C CA 1
ATOM 4717 C C . TYR C 3 68 ? 341.237 368.267 184.115 1.00 56.60 68 TYR C C 1
ATOM 4718 O O . TYR C 3 68 ? 340.499 367.375 184.540 1.00 56.60 68 TYR C O 1
ATOM 4727 N N . ARG C 3 69 ? 341.065 368.815 182.917 1.00 59.70 69 ARG C N 1
ATOM 4728 C CA . ARG C 3 69 ? 339.913 368.510 182.083 1.00 59.70 69 ARG C CA 1
ATOM 4729 C C . ARG C 3 69 ? 340.293 367.560 180.959 1.00 59.70 69 ARG C C 1
ATOM 4730 O O . ARG C 3 69 ? 341.290 367.771 180.266 1.00 59.70 69 ARG C O 1
ATOM 4738 N N . ILE C 3 70 ? 339.476 366.534 180.767 1.00 59.93 70 ILE C N 1
ATOM 4739 C CA . ILE C 3 70 ? 339.627 365.587 179.666 1.00 59.93 70 ILE C CA 1
ATOM 4740 C C . ILE C 3 70 ? 338.625 365.970 178.587 1.00 59.93 70 ILE C C 1
ATOM 4741 O O . ILE C 3 70 ? 337.419 366.001 178.867 1.00 59.93 70 ILE C O 1
ATOM 4746 N N . PRO C 3 71 ? 339.057 366.255 177.367 1.00 63.46 71 PRO C N 1
ATOM 4747 C CA . PRO C 3 71 ? 338.102 366.640 176.330 1.00 63.46 71 PRO C CA 1
ATOM 4748 C C . PRO C 3 71 ? 337.460 365.418 175.703 1.00 63.46 71 PRO C C 1
ATOM 4749 O O . PRO C 3 71 ? 338.127 364.435 175.380 1.00 63.46 71 PRO C O 1
ATOM 4753 N N . VAL C 3 72 ? 336.144 365.485 175.550 1.00 68.74 72 VAL C N 1
ATOM 4754 C CA . VAL C 3 72 ? 335.363 364.444 174.900 1.00 68.74 72 VAL C CA 1
ATOM 4755 C C . VAL C 3 72 ? 334.467 365.111 173.870 1.00 68.74 72 VAL C C 1
ATOM 4756 O O . VAL C 3 72 ? 333.914 366.186 174.123 1.00 68.74 72 VAL C O 1
ATOM 4760 N N . THR C 3 73 ? 334.324 364.483 172.709 1.00 75.20 73 THR C N 1
ATOM 4761 C CA . THR C 3 73 ? 333.464 365.002 171.660 1.00 75.20 73 THR C CA 1
ATOM 4762 C C . THR C 3 73 ? 332.493 363.918 171.223 1.00 75.20 73 THR C C 1
ATOM 4763 O O . THR C 3 73 ? 332.562 362.774 171.674 1.00 75.20 73 THR C O 1
ATOM 4767 N N . GLY C 3 74 ? 331.585 364.287 170.329 1.00 76.47 74 GLY C N 1
ATOM 4768 C CA . GLY C 3 74 ? 330.508 363.390 169.967 1.00 76.47 74 GLY C CA 1
ATOM 4769 C C . GLY C 3 74 ? 330.463 363.023 168.502 1.00 76.47 74 GLY C C 1
ATOM 4770 O O . GLY C 3 74 ? 329.382 362.883 167.924 1.00 76.47 74 GLY C O 1
ATOM 4771 N N . GLY C 3 75 ? 331.623 362.860 167.889 1.00 81.96 75 GLY C N 1
ATOM 4772 C CA . GLY C 3 75 ? 331.710 362.456 166.505 1.00 81.96 75 GLY C CA 1
ATOM 4773 C C . GLY C 3 75 ? 331.660 360.953 166.344 1.00 81.96 75 GLY C C 1
ATOM 4774 O O . GLY C 3 75 ? 331.315 360.207 167.263 1.00 81.96 75 GLY C O 1
ATOM 4775 N N . ASP C 3 76 ? 332.057 360.477 165.158 1.00 86.03 76 ASP C N 1
ATOM 4776 C CA . ASP C 3 76 ? 332.114 359.009 164.916 1.00 86.03 76 ASP C CA 1
ATOM 4777 C C . ASP C 3 76 ? 332.934 358.358 166.034 1.00 86.03 76 ASP C C 1
ATOM 4778 O O . ASP C 3 76 ? 332.374 357.491 166.737 1.00 86.03 76 ASP C O 1
ATOM 4783 N N . GLN C 3 77 ? 334.211 358.737 166.162 1.00 84.50 77 GLN C N 1
ATOM 4784 C CA . GLN C 3 77 ? 335.103 358.181 167.219 1.00 84.50 77 GLN C CA 1
ATOM 4785 C C . GLN C 3 77 ? 335.025 356.651 167.228 1.00 84.50 77 GLN C C 1
ATOM 4786 O O . GLN C 3 77 ? 334.972 356.081 166.116 1.00 84.50 77 GLN C O 1
ATOM 4792 N N . LEU C 3 78 ? 334.993 355.998 168.378 1.00 86.03 78 LEU C N 1
ATOM 4793 C CA . LEU C 3 78 ? 335.040 354.510 168.427 1.00 86.03 78 LEU C CA 1
ATOM 4794 C C . LEU C 3 78 ? 336.439 354.048 168.029 1.00 86.03 78 LEU C C 1
ATOM 4795 O O . LEU C 3 78 ? 336.753 352.876 168.270 1.00 86.03 78 LEU C O 1
ATOM 4800 N N . HIS C 3 79 ? 337.244 354.933 167.446 1.00 94.87 79 HIS C N 1
ATOM 4801 C CA . HIS C 3 79 ? 338.646 354.547 167.149 1.00 94.87 79 HIS C CA 1
ATOM 4802 C C . HIS C 3 79 ? 339.628 355.469 167.877 1.00 94.87 79 HIS C C 1
ATOM 4803 O O . HIS C 3 79 ? 340.796 355.491 167.473 1.00 94.87 79 HIS C O 1
ATOM 4810 N N . THR C 3 80 ? 339.184 356.192 168.907 1.00 81.98 80 THR C N 1
ATOM 4811 C CA . THR C 3 80 ? 340.081 357.180 169.558 1.00 81.98 80 THR C CA 1
ATOM 4812 C C . THR C 3 80 ? 340.292 356.891 171.042 1.00 81.98 80 THR C C 1
ATOM 4813 O O . THR C 3 80 ? 339.302 356.664 171.732 1.00 81.98 80 THR C O 1
ATOM 4817 N N . GLN C 3 81 ? 341.539 356.948 171.510 1.00 77.84 81 GLN C N 1
ATOM 4818 C CA . GLN C 3 81 ? 341.842 356.721 172.912 1.00 77.84 81 GLN C CA 1
ATOM 4819 C C . GLN C 3 81 ? 341.575 357.997 173.695 1.00 77.84 81 GLN C C 1
ATOM 4820 O O . GLN C 3 81 ? 342.076 359.066 173.339 1.00 77.84 81 GLN C O 1
ATOM 4826 N N . VAL C 3 82 ? 340.784 357.888 174.759 1.00 70.93 82 VAL C N 1
ATOM 4827 C CA . VAL C 3 82 ? 340.440 359.081 175.521 1.00 70.93 82 VAL C CA 1
ATOM 4828 C C . VAL C 3 82 ? 341.600 359.502 176.407 1.00 70.93 82 VAL C C 1
ATOM 4829 O O . VAL C 3 82 ? 341.857 360.698 176.578 1.00 70.93 82 VAL C O 1
ATOM 4833 N N . PHE C 3 83 ? 342.320 358.538 176.974 1.00 70.70 83 PHE C N 1
ATOM 4834 C CA . PHE C 3 83 ? 343.527 358.815 177.739 1.00 70.70 83 PHE C CA 1
ATOM 4835 C C . PHE C 3 83 ? 344.194 357.499 178.090 1.00 70.70 83 PHE C C 1
ATOM 4836 O O . PHE C 3 83 ? 343.530 356.470 178.218 1.00 70.70 83 PHE C O 1
ATOM 4844 N N . GLY C 3 84 ? 345.510 357.547 178.248 1.00 73.55 84 GLY C N 1
ATOM 4845 C CA . GLY C 3 84 ? 346.256 356.393 178.695 1.00 73.55 84 GLY C CA 1
ATOM 4846 C C . GLY C 3 84 ? 347.465 356.801 179.504 1.00 73.55 84 GLY C C 1
ATOM 4847 O O . GLY C 3 84 ? 348.227 357.675 179.084 1.00 73.55 84 GLY C O 1
ATOM 4848 N N . PHE C 3 85 ? 347.655 356.188 180.666 1.00 71.78 85 PHE C N 1
ATOM 4849 C CA . PHE C 3 85 ? 348.788 356.528 181.507 1.00 71.78 85 PHE C CA 1
ATOM 4850 C C . PHE C 3 85 ? 349.173 355.317 182.331 1.00 71.78 85 PHE C C 1
ATOM 4851 O O . PHE C 3 85 ? 348.324 354.500 182.688 1.00 71.78 85 PHE C O 1
ATOM 4859 N N . GLN C 3 86 ? 350.459 355.209 182.631 1.00 74.79 86 GLN C N 1
ATOM 4860 C CA . GLN C 3 86 ? 350.926 354.083 183.415 1.00 74.79 86 GLN C CA 1
ATOM 4861 C C . GLN C 3 86 ? 350.381 354.157 184.833 1.00 74.79 86 GLN C C 1
ATOM 4862 O O . GLN C 3 86 ? 349.951 355.207 185.310 1.00 74.79 86 GLN C O 1
ATOM 4868 N N . MET C 3 87 ? 350.399 353.014 185.508 1.00 74.98 87 MET C N 1
ATOM 4869 C CA . MET C 3 87 ? 350.027 352.949 186.917 1.00 74.98 87 MET C CA 1
ATOM 4870 C C . MET C 3 87 ? 351.308 353.065 187.726 1.00 74.98 87 MET C C 1
ATOM 4871 O O . MET C 3 87 ? 351.988 352.080 188.002 1.00 74.98 87 MET C O 1
ATOM 4876 N N . GLN C 3 88 ? 351.648 354.289 188.104 1.00 73.33 88 GLN C N 1
ATOM 4877 C CA . GLN C 3 88 ? 352.866 354.565 188.863 1.00 73.33 88 GLN C CA 1
ATOM 4878 C C . GLN C 3 88 ? 352.563 355.673 189.853 1.00 73.33 88 GLN C C 1
ATOM 4879 O O . GLN C 3 88 ? 352.966 356.826 189.670 1.00 73.33 88 GLN C O 1
ATOM 4885 N N . PRO C 3 89 ? 351.859 355.351 190.940 1.00 70.95 89 PRO C N 1
ATOM 4886 C CA . PRO C 3 89 ? 351.371 356.395 191.847 1.00 70.95 89 PRO C CA 1
ATOM 4887 C C . PRO C 3 89 ? 352.456 357.082 192.644 1.00 70.95 89 PRO C C 1
ATOM 4888 O O . PRO C 3 89 ? 352.139 357.963 193.447 1.00 70.95 89 PRO C O 1
ATOM 4892 N N . GLY C 3 90 ? 353.716 356.715 192.471 1.00 69.88 90 GLY C N 1
ATOM 4893 C CA . GLY C 3 90 ? 354.765 357.459 193.125 1.00 69.88 90 GLY C CA 1
ATOM 4894 C C . GLY C 3 90 ? 355.605 358.258 192.158 1.00 69.88 90 GLY C C 1
ATOM 4895 O O . GLY C 3 90 ? 355.980 359.397 192.443 1.00 69.88 90 GLY C O 1
ATOM 4896 N N . LEU C 3 91 ? 355.890 357.675 191.000 1.00 70.54 91 LEU C N 1
ATOM 4897 C CA . LEU C 3 91 ? 356.754 358.286 189.997 1.00 70.54 91 LEU C CA 1
ATOM 4898 C C . LEU C 3 91 ? 355.984 358.315 188.687 1.00 70.54 91 LEU C C 1
ATOM 4899 O O . LEU C 3 91 ? 356.094 357.401 187.868 1.00 70.54 91 LEU C O 1
ATOM 4904 N N . ASN C 3 92 ? 355.193 359.361 188.494 1.00 71.85 92 ASN C N 1
ATOM 4905 C CA . ASN C 3 92 ? 354.506 359.548 187.228 1.00 71.85 92 ASN C CA 1
ATOM 4906 C C . ASN C 3 92 ? 354.086 360.998 187.114 1.00 71.85 92 ASN C C 1
ATOM 4907 O O . ASN C 3 92 ? 353.686 361.618 188.099 1.00 71.85 92 ASN C O 1
ATOM 4912 N N . SER C 3 93 ? 354.163 361.525 185.897 1.00 70.67 93 SER C N 1
ATOM 4913 C CA . SER C 3 93 ? 353.781 362.911 185.689 1.00 70.67 93 SER C CA 1
ATOM 4914 C C . SER C 3 93 ? 352.299 363.138 185.927 1.00 70.67 93 SER C C 1
ATOM 4915 O O . SER C 3 93 ? 351.889 364.281 186.138 1.00 70.67 93 SER C O 1
ATOM 4918 N N . VAL C 3 94 ? 351.490 362.082 185.907 1.00 68.16 94 VAL C N 1
ATOM 4919 C CA . VAL C 3 94 ? 350.047 362.249 185.994 1.00 68.16 94 VAL C CA 1
ATOM 4920 C C . VAL C 3 94 ? 349.636 362.564 187.423 1.00 68.16 94 VAL C C 1
ATOM 4921 O O . VAL C 3 94 ? 349.115 363.648 187.698 1.00 68.16 94 VAL C O 1
ATOM 4925 N N . PHE C 3 95 ? 349.873 361.640 188.346 1.00 69.18 95 PHE C N 1
ATOM 4926 C CA . PHE C 3 95 ? 349.399 361.818 189.713 1.00 69.18 95 PHE C CA 1
ATOM 4927 C C . PHE C 3 95 ? 350.499 361.559 190.725 1.00 69.18 95 PHE C C 1
ATOM 4928 O O . PHE C 3 95 ? 350.330 360.808 191.685 1.00 69.18 95 PHE C O 1
ATOM 4936 N N . LYS C 3 96 ? 351.656 362.180 190.524 1.00 70.17 96 LYS C N 1
ATOM 4937 C CA . LYS C 3 96 ? 352.614 362.294 191.612 1.00 70.17 96 LYS C CA 1
ATOM 4938 C C . LYS C 3 96 ? 352.411 363.559 192.428 1.00 70.17 96 LYS C C 1
ATOM 4939 O O . LYS C 3 96 ? 352.919 363.644 193.549 1.00 70.17 96 LYS C O 1
ATOM 4945 N N . ARG C 3 97 ? 351.679 364.533 191.896 1.00 68.50 97 ARG C N 1
ATOM 4946 C CA . ARG C 3 97 ? 351.376 365.768 192.600 1.00 68.50 97 ARG C CA 1
ATOM 4947 C C . ARG C 3 97 ? 349.960 365.800 193.149 1.00 68.50 97 ARG C C 1
ATOM 4948 O O . ARG C 3 97 ? 349.546 366.825 193.696 1.00 68.50 97 ARG C O 1
ATOM 4956 N N . THR C 3 98 ? 349.211 364.714 193.014 1.00 67.41 98 THR C N 1
ATOM 4957 C CA . THR C 3 98 ? 347.884 364.628 193.601 1.00 67.41 98 THR C CA 1
ATOM 4958 C C . THR C 3 98 ? 348.025 364.471 195.109 1.00 67.41 98 THR C C 1
ATOM 4959 O O . THR C 3 98 ? 349.125 364.501 195.663 1.00 67.41 98 THR C O 1
ATOM 4963 N N . LEU C 3 99 ? 346.902 364.287 195.798 1.00 67.18 99 LEU C N 1
ATOM 4964 C CA . LEU C 3 99 ? 346.966 364.063 197.235 1.00 67.18 99 LEU C CA 1
ATOM 4965 C C . LEU C 3 99 ? 347.574 362.712 197.566 1.00 67.18 99 LEU C C 1
ATOM 4966 O O . LEU C 3 99 ? 348.245 362.572 198.592 1.00 67.18 99 LEU C O 1
ATOM 4971 N N . LEU C 3 100 ? 347.350 361.708 196.722 1.00 66.65 100 LEU C N 1
ATOM 4972 C CA . LEU C 3 100 ? 347.894 360.386 196.993 1.00 66.65 100 LEU C CA 1
ATOM 4973 C C . LEU C 3 100 ? 349.403 360.369 196.812 1.00 66.65 100 LEU C C 1
ATOM 4974 O O . LEU C 3 100 ? 350.137 359.859 197.667 1.00 66.65 100 LEU C O 1
ATOM 4979 N N . GLY C 3 101 ? 349.886 360.920 195.699 1.00 68.27 101 GLY C N 1
ATOM 4980 C CA . GLY C 3 101 ? 351.307 360.884 195.420 1.00 68.27 101 GLY C CA 1
ATOM 4981 C C . GLY C 3 101 ? 352.143 361.673 196.398 1.00 68.27 101 GLY C C 1
ATOM 4982 O O . GLY C 3 101 ? 353.299 361.313 196.637 1.00 68.27 101 GLY C O 1
ATOM 4983 N N . GLU C 3 102 ? 351.580 362.716 197.001 1.00 69.52 102 GLU C N 1
ATOM 4984 C CA . GLU C 3 102 ? 352.368 363.507 197.934 1.00 69.52 102 GLU C CA 1
ATOM 4985 C C . GLU C 3 102 ? 352.618 362.743 199.221 1.00 69.52 102 GLU C C 1
ATOM 4986 O O . GLU C 3 102 ? 353.693 362.856 199.813 1.00 69.52 102 GLU C O 1
ATOM 4992 N N . ILE C 3 103 ? 351.641 361.958 199.666 1.00 69.56 103 ILE C N 1
ATOM 4993 C CA . ILE C 3 103 ? 351.884 361.102 200.815 1.00 69.56 103 ILE C CA 1
ATOM 4994 C C . ILE C 3 103 ? 352.745 359.912 200.430 1.00 69.56 103 ILE C C 1
ATOM 4995 O O . ILE C 3 103 ? 353.565 359.450 201.232 1.00 69.56 103 ILE C O 1
ATOM 5000 N N . LEU C 3 104 ? 352.593 359.398 199.210 1.00 68.45 104 LEU C N 1
ATOM 5001 C CA . LEU C 3 104 ? 353.392 358.246 198.812 1.00 68.45 104 LEU C CA 1
ATOM 5002 C C . LEU C 3 104 ? 354.869 358.598 198.748 1.00 68.45 104 LEU C C 1
ATOM 5003 O O . LEU C 3 104 ? 355.714 357.857 199.259 1.00 68.45 104 LEU C O 1
ATOM 5008 N N . ASN C 3 105 ? 355.202 359.733 198.140 1.00 67.88 105 ASN C N 1
ATOM 5009 C CA . ASN C 3 105 ? 356.604 360.078 197.965 1.00 67.88 105 ASN C CA 1
ATOM 5010 C C . ASN C 3 105 ? 357.328 360.303 199.278 1.00 67.88 105 ASN C C 1
ATOM 5011 O O . ASN C 3 105 ? 358.540 360.528 199.255 1.00 67.88 105 ASN C O 1
ATOM 5016 N N . TYR C 3 106 ? 356.637 360.244 200.410 1.00 66.36 106 TYR C N 1
ATOM 5017 C CA . TYR C 3 106 ? 357.291 360.224 201.707 1.00 66.36 106 TYR C CA 1
ATOM 5018 C C . TYR C 3 106 ? 357.724 358.829 202.117 1.00 66.36 106 TYR C C 1
ATOM 5019 O O . TYR C 3 106 ? 358.153 358.644 203.258 1.00 66.36 106 TYR C O 1
ATOM 5028 N N . TYR C 3 107 ? 357.613 357.843 201.232 1.00 67.42 107 TYR C N 1
ATOM 5029 C CA . TYR C 3 107 ? 357.913 356.467 201.585 1.00 67.42 107 TYR C CA 1
ATOM 5030 C C . TYR C 3 107 ? 358.591 355.780 200.408 1.00 67.42 107 TYR C C 1
ATOM 5031 O O . TYR C 3 107 ? 358.854 356.393 199.370 1.00 67.42 107 TYR C O 1
ATOM 5040 N N . ALA C 3 108 ? 358.890 354.497 200.577 1.00 65.09 108 ALA C N 1
ATOM 5041 C CA . ALA C 3 108 ? 359.583 353.721 199.558 1.00 65.09 108 ALA C CA 1
ATOM 5042 C C . ALA C 3 108 ? 358.778 352.551 199.024 1.00 65.09 108 ALA C C 1
ATOM 5043 O O . ALA C 3 108 ? 358.921 352.200 197.854 1.00 65.09 108 ALA C O 1
ATOM 5045 N N . HIS C 3 109 ? 357.951 351.923 199.849 1.00 64.11 109 HIS C N 1
ATOM 5046 C CA . HIS C 3 109 ? 357.119 350.812 199.420 1.00 64.11 109 HIS C CA 1
ATOM 5047 C C . HIS C 3 109 ? 355.646 351.163 199.566 1.00 64.11 109 HIS C C 1
ATOM 5048 O O . HIS C 3 109 ? 355.267 351.979 200.408 1.00 64.11 109 HIS C O 1
ATOM 5055 N N . TRP C 3 110 ? 354.814 350.525 198.750 1.00 65.62 110 TRP C N 1
ATOM 5056 C CA . TRP C 3 110 ? 353.375 350.698 198.847 1.00 65.62 110 TRP C CA 1
ATOM 5057 C C . TRP C 3 110 ? 352.698 349.404 198.437 1.00 65.62 110 TRP C C 1
ATOM 5058 O O . TRP C 3 110 ? 353.324 348.502 197.880 1.00 65.62 110 TRP C O 1
ATOM 5069 N N . SER C 3 111 ? 351.404 349.318 198.727 1.00 66.14 111 SER C N 1
ATOM 5070 C CA . SER C 3 111 ? 350.638 348.117 198.436 1.00 66.14 111 SER C CA 1
ATOM 5071 C C . SER C 3 111 ? 349.157 348.429 198.545 1.00 66.14 111 SER C C 1
ATOM 5072 O O . SER C 3 111 ? 348.756 349.425 199.148 1.00 66.14 111 SER C O 1
ATOM 5075 N N . GLY C 3 112 ? 348.351 347.556 197.963 1.00 68.52 112 GLY C N 1
ATOM 5076 C CA . GLY C 3 112 ? 346.912 347.698 198.016 1.00 68.52 112 GLY C CA 1
ATOM 5077 C C . GLY C 3 112 ? 346.342 348.184 196.702 1.00 68.52 112 GLY C C 1
ATOM 5078 O O . GLY C 3 112 ? 347.051 348.453 195.730 1.00 68.52 112 GLY C O 1
ATOM 5079 N N . SER C 3 113 ? 345.022 348.310 196.691 1.00 67.25 113 SER C N 1
ATOM 5080 C CA . SER C 3 113 ? 344.282 348.671 195.494 1.00 67.25 113 SER C CA 1
ATOM 5081 C C . SER C 3 113 ? 343.986 350.160 195.498 1.00 67.25 113 SER C C 1
ATOM 5082 O O . SER C 3 113 ? 343.671 350.738 196.540 1.00 67.25 113 SER C O 1
ATOM 5085 N N . VAL C 3 114 ? 344.090 350.777 194.328 1.00 66.11 114 VAL C N 1
ATOM 5086 C CA . VAL C 3 114 ? 343.873 352.206 194.160 1.00 66.11 114 VAL C CA 1
ATOM 5087 C C . VAL C 3 114 ? 342.600 352.408 193.353 1.00 66.11 114 VAL C C 1
ATOM 5088 O O . VAL C 3 114 ? 342.376 351.723 192.349 1.00 66.11 114 VAL C O 1
ATOM 5092 N N . LYS C 3 115 ? 341.753 353.320 193.808 1.00 67.17 115 LYS C N 1
ATOM 5093 C CA . LYS C 3 115 ? 340.507 353.611 193.119 1.00 67.17 115 LYS C CA 1
ATOM 5094 C C . LYS C 3 115 ? 340.714 354.703 192.081 1.00 67.17 115 LYS C C 1
ATOM 5095 O O . LYS C 3 115 ? 341.670 355.475 192.138 1.00 67.17 115 LYS C O 1
ATOM 5101 N N . LEU C 3 116 ? 339.801 354.755 191.121 1.00 63.54 116 LEU C N 1
ATOM 5102 C CA . LEU C 3 116 ? 339.742 355.847 190.162 1.00 63.54 116 LEU C CA 1
ATOM 5103 C C . LEU C 3 116 ? 338.281 356.178 189.931 1.00 63.54 116 LEU C C 1
ATOM 5104 O O . LEU C 3 116 ? 337.527 355.332 189.447 1.00 63.54 116 LEU C O 1
ATOM 5109 N N . THR C 3 117 ? 337.880 357.395 190.276 1.00 62.07 117 THR C N 1
ATOM 5110 C CA . THR C 3 117 ? 336.511 357.853 190.100 1.00 62.07 117 THR C CA 1
ATOM 5111 C C . THR C 3 117 ? 336.455 358.819 188.929 1.00 62.07 117 THR C C 1
ATOM 5112 O O . THR C 3 117 ? 337.256 359.755 188.857 1.00 62.07 117 THR C O 1
ATOM 5116 N N . PHE C 3 118 ? 335.515 358.596 188.021 1.00 64.73 118 PHE C N 1
ATOM 5117 C CA . PHE C 3 118 ? 335.344 359.433 186.842 1.00 64.73 118 PHE C CA 1
ATOM 5118 C C . PHE C 3 118 ? 334.000 360.135 186.923 1.00 64.73 118 PHE C C 1
ATOM 5119 O O . PHE C 3 118 ? 332.965 359.479 187.076 1.00 64.73 118 PHE C O 1
ATOM 5127 N N . VAL C 3 119 ? 334.014 361.456 186.824 1.00 64.41 119 VAL C N 1
ATOM 5128 C CA . VAL C 3 119 ? 332.796 362.250 186.875 1.00 64.41 119 VAL C CA 1
ATOM 5129 C C . VAL C 3 119 ? 332.521 362.815 185.493 1.00 64.41 119 VAL C C 1
ATOM 5130 O O . VAL C 3 119 ? 333.432 363.309 184.819 1.00 64.41 119 VAL C O 1
ATOM 5134 N N . PHE C 3 120 ? 331.272 362.725 185.062 1.00 67.45 120 PHE C N 1
ATOM 5135 C CA . PHE C 3 120 ? 330.849 363.288 183.790 1.00 67.45 120 PHE C CA 1
ATOM 5136 C C . PHE C 3 120 ? 330.327 364.695 184.041 1.00 67.45 120 PHE C C 1
ATOM 5137 O O . PHE C 3 120 ? 329.403 364.883 184.836 1.00 67.45 120 PHE C O 1
ATOM 5145 N N . CYS C 3 121 ? 330.927 365.682 183.385 1.00 69.65 121 CYS C N 1
ATOM 5146 C CA . CYS C 3 121 ? 330.556 367.075 183.582 1.00 69.65 121 CYS C CA 1
ATOM 5147 C C . CYS C 3 121 ? 329.913 367.678 182.342 1.00 69.65 121 CYS C C 1
ATOM 5148 O O . CYS C 3 121 ? 330.061 368.871 182.079 1.00 69.65 121 CYS C O 1
ATOM 5151 N N . GLY C 3 122 ? 329.196 366.870 181.572 1.00 70.35 122 GLY C N 1
ATOM 5152 C CA . GLY C 3 122 ? 328.524 367.352 180.387 1.00 70.35 122 GLY C CA 1
ATOM 5153 C C . GLY C 3 122 ? 327.163 367.935 180.703 1.00 70.35 122 GLY C C 1
ATOM 5154 O O . GLY C 3 122 ? 326.816 368.214 181.851 1.00 70.35 122 GLY C O 1
ATOM 5155 N N . SER C 3 123 ? 326.375 368.116 179.649 1.00 73.57 123 SER C N 1
ATOM 5156 C CA . SER C 3 123 ? 325.024 368.627 179.798 1.00 73.57 123 SER C CA 1
ATOM 5157 C C . SER C 3 123 ? 324.155 367.604 180.522 1.00 73.57 123 SER C C 1
ATOM 5158 O O . SER C 3 123 ? 324.600 366.519 180.900 1.00 73.57 123 SER C O 1
ATOM 5161 N N . ALA C 3 124 ? 322.891 367.959 180.720 1.00 72.64 124 ALA C N 1
ATOM 5162 C CA . ALA C 3 124 ? 321.951 367.052 181.356 1.00 72.64 124 ALA C CA 1
ATOM 5163 C C . ALA C 3 124 ? 321.243 366.142 180.366 1.00 72.64 124 ALA C C 1
ATOM 5164 O O . ALA C 3 124 ? 320.611 365.169 180.788 1.00 72.64 124 ALA C O 1
ATOM 5166 N N . MET C 3 125 ? 321.329 366.429 179.070 1.00 74.69 125 MET C N 1
ATOM 5167 C CA . MET C 3 125 ? 320.666 365.622 178.060 1.00 74.69 125 MET C CA 1
ATOM 5168 C C . MET C 3 125 ? 321.614 364.700 177.314 1.00 74.69 125 MET C C 1
ATOM 5169 O O . MET C 3 125 ? 321.147 363.826 176.580 1.00 74.69 125 MET C O 1
ATOM 5174 N N . ALA C 3 126 ? 322.920 364.862 177.486 1.00 72.18 126 ALA C N 1
ATOM 5175 C CA . ALA C 3 126 ? 323.881 364.064 176.742 1.00 72.18 126 ALA C CA 1
ATOM 5176 C C . ALA C 3 126 ? 324.009 362.681 177.357 1.00 72.18 126 ALA C C 1
ATOM 5177 O O . ALA C 3 126 ? 324.221 362.548 178.565 1.00 72.18 126 ALA C O 1
ATOM 5179 N N . THR C 3 127 ? 323.874 361.656 176.531 1.00 72.84 127 THR C N 1
ATOM 5180 C CA . THR C 3 127 ? 324.116 360.286 176.940 1.00 72.84 127 THR C CA 1
ATOM 5181 C C . THR C 3 127 ? 325.486 359.847 176.440 1.00 72.84 127 THR C C 1
ATOM 5182 O O . THR C 3 127 ? 326.247 360.635 175.876 1.00 72.84 127 THR C O 1
ATOM 5186 N N . GLY C 3 128 ? 325.805 358.582 176.629 1.00 70.88 128 GLY C N 1
ATOM 5187 C CA . GLY C 3 128 ? 327.070 358.051 176.169 1.00 70.88 128 GLY C CA 1
ATOM 5188 C C . GLY C 3 128 ? 327.526 356.900 177.034 1.00 70.88 128 GLY C C 1
ATOM 5189 O O . GLY C 3 128 ? 327.010 356.646 178.118 1.00 70.88 128 GLY C O 1
ATOM 5190 N N . LYS C 3 129 ? 328.519 356.177 176.532 1.00 69.48 129 LYS C N 1
ATOM 5191 C CA . LYS C 3 129 ? 329.095 355.051 177.246 1.00 69.48 129 LYS C CA 1
ATOM 5192 C C . LYS C 3 129 ? 330.597 355.052 177.032 1.00 69.48 129 LYS C C 1
ATOM 5193 O O . LYS C 3 129 ? 331.089 355.517 176.004 1.00 69.48 129 LYS C O 1
ATOM 5199 N N . PHE C 3 130 ? 331.327 354.546 178.019 1.00 67.68 130 PHE C N 1
ATOM 5200 C CA . PHE C 3 130 ? 332.774 354.483 177.916 1.00 67.68 130 PHE C CA 1
ATOM 5201 C C . PHE C 3 130 ? 333.273 353.177 178.506 1.00 67.68 130 PHE C C 1
ATOM 5202 O O . PHE C 3 130 ? 332.670 352.620 179.424 1.00 67.68 130 PHE C O 1
ATOM 5210 N N . LEU C 3 131 ? 334.388 352.701 177.972 1.00 64.32 131 LEU C N 1
ATOM 5211 C CA . LEU C 3 131 ? 335.026 351.477 178.430 1.00 64.32 131 LEU C CA 1
ATOM 5212 C C . LEU C 3 131 ? 336.304 351.851 179.157 1.00 64.32 131 LEU C C 1
ATOM 5213 O O . LEU C 3 131 ? 337.258 352.316 178.529 1.00 64.32 131 LEU C O 1
ATOM 5218 N N . LEU C 3 132 ? 336.334 351.629 180.462 1.00 61.61 132 LEU C N 1
ATOM 5219 C CA . LEU C 3 132 ? 337.485 351.976 181.289 1.00 61.61 132 LEU C CA 1
ATOM 5220 C C . LEU C 3 132 ? 338.246 350.691 181.572 1.00 61.61 132 LEU C C 1
ATOM 5221 O O . LEU C 3 132 ? 337.870 349.919 182.455 1.00 61.61 132 LEU C O 1
ATOM 5226 N N . ALA C 3 133 ? 339.314 350.465 180.825 1.00 62.49 133 ALA C N 1
ATOM 5227 C CA . ALA C 3 133 ? 340.061 349.224 180.907 1.00 62.49 133 ALA C CA 1
ATOM 5228 C C . ALA C 3 133 ? 341.335 349.415 181.711 1.00 62.49 133 ALA C C 1
ATOM 5229 O O . ALA C 3 133 ? 341.890 350.512 181.778 1.00 62.49 133 ALA C O 1
ATOM 5231 N N . TYR C 3 134 ? 341.790 348.330 182.323 1.00 63.12 134 TYR C N 1
ATOM 5232 C CA . TYR C 3 134 ? 343.081 348.270 182.989 1.00 63.12 134 TYR C CA 1
ATOM 5233 C C . TYR C 3 134 ? 343.780 347.012 182.511 1.00 63.12 134 TYR C C 1
ATOM 5234 O O . TYR C 3 134 ? 343.182 345.933 182.514 1.00 63.12 134 TYR C O 1
ATOM 5243 N N . SER C 3 135 ? 345.032 347.166 182.073 1.00 64.98 135 SER C N 1
ATOM 5244 C CA . SER C 3 135 ? 345.806 346.008 181.559 1.00 64.98 135 SER C CA 1
ATOM 5245 C C . SER C 3 135 ? 346.943 345.675 182.526 1.00 64.98 135 SER C C 1
ATOM 5246 O O . SER C 3 135 ? 347.693 346.600 182.897 1.00 64.98 135 SER C O 1
ATOM 5249 N N . PRO C 3 136 ? 347.103 344.403 182.950 1.00 63.47 136 PRO C N 1
ATOM 5250 C CA . PRO C 3 136 ? 348.231 344.005 183.799 1.00 63.47 136 PRO C CA 1
ATOM 5251 C C . PRO C 3 136 ? 349.508 344.103 182.954 1.00 63.47 136 PRO C C 1
ATOM 5252 O O . PRO C 3 136 ? 349.402 344.058 181.741 1.00 63.47 136 PRO C O 1
ATOM 5256 N N . PRO C 3 137 ? 350.715 344.229 183.549 1.00 66.20 137 PRO C N 1
ATOM 5257 C CA . PRO C 3 137 ? 351.930 344.430 182.754 1.00 66.20 137 PRO C CA 1
ATOM 5258 C C . PRO C 3 137 ? 352.442 343.103 182.176 1.00 66.20 137 PRO C C 1
ATOM 5259 O O . PRO C 3 137 ? 353.471 342.623 182.617 1.00 66.20 137 PRO C O 1
ATOM 5263 N N . GLY C 3 138 ? 351.723 342.560 181.189 1.00 70.96 138 GLY C N 1
ATOM 5264 C CA . GLY C 3 138 ? 352.135 341.298 180.546 1.00 70.96 138 GLY C CA 1
ATOM 5265 C C . GLY C 3 138 ? 352.603 341.542 179.122 1.00 70.96 138 GLY C C 1
ATOM 5266 O O . GLY C 3 138 ? 353.603 340.916 178.719 1.00 70.96 138 GLY C O 1
ATOM 5267 N N . ALA C 3 139 ? 351.913 342.424 178.388 1.00 75.00 139 ALA C N 1
ATOM 5268 C CA . ALA C 3 139 ? 352.336 342.750 177.035 1.00 75.00 139 ALA C CA 1
ATOM 5269 C C . ALA C 3 139 ? 352.290 344.258 176.813 1.00 75.00 139 ALA C C 1
ATOM 5270 O O . ALA C 3 139 ? 352.160 345.046 177.751 1.00 75.00 139 ALA C O 1
ATOM 5272 N N . SER C 3 140 ? 352.389 344.668 175.553 1.00 79.82 140 SER C N 1
ATOM 5273 C CA . SER C 3 140 ? 352.423 346.074 175.202 1.00 79.82 140 SER C CA 1
ATOM 5274 C C . SER C 3 140 ? 351.073 346.731 175.485 1.00 79.82 140 SER C C 1
ATOM 5275 O O . SER C 3 140 ? 350.054 346.049 175.597 1.00 79.82 140 SER C O 1
ATOM 5278 N N . PRO C 3 141 ? 351.046 348.053 175.626 1.00 78.34 141 PRO C N 1
ATOM 5279 C CA . PRO C 3 141 ? 349.793 348.748 175.937 1.00 78.34 141 PRO C CA 1
ATOM 5280 C C . PRO C 3 141 ? 348.796 348.620 174.803 1.00 78.34 141 PRO C C 1
ATOM 5281 O O . PRO C 3 141 ? 349.177 348.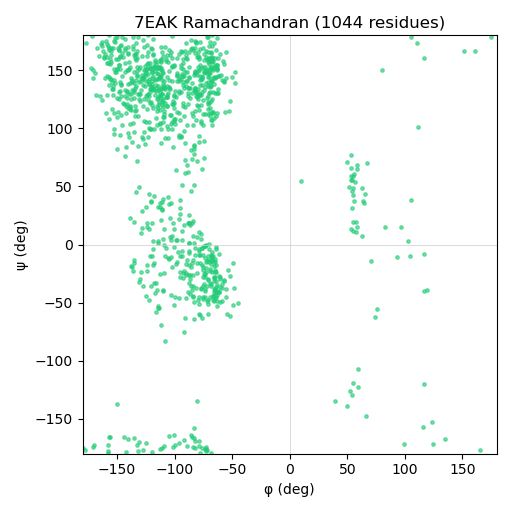640 173.625 1.00 78.34 141 PRO C O 1
ATOM 5285 N N . PRO C 3 142 ? 347.511 348.498 175.120 1.00 77.57 142 PRO C N 1
ATOM 5286 C CA . PRO C 3 142 ? 346.502 348.304 174.076 1.00 77.57 142 PRO C CA 1
ATOM 5287 C C . PRO C 3 142 ? 346.452 349.487 173.129 1.00 77.57 142 PRO C C 1
ATOM 5288 O O . PRO C 3 142 ? 346.911 350.585 173.443 1.00 77.57 142 PRO C O 1
ATOM 5292 N N . GLN C 3 143 ? 345.891 349.254 171.945 1.00 86.53 143 GLN C N 1
ATOM 5293 C CA . GLN C 3 143 ? 345.793 350.329 170.968 1.00 86.53 143 GLN C CA 1
ATOM 5294 C C . GLN C 3 143 ? 344.446 350.445 170.278 1.00 86.53 143 GLN C C 1
ATOM 5295 O O . GLN C 3 143 ? 344.207 351.466 169.628 1.00 86.53 143 GLN C O 1
ATOM 5301 N N . ASN C 3 144 ? 343.568 349.455 170.373 1.00 76.46 144 ASN C N 1
ATOM 5302 C CA . ASN C 3 144 ? 342.195 349.585 169.914 1.00 76.46 144 ASN C CA 1
ATOM 5303 C C . ASN C 3 144 ? 341.295 348.879 170.911 1.00 76.46 144 ASN C C 1
ATOM 5304 O O . ASN C 3 144 ? 341.758 348.090 171.737 1.00 76.46 144 ASN C O 1
ATOM 5309 N N . ARG C 3 145 ? 339.993 349.156 170.830 1.00 71.87 145 ARG C N 1
ATOM 5310 C CA . ARG C 3 145 ? 339.079 348.626 171.836 1.00 71.87 145 ARG C CA 1
ATOM 5311 C C . ARG C 3 145 ? 339.148 347.109 171.913 1.00 71.87 145 ARG C C 1
ATOM 5312 O O . ARG C 3 145 ? 338.928 346.536 172.985 1.00 71.87 145 ARG C O 1
ATOM 5320 N N . LYS C 3 146 ? 339.445 346.442 170.796 1.00 72.53 146 LYS C N 1
ATOM 5321 C CA . LYS C 3 146 ? 339.633 344.996 170.818 1.00 72.53 146 LYS C CA 1
ATOM 5322 C C . LYS C 3 146 ? 340.673 344.596 171.854 1.00 72.53 146 LYS C C 1
ATOM 5323 O O . LYS C 3 146 ? 340.378 343.855 172.797 1.00 72.53 146 LYS C O 1
ATOM 5329 N N . GLN C 3 147 ? 341.900 345.090 171.699 1.00 71.32 147 GLN C N 1
ATOM 5330 C CA . GLN C 3 147 ? 342.975 344.674 172.586 1.00 71.32 147 GLN C CA 1
ATOM 5331 C C . GLN C 3 147 ? 342.800 345.169 174.012 1.00 71.32 147 GLN C C 1
ATOM 5332 O O . GLN C 3 147 ? 343.495 344.678 174.903 1.00 71.32 147 GLN C O 1
ATOM 5338 N N . ALA C 3 148 ? 341.910 346.121 174.257 1.00 67.33 148 ALA C N 1
ATOM 5339 C CA . ALA C 3 148 ? 341.718 346.600 175.616 1.00 67.33 148 ALA C CA 1
ATOM 5340 C C . ALA C 3 148 ? 340.567 345.916 176.328 1.00 67.33 148 ALA C C 1
ATOM 5341 O O . ALA C 3 148 ? 340.561 345.876 177.561 1.00 67.33 148 ALA C O 1
ATOM 5343 N N . MET C 3 149 ? 339.605 345.365 175.589 1.00 68.49 149 MET C N 1
ATOM 5344 C CA . MET C 3 149 ? 338.437 344.762 176.214 1.00 68.49 149 MET C CA 1
ATOM 5345 C C . MET C 3 149 ? 338.758 343.458 176.924 1.00 68.49 149 MET C C 1
ATOM 5346 O O . MET C 3 149 ? 337.905 342.951 177.657 1.00 68.49 149 MET C O 1
ATOM 5351 N N . LEU C 3 150 ? 339.958 342.911 176.738 1.00 64.26 150 LEU C N 1
ATOM 5352 C CA . LEU C 3 150 ? 340.274 341.633 177.360 1.00 64.26 150 LEU C CA 1
ATOM 5353 C C . LEU C 3 150 ? 340.626 341.801 178.829 1.00 64.26 150 LEU C C 1
ATOM 5354 O O . LEU C 3 150 ? 340.134 341.047 179.674 1.00 64.26 150 LEU C O 1
ATOM 5359 N N . GLY C 3 151 ? 341.446 342.791 179.157 1.00 63.75 151 GLY C N 1
ATOM 5360 C CA . GLY C 3 151 ? 341.876 342.987 180.522 1.00 63.75 151 GLY C CA 1
ATOM 5361 C C . GLY C 3 151 ? 340.740 343.434 181.417 1.00 63.75 151 GLY C C 1
ATOM 5362 O O . GLY C 3 151 ? 339.592 343.589 181.003 1.00 63.75 151 GLY C O 1
ATOM 5363 N N . THR C 3 152 ? 341.077 343.641 182.687 1.00 61.66 152 THR C N 1
ATOM 5364 C CA . THR C 3 152 ? 340.105 344.107 183.665 1.00 61.66 152 THR C CA 1
ATOM 5365 C C . THR C 3 152 ? 339.473 345.412 183.210 1.00 61.66 152 THR C C 1
ATOM 5366 O O . THR C 3 152 ? 340.160 346.432 183.112 1.00 61.66 152 THR C O 1
ATOM 5370 N N . HIS C 3 153 ? 338.175 345.397 182.926 1.00 60.80 153 HIS C N 1
ATOM 5371 C CA . HIS C 3 153 ? 337.516 346.574 182.388 1.00 60.80 153 HIS C CA 1
ATOM 5372 C C . HIS C 3 153 ? 336.093 346.668 182.902 1.00 60.80 153 HIS C C 1
ATOM 5373 O O . HIS C 3 153 ? 335.421 345.652 183.083 1.00 60.80 153 HIS C O 1
ATOM 5380 N N . VAL C 3 154 ? 335.642 347.894 183.130 1.00 59.75 154 VAL C N 1
ATOM 5381 C CA . VAL C 3 154 ? 334.262 348.177 183.492 1.00 59.75 154 VAL C CA 1
ATOM 5382 C C . VAL C 3 154 ? 333.660 349.046 182.398 1.00 59.75 154 VAL C C 1
ATOM 5383 O O . VAL C 3 154 ? 334.369 349.794 181.720 1.00 59.75 154 VAL C O 1
ATOM 5387 N N . ILE C 3 155 ? 332.348 348.938 182.219 1.00 59.98 155 ILE C N 1
ATOM 5388 C CA . ILE C 3 155 ? 331.623 349.698 181.208 1.00 59.98 155 ILE C CA 1
ATOM 5389 C C . ILE C 3 155 ? 330.766 350.732 181.915 1.00 59.98 155 ILE C C 1
ATOM 5390 O O . ILE C 3 155 ? 329.955 350.389 182.781 1.00 59.98 155 ILE C O 1
ATOM 5395 N N . TRP C 3 156 ? 330.936 351.991 181.539 1.00 65.29 156 TRP C N 1
ATOM 5396 C CA . TRP C 3 156 ? 330.368 353.114 182.269 1.00 65.29 156 TRP C CA 1
ATOM 5397 C C . TRP C 3 156 ? 329.265 353.752 181.442 1.00 65.29 156 TRP C C 1
ATOM 5398 O O . TRP C 3 156 ? 329.499 354.157 180.300 1.00 65.29 156 TRP C O 1
ATOM 5409 N N . ASP C 3 157 ? 328.072 353.840 182.018 1.00 67.79 157 ASP C N 1
ATOM 5410 C CA . ASP C 3 157 ? 326.943 354.517 181.398 1.00 67.79 157 ASP C CA 1
ATOM 5411 C C . ASP C 3 157 ? 326.608 355.766 182.197 1.00 67.79 157 ASP C C 1
ATOM 5412 O O . ASP C 3 157 ? 326.488 355.709 183.423 1.00 67.79 157 ASP C O 1
ATOM 5417 N N . VAL C 3 158 ? 326.460 356.887 181.503 1.00 68.13 158 VAL C N 1
ATOM 5418 C CA . VAL C 3 158 ? 326.098 358.146 182.137 1.00 68.13 158 VAL C CA 1
ATOM 5419 C C . VAL C 3 158 ? 324.582 358.253 182.198 1.00 68.13 158 VAL C C 1
ATOM 5420 O O . VAL C 3 158 ? 323.891 358.037 181.196 1.00 68.13 158 VAL C O 1
ATOM 5424 N N . GLY C 3 159 ? 324.066 358.578 183.370 1.00 70.67 159 GLY C N 1
ATOM 5425 C CA . GLY C 3 159 ? 322.632 358.754 183.565 1.00 70.67 159 GLY C CA 1
ATOM 5426 C C . GLY C 3 159 ? 322.378 359.764 184.645 1.00 70.67 159 GLY C C 1
ATOM 5427 O O . GLY C 3 159 ? 323.032 360.815 184.688 1.00 70.67 159 GLY C O 1
ATOM 5428 N N . LEU C 3 160 ? 321.423 359.465 185.525 1.00 74.90 160 LEU C N 1
ATOM 5429 C CA . LEU C 3 160 ? 321.230 360.316 186.691 1.00 74.90 160 LEU C CA 1
ATOM 5430 C C . LEU C 3 160 ? 322.431 360.249 187.620 1.00 74.90 160 LEU C C 1
ATOM 5431 O O . LEU C 3 160 ? 322.751 361.235 188.291 1.00 74.90 160 LEU C O 1
ATOM 5436 N N . GLN C 3 161 ? 323.100 359.104 187.669 1.00 78.46 161 GLN C N 1
ATOM 5437 C CA . GLN C 3 161 ? 324.321 358.939 188.441 1.00 78.46 161 GLN C CA 1
ATOM 5438 C C . GLN C 3 161 ? 325.498 359.338 187.561 1.00 78.46 161 GLN C C 1
ATOM 5439 O O . GLN C 3 161 ? 325.625 358.852 186.434 1.00 78.46 161 GLN C O 1
ATOM 5445 N N . SER C 3 162 ? 326.347 360.227 188.066 1.00 73.04 162 SER C N 1
ATOM 5446 C CA . SER C 3 162 ? 327.418 360.810 187.272 1.00 73.04 162 SER C CA 1
ATOM 5447 C C . SER C 3 162 ? 328.804 360.376 187.737 1.00 73.04 162 SER C C 1
ATOM 5448 O O . SER C 3 162 ? 329.747 361.166 187.694 1.00 73.04 162 SER C O 1
ATOM 5451 N N . SER C 3 163 ? 328.952 359.135 188.190 1.00 69.90 163 SER C N 1
ATOM 5452 C CA . SER C 3 163 ? 330.255 358.666 188.638 1.00 69.90 163 SER C CA 1
ATOM 5453 C C . SER C 3 163 ? 330.326 357.154 188.523 1.00 69.90 163 SER C C 1
ATOM 5454 O O . SER C 3 163 ? 329.347 356.458 188.795 1.00 69.90 163 SER C O 1
ATOM 5457 N N . CYS C 3 164 ? 331.496 356.656 188.133 1.00 68.61 164 CYS C N 1
ATOM 5458 C CA . CYS C 3 164 ? 331.745 355.224 188.036 1.00 68.61 164 CYS C CA 1
ATOM 5459 C C . CYS C 3 164 ? 333.165 354.963 188.496 1.00 68.61 164 CYS C C 1
ATOM 5460 O O . CYS C 3 164 ? 334.112 355.463 187.886 1.00 68.61 164 CYS C O 1
ATOM 5463 N N . VAL C 3 165 ? 333.319 354.178 189.553 1.00 67.07 165 VAL C N 1
ATOM 5464 C CA . VAL C 3 165 ? 334.607 354.005 190.208 1.00 67.07 165 VAL C CA 1
ATOM 5465 C C . VAL C 3 165 ? 335.260 352.742 189.654 1.00 67.07 165 VAL C C 1
ATOM 5466 O O . VAL C 3 165 ? 335.016 351.628 190.122 1.00 67.07 165 VAL C O 1
ATOM 5470 N N . LEU C 3 166 ? 336.106 352.911 188.647 1.00 65.41 166 LEU C N 1
ATOM 5471 C CA . LEU C 3 166 ? 336.941 351.807 188.197 1.00 65.41 166 LEU C CA 1
ATOM 5472 C C . LEU C 3 166 ? 337.939 351.503 189.299 1.00 65.41 166 LEU C C 1
ATOM 5473 O O . LEU C 3 166 ? 338.788 352.337 189.620 1.00 65.41 166 LEU C O 1
ATOM 5478 N N . CYS C 3 167 ? 337.826 350.330 189.902 1.00 67.08 167 CYS C N 1
ATOM 5479 C CA . CYS C 3 167 ? 338.640 349.972 191.056 1.00 67.08 167 CYS C CA 1
ATOM 5480 C C . CYS C 3 167 ? 339.791 349.103 190.570 1.00 67.08 167 CYS C C 1
ATOM 5481 O O . CYS C 3 167 ? 339.610 347.921 190.278 1.00 67.08 167 CYS C O 1
ATOM 5484 N N . ILE C 3 168 ? 340.976 349.695 190.485 1.00 63.50 168 ILE C N 1
ATOM 5485 C CA . ILE C 3 168 ? 342.158 348.987 190.010 1.00 63.50 168 ILE C CA 1
ATOM 5486 C C . ILE C 3 168 ? 342.623 348.016 191.085 1.00 63.50 168 ILE C C 1
ATOM 5487 O O . ILE C 3 168 ? 343.097 348.447 192.143 1.00 63.50 168 ILE C O 1
ATOM 5492 N N . PRO C 3 169 ? 342.527 346.716 190.858 1.00 62.33 169 PRO C N 1
ATOM 5493 C CA . PRO C 3 169 ? 342.893 345.760 191.906 1.00 62.33 169 PRO C CA 1
ATOM 5494 C C . PRO C 3 169 ? 344.389 345.695 192.129 1.00 62.33 169 PRO C C 1
ATOM 5495 O O . PRO C 3 169 ? 345.159 346.390 191.462 1.00 62.33 169 PRO C O 1
ATOM 5499 N N . TRP C 3 170 ? 344.809 344.871 193.075 1.00 63.10 170 TRP C N 1
ATOM 5500 C CA . TRP C 3 170 ? 346.219 344.697 193.400 1.00 63.10 170 TRP C CA 1
ATOM 5501 C C . TRP C 3 170 ? 346.657 343.351 192.847 1.00 63.10 170 TRP C C 1
ATOM 5502 O O . TRP C 3 170 ? 346.407 342.310 193.456 1.00 63.10 170 TRP C O 1
ATOM 5513 N N . ILE C 3 171 ? 347.311 343.369 191.692 1.00 59.15 171 ILE C N 1
ATOM 5514 C CA . ILE C 3 171 ? 347.786 342.159 191.036 1.00 59.15 171 ILE C CA 1
ATOM 5515 C C . ILE C 3 171 ? 349.287 342.296 190.848 1.00 59.15 171 ILE C C 1
ATOM 5516 O O . ILE C 3 171 ? 349.742 343.038 189.970 1.00 59.15 171 ILE C O 1
ATOM 5521 N N . SER C 3 172 ? 350.057 341.586 191.663 1.00 61.57 172 SER C N 1
ATOM 5522 C CA . SER C 3 172 ? 351.507 341.651 191.569 1.00 61.57 172 SER C CA 1
ATOM 5523 C C . SER C 3 172 ? 352.101 340.425 192.239 1.00 61.57 172 SER C C 1
ATOM 5524 O O . SER C 3 172 ? 351.437 339.727 193.007 1.00 61.57 172 SER C O 1
ATOM 5527 N N . GLN C 3 173 ? 353.375 340.182 191.952 1.00 61.06 173 GLN C N 1
ATOM 5528 C CA . GLN C 3 173 ? 354.072 339.028 192.491 1.00 61.06 173 GLN C CA 1
ATOM 5529 C C . GLN C 3 173 ? 354.861 339.347 193.748 1.00 61.06 173 GLN C C 1
ATOM 5530 O O . GLN C 3 173 ? 355.359 338.425 194.398 1.00 61.06 173 GLN C O 1
ATOM 5536 N N . THR C 3 174 ? 355.002 340.617 194.096 1.00 63.22 174 THR C N 1
ATOM 5537 C CA . THR C 3 174 ? 355.598 341.018 195.357 1.00 63.22 174 THR C CA 1
ATOM 5538 C C . THR C 3 174 ? 354.522 341.606 196.253 1.00 63.22 174 THR C C 1
ATOM 5539 O O . THR C 3 174 ? 353.574 342.235 195.778 1.00 63.22 174 THR C O 1
ATOM 5543 N N . HIS C 3 175 ? 354.673 341.403 197.559 1.00 64.49 175 HIS C N 1
ATOM 5544 C CA . HIS C 3 175 ? 353.684 341.937 198.484 1.00 64.49 175 HIS C CA 1
ATOM 5545 C C . HIS C 3 175 ? 353.687 343.456 198.488 1.00 64.49 175 HIS C C 1
ATOM 5546 O O . HIS C 3 175 ? 352.653 344.075 198.752 1.00 64.49 175 HIS C O 1
ATOM 5553 N N . TYR C 3 176 ? 354.823 344.072 198.187 1.00 64.73 176 TYR C N 1
ATOM 5554 C CA . TYR C 3 176 ? 354.925 345.517 198.089 1.00 64.73 176 TYR C CA 1
ATOM 5555 C C . TYR C 3 176 ? 355.595 345.876 196.777 1.00 64.73 176 TYR C C 1
ATOM 5556 O O . TYR C 3 176 ? 356.387 345.104 196.236 1.00 64.73 176 TYR C O 1
ATOM 5565 N N . ARG C 3 177 ? 355.274 347.054 196.270 1.00 64.31 177 ARG C N 1
ATOM 5566 C CA . ARG C 3 177 ? 355.892 347.572 195.066 1.00 64.31 177 ARG C CA 1
ATOM 5567 C C . ARG C 3 177 ? 356.701 348.805 195.424 1.00 64.31 177 ARG C C 1
ATOM 5568 O O . ARG C 3 177 ? 356.334 349.563 196.323 1.00 64.31 177 ARG C O 1
ATOM 5576 N N . LEU C 3 178 ? 357.808 349.000 194.721 1.00 66.16 178 LEU C N 1
ATOM 5577 C CA . LEU C 3 178 ? 358.597 350.200 194.937 1.00 66.16 178 LEU C CA 1
ATOM 5578 C C . LEU C 3 178 ? 357.782 351.427 194.561 1.00 66.16 178 LEU C C 1
ATOM 5579 O O . LEU C 3 178 ? 356.912 351.376 193.690 1.00 66.16 178 LEU C O 1
ATOM 5584 N N . VAL C 3 179 ? 358.057 352.539 195.235 1.00 66.20 179 VAL C N 1
ATOM 5585 C CA . VAL C 3 179 ? 357.460 353.804 194.825 1.00 66.20 179 VAL C CA 1
ATOM 5586 C C . VAL C 3 179 ? 358.074 354.265 193.514 1.00 66.20 179 VAL C C 1
ATOM 5587 O O . VAL C 3 179 ? 357.384 354.413 192.501 1.00 66.20 179 VAL C O 1
ATOM 5591 N N . GLN C 3 180 ? 359.384 354.478 193.509 1.00 69.21 180 GLN C N 1
ATOM 5592 C CA . GLN C 3 180 ? 360.097 354.809 192.280 1.00 69.21 180 GLN C CA 1
ATOM 5593 C C . GLN C 3 180 ? 360.296 353.513 191.510 1.00 69.21 180 GLN C C 1
ATOM 5594 O O . GLN C 3 180 ? 361.317 352.838 191.638 1.00 69.21 180 GLN C O 1
ATOM 5600 N N . GLN C 3 181 ? 359.310 353.171 190.685 1.00 71.27 181 GLN C N 1
ATOM 5601 C CA . GLN C 3 181 ? 359.234 351.854 190.075 1.00 71.27 181 GLN C CA 1
ATOM 5602 C C . GLN C 3 181 ? 360.292 351.700 188.984 1.00 71.27 181 GLN C C 1
ATOM 5603 O O . GLN C 3 181 ? 361.108 352.589 188.734 1.00 71.27 181 GLN C O 1
ATOM 5609 N N . ASP C 3 182 ? 360.269 350.549 188.324 1.00 70.31 182 ASP C N 1
ATOM 5610 C CA . ASP C 3 182 ? 361.202 350.256 187.244 1.00 70.31 182 ASP C CA 1
ATOM 5611 C C . ASP C 3 182 ? 360.578 349.182 186.356 1.00 70.31 182 ASP C C 1
ATOM 5612 O O . ASP C 3 182 ? 359.377 348.906 186.454 1.00 70.31 182 ASP C O 1
ATOM 5617 N N . GLU C 3 183 ? 361.390 348.576 185.490 1.00 65.92 183 GLU C N 1
ATOM 5618 C CA . GLU C 3 183 ? 360.876 347.511 184.638 1.00 65.92 183 GLU C CA 1
ATOM 5619 C C . GLU C 3 183 ? 360.461 346.294 185.449 1.00 65.92 183 GLU C C 1
ATOM 5620 O O . GLU C 3 183 ? 359.551 345.566 185.043 1.00 65.92 183 GLU C O 1
ATOM 5626 N N . TYR C 3 184 ? 361.096 346.061 186.598 1.00 65.00 184 TYR C N 1
ATOM 5627 C CA . TYR C 3 184 ? 360.859 344.816 187.320 1.00 65.00 184 TYR C CA 1
ATOM 5628 C C . TYR C 3 184 ? 359.510 344.823 188.024 1.00 65.00 184 TYR C C 1
ATOM 5629 O O . TYR C 3 184 ? 358.760 343.844 187.954 1.00 65.00 184 TYR C O 1
ATOM 5638 N N . THR C 3 185 ? 359.187 345.909 188.724 1.00 65.34 185 THR C N 1
ATOM 5639 C CA . THR C 3 185 ? 357.932 346.020 189.453 1.00 65.34 185 THR C CA 1
ATOM 5640 C C . THR C 3 185 ? 356.920 346.899 188.735 1.00 65.34 185 THR C C 1
ATOM 5641 O O . THR C 3 185 ? 356.165 347.629 189.384 1.00 65.34 185 THR C O 1
ATOM 5645 N N . SER C 3 186 ? 356.899 346.860 187.408 1.00 67.31 186 SER C N 1
ATOM 5646 C CA . SER C 3 186 ? 355.946 347.669 186.666 1.00 67.31 186 SER C CA 1
ATOM 5647 C C . SER C 3 186 ? 354.526 347.232 186.991 1.00 67.31 186 SER C C 1
ATOM 5648 O O . SER C 3 186 ? 354.281 346.092 187.387 1.00 67.31 186 SER C O 1
ATOM 5651 N N . ALA C 3 187 ? 353.582 348.157 186.829 1.00 65.19 187 ALA C N 1
ATOM 5652 C CA . ALA C 3 187 ? 352.207 347.901 187.226 1.00 65.19 187 ALA C CA 1
ATOM 5653 C C . ALA C 3 187 ? 351.230 347.820 186.067 1.00 65.19 187 ALA C C 1
ATOM 5654 O O . ALA C 3 187 ? 350.188 347.176 186.211 1.00 65.19 187 ALA C O 1
ATOM 5656 N N . GLY C 3 188 ? 351.520 348.459 184.935 1.00 70.04 188 GLY C N 1
ATOM 5657 C CA . GLY C 3 188 ? 350.696 348.316 183.755 1.00 70.04 188 GLY C CA 1
ATOM 5658 C C . GLY C 3 188 ? 350.196 349.654 183.245 1.00 70.04 188 GLY C C 1
ATOM 5659 O O . GLY C 3 188 ? 350.835 350.693 183.447 1.00 70.04 188 GLY C O 1
ATOM 5660 N N . TYR C 3 189 ? 349.046 349.614 182.584 1.00 70.18 189 TYR C N 1
ATOM 5661 C CA . TYR C 3 189 ? 348.491 350.767 181.903 1.00 70.18 189 TYR C CA 1
ATOM 5662 C C . TYR C 3 189 ? 347.014 350.881 182.232 1.00 70.18 189 TYR C C 1
ATOM 5663 O O . TYR C 3 189 ? 346.380 349.920 182.666 1.00 70.18 189 TYR C O 1
ATOM 5672 N N . VAL C 3 190 ? 346.468 352.074 182.024 1.00 67.03 190 VAL C N 1
ATOM 5673 C CA . VAL C 3 190 ? 345.050 352.332 182.238 1.00 67.03 190 VAL C CA 1
ATOM 5674 C C . VAL C 3 190 ? 344.557 353.188 181.085 1.00 67.03 190 VAL C C 1
ATOM 5675 O O . VAL C 3 190 ? 345.000 354.329 180.927 1.00 67.03 190 VAL C O 1
ATOM 5679 N N . THR C 3 191 ? 343.650 352.653 180.283 1.00 67.02 191 THR C N 1
ATOM 5680 C CA . THR C 3 191 ? 343.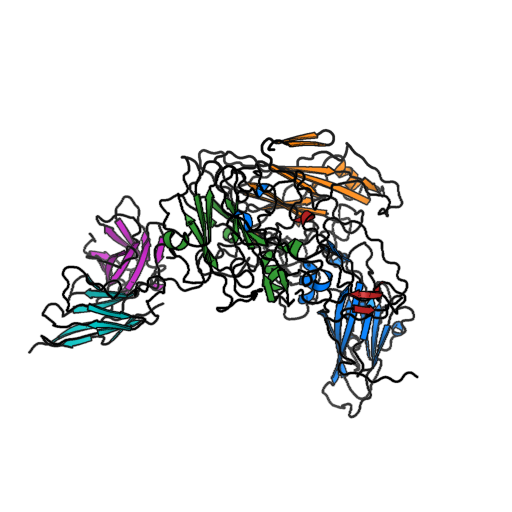127 353.371 179.133 1.00 67.02 191 THR C CA 1
ATOM 5681 C C . THR C 3 191 ? 341.621 353.542 179.276 1.00 67.02 191 THR C C 1
ATOM 5682 O O . THR C 3 191 ? 341.016 353.130 180.265 1.00 67.02 191 THR C O 1
ATOM 5686 N N . CYS C 3 192 ? 341.016 354.157 178.264 1.00 69.46 192 CYS C N 1
ATOM 5687 C CA . CYS C 3 192 ? 339.578 354.410 178.254 1.00 69.46 192 CYS C CA 1
ATOM 5688 C C . CYS C 3 192 ? 339.162 354.728 176.832 1.00 69.46 192 CYS C C 1
ATOM 5689 O O . CYS C 3 192 ? 339.706 355.654 176.227 1.00 69.46 192 CYS C O 1
ATOM 5692 N N . TRP C 3 193 ? 338.198 353.986 176.308 1.00 71.19 193 TRP C N 1
ATOM 5693 C CA . TRP C 3 193 ? 337.819 354.080 174.910 1.00 71.19 193 TRP C CA 1
ATOM 5694 C C . TRP C 3 193 ? 336.326 354.320 174.776 1.00 71.19 193 TRP C C 1
ATOM 5695 O O . TRP C 3 193 ? 335.535 353.895 175.621 1.00 71.19 193 TRP C O 1
ATOM 5706 N N . TYR C 3 194 ? 335.947 355.011 173.705 1.00 70.01 194 TYR C N 1
ATOM 5707 C CA . TYR C 3 194 ? 334.536 355.175 173.402 1.00 70.01 194 TYR C CA 1
ATOM 5708 C C . TYR C 3 194 ? 333.906 353.816 173.153 1.00 70.01 194 TYR C C 1
ATOM 5709 O O . TYR C 3 194 ? 334.541 352.912 172.607 1.00 70.01 194 TYR C O 1
ATOM 5718 N N . GLN C 3 195 ? 332.655 353.670 173.553 1.00 67.12 195 GLN C N 1
ATOM 5719 C CA . GLN C 3 195 ? 331.904 352.473 173.221 1.00 67.12 195 GLN C CA 1
ATOM 5720 C C . GLN C 3 195 ? 330.654 352.759 172.414 1.00 67.12 195 GLN C C 1
ATOM 5721 O O . GLN C 3 195 ? 330.293 351.951 171.560 1.00 67.12 195 GLN C O 1
ATOM 5727 N N . THR C 3 196 ? 329.976 353.870 172.668 1.00 70.10 196 THR C N 1
ATOM 5728 C CA . THR C 3 196 ? 328.899 354.319 171.798 1.00 70.10 196 THR C CA 1
ATOM 5729 C C . THR C 3 196 ? 329.141 355.714 171.251 1.00 70.10 196 THR C C 1
ATOM 5730 O O . THR C 3 196 ? 329.005 355.935 170.043 1.00 70.10 196 THR C O 1
ATOM 5734 N N . GLY C 3 197 ? 329.505 356.664 172.104 1.00 69.57 197 GLY C N 1
ATOM 5735 C CA . GLY C 3 197 ? 329.758 358.018 171.660 1.00 69.57 197 GLY C CA 1
ATOM 5736 C C . GLY C 3 197 ? 328.787 359.005 172.264 1.00 69.57 197 GLY C C 1
ATOM 5737 O O . GLY C 3 197 ? 327.717 358.617 172.736 1.00 69.57 197 GLY C O 1
ATOM 5738 N N . LEU C 3 198 ? 329.142 360.284 172.258 1.00 71.64 198 LEU C N 1
ATOM 5739 C CA . LEU C 3 198 ? 328.262 361.310 172.793 1.00 71.64 198 LEU C CA 1
ATOM 5740 C C . LEU C 3 198 ? 327.162 361.632 171.796 1.00 71.64 198 LEU C C 1
ATOM 5741 O O . LEU C 3 198 ? 327.434 361.900 170.623 1.00 71.64 198 LEU C O 1
ATOM 5746 N N . ILE C 3 199 ? 325.921 361.613 172.265 1.00 71.34 199 ILE C N 1
ATOM 5747 C CA . ILE C 3 199 ? 324.769 361.978 171.456 1.00 71.34 199 ILE C CA 1
ATOM 5748 C C . ILE C 3 199 ? 324.029 363.083 172.187 1.00 71.34 199 ILE C C 1
ATOM 5749 O O . ILE C 3 199 ? 323.536 362.869 173.299 1.00 71.34 199 ILE C O 1
ATOM 5754 N N . VAL C 3 200 ? 323.963 364.261 171.579 1.00 72.42 200 VAL C N 1
ATOM 5755 C CA . VAL C 3 200 ? 323.313 365.403 172.212 1.00 72.42 200 VAL C CA 1
ATOM 5756 C C . VAL C 3 200 ? 322.154 365.884 171.349 1.00 72.42 200 VAL C C 1
ATOM 5757 O O . VAL C 3 200 ? 322.241 365.854 170.114 1.00 72.42 200 VAL C O 1
ATOM 5761 N N . PRO C 3 201 ? 321.055 366.325 171.947 1.00 71.72 201 PRO C N 1
ATOM 5762 C CA . PRO C 3 201 ? 319.955 366.870 171.168 1.00 71.72 201 PRO C CA 1
ATOM 5763 C C . PRO C 3 201 ? 320.315 368.238 170.625 1.00 71.72 201 PRO C C 1
ATOM 5764 O O . PRO C 3 201 ? 321.247 368.883 171.126 1.00 71.72 201 PRO C O 1
ATOM 5768 N N . PRO C 3 202 ? 319.607 368.717 169.607 1.00 72.91 202 PRO C N 1
ATOM 5769 C CA . PRO C 3 202 ? 319.955 370.012 169.012 1.00 72.91 202 PRO C CA 1
ATOM 5770 C C . PRO C 3 202 ? 319.813 371.142 170.017 1.00 72.91 202 PRO C C 1
ATOM 5771 O O . PRO C 3 202 ? 318.787 371.281 170.682 1.00 72.91 202 PRO C O 1
ATOM 5775 N N . GLY C 3 203 ? 320.855 371.960 170.110 1.00 73.06 203 GLY C N 1
ATOM 5776 C CA . GLY C 3 203 ? 320.901 373.067 171.037 1.00 73.06 203 GLY C CA 1
ATOM 5777 C C . GLY C 3 203 ? 321.768 372.835 172.252 1.00 73.06 203 GLY C C 1
ATOM 5778 O O . GLY C 3 203 ? 322.018 373.784 173.003 1.00 73.06 203 GLY C O 1
ATOM 5779 N N . ALA C 3 204 ? 322.231 371.625 172.460 1.00 74.56 204 ALA C N 1
ATOM 5780 C CA . ALA C 3 204 ? 323.123 371.312 173.558 1.00 74.56 204 ALA C CA 1
ATOM 5781 C C . ALA C 3 204 ? 324.567 371.421 173.102 1.00 74.56 204 ALA C C 1
ATOM 5782 O O . ALA C 3 204 ? 324.860 371.314 171.910 1.00 74.56 204 ALA C O 1
ATOM 5784 N N . PRO C 3 205 ? 325.501 371.654 174.017 1.00 72.25 205 PRO C N 1
ATOM 5785 C CA . PRO C 3 205 ? 326.903 371.764 173.626 1.00 72.25 205 PRO C CA 1
ATOM 5786 C C . PRO C 3 205 ? 327.421 370.434 173.117 1.00 72.25 205 PRO C C 1
ATOM 5787 O O . PRO C 3 205 ? 327.222 369.394 173.760 1.00 72.25 205 PRO C O 1
ATOM 5791 N N . PRO C 3 206 ? 328.089 370.422 171.964 1.00 67.74 206 PRO C N 1
ATOM 5792 C CA . PRO C 3 206 ? 328.514 369.143 171.382 1.00 67.74 206 PRO C CA 1
ATOM 5793 C C . PRO C 3 206 ? 329.667 368.489 172.115 1.00 67.74 206 PRO C C 1
ATOM 5794 O O . PRO C 3 206 ? 329.812 367.265 172.025 1.00 67.74 206 PRO C O 1
ATOM 5798 N N . SER C 3 207 ? 330.484 369.247 172.835 1.00 68.76 207 SER C N 1
ATOM 5799 C CA . SER C 3 207 ? 331.656 368.715 173.514 1.00 68.76 207 SER C CA 1
ATOM 5800 C C . SER C 3 207 ? 331.454 368.747 175.021 1.00 68.76 207 SER C C 1
ATOM 5801 O O . SER C 3 207 ? 330.890 369.702 175.559 1.00 68.76 207 SER C O 1
ATOM 5804 N N . CYS C 3 208 ? 331.929 367.710 175.702 1.00 68.51 208 CYS C N 1
ATOM 5805 C CA . CYS C 3 208 ? 331.803 367.657 177.150 1.00 68.51 208 CYS C CA 1
ATOM 5806 C C . CYS C 3 208 ? 333.155 367.456 177.811 1.00 68.51 208 CYS C C 1
ATOM 5807 O O . CYS C 3 208 ? 334.194 367.535 177.150 1.00 68.51 208 CYS C O 1
ATOM 5810 N N . THR C 3 209 ? 333.155 367.201 179.114 1.00 64.54 209 THR C N 1
ATOM 5811 C CA . THR C 3 209 ? 334.386 367.192 179.887 1.00 64.54 209 THR C CA 1
ATOM 5812 C C . THR C 3 209 ? 334.282 366.158 180.993 1.00 64.54 209 THR C C 1
ATOM 5813 O O . THR C 3 209 ? 333.243 366.056 181.648 1.00 64.54 209 THR C O 1
ATOM 5817 N N . ILE C 3 210 ? 335.352 365.402 181.199 1.00 61.18 210 ILE C N 1
ATOM 5818 C CA . ILE C 3 210 ? 335.425 364.404 182.254 1.00 61.18 210 ILE C CA 1
ATOM 5819 C C . ILE C 3 210 ? 336.568 364.771 183.184 1.00 61.18 210 ILE C C 1
ATOM 5820 O O . ILE C 3 210 ? 337.616 365.240 182.732 1.00 61.18 210 ILE C O 1
ATOM 5825 N N . LEU C 3 211 ? 336.364 364.576 184.481 1.00 59.64 211 LEU C N 1
ATOM 5826 C CA . LEU C 3 211 ? 337.421 364.747 185.464 1.00 59.64 211 LEU C CA 1
ATOM 5827 C C . LEU C 3 211 ? 337.762 363.398 186.076 1.00 59.64 211 LEU C C 1
ATOM 5828 O O . LEU C 3 211 ? 336.910 362.514 186.176 1.00 59.64 211 LEU C O 1
ATOM 5833 N N . CYS C 3 212 ? 339.012 363.249 186.493 1.00 60.55 212 CYS C N 1
ATOM 5834 C CA . CYS C 3 212 ? 339.496 362.010 187.082 1.00 60.55 212 CYS C CA 1
ATOM 5835 C C . CYS C 3 212 ? 339.859 362.237 188.538 1.00 60.55 212 CYS C C 1
ATOM 5836 O O . CYS C 3 212 ? 340.403 363.284 188.895 1.00 60.55 212 CYS C O 1
ATOM 5839 N N . PHE C 3 213 ? 339.567 361.251 189.373 1.00 61.76 213 PHE C N 1
ATOM 5840 C CA . PHE C 3 213 ? 339.842 361.315 190.797 1.00 61.76 213 PHE C CA 1
ATOM 5841 C C . PHE C 3 213 ? 340.782 360.177 191.158 1.00 61.76 213 PHE C C 1
ATOM 5842 O O . PHE C 3 213 ? 341.009 359.269 190.360 1.00 61.76 213 PHE C O 1
ATOM 5850 N N . ALA C 3 214 ? 341.339 360.223 192.362 1.00 64.19 214 ALA C N 1
ATOM 5851 C CA . ALA C 3 214 ? 342.244 359.166 192.788 1.00 64.19 214 ALA C CA 1
ATOM 5852 C C . ALA C 3 214 ? 342.244 359.069 194.300 1.00 64.19 214 ALA C C 1
ATOM 5853 O O . ALA C 3 214 ? 342.229 360.087 194.993 1.00 64.19 214 ALA C O 1
ATOM 5855 N N . SER C 3 215 ? 342.266 357.842 194.802 1.00 69.32 215 SER C N 1
ATOM 5856 C CA . SER C 3 215 ? 342.327 357.605 196.235 1.00 69.32 215 SER C CA 1
ATOM 5857 C C . SER C 3 215 ? 342.747 356.164 196.465 1.00 69.32 215 SER C C 1
ATOM 5858 O O . SER C 3 215 ? 342.801 355.358 195.537 1.00 69.32 215 SER C O 1
ATOM 5861 N N . ALA C 3 216 ? 343.026 355.846 197.719 1.00 71.88 216 ALA C N 1
ATOM 5862 C CA . ALA C 3 216 ? 343.446 354.510 198.096 1.00 71.88 216 ALA C CA 1
ATOM 5863 C C . ALA C 3 216 ? 342.285 353.753 198.719 1.00 71.88 216 ALA C C 1
ATOM 5864 O O . ALA C 3 216 ? 341.503 354.311 199.491 1.00 71.88 216 ALA C O 1
ATOM 5866 N N . CYS C 3 217 ? 342.186 352.470 198.394 1.00 72.29 217 CYS C N 1
ATOM 5867 C CA . CYS C 3 217 ? 341.098 351.649 198.907 1.00 72.29 217 CYS C CA 1
ATOM 5868 C C . CYS C 3 217 ? 341.385 351.291 200.359 1.00 72.29 217 CYS C C 1
ATOM 5869 O O . CYS C 3 217 ? 342.362 351.747 200.953 1.00 72.29 217 CYS C O 1
ATOM 5872 N N . ASN C 3 218 ? 340.540 350.452 200.950 1.00 77.03 218 ASN C N 1
ATOM 5873 C CA . ASN C 3 218 ? 340.648 350.138 202.365 1.00 77.03 218 ASN C CA 1
ATOM 5874 C C . ASN C 3 218 ? 341.591 348.977 202.643 1.00 77.03 218 ASN C C 1
ATOM 5875 O O . ASN C 3 218 ? 341.509 348.373 203.716 1.00 77.03 218 ASN C O 1
ATOM 5880 N N . ASP C 3 219 ? 342.469 348.642 201.701 1.00 77.14 219 ASP C N 1
ATOM 5881 C CA . ASP C 3 219 ? 343.540 347.690 201.962 1.00 77.14 219 ASP C CA 1
ATOM 5882 C C . ASP C 3 219 ? 344.884 348.265 201.544 1.00 77.14 219 ASP C C 1
ATOM 5883 O O . ASP C 3 219 ? 345.796 347.526 201.172 1.00 77.14 219 ASP C O 1
ATOM 5888 N N . PHE C 3 220 ? 345.017 349.584 201.597 1.00 71.07 220 PHE C N 1
ATOM 5889 C CA . PHE C 3 220 ? 346.260 350.239 201.233 1.00 71.07 220 PHE C CA 1
ATOM 5890 C C . PHE C 3 220 ? 347.230 350.204 202.402 1.00 71.07 220 PHE C C 1
ATOM 5891 O O . PHE C 3 220 ? 346.831 350.244 203.568 1.00 71.07 220 PHE C O 1
ATOM 5899 N N . SER C 3 221 ? 348.516 350.120 202.083 1.00 70.72 221 SER C N 1
ATOM 5900 C CA . SER C 3 221 ? 349.532 350.052 203.118 1.00 70.72 221 SER C CA 1
ATOM 5901 C C . SER C 3 221 ? 350.801 350.704 202.607 1.00 70.72 221 SER C C 1
ATOM 5902 O O . SER C 3 221 ? 351.015 350.832 201.401 1.00 70.72 221 SER C O 1
ATOM 5905 N N . VAL C 3 222 ? 351.659 351.099 203.545 1.00 66.66 222 VAL C N 1
ATOM 5906 C CA . VAL C 3 222 ? 352.816 351.932 203.246 1.00 66.66 222 VAL C CA 1
ATOM 5907 C C . VAL C 3 222 ? 353.921 351.612 204.247 1.00 66.66 222 VAL C C 1
ATOM 5908 O O . VAL C 3 222 ? 353.659 351.213 205.382 1.00 66.66 222 VAL C O 1
ATOM 5912 N N . ARG C 3 223 ? 355.173 351.783 203.819 1.00 66.86 223 ARG C N 1
ATOM 5913 C CA . ARG C 3 223 ? 356.323 351.340 204.598 1.00 66.86 223 ARG C CA 1
ATOM 5914 C C . ARG C 3 223 ? 357.541 352.171 204.213 1.00 66.86 223 ARG C C 1
ATOM 5915 O O . ARG C 3 223 ? 357.518 352.921 203.237 1.00 66.86 223 ARG C O 1
ATOM 5923 N N . MET C 3 224 ? 358.613 352.026 205.000 1.00 68.95 224 MET C N 1
ATOM 5924 C CA . MET C 3 224 ? 359.944 352.542 204.664 1.00 68.95 224 MET C CA 1
ATOM 5925 C C . MET C 3 224 ? 359.926 354.059 204.450 1.00 68.95 224 MET C C 1
ATOM 5926 O O . MET C 3 224 ? 360.079 354.564 203.339 1.00 68.95 224 MET C O 1
ATOM 5931 N N . LEU C 3 225 ? 359.698 354.767 205.552 1.00 70.01 225 LEU C N 1
ATOM 5932 C CA . LEU C 3 225 ? 359.651 356.224 205.524 1.00 70.01 225 LEU C CA 1
ATOM 5933 C C . LEU C 3 225 ? 360.943 356.805 204.961 1.00 70.01 225 LEU C C 1
ATOM 5934 O O . LEU C 3 225 ? 362.039 356.327 205.258 1.00 70.01 225 LEU C O 1
ATOM 5939 N N . ARG C 3 226 ? 360.808 357.846 204.141 1.00 69.19 226 ARG C N 1
ATOM 5940 C CA . ARG C 3 226 ? 361.954 358.529 203.554 1.00 69.19 226 ARG C CA 1
ATOM 5941 C C . ARG C 3 226 ? 361.576 359.975 203.275 1.00 69.19 226 ARG C C 1
ATOM 5942 O O . ARG C 3 226 ? 360.428 360.383 203.450 1.00 69.19 226 ARG C O 1
ATOM 5950 N N . ASP C 3 227 ? 362.560 360.752 202.837 1.00 71.97 227 ASP C N 1
ATOM 5951 C CA . ASP C 3 227 ? 362.336 362.155 202.529 1.00 71.97 227 ASP C CA 1
ATOM 5952 C C . ASP C 3 227 ? 361.873 362.317 201.089 1.00 71.97 227 ASP C C 1
ATOM 5953 O O . ASP C 3 227 ? 362.192 361.507 200.218 1.00 71.97 227 ASP C O 1
ATOM 5958 N N . THR C 3 228 ? 361.117 363.382 200.843 1.00 69.42 228 THR C N 1
ATOM 5959 C CA . THR C 3 228 ? 360.472 363.589 199.550 1.00 69.42 228 THR C CA 1
ATOM 5960 C C . THR C 3 228 ? 361.408 364.295 198.587 1.00 69.42 228 THR C C 1
ATOM 5961 O O . THR C 3 228 ? 362.039 365.286 198.962 1.00 69.42 228 THR C O 1
ATOM 5965 N N . PRO C 3 229 ? 361.507 363.832 197.352 1.00 67.30 229 PRO C N 1
ATOM 5966 C CA . PRO C 3 229 ? 362.281 364.534 196.325 1.00 67.30 229 PRO C CA 1
ATOM 5967 C C . PRO C 3 229 ? 361.472 365.620 195.628 1.00 67.30 229 PRO C C 1
ATOM 5968 O O . PRO C 3 229 ? 361.487 365.747 194.402 1.00 67.30 229 PRO C O 1
ATOM 5972 N N . PHE C 3 230 ? 360.757 366.423 196.412 1.00 69.57 230 PHE C N 1
ATOM 5973 C CA . PHE C 3 230 ? 359.864 367.429 195.864 1.00 69.57 230 PHE C CA 1
ATOM 5974 C C . PHE C 3 230 ? 360.143 368.837 196.351 1.00 69.57 230 PHE C C 1
ATOM 5975 O O . PHE C 3 230 ? 359.753 369.789 195.669 1.00 69.57 230 PHE C O 1
ATOM 5983 N N . ILE C 3 231 ? 360.788 369.002 197.500 1.00 71.72 231 ILE C N 1
ATOM 5984 C CA . ILE C 3 231 ? 361.043 370.316 198.070 1.00 71.72 231 ILE C CA 1
ATOM 5985 C C . ILE C 3 231 ? 362.529 370.432 198.373 1.00 71.72 231 ILE C C 1
ATOM 5986 O O . ILE C 3 231 ? 363.159 369.474 198.835 1.00 71.72 231 ILE C O 1
ATOM 5991 N N . GLU C 3 232 ? 363.104 371.590 198.057 1.00 79.47 232 GLU C N 1
ATOM 5992 C CA . GLU C 3 232 ? 364.542 371.796 198.147 1.00 79.47 232 GLU C CA 1
ATOM 5993 C C . GLU C 3 232 ? 364.812 373.213 198.629 1.00 79.47 232 GLU C C 1
ATOM 5994 O O . GLU C 3 232 ? 363.893 374.016 198.812 1.00 79.47 232 GLU C O 1
ATOM 6000 N N . GLN C 3 233 ? 366.091 373.518 198.823 1.00 77.43 233 GLN C N 1
ATOM 6001 C CA . GLN C 3 233 ? 366.524 374.859 199.186 1.00 77.43 233 GLN C CA 1
ATOM 6002 C C . GLN C 3 233 ? 368.018 374.962 198.929 1.00 77.43 233 GLN C C 1
ATOM 6003 O O . GLN C 3 233 ? 368.684 373.972 198.619 1.00 77.43 233 GLN C O 1
ATOM 6009 N N . THR C 3 234 ? 368.539 376.179 199.057 1.00 75.87 234 THR C N 1
ATOM 6010 C CA . THR C 3 234 ? 369.953 376.443 198.837 1.00 75.87 234 THR C CA 1
ATOM 6011 C C . THR C 3 234 ? 370.656 376.863 200.121 1.00 75.87 234 THR C C 1
ATOM 6012 O O . THR C 3 234 ? 371.656 376.252 200.508 1.00 75.87 234 THR C O 1
ATOM 6016 N N . GLN C 3 235 ? 370.160 377.896 200.794 1.00 77.49 235 GLN C N 1
ATOM 6017 C CA . GLN C 3 235 ? 370.680 378.311 202.088 1.00 77.49 235 GLN C CA 1
ATOM 6018 C C . GLN C 3 235 ? 369.513 378.510 203.044 1.00 77.49 235 GLN C C 1
ATOM 6019 O O . GLN C 3 235 ? 368.351 378.284 202.697 1.00 77.49 235 GLN C O 1
ATOM 6025 N N . LEU C 3 236 ? 369.830 378.933 204.263 1.00 74.20 236 LEU C N 1
ATOM 6026 C CA . LEU C 3 236 ? 368.796 379.209 205.246 1.00 74.20 236 LEU C CA 1
ATOM 6027 C C . LEU C 3 236 ? 367.856 380.288 204.732 1.00 74.20 236 LEU C C 1
ATOM 6028 O O . LEU C 3 236 ? 368.266 381.201 204.013 1.00 74.20 236 LEU C O 1
ATOM 6033 N N . LEU C 3 237 ? 366.584 380.170 205.088 1.00 73.36 237 LEU C N 1
ATOM 6034 C CA . LEU C 3 237 ? 365.594 381.181 204.753 1.00 73.36 237 LEU C CA 1
ATOM 6035 C C . LEU C 3 237 ? 365.524 382.207 205.878 1.00 73.36 237 LEU C C 1
ATOM 6036 O O . LEU C 3 237 ? 365.187 381.863 207.015 1.00 73.36 237 LEU C O 1
ATOM 6041 N N . GLN C 3 238 ? 365.847 383.456 205.565 1.00 75.58 238 GLN C N 1
ATOM 6042 C CA . GLN C 3 238 ? 365.734 384.534 206.538 1.00 75.58 238 GLN C CA 1
ATOM 6043 C C . GLN C 3 238 ? 364.575 385.459 206.191 1.00 75.58 238 GLN C C 1
ATOM 6044 O O . GLN C 3 238 ? 364.336 385.756 205.022 1.00 75.58 238 GLN C O 1
ATOM 6050 N N . GLY D 4 1 ? 357.526 349.599 239.036 1.00 84.36 2 GLY D N 1
ATOM 6051 C CA . GLY D 4 1 ? 356.444 349.601 238.075 1.00 84.36 2 GLY D CA 1
ATOM 6052 C C . GLY D 4 1 ? 356.881 349.100 236.715 1.00 84.36 2 GLY D C 1
ATOM 6053 O O . GLY D 4 1 ? 356.784 349.811 235.719 1.00 84.36 2 GLY D O 1
ATOM 6054 N N . ALA D 4 2 ? 357.367 347.864 236.679 1.00 84.48 3 ALA D N 1
ATOM 6055 C CA . ALA D 4 2 ? 357.846 347.251 235.445 1.00 84.48 3 ALA D CA 1
ATOM 6056 C C . ALA D 4 2 ? 356.661 347.009 234.523 1.00 84.48 3 ALA D C 1
ATOM 6057 O O . ALA D 4 2 ? 355.842 346.122 234.763 1.00 84.48 3 ALA D O 1
ATOM 6059 N N . GLN D 4 3 ? 356.563 347.802 233.464 1.00 85.22 4 GLN D N 1
ATOM 6060 C CA . GLN D 4 3 ? 355.453 347.714 232.521 1.00 85.22 4 GLN D CA 1
ATOM 6061 C C . GLN D 4 3 ? 355.901 346.840 231.356 1.00 85.22 4 GLN D C 1
ATOM 6062 O O . GLN D 4 3 ? 356.496 347.316 230.391 1.00 85.22 4 GLN D O 1
ATOM 6068 N N . VAL D 4 4 ? 355.621 345.548 231.458 1.00 83.36 5 VAL D N 1
ATOM 6069 C CA . VAL D 4 4 ? 355.969 344.610 230.399 1.00 83.36 5 VAL D CA 1
ATOM 6070 C C . VAL D 4 4 ? 354.895 344.655 229.323 1.00 83.36 5 VAL D C 1
ATOM 6071 O O . VAL D 4 4 ? 353.695 344.641 229.619 1.00 83.36 5 VAL D O 1
ATOM 6075 N N . SER D 4 5 ? 355.323 344.758 228.069 1.00 87.60 6 SER D N 1
ATOM 6076 C CA . SER D 4 5 ? 354.415 344.828 226.935 1.00 87.60 6 SER D CA 1
ATOM 6077 C C . SER D 4 5 ? 354.923 343.917 225.827 1.00 87.60 6 SER D C 1
ATOM 6078 O O . SER D 4 5 ? 355.966 343.274 225.952 1.00 87.60 6 SER D O 1
ATOM 6081 N N . THR D 4 6 ? 354.177 343.864 224.731 1.00 87.99 7 THR D N 1
ATOM 6082 C CA . THR D 4 6 ? 354.568 343.069 223.580 1.00 87.99 7 THR D CA 1
ATOM 6083 C C . THR D 4 6 ? 355.382 343.899 222.599 1.00 87.99 7 THR D C 1
ATOM 6084 O O . THR D 4 6 ? 355.147 345.095 222.421 1.00 87.99 7 THR D O 1
ATOM 6088 N N . GLN D 4 7 ? 356.350 343.249 221.963 1.00 88.69 8 GLN D N 1
ATOM 6089 C CA . GLN D 4 7 ? 357.181 343.907 220.966 1.00 88.69 8 GLN D CA 1
ATOM 6090 C C . GLN D 4 7 ? 356.440 343.923 219.635 1.00 88.69 8 GLN D C 1
ATOM 6091 O O . GLN D 4 7 ? 355.283 343.509 219.534 1.00 88.69 8 GLN D O 1
ATOM 6097 N N . LYS D 4 8 ? 357.102 344.405 218.590 1.00 90.19 9 LYS D N 1
ATOM 6098 C CA . LYS D 4 8 ? 356.535 344.446 217.251 1.00 90.19 9 LYS D CA 1
ATOM 6099 C C . LYS D 4 8 ? 357.206 343.377 216.403 1.00 90.19 9 LYS D C 1
ATOM 6100 O O . LYS D 4 8 ? 358.424 343.411 216.207 1.00 90.19 9 LYS D O 1
ATOM 6106 N N . THR D 4 9 ? 356.412 342.437 215.899 1.00 94.92 10 THR D N 1
ATOM 6107 C CA . THR D 4 9 ? 356.926 341.341 215.097 1.00 94.92 10 THR D CA 1
ATOM 6108 C C . THR D 4 9 ? 356.052 341.160 213.868 1.00 94.92 10 THR D C 1
ATOM 6109 O O . THR D 4 9 ? 354.927 341.658 213.800 1.00 94.92 10 THR D O 1
ATOM 6113 N N . GLY D 4 10 ? 356.587 340.427 212.892 1.00 97.71 11 GLY D N 1
ATOM 6114 C CA . GLY D 4 10 ? 355.865 340.153 211.664 1.00 97.71 11 GLY D CA 1
ATOM 6115 C C . GLY D 4 10 ? 354.952 338.956 211.825 1.00 97.71 11 GLY D C 1
ATOM 6116 O O . GLY D 4 10 ? 355.376 337.897 212.294 1.00 97.71 11 GLY D O 1
ATOM 6117 N N . ALA D 4 11 ? 353.694 339.129 211.431 1.00 96.64 12 ALA D N 1
ATOM 6118 C CA . ALA D 4 11 ? 352.713 338.067 211.582 1.00 96.64 12 ALA D CA 1
ATOM 6119 C C . ALA D 4 11 ? 353.057 336.885 210.685 1.00 96.64 12 ALA D C 1
ATOM 6120 O O . ALA D 4 11 ? 353.664 337.037 209.622 1.00 96.64 12 ALA D O 1
ATOM 6122 N N . HIS D 4 12 ? 352.668 335.696 211.131 1.00 100.76 13 HIS D N 1
ATOM 6123 C CA . HIS D 4 12 ? 352.909 334.478 210.370 1.00 100.76 13 HIS D CA 1
ATOM 6124 C C . HIS D 4 12 ? 351.728 334.165 209.458 1.00 100.76 13 HIS D C 1
ATOM 6125 O O . HIS D 4 12 ? 351.853 333.399 208.503 1.00 100.76 13 HIS D O 1
ATOM 6132 N N . THR D 4 23 ? 359.073 334.745 224.386 1.00 92.35 24 THR D N 1
ATOM 6133 C CA . THR D 4 23 ? 359.996 335.811 224.747 1.00 92.35 24 THR D CA 1
ATOM 6134 C C . THR D 4 23 ? 359.994 336.936 223.715 1.00 92.35 24 THR D C 1
ATOM 6135 O O . THR D 4 23 ? 361.035 337.317 223.181 1.00 92.35 24 THR D O 1
ATOM 6139 N N . ILE D 4 24 ? 358.811 337.478 223.449 1.00 89.33 25 ILE D N 1
ATOM 6140 C CA . ILE D 4 24 ? 358.672 338.637 222.581 1.00 89.33 25 ILE D CA 1
ATOM 6141 C C . ILE D 4 24 ? 358.224 339.859 223.373 1.00 89.33 25 ILE D C 1
ATOM 6142 O O . ILE D 4 24 ? 357.689 340.801 222.808 1.00 89.33 25 ILE D O 1
ATOM 6147 N N . HIS D 4 25 ? 358.438 339.845 224.681 1.00 89.80 26 HIS D N 1
ATOM 6148 C CA . HIS D 4 25 ? 358.065 340.950 225.545 1.00 89.80 26 HIS D CA 1
ATOM 6149 C C . HIS D 4 25 ? 359.279 341.806 225.871 1.00 89.80 26 HIS D C 1
ATOM 6150 O O . HIS D 4 25 ? 360.418 341.339 225.844 1.00 89.80 26 HIS D O 1
ATOM 6157 N N . TYR D 4 26 ? 359.022 343.074 226.180 1.00 86.11 27 TYR D N 1
ATOM 6158 C CA . TYR D 4 26 ? 360.057 343.997 226.609 1.00 86.11 27 TYR D CA 1
ATOM 6159 C C . TYR D 4 26 ? 359.583 344.734 227.849 1.00 86.11 27 TYR D C 1
ATOM 6160 O O . TYR D 4 26 ? 358.386 344.930 228.057 1.00 86.11 27 TYR D O 1
ATOM 6169 N N . THR D 4 27 ? 360.539 345.156 228.668 1.00 83.23 28 THR D N 1
ATOM 6170 C CA . THR D 4 27 ? 360.246 345.849 229.912 1.00 83.23 28 THR D CA 1
ATOM 6171 C C . THR D 4 27 ? 360.730 347.285 229.823 1.00 83.23 28 THR D C 1
ATOM 6172 O O . THR D 4 27 ? 361.782 347.559 229.240 1.00 83.23 28 THR D O 1
ATOM 6176 N N . ASN D 4 28 ? 359.966 348.198 230.414 1.00 79.98 29 ASN D N 1
ATOM 6177 C CA . ASN D 4 28 ? 360.299 349.612 230.355 1.00 79.98 29 ASN D CA 1
ATOM 6178 C C . ASN D 4 28 ? 359.877 350.291 231.644 1.00 79.98 29 ASN D C 1
ATOM 6179 O O . ASN D 4 28 ? 358.722 350.174 232.058 1.00 79.98 29 ASN D O 1
ATOM 6184 N N . ILE D 4 29 ? 360.807 351.005 232.261 1.00 76.33 30 ILE D N 1
ATOM 6185 C CA . ILE D 4 29 ? 360.537 351.788 233.455 1.00 76.33 30 ILE D CA 1
ATOM 6186 C C . ILE D 4 29 ? 360.542 353.254 233.057 1.00 76.33 30 ILE D C 1
ATOM 6187 O O . ILE D 4 29 ? 361.110 353.634 232.029 1.00 76.33 30 ILE D O 1
ATOM 6192 N N . ASN D 4 30 ? 359.883 354.077 233.859 1.00 75.48 31 ASN D N 1
ATOM 6193 C CA . ASN D 4 30 ? 359.917 355.524 233.695 1.00 75.48 31 ASN D CA 1
ATOM 6194 C C . ASN D 4 30 ? 360.726 356.107 234.845 1.00 75.48 31 ASN D C 1
ATOM 6195 O O . ASN D 4 30 ? 360.271 356.101 235.992 1.00 75.48 31 ASN D O 1
ATOM 6200 N N . TYR D 4 31 ? 361.921 356.610 234.542 1.00 72.80 32 TYR D N 1
ATOM 6201 C CA . TYR D 4 31 ? 362.828 357.046 235.594 1.00 72.80 32 TYR D CA 1
ATOM 6202 C C . TYR D 4 31 ? 362.603 358.485 236.027 1.00 72.80 32 TYR D C 1
ATOM 6203 O O . TYR D 4 31 ? 362.874 358.818 237.183 1.00 72.80 32 TYR D O 1
ATOM 6212 N N . TYR D 4 32 ? 362.127 359.348 235.138 1.00 72.56 33 TYR D N 1
ATOM 6213 C CA . TYR D 4 32 ? 362.038 360.770 235.427 1.00 72.56 33 TYR D CA 1
ATOM 6214 C C . TYR D 4 32 ? 360.658 361.145 235.945 1.00 72.56 33 TYR D C 1
ATOM 6215 O O . TYR D 4 32 ? 359.655 360.509 235.617 1.00 72.56 33 TYR D O 1
ATOM 6224 N N . LYS D 4 33 ? 360.619 362.205 236.753 1.00 78.49 34 LYS D N 1
ATOM 6225 C CA . LYS D 4 33 ? 359.406 362.654 237.420 1.00 78.49 34 LYS D CA 1
ATOM 6226 C C . LYS D 4 33 ? 358.578 363.609 236.576 1.00 78.49 34 LYS D C 1
ATOM 6227 O O . LYS D 4 33 ? 357.830 364.419 237.132 1.00 78.49 34 LYS D O 1
ATOM 6233 N N . ASP D 4 34 ? 358.699 363.549 235.258 1.00 78.93 35 ASP D N 1
ATOM 6234 C CA . ASP D 4 34 ? 357.927 364.413 234.381 1.00 78.93 35 ASP D CA 1
ATOM 6235 C C . ASP D 4 34 ? 357.234 363.570 233.324 1.00 78.93 35 ASP D C 1
ATOM 6236 O O . ASP D 4 34 ? 357.767 362.549 232.885 1.00 78.93 35 ASP D O 1
ATOM 6241 N N . ALA D 4 35 ? 356.039 363.997 232.921 1.00 75.81 36 ALA D N 1
ATOM 6242 C CA . ALA D 4 35 ? 355.304 363.247 231.914 1.00 75.81 36 ALA D CA 1
ATOM 6243 C C . ALA D 4 35 ? 355.884 363.425 230.524 1.00 75.81 36 ALA D C 1
ATOM 6244 O O . ALA D 4 35 ? 355.709 362.545 229.679 1.00 75.81 36 ALA D O 1
ATOM 6246 N N . ALA D 4 36 ? 356.565 364.537 230.266 1.00 74.67 37 ALA D N 1
ATOM 6247 C CA . ALA D 4 36 ? 357.149 364.769 228.955 1.00 74.67 37 ALA D CA 1
ATOM 6248 C C . ALA D 4 36 ? 358.488 364.075 228.774 1.00 74.67 37 ALA D C 1
ATOM 6249 O O . ALA D 4 36 ? 359.013 364.055 227.658 1.00 74.67 37 ALA D O 1
ATOM 6251 N N . SER D 4 37 ? 359.051 363.511 229.834 1.00 74.18 38 SER D N 1
ATOM 6252 C CA . SER D 4 37 ? 360.327 362.824 229.741 1.00 74.18 38 SER D CA 1
ATOM 6253 C C . SER D 4 37 ? 360.188 361.361 229.360 1.00 74.18 38 SER D C 1
ATOM 6254 O O . SER D 4 37 ? 361.205 360.692 229.160 1.00 74.18 38 SER D O 1
ATOM 6257 N N . ASN D 4 38 ? 358.969 360.846 229.263 1.00 73.96 39 ASN D N 1
ATOM 6258 C CA . ASN D 4 38 ? 358.783 359.472 228.839 1.00 73.96 39 ASN D CA 1
ATOM 6259 C C . ASN D 4 38 ? 359.181 359.318 227.374 1.00 73.96 39 ASN D C 1
ATOM 6260 O O . ASN D 4 38 ? 359.440 360.291 226.663 1.00 73.96 39 ASN D O 1
ATOM 6265 N N . SER D 4 39 ? 359.227 358.069 226.923 1.00 76.66 40 SER D N 1
ATOM 6266 C CA . SER D 4 39 ? 359.552 357.778 225.538 1.00 76.66 40 SER D CA 1
ATOM 6267 C C . SER D 4 39 ? 358.339 358.043 224.650 1.00 76.66 40 SER D C 1
ATOM 6268 O O . SER D 4 39 ? 357.276 358.461 225.113 1.00 76.66 40 SER D O 1
ATOM 6271 N N . ALA D 4 40 ? 358.496 357.799 223.354 1.00 77.81 41 ALA D N 1
ATOM 6272 C CA . ALA D 4 40 ? 357.406 358.028 222.418 1.00 77.81 41 ALA D CA 1
ATOM 6273 C C . ALA D 4 40 ? 356.371 356.911 222.507 1.00 77.81 41 ALA D C 1
ATOM 6274 O O . ALA D 4 40 ? 356.681 355.774 222.869 1.00 77.81 41 ALA D O 1
ATOM 6276 N N . ASN D 4 41 ? 355.124 357.246 222.177 1.00 79.82 42 ASN D N 1
ATOM 6277 C CA . ASN D 4 41 ? 354.040 356.262 222.149 1.00 79.82 42 ASN D CA 1
ATOM 6278 C C . ASN D 4 41 ? 353.945 355.657 220.751 1.00 79.82 42 ASN D C 1
ATOM 6279 O O . ASN D 4 41 ? 353.028 355.923 219.976 1.00 79.82 42 ASN D O 1
ATOM 6284 N N . ARG D 4 42 ? 354.926 354.822 220.438 1.00 77.62 43 ARG D N 1
ATOM 6285 C CA . ARG D 4 42 ? 354.999 354.221 219.116 1.00 77.62 43 ARG D CA 1
ATOM 6286 C C . ARG D 4 42 ? 354.011 353.081 218.923 1.00 77.62 43 ARG D C 1
ATOM 6287 O O . ARG D 4 42 ? 354.093 352.384 217.907 1.00 77.62 43 ARG D O 1
ATOM 6295 N N . GLN D 4 43 ? 353.090 352.865 219.857 1.00 85.00 44 GLN D N 1
ATOM 6296 C CA . GLN D 4 43 ? 352.204 351.710 219.811 1.00 85.00 44 GLN D CA 1
ATOM 6297 C C . GLN D 4 43 ? 350.759 352.107 220.076 1.00 85.00 44 GLN D C 1
ATOM 6298 O O . GLN D 4 43 ? 350.046 351.447 220.836 1.00 85.00 44 GLN D O 1
ATOM 6304 N N . ASP D 4 44 ? 350.298 353.187 219.452 1.00 93.12 45 ASP D N 1
ATOM 6305 C CA . ASP D 4 44 ? 348.897 353.599 219.512 1.00 93.12 45 ASP D CA 1
ATOM 6306 C C . ASP D 4 44 ? 348.397 353.723 218.078 1.00 93.12 45 ASP D C 1
ATOM 6307 O O . ASP D 4 44 ? 348.724 354.689 217.383 1.00 93.12 45 ASP D O 1
ATOM 6312 N N . PHE D 4 45 ? 347.600 352.753 217.639 1.00 89.14 46 PHE D N 1
ATOM 6313 C CA . PHE D 4 45 ? 347.243 352.595 216.235 1.00 89.14 46 PHE D CA 1
ATOM 6314 C C . PHE D 4 45 ? 345.745 352.737 216.007 1.00 89.14 46 PHE D C 1
ATOM 6315 O O . PHE D 4 45 ? 345.145 351.991 215.234 1.00 89.14 46 PHE D O 1
ATOM 6323 N N . THR D 4 46 ? 345.117 353.697 216.671 1.00 83.04 47 THR D N 1
ATOM 6324 C CA . THR D 4 46 ? 343.712 353.940 216.403 1.00 83.04 47 THR D CA 1
ATOM 6325 C C . THR D 4 46 ? 343.566 354.636 215.053 1.00 83.04 47 THR D C 1
ATOM 6326 O O . THR D 4 46 ? 344.476 355.321 214.584 1.00 83.04 47 THR D O 1
ATOM 6330 N N . GLN D 4 47 ? 342.415 354.440 214.414 1.00 80.98 48 GLN D N 1
ATOM 6331 C CA . GLN D 4 47 ? 342.127 355.162 213.181 1.00 80.98 48 GLN D CA 1
ATOM 6332 C C . GLN D 4 47 ? 340.626 355.178 212.944 1.00 80.98 48 GLN D C 1
ATOM 6333 O O . GLN D 4 47 ? 339.930 354.202 213.229 1.00 80.98 48 GLN D O 1
ATOM 6339 N N . ASP D 4 48 ? 340.149 356.287 212.386 1.00 80.11 49 ASP D N 1
ATOM 6340 C CA . ASP D 4 48 ? 338.721 356.497 212.139 1.00 80.11 49 ASP D CA 1
ATOM 6341 C C . ASP D 4 48 ? 338.573 357.387 210.917 1.00 80.11 49 ASP D C 1
ATOM 6342 O O . ASP D 4 48 ? 338.445 358.611 211.027 1.00 80.11 49 ASP D O 1
ATOM 6347 N N . PRO D 4 49 ? 338.645 356.858 209.664 1.00 79.25 50 PRO D N 1
ATOM 6348 C CA . PRO D 4 49 ? 338.590 357.731 208.490 1.00 79.25 50 PRO D CA 1
ATOM 6349 C C . PRO D 4 49 ? 337.156 358.235 208.301 1.00 79.25 50 PRO D C 1
ATOM 6350 O O . PRO D 4 49 ? 336.966 359.076 207.460 1.00 79.25 50 PRO D O 1
ATOM 6354 N N . SER D 4 50 ? 336.227 357.809 209.161 1.00 79.42 51 SER D N 1
ATOM 6355 C CA . SER D 4 50 ? 334.793 358.162 208.981 1.00 79.42 51 SER D CA 1
ATOM 6356 C C . SER D 4 50 ? 334.621 359.683 208.987 1.00 79.42 51 SER D C 1
ATOM 6357 O O . SER D 4 50 ? 333.791 360.181 208.210 1.00 79.42 51 SER D O 1
ATOM 6360 N N . LYS D 4 51 ? 335.380 360.388 209.827 1.00 77.87 52 LYS D N 1
ATOM 6361 C CA . LYS D 4 51 ? 335.232 361.862 209.935 1.00 77.87 52 LYS D CA 1
ATOM 6362 C C . LYS D 4 51 ? 335.543 362.513 208.582 1.00 77.87 52 LYS D C 1
ATOM 6363 O O . LYS D 4 51 ? 334.829 363.466 208.218 1.00 77.87 52 LYS D O 1
ATOM 6369 N N . PHE D 4 52 ? 336.572 362.033 207.875 1.00 74.69 53 PHE D N 1
ATOM 6370 C CA . PHE D 4 52 ? 336.977 362.667 206.592 1.00 74.69 53 PHE D CA 1
ATOM 6371 C C . PHE D 4 52 ? 336.359 361.937 205.393 1.00 74.69 53 PHE D C 1
ATOM 6372 O O . PHE D 4 52 ? 335.851 362.621 204.485 1.00 74.69 53 PHE D O 1
ATOM 6380 N N . THR D 4 53 ? 336.420 360.601 205.378 1.00 76.07 54 THR D N 1
ATOM 6381 C CA . THR D 4 53 ? 335.911 359.814 204.219 1.00 76.07 54 THR D CA 1
ATOM 6382 C C . THR D 4 53 ? 334.391 359.972 204.077 1.00 76.07 54 THR D C 1
ATOM 6383 O O . THR D 4 53 ? 333.925 360.101 202.927 1.00 76.07 54 THR D O 1
ATOM 6387 N N . GLU D 4 54 ? 333.650 359.959 205.192 1.00 78.96 55 GLU D N 1
ATOM 6388 C CA . GLU D 4 54 ? 332.164 360.030 205.122 1.00 78.96 55 GLU D CA 1
ATOM 6389 C C . GLU D 4 54 ? 331.634 361.069 206.116 1.00 78.96 55 GLU D C 1
ATOM 6390 O O . GLU D 4 54 ? 331.057 360.661 207.144 1.00 78.96 55 GLU D O 1
ATOM 6396 N N . PRO D 4 55 ? 331.809 362.391 205.890 1.00 74.68 56 PRO D N 1
ATOM 6397 C CA . PRO D 4 55 ? 331.216 363.397 206.769 1.00 74.68 56 PRO D CA 1
ATOM 6398 C C . PRO D 4 55 ? 329.812 363.704 206.235 1.00 74.68 56 PRO D C 1
ATOM 6399 O O . PRO D 4 55 ? 329.566 364.834 205.875 1.00 74.68 56 PRO D O 1
ATOM 6403 N N . MET D 4 56 ? 328.922 362.709 206.225 1.00 75.21 57 MET D N 1
ATOM 6404 C CA . MET D 4 56 ? 327.575 362.910 205.626 1.00 75.21 57 MET D CA 1
ATOM 6405 C C . MET D 4 56 ? 326.525 362.937 206.737 1.00 75.21 57 MET D C 1
ATOM 6406 O O . MET D 4 56 ? 326.655 362.138 207.685 1.00 75.21 57 MET D O 1
ATOM 6411 N N . LYS D 4 57 ? 325.525 363.815 206.619 1.00 73.64 58 LYS D N 1
ATOM 6412 C CA . LYS D 4 57 ? 324.459 363.824 207.612 1.00 73.64 58 LYS D CA 1
ATOM 6413 C C . LYS D 4 57 ? 323.532 362.632 207.437 1.00 73.64 58 LYS D C 1
ATOM 6414 O O . LYS D 4 57 ? 323.099 362.027 208.423 1.00 73.64 58 LYS D O 1
ATOM 6420 N N . ASP D 4 58 ? 323.217 362.286 206.195 1.00 83.45 59 ASP D N 1
ATOM 6421 C CA . ASP D 4 58 ? 322.411 361.115 205.881 1.00 83.45 59 ASP D CA 1
ATOM 6422 C C . ASP D 4 58 ? 323.359 360.004 205.451 1.00 83.45 59 ASP D C 1
ATOM 6423 O O . ASP D 4 58 ? 324.061 360.139 204.444 1.00 83.45 59 ASP D O 1
ATOM 6428 N N . VAL D 4 59 ? 323.373 358.908 206.207 1.00 85.66 60 VAL D N 1
ATOM 6429 C CA . VAL D 4 59 ? 324.335 357.843 205.957 1.00 85.66 60 VAL D CA 1
ATOM 6430 C C . VAL D 4 59 ? 324.065 357.222 204.596 1.00 85.66 60 VAL D C 1
ATOM 6431 O O . VAL D 4 59 ? 322.924 356.871 204.267 1.00 85.66 60 VAL D O 1
ATOM 6435 N N . MET D 4 60 ? 325.114 357.094 203.795 1.00 86.01 61 MET D N 1
ATOM 6436 C CA . MET D 4 60 ? 325.014 356.555 202.446 1.00 86.01 61 MET D CA 1
ATOM 6437 C C . MET D 4 60 ? 325.460 355.101 202.439 1.00 86.01 61 MET D C 1
ATOM 6438 O O . MET D 4 60 ? 326.551 354.779 202.920 1.00 86.01 61 MET D O 1
ATOM 6443 N N . ILE D 4 61 ? 324.622 354.237 201.905 1.00 85.02 62 ILE D N 1
ATOM 6444 C CA . ILE D 4 61 ? 324.951 352.826 201.754 1.00 85.02 62 ILE D CA 1
ATOM 6445 C C . ILE D 4 61 ? 325.515 352.612 200.360 1.00 85.02 62 ILE D C 1
ATOM 6446 O O . ILE D 4 61 ? 325.101 353.263 199.396 1.00 85.02 62 ILE D O 1
ATOM 6451 N N . LYS D 4 62 ? 326.483 351.699 200.247 1.00 83.99 63 LYS D N 1
ATOM 6452 C CA . LYS D 4 62 ? 327.107 351.446 198.953 1.00 83.99 63 LYS D CA 1
ATOM 6453 C C . LYS D 4 62 ? 326.100 350.893 197.954 1.00 83.99 63 LYS D C 1
ATOM 6454 O O . LYS D 4 62 ? 325.951 351.421 196.847 1.00 83.99 63 LYS D O 1
ATOM 6460 N N . SER D 4 63 ? 325.394 349.826 198.333 1.00 89.01 64 SER D N 1
ATOM 6461 C CA . SER D 4 63 ? 324.538 349.128 197.382 1.00 89.01 64 SER D CA 1
ATOM 6462 C C . SER D 4 63 ? 323.394 350.003 196.892 1.00 89.01 64 SER D C 1
ATOM 6463 O O . SER D 4 63 ? 322.950 349.856 195.749 1.00 89.01 64 SER D O 1
ATOM 6466 N N . LEU D 4 64 ? 322.903 350.908 197.727 1.00 91.39 65 LEU D N 1
ATOM 6467 C CA . LEU D 4 64 ? 321.817 351.773 197.310 1.00 91.39 65 LEU D CA 1
ATOM 6468 C C . LEU D 4 64 ? 322.337 352.860 196.372 1.00 91.39 65 LEU D C 1
ATOM 6469 O O . LEU D 4 64 ? 323.510 353.237 196.435 1.00 91.39 65 LEU D O 1
ATOM 6474 N N . PRO D 4 65 ? 321.491 353.370 195.482 1.00 95.47 66 PRO D N 1
ATOM 6475 C CA . PRO D 4 65 ? 321.903 354.502 194.649 1.00 95.47 66 PRO D CA 1
ATOM 6476 C C . PRO D 4 65 ? 322.067 355.764 195.479 1.00 95.47 66 PRO D C 1
ATOM 6477 O O . PRO D 4 65 ? 321.436 355.937 196.523 1.00 95.47 66 PRO D O 1
ATOM 6481 N N . ALA D 4 66 ? 322.934 356.654 194.996 1.00 92.71 67 ALA D N 1
ATOM 6482 C CA . ALA D 4 66 ? 323.235 357.871 195.743 1.00 92.71 67 ALA D CA 1
ATOM 6483 C C . ALA D 4 66 ? 322.064 358.843 195.710 1.00 92.71 67 ALA D C 1
ATOM 6484 O O . ALA D 4 66 ? 321.654 359.372 196.749 1.00 92.71 67 ALA D O 1
ATOM 6486 N N . LEU D 4 67 ? 321.522 359.099 194.527 1.00 88.14 68 LEU D N 1
ATOM 6487 C CA . LEU D 4 67 ? 320.393 360.009 194.393 1.00 88.14 68 LEU D CA 1
ATOM 6488 C C . LEU D 4 67 ? 319.143 359.269 193.930 1.00 88.14 68 LEU D C 1
ATOM 6489 O O . LEU D 4 67 ? 318.450 359.711 193.014 1.00 88.14 68 LEU D O 1
ATOM 6494 N N . LEU E 5 1 ? 342.871 362.065 141.201 1.00 0.00 4 LEU F N 1
ATOM 6495 C CA . LEU E 5 1 ? 343.570 363.234 141.801 1.00 0.00 4 LEU F CA 1
ATOM 6496 C C . LEU E 5 1 ? 343.770 364.304 140.723 1.00 0.00 4 LEU F C 1
ATOM 6497 O O . LEU E 5 1 ? 344.341 363.973 139.665 1.00 0.00 4 LEU F O 1
ATOM 6502 N N . GLN E 5 2 ? 343.320 365.534 140.987 1.00 0.00 5 GLN F N 1
ATOM 6503 C CA . GLN E 5 2 ? 343.536 366.641 140.018 1.00 0.00 5 GLN F CA 1
ATOM 6504 C C . GLN E 5 2 ? 344.304 367.789 140.682 1.00 0.00 5 GLN F C 1
ATOM 6505 O O . GLN E 5 2 ? 343.866 368.245 141.757 1.00 0.00 5 GLN F O 1
ATOM 6511 N N . GLN E 5 3 ? 345.400 368.235 140.062 1.00 0.00 6 GLN F N 1
ATOM 6512 C CA . GLN E 5 3 ? 346.180 369.395 140.572 1.00 0.00 6 GLN F CA 1
ATOM 6513 C C . GLN E 5 3 ? 346.504 370.270 139.360 1.00 0.00 6 GLN F C 1
ATOM 6514 O O . GLN E 5 3 ? 346.828 369.689 138.305 1.00 0.00 6 GLN F O 1
ATOM 6520 N N . SER E 5 4 ? 346.420 371.599 139.485 1.00 0.00 7 SER F N 1
ATOM 6521 C CA . SER E 5 4 ? 346.636 372.416 138.290 1.00 0.00 7 SER F CA 1
ATOM 6522 C C . SER E 5 4 ? 348.097 372.274 137.833 1.00 0.00 7 SER F C 1
ATOM 6523 O O . SER E 5 4 ? 349.000 372.176 138.659 1.00 0.00 7 SER F O 1
ATOM 6526 N N . GLY E 5 5 ? 348.314 372.259 136.523 1.00 0.00 8 GLY F N 1
ATOM 6527 C CA . GLY E 5 5 ? 349.646 372.097 135.970 1.00 0.00 8 GLY F CA 1
ATOM 6528 C C . GLY E 5 5 ? 350.760 373.046 136.383 1.00 0.00 8 GLY F C 1
ATOM 6529 O O . GLY E 5 5 ? 351.860 372.589 136.665 1.00 0.00 8 GLY F O 1
ATOM 6530 N N . ALA E 5 6 ? 350.505 374.352 136.416 1.00 0.00 9 ALA F N 1
ATOM 6531 C CA . ALA E 5 6 ? 351.555 375.300 136.789 1.00 0.00 9 ALA F CA 1
ATOM 6532 C C . ALA E 5 6 ? 351.037 376.634 137.287 1.00 0.00 9 ALA F C 1
ATOM 6533 O O . ALA E 5 6 ? 349.924 377.035 136.959 1.00 0.00 9 ALA F O 1
ATOM 6535 N N . GLU E 5 7 ? 351.870 377.312 138.076 1.00 0.00 10 GLU F N 1
ATOM 6536 C CA . GLU E 5 7 ? 351.573 378.631 138.623 1.00 0.00 10 GLU F CA 1
ATOM 6537 C C . GLU E 5 7 ? 352.792 379.523 138.412 1.00 0.00 10 GLU F C 1
ATOM 6538 O O . GLU E 5 7 ? 353.920 379.079 138.576 1.00 0.00 10 GLU F O 1
ATOM 6544 N N . LEU E 5 8 ? 352.565 380.761 137.988 1.00 0.00 11 LEU F N 1
ATOM 6545 C CA . LEU E 5 8 ? 353.653 381.713 137.786 1.00 0.00 11 LEU F CA 1
ATOM 6546 C C . LEU E 5 8 ? 353.461 382.730 138.889 1.00 0.00 11 LEU F C 1
ATOM 6547 O O . LEU E 5 8 ? 352.391 383.321 138.973 1.00 0.00 11 LEU F O 1
ATOM 6552 N N . ALA E 5 9 ? 354.457 382.935 139.741 1.00 0.00 12 ALA F N 1
ATOM 6553 C CA . ALA E 5 9 ? 354.300 383.886 140.840 1.00 0.00 12 ALA F CA 1
ATOM 6554 C C . ALA E 5 9 ? 355.381 384.965 140.849 1.00 0.00 12 ALA F C 1
ATOM 6555 O O . ALA E 5 9 ? 356.507 384.725 140.406 1.00 0.00 12 ALA F O 1
ATOM 6557 N N . ARG E 5 10 ? 355.039 386.103 141.456 1.00 0.00 13 ARG F N 1
ATOM 6558 C CA . ARG E 5 10 ? 356.032 387.192 141.625 1.00 0.00 13 ARG F CA 1
ATOM 6559 C C . ARG E 5 10 ? 356.672 386.986 142.995 1.00 0.00 13 ARG F C 1
ATOM 6560 O O . ARG E 5 10 ? 355.932 386.701 143.951 1.00 0.00 13 ARG F O 1
ATOM 6568 N N . PRO E 5 11 ? 358.012 387.114 143.178 1.00 0.00 14 PRO F N 1
ATOM 6569 C CA . PRO E 5 11 ? 358.592 386.957 144.505 1.00 0.00 14 PRO F CA 1
ATOM 6570 C C . PRO E 5 11 ? 357.971 387.877 145.565 1.00 0.00 14 PRO F C 1
ATOM 6571 O O . PRO E 5 11 ? 357.322 388.839 145.200 1.00 0.00 14 PRO F O 1
ATOM 6575 N N . TRP E 5 12 ? 358.230 387.586 146.842 1.00 0.00 15 TRP F N 1
ATOM 6576 C CA . TRP E 5 12 ? 357.696 388.413 147.956 1.00 0.00 15 TRP F CA 1
ATOM 6577 C C . TRP E 5 12 ? 356.180 388.529 147.823 1.00 0.00 15 TRP F C 1
ATOM 6578 O O . TRP E 5 12 ? 355.658 389.649 147.968 1.00 0.00 15 TRP F O 1
ATOM 6589 N N . ALA E 5 13 ? 355.513 387.404 147.568 1.00 0.00 16 ALA F N 1
ATOM 6590 C CA . ALA E 5 13 ? 354.040 387.385 147.411 1.00 0.00 16 ALA F CA 1
ATOM 6591 C C . ALA E 5 13 ? 353.548 385.962 147.701 1.00 0.00 16 ALA F C 1
ATOM 6592 O O . ALA E 5 13 ? 354.393 385.113 148.039 1.00 0.00 16 ALA F O 1
ATOM 6594 N N . SER E 5 14 ? 352.238 385.716 147.618 1.00 0.00 17 SER F N 1
ATOM 6595 C CA . SER E 5 14 ? 351.707 384.381 148.003 1.00 0.00 17 SER F CA 1
ATOM 6596 C C . SER E 5 14 ? 351.195 383.551 146.820 1.00 0.00 17 SER F C 1
ATOM 6597 O O . SER E 5 14 ? 350.955 384.144 145.748 1.00 0.00 17 SER F O 1
ATOM 6600 N N . VAL E 5 15 ? 351.046 382.231 147.007 1.00 0.00 18 VAL F N 1
ATOM 6601 C CA . VAL E 5 15 ? 350.478 381.343 146.006 1.00 0.00 18 VAL F CA 1
ATOM 6602 C C . VAL E 5 15 ? 349.526 380.394 146.727 1.00 0.00 18 VAL F C 1
ATOM 6603 O O . VAL E 5 15 ? 349.782 380.012 147.872 1.00 0.00 18 VAL F O 1
ATOM 6607 N N . LYS E 5 16 ? 348.378 380.119 146.107 1.00 0.00 19 LYS F N 1
ATOM 6608 C CA . LYS E 5 16 ? 347.392 379.193 146.666 1.00 0.00 19 LYS F CA 1
ATOM 6609 C C . LYS E 5 16 ? 347.316 377.992 145.715 1.00 0.00 19 LYS F C 1
ATOM 6610 O O . LYS E 5 16 ? 347.039 378.138 144.519 1.00 0.00 19 LYS F O 1
ATOM 6616 N N . ILE E 5 17 ? 347.677 376.831 146.265 1.00 0.00 20 ILE F N 1
ATOM 6617 C CA . ILE E 5 17 ? 347.674 375.592 145.430 1.00 0.00 20 ILE F CA 1
ATOM 6618 C C . ILE E 5 17 ? 346.460 374.760 145.818 1.00 0.00 20 ILE F C 1
ATOM 6619 O O . ILE E 5 17 ? 346.177 374.676 147.045 1.00 0.00 20 ILE F O 1
ATOM 6624 N N . SER E 5 18 ? 345.820 374.138 144.826 1.00 0.00 21 SER F N 1
ATOM 6625 C CA . SER E 5 18 ? 344.607 373.352 145.103 1.00 0.00 21 SER F CA 1
ATOM 6626 C C . SER E 5 18 ? 344.851 371.874 144.808 1.00 0.00 21 SER F C 1
ATOM 6627 O O . SER E 5 18 ? 345.752 371.552 144.006 1.00 0.00 21 SER F O 1
ATOM 6630 N N . CYS E 5 19 ? 344.126 371.015 145.514 1.00 0.00 22 CYS F N 1
ATOM 6631 C CA . CYS E 5 19 ? 344.158 369.571 145.295 1.00 0.00 22 CYS F CA 1
ATOM 6632 C C . CYS E 5 19 ? 342.727 369.040 145.357 1.00 0.00 22 CYS F C 1
ATOM 6633 O O . CYS E 5 19 ? 341.906 369.506 146.155 1.00 0.00 22 CYS F O 1
ATOM 6636 N N . GLN E 5 20 ? 342.360 368.075 144.505 1.00 30.00 23 GLN F N 1
ATOM 6637 C CA . GLN E 5 20 ? 340.932 367.628 144.488 1.00 30.00 23 GLN F CA 1
ATOM 6638 C C . GLN E 5 20 ? 340.818 366.184 143.994 1.00 30.00 23 GLN F C 1
ATOM 6639 O O . GLN E 5 20 ? 341.389 365.901 142.924 1.00 30.00 23 GLN F O 1
ATOM 6645 N N . ALA E 5 21 ? 340.041 365.333 144.681 1.00 30.00 24 ALA F N 1
ATOM 6646 C CA . ALA E 5 21 ? 339.841 363.963 144.146 1.00 30.00 24 ALA F CA 1
ATOM 6647 C C . ALA E 5 21 ? 338.572 363.273 144.632 1.00 30.00 24 ALA F C 1
ATOM 6648 O O . ALA E 5 21 ? 337.937 363.769 145.580 1.00 30.00 24 ALA F O 1
ATOM 6650 N N . PHE E 5 22 ? 338.252 362.147 143.996 1.00 201.84 25 PHE F N 1
ATOM 6651 C CA . PHE E 5 22 ? 337.067 361.338 144.370 1.00 201.84 25 PHE F CA 1
ATOM 6652 C C . PHE E 5 22 ? 337.132 360.912 145.837 1.00 201.84 25 PHE F C 1
ATOM 6653 O O . PHE E 5 22 ? 336.053 360.767 146.435 1.00 201.84 25 PHE F O 1
ATOM 6661 N N . TYR E 5 23 ? 338.329 360.695 146.398 1.00 199.64 26 TYR F N 1
ATOM 6662 C CA . TYR E 5 23 ? 338.374 360.160 147.786 1.00 199.64 26 TYR F CA 1
ATOM 6663 C C . TYR E 5 23 ? 337.729 361.154 148.757 1.00 199.64 26 TYR F C 1
ATOM 6664 O O . TYR E 5 23 ? 337.832 362.374 148.527 1.00 199.64 26 TYR F O 1
ATOM 6673 N N . THR E 5 24 ? 337.049 360.637 149.786 1.00 197.80 27 THR F N 1
ATOM 6674 C CA . THR E 5 24 ? 336.359 361.508 150.776 1.00 197.80 27 THR F CA 1
ATOM 6675 C C . THR E 5 24 ? 337.167 361.531 152.076 1.00 197.80 27 THR F C 1
ATOM 6676 O O . THR E 5 24 ? 338.362 361.178 152.030 1.00 197.80 27 THR F O 1
ATOM 6680 N N . PHE E 5 25 ? 336.558 361.993 153.170 1.00 195.79 28 PHE F N 1
ATOM 6681 C CA . PHE E 5 25 ? 337.326 362.173 154.429 1.00 195.79 28 PHE F CA 1
ATOM 6682 C C . PHE E 5 25 ? 336.873 361.175 155.496 1.00 195.79 28 PHE F C 1
ATOM 6683 O O . PHE E 5 25 ? 335.844 361.428 156.151 1.00 195.79 28 PHE F O 1
ATOM 6691 N N . ASN E 5 26 ? 337.621 360.082 155.668 1.00 185.31 29 ASN F N 1
ATOM 6692 C CA . ASN E 5 26 ? 337.302 359.125 156.759 1.00 185.31 29 ASN F CA 1
ATOM 6693 C C . ASN E 5 26 ? 338.394 359.268 157.821 1.00 185.31 29 ASN F C 1
ATOM 6694 O O . ASN E 5 26 ? 338.154 359.996 158.797 1.00 185.31 29 ASN F O 1
ATOM 6699 N N . SER E 5 27 ? 339.534 358.596 157.640 1.00 179.94 30 SER F N 1
ATOM 6700 C CA . SER E 5 27 ? 340.685 358.761 158.568 1.00 179.94 30 SER F CA 1
ATOM 6701 C C . SER E 5 27 ? 341.913 359.181 157.755 1.00 179.94 30 SER F C 1
ATOM 6702 O O . SER E 5 27 ? 343.038 359.060 158.281 1.00 179.94 30 SER F O 1
ATOM 6705 N N . TYR E 5 28 ? 341.702 359.684 156.530 1.00 186.90 31 TYR F N 1
ATOM 6706 C CA . TYR E 5 28 ? 342.836 359.971 155.607 1.00 186.90 31 TYR F CA 1
ATOM 6707 C C . TYR E 5 28 ? 343.276 361.441 155.592 1.00 186.90 31 TYR F C 1
ATOM 6708 O O . TYR E 5 28 ? 342.505 362.286 155.098 1.00 186.90 31 TYR F O 1
ATOM 6710 N N . GLY E 5 29 ? 344.497 361.724 156.064 1.00 188.46 32 GLY F N 1
ATOM 6711 C CA . GLY E 5 29 ? 345.049 363.097 156.043 1.00 188.46 32 GLY F CA 1
ATOM 6712 C C . GLY E 5 29 ? 345.601 363.491 154.682 1.00 188.46 32 GLY F C 1
ATOM 6713 O O . GLY E 5 29 ? 345.860 362.583 153.868 1.00 188.46 32 GLY F O 1
ATOM 6714 N N . MET E 5 30 ? 345.782 364.796 154.442 1.00 0.00 33 MET F N 1
ATOM 6715 C CA . MET E 5 30 ? 346.267 365.283 153.119 1.00 0.00 33 MET F CA 1
ATOM 6716 C C . MET E 5 30 ? 347.743 365.687 153.197 1.00 0.00 33 MET F C 1
ATOM 6717 O O . MET E 5 30 ? 348.027 366.724 153.821 1.00 0.00 33 MET F O 1
ATOM 6722 N N . GLN E 5 31 ? 348.632 364.932 152.544 1.00 0.00 34 GLN F N 1
ATOM 6723 C CA . GLN E 5 31 ? 350.063 365.214 152.554 1.00 0.00 34 GLN F CA 1
ATOM 6724 C C . GLN E 5 31 ? 350.495 366.186 151.468 1.00 0.00 34 GLN F C 1
ATOM 6725 O O . GLN E 5 31 ? 349.971 366.172 150.357 1.00 0.00 34 GLN F O 1
ATOM 6731 N N . TRP E 5 32 ? 351.459 367.033 151.800 1.00 0.00 35 TRP F N 1
ATOM 6732 C CA . TRP E 5 32 ? 352.002 367.987 150.846 1.00 0.00 35 TRP F CA 1
ATOM 6733 C C . TRP E 5 32 ? 353.514 367.814 150.804 1.00 0.00 35 TRP F C 1
ATOM 6734 O O . TRP E 5 32 ? 354.183 367.838 151.836 1.00 0.00 35 TRP F O 1
ATOM 6745 N N . VAL E 5 33 ? 354.046 367.588 149.597 1.00 0.00 36 VAL F N 1
ATOM 6746 C CA . VAL E 5 33 ? 355.510 367.333 149.437 1.00 0.00 36 VAL F CA 1
ATOM 6747 C C . VAL E 5 33 ? 356.076 368.325 148.416 1.00 0.00 36 VAL F C 1
ATOM 6748 O O . VAL E 5 33 ? 355.407 368.559 147.392 1.00 0.00 36 VAL F O 1
ATOM 6752 N N . LYS E 5 34 ? 357.245 368.904 148.709 1.00 0.00 37 LYS F N 1
ATOM 6753 C CA . LYS E 5 34 ? 357.913 369.848 147.774 1.00 0.00 37 LYS F CA 1
ATOM 6754 C C . LYS E 5 34 ? 359.030 369.093 147.048 1.00 0.00 37 LYS F C 1
ATOM 6755 O O . LYS E 5 34 ? 359.929 368.570 147.735 1.00 0.00 37 LYS F O 1
ATOM 6761 N N . GLN E 5 35 ? 358.970 369.036 145.715 1.00 0.00 38 GLN F N 1
ATOM 6762 C CA . GLN E 5 35 ? 359.984 368.287 144.927 1.00 0.00 38 GLN F CA 1
ATOM 6763 C C . GLN E 5 35 ? 360.798 369.272 144.084 1.00 0.00 38 GLN F C 1
ATOM 6764 O O . GLN E 5 35 ? 360.183 370.066 143.349 1.00 0.00 38 GLN F O 1
ATOM 6770 N N . ARG E 5 36 ? 362.128 369.207 144.179 1.00 0.00 39 ARG F N 1
ATOM 6771 C CA . ARG E 5 36 ? 363.009 370.098 143.379 1.00 0.00 39 ARG F CA 1
ATOM 6772 C C . ARG E 5 36 ? 363.989 369.210 142.606 1.00 0.00 39 ARG F C 1
ATOM 6773 O O . ARG E 5 36 ? 364.364 368.163 143.149 1.00 0.00 39 ARG F O 1
ATOM 6781 N N . PRO E 5 37 ? 364.402 369.550 141.365 1.00 0.00 40 PRO F N 1
ATOM 6782 C CA . PRO E 5 37 ? 365.266 368.661 140.577 1.00 0.00 40 PRO F CA 1
ATOM 6783 C C . PRO E 5 37 ? 366.623 368.389 141.246 1.00 0.00 40 PRO F C 1
ATOM 6784 O O . PRO E 5 37 ? 367.067 367.256 141.201 1.00 0.00 40 PRO F O 1
ATOM 6788 N N . GLY E 5 38 ? 367.238 369.412 141.846 1.00 0.00 41 GLY F N 1
ATOM 6789 C CA . GLY E 5 38 ? 368.564 369.247 142.475 1.00 0.00 41 GLY F CA 1
ATOM 6790 C C . GLY E 5 38 ? 368.520 368.321 143.678 1.00 0.00 41 GLY F C 1
ATOM 6791 O O . GLY E 5 38 ? 369.477 367.540 143.850 1.00 0.00 41 GLY F O 1
ATOM 6792 N N . GLN E 5 39 ? 367.458 368.400 144.486 1.00 0.00 42 GLN F N 1
ATOM 6793 C CA . GLN E 5 39 ? 367.346 367.584 145.693 1.00 0.00 42 GLN F CA 1
ATOM 6794 C C . GLN E 5 39 ? 366.247 366.526 145.687 1.00 0.00 42 GLN F C 1
ATOM 6795 O O . GLN E 5 39 ? 365.586 366.280 144.668 1.00 0.00 42 GLN F O 1
ATOM 6801 N N . GLY E 5 40 ? 366.108 365.860 146.829 1.00 0.00 43 GLY F N 1
ATOM 6802 C CA . GLY E 5 40 ? 365.084 364.842 146.969 1.00 0.00 43 GLY F CA 1
ATOM 6803 C C . GLY E 5 40 ? 363.729 365.429 147.315 1.00 0.00 43 GLY F C 1
ATOM 6804 O O . GLY E 5 40 ? 363.444 366.599 147.044 1.00 0.00 43 GLY F O 1
ATOM 6805 N N . LEU E 5 41 ? 362.877 364.593 147.887 1.00 0.00 44 LEU F N 1
ATOM 6806 C CA . LEU E 5 41 ? 361.525 364.989 148.239 1.00 0.00 44 LEU F CA 1
ATOM 6807 C C . LEU E 5 41 ? 361.584 365.594 149.639 1.00 0.00 44 LEU F C 1
ATOM 6808 O O . LEU E 5 41 ? 362.397 365.176 150.470 1.00 0.00 44 LEU F O 1
ATOM 6813 N N . GLU E 5 42 ? 360.768 366.607 149.882 1.00 0.00 45 GLU F N 1
ATOM 6814 C CA . GLU E 5 42 ? 360.719 367.224 151.198 1.00 0.00 45 GLU F CA 1
ATOM 6815 C C . GLU E 5 42 ? 359.265 367.367 151.647 1.00 0.00 45 GLU F C 1
ATOM 6816 O O . GLU E 5 42 ? 358.426 367.841 150.896 1.00 0.00 45 GLU F O 1
ATOM 6822 N N . TRP E 5 43 ? 358.967 366.909 152.852 1.00 0.00 46 TRP F N 1
ATOM 6823 C CA . TRP E 5 43 ? 357.626 367.020 153.394 1.00 0.00 46 TRP F CA 1
ATOM 6824 C C . TRP E 5 43 ? 357.365 368.439 153.903 1.00 0.00 46 TRP F C 1
ATOM 6825 O O . TRP E 5 43 ? 358.216 369.055 154.547 1.00 0.00 46 TRP F O 1
ATOM 6836 N N . ILE E 5 44 ? 356.195 368.971 153.615 1.00 0.00 47 ILE F N 1
ATOM 6837 C CA . ILE E 5 44 ? 355.806 370.308 154.042 1.00 0.00 47 ILE F CA 1
ATOM 6838 C C . ILE E 5 44 ? 354.907 370.178 155.268 1.00 0.00 47 ILE F C 1
ATOM 6839 O O . ILE E 5 44 ? 355.142 370.803 156.301 1.00 0.00 47 ILE F O 1
ATOM 6844 N N . GLY E 5 45 ? 353.875 369.356 155.143 1.00 0.00 48 GLY F N 1
ATOM 6845 C CA . GLY E 5 45 ? 352.952 369.178 156.243 1.00 0.00 48 GLY F CA 1
ATOM 6846 C C . GLY E 5 45 ? 351.781 368.304 155.856 1.00 0.00 48 GLY F C 1
ATOM 6847 O O . GLY E 5 45 ? 351.700 367.822 154.722 1.00 0.00 48 GLY F O 1
ATOM 6848 N N . THR E 5 46 ? 350.875 368.050 156.811 1.00 0.00 49 THR F N 1
ATOM 6849 C CA . THR E 5 46 ? 349.629 367.296 156.497 1.00 0.00 49 THR F CA 1
ATOM 6850 C C . THR E 5 46 ? 348.483 367.895 157.304 1.00 0.00 49 THR F C 1
ATOM 6851 O O . THR E 5 46 ? 348.773 368.567 158.306 1.00 0.00 49 THR F O 1
ATOM 6855 N N . ILE E 5 47 ? 347.236 367.527 156.972 1.00 30.00 50 ILE F N 1
ATOM 6856 C CA . ILE E 5 47 ? 346.022 367.991 157.717 1.00 30.00 50 ILE F CA 1
ATOM 6857 C C . ILE E 5 47 ? 345.059 366.806 157.807 1.00 30.00 50 ILE F C 1
ATOM 6858 O O . ILE E 5 47 ? 344.303 366.637 156.840 1.00 30.00 50 ILE F O 1
ATOM 6863 N N . TYR E 5 48 ? 345.070 366.045 158.909 1.00 30.00 51 TYR F N 1
ATOM 6864 C CA . TYR E 5 48 ? 344.164 364.876 159.096 1.00 30.00 51 TYR F CA 1
ATOM 6865 C C . TYR E 5 48 ? 342.713 365.344 159.274 1.00 30.00 51 TYR F C 1
ATOM 6866 O O . TYR E 5 48 ? 342.516 366.446 159.806 1.00 30.00 51 TYR F O 1
ATOM 6875 N N . PRO E 5 49 ? 341.686 364.580 158.829 1.00 180.13 52 PRO F N 1
ATOM 6876 C CA . PRO E 5 49 ? 340.289 365.026 158.896 1.00 180.13 52 PRO F CA 1
ATOM 6877 C C . PRO E 5 49 ? 339.461 364.568 160.108 1.00 180.13 52 PRO F C 1
ATOM 6878 O O . PRO E 5 49 ? 338.538 365.279 160.461 1.00 180.13 52 PRO F O 1
ATOM 6882 N N . GLY E 5 50 ? 339.788 363.417 160.710 1.00 173.37 53 GLY F N 1
ATOM 6883 C CA . GLY E 5 50 ? 338.970 362.889 161.820 1.00 173.37 53 GLY F CA 1
ATOM 6884 C C . GLY E 5 50 ? 338.982 363.832 163.006 1.00 173.37 53 GLY F C 1
ATOM 6885 O O . GLY E 5 50 ? 337.901 364.067 163.581 1.00 173.37 53 GLY F O 1
ATOM 6886 N N . ASN E 5 51 ? 340.156 364.361 163.358 1.00 170.73 54 ASN F N 1
ATOM 6887 C CA . ASN E 5 51 ? 340.242 365.373 164.444 1.00 170.73 54 ASN F CA 1
ATOM 6888 C C . ASN E 5 51 ? 340.442 366.748 163.801 1.00 170.73 54 ASN F C 1
ATOM 6889 O O . ASN E 5 51 ? 340.668 367.720 164.547 1.00 170.73 54 ASN F O 1
ATOM 6894 N N . GLY E 5 52 ? 340.367 366.813 162.467 1.00 174.52 55 GLY F N 1
ATOM 6895 C CA . GLY E 5 52 ? 340.599 368.084 161.755 1.00 174.52 55 GLY F CA 1
ATOM 6896 C C . GLY E 5 52 ? 341.955 368.660 162.116 1.00 174.52 55 GLY F C 1
ATOM 6897 O O . GLY E 5 52 ? 342.024 369.880 162.363 1.00 174.52 55 GLY F O 1
ATOM 6898 N N . GLN E 5 53 ? 342.976 367.811 162.282 1.00 0.00 56 GLN F N 1
ATOM 6899 C CA . GLN E 5 53 ? 344.297 368.292 162.780 1.00 0.00 56 GLN F CA 1
ATOM 6900 C C . GLN E 5 53 ? 345.114 368.946 161.667 1.00 0.00 56 GLN F C 1
ATOM 6901 O O . GLN E 5 53 ? 344.946 368.533 160.516 1.00 0.00 56 GLN F O 1
ATOM 6907 N N . THR E 5 54 ? 345.952 369.932 162.006 1.00 0.00 57 THR F N 1
ATOM 6908 C CA . THR E 5 54 ? 346.866 370.547 161.004 1.00 0.00 57 THR F CA 1
ATOM 6909 C C . THR E 5 54 ? 348.303 370.422 161.526 1.00 0.00 57 THR F C 1
ATOM 6910 O O . THR E 5 54 ? 348.539 370.814 162.686 1.00 0.00 57 THR F O 1
ATOM 6914 N N . SER E 5 55 ? 349.219 369.894 160.708 1.00 0.00 58 SER F N 1
ATOM 6915 C CA . SER E 5 55 ? 350.636 369.725 161.129 1.00 0.00 58 SER F CA 1
ATOM 6916 C C . SER E 5 55 ? 351.566 370.323 160.069 1.00 0.00 58 SER F C 1
ATOM 6917 O O . SER E 5 55 ? 351.262 370.173 158.872 1.00 0.00 58 SER F O 1
ATOM 6920 N N . TYR E 5 56 ? 352.644 370.988 160.497 1.00 0.00 59 TYR F N 1
ATOM 6921 C CA . TYR E 5 56 ? 353.602 371.609 159.544 1.00 0.00 59 TYR F CA 1
ATOM 6922 C C . TYR E 5 56 ? 355.036 371.244 159.940 1.00 0.00 59 TYR F C 1
ATOM 6923 O O . TYR E 5 56 ? 355.301 371.112 161.148 1.00 0.00 59 TYR F O 1
ATOM 6932 N N . ASN E 5 57 ? 355.925 371.071 158.956 1.00 0.00 60 ASN F N 1
ATOM 6933 C CA . ASN E 5 57 ? 357.358 370.808 159.257 1.00 0.00 60 ASN F CA 1
ATOM 6934 C C . ASN E 5 57 ? 357.963 372.092 159.835 1.00 0.00 60 ASN F C 1
ATOM 6935 O O . ASN E 5 57 ? 357.561 373.173 159.379 1.00 0.00 60 ASN F O 1
ATOM 6940 N N . GLN E 5 58 ? 358.885 371.974 160.798 1.00 0.00 61 GLN F N 1
ATOM 6941 C CA . GLN E 5 58 ? 359.547 373.166 161.396 1.00 0.00 61 GLN F CA 1
ATOM 6942 C C . GLN E 5 58 ? 360.045 374.079 160.272 1.00 0.00 61 GLN F C 1
ATOM 6943 O O . GLN E 5 58 ? 359.730 375.285 160.315 1.00 0.00 61 GLN F O 1
ATOM 6949 N N . ARG E 5 59 ? 360.801 373.530 159.318 1.00 0.00 62 ARG F N 1
ATOM 6950 C CA . ARG E 5 59 ? 361.275 374.301 158.169 1.00 0.00 62 ARG F CA 1
ATOM 6951 C C . ARG E 5 59 ? 360.183 375.128 157.481 1.00 0.00 62 ARG F C 1
ATOM 6952 O O . ARG E 5 59 ? 360.441 376.240 157.016 1.00 0.00 62 ARG F O 1
ATOM 6960 N N . PHE E 5 60 ? 358.973 374.580 157.407 1.00 0.00 63 PHE F N 1
ATOM 6961 C CA . PHE E 5 60 ? 357.869 375.291 156.778 1.00 0.00 63 PHE F CA 1
ATOM 6962 C C . PHE E 5 60 ? 356.899 376.007 157.710 1.00 0.00 63 PHE F C 1
ATOM 6963 O O . PHE E 5 60 ? 355.898 376.552 157.258 1.00 0.00 63 PHE F O 1
ATOM 6971 N N . LYS E 5 61 ? 357.179 376.003 159.009 1.00 0.00 64 LYS F N 1
ATOM 6972 C CA . LYS E 5 61 ? 356.295 376.705 159.926 1.00 0.00 64 LYS F CA 1
ATOM 6973 C C . LYS E 5 61 ? 356.527 378.193 159.678 1.00 0.00 64 LYS F C 1
ATOM 6974 O O . LYS E 5 61 ? 357.666 378.665 159.708 1.00 0.00 64 LYS F O 1
ATOM 6980 N N . GLY E 5 62 ? 355.451 378.925 159.413 1.00 0.00 65 GLY F N 1
ATOM 6981 C CA . GLY E 5 62 ? 355.586 380.332 159.082 1.00 0.00 65 GLY F CA 1
ATOM 6982 C C . GLY E 5 62 ? 355.678 380.566 157.585 1.00 0.00 65 GLY F C 1
ATOM 6983 O O . GLY E 5 62 ? 355.704 381.710 157.129 1.00 0.00 65 GLY F O 1
ATOM 6984 N N . LYS E 5 63 ? 355.838 379.482 156.824 1.00 0.00 66 LYS F N 1
ATOM 6985 C CA . LYS E 5 63 ? 355.997 379.614 155.351 1.00 0.00 66 LYS F CA 1
ATOM 6986 C C . LYS E 5 63 ? 354.797 378.955 154.676 1.00 0.00 66 LYS F C 1
ATOM 6987 O O . LYS E 5 63 ? 354.301 379.510 153.678 1.00 0.00 66 LYS F O 1
ATOM 6993 N N . ALA E 5 64 ? 354.351 377.818 155.216 1.00 0.00 67 ALA F N 1
ATOM 6994 C CA . ALA E 5 64 ? 353.233 377.083 154.587 1.00 0.00 67 ALA F CA 1
ATOM 6995 C C . ALA E 5 64 ? 352.004 377.101 155.494 1.00 0.00 67 ALA F C 1
ATOM 6996 O O . ALA E 5 64 ? 352.107 376.615 156.638 1.00 0.00 67 ALA F O 1
ATOM 6998 N N . THR E 5 65 ? 350.887 377.639 155.001 1.00 0.00 68 THR F N 1
ATOM 6999 C CA . THR E 5 65 ? 349.620 377.579 155.774 1.00 0.00 68 THR F CA 1
ATOM 7000 C C . THR E 5 65 ? 348.623 376.812 154.905 1.00 0.00 68 THR F C 1
ATOM 7001 O O . THR E 5 65 ? 348.338 377.287 153.791 1.00 0.00 68 THR F O 1
ATOM 7005 N N . LEU E 5 66 ? 348.109 375.682 155.391 1.00 0.00 69 LEU F N 1
ATOM 7006 C CA . LEU E 5 66 ? 347.224 374.854 154.528 1.00 0.00 69 LEU F CA 1
ATOM 7007 C C . LEU E 5 66 ? 345.840 374.727 155.174 1.00 0.00 69 LEU F C 1
ATOM 7008 O O . LEU E 5 66 ? 345.783 374.528 156.404 1.00 0.00 69 LEU F O 1
ATOM 7013 N N . THR E 5 67 ? 344.775 374.879 154.379 1.00 0.00 70 THR F N 1
ATOM 7014 C CA . THR E 5 67 ? 343.384 374.793 154.905 1.00 0.00 70 THR F CA 1
ATOM 7015 C C . THR E 5 67 ? 342.559 373.848 154.024 1.00 0.00 70 THR F C 1
ATOM 7016 O O . THR E 5 67 ? 342.871 373.749 152.823 1.00 0.00 70 THR F O 1
ATOM 7020 N N . ALA E 5 68 ? 341.549 373.186 154.601 1.00 0.00 71 ALA F N 1
ATOM 7021 C CA . ALA E 5 68 ? 340.673 372.275 153.825 1.00 0.00 71 ALA F CA 1
ATOM 7022 C C . ALA E 5 68 ? 339.253 372.309 154.403 1.00 0.00 71 ALA F C 1
ATOM 7023 O O . ALA E 5 68 ? 339.119 372.196 155.637 1.00 0.00 71 ALA F O 1
ATOM 7025 N N . ASP E 5 69 ? 338.237 372.460 153.544 1.00 0.00 72 ASP F N 1
ATOM 7026 C CA . ASP E 5 69 ? 336.824 372.520 154.007 1.00 0.00 72 ASP F CA 1
ATOM 7027 C C . ASP E 5 69 ? 336.158 371.244 153.479 1.00 0.00 72 ASP F C 1
ATOM 7028 O O . ASP E 5 69 ? 336.658 370.705 152.473 1.00 0.00 72 ASP F O 1
ATOM 7033 N N . LYS E 5 70 ? 335.122 370.741 154.154 1.00 0.00 73 LYS F N 1
ATOM 7034 C CA . LYS E 5 70 ? 334.503 369.450 153.739 1.00 0.00 73 LYS F CA 1
ATOM 7035 C C . LYS E 5 70 ? 333.846 369.553 152.356 1.00 0.00 73 LYS F C 1
ATOM 7036 O O . LYS E 5 70 ? 334.022 368.610 151.560 1.00 0.00 73 LYS F O 1
ATOM 7042 N N . SER E 5 71 ? 333.127 370.645 152.074 1.00 0.00 74 SER F N 1
ATOM 7043 C CA . SER E 5 71 ? 332.357 370.751 150.800 1.00 0.00 74 SER F CA 1
ATOM 7044 C C . SER E 5 71 ? 333.202 370.763 149.512 1.00 0.00 74 SER F C 1
ATOM 7045 O O . SER E 5 71 ? 332.804 370.043 148.575 1.00 0.00 74 SER F O 1
ATOM 7048 N N . PRO E 5 72 ? 334.324 371.512 149.376 1.00 0.00 75 PRO F N 1
ATOM 7049 C CA . PRO E 5 72 ? 335.050 371.584 148.094 1.00 0.00 75 PRO F CA 1
ATOM 7050 C C . PRO E 5 72 ? 335.737 370.299 147.601 1.00 0.00 75 PRO F C 1
ATOM 7051 O O . PRO E 5 72 ? 336.215 370.318 146.480 1.00 0.00 75 PRO F O 1
ATOM 7055 N N . SER E 5 73 ? 335.804 369.274 148.458 1.00 0.00 76 SER F N 1
ATOM 7056 C CA . SER E 5 73 ? 336.578 368.057 148.104 1.00 0.00 76 SER F CA 1
ATOM 7057 C C . SER E 5 73 ? 338.000 368.511 147.756 1.00 0.00 76 SER F C 1
ATOM 7058 O O . SER E 5 73 ? 338.770 367.690 147.220 1.00 0.00 76 SER F O 1
ATOM 7061 N N . THR E 5 74 ? 338.322 369.778 148.056 1.00 0.00 77 THR F N 1
ATOM 7062 C CA . THR E 5 74 ? 339.668 370.308 147.709 1.00 0.00 77 THR F CA 1
ATOM 7063 C C . THR E 5 74 ? 340.510 370.710 148.917 1.00 0.00 77 THR F C 1
ATOM 7064 O O . THR E 5 74 ? 339.992 371.428 149.796 1.00 0.00 77 THR F O 1
ATOM 7068 N N . ALA E 5 75 ? 341.764 370.254 148.938 1.00 0.00 78 ALA F N 1
ATOM 7069 C CA . ALA E 5 75 ? 342.698 370.687 149.998 1.00 0.00 78 ALA F CA 1
ATOM 7070 C C . ALA E 5 75 ? 343.547 371.814 149.411 1.00 0.00 78 ALA F C 1
ATOM 7071 O O . ALA E 5 75 ? 343.849 371.753 148.206 1.00 0.00 78 ALA F O 1
ATOM 7073 N N . TYR E 5 76 ? 343.906 372.804 150.223 1.00 0.00 79 TYR F N 1
ATOM 7074 C CA . TYR E 5 76 ? 344.657 373.951 149.752 1.00 0.00 79 TYR F CA 1
ATOM 7075 C C . TYR E 5 76 ? 345.919 374.138 150.589 1.00 0.00 79 TYR F C 1
ATOM 7076 O O . TYR E 5 76 ? 345.973 373.726 151.755 1.00 0.00 79 TYR F O 1
ATOM 7085 N N . MET E 5 77 ? 346.950 374.694 149.957 1.00 0.00 80 MET F N 1
ATOM 7086 C CA . MET E 5 77 ? 348.192 375.045 150.639 1.00 0.00 80 MET F CA 1
ATOM 7087 C C . MET E 5 77 ? 348.563 376.420 150.144 1.00 0.00 80 MET F C 1
ATOM 7088 O O . MET E 5 77 ? 348.487 376.681 148.946 1.00 0.00 80 MET F O 1
ATOM 7093 N N . GLN E 5 78 ? 348.919 377.308 151.061 1.00 0.00 81 GLN F N 1
ATOM 7094 C CA . GLN E 5 78 ? 349.355 378.640 150.671 1.00 0.00 81 GLN F CA 1
ATOM 7095 C C . GLN E 5 78 ? 350.762 378.876 151.147 1.00 0.00 81 GLN F C 1
ATOM 7096 O O . GLN E 5 78 ? 351.115 378.471 152.254 1.00 0.00 81 GLN F O 1
ATOM 7102 N N . LEU E 5 79 ? 351.574 379.489 150.289 1.00 0.00 82 LEU F N 1
ATOM 7103 C CA . LEU E 5 79 ? 352.965 379.826 150.614 1.00 0.00 82 LEU F CA 1
ATOM 7104 C C . LEU E 5 79 ? 353.047 381.340 150.466 1.00 0.00 82 LEU F C 1
ATOM 7105 O O . LEU E 5 79 ? 352.303 381.917 149.668 1.00 0.00 82 LEU F O 1
ATOM 7110 N N . ILE E 5 80 A 353.928 381.991 151.220 1.00 0.00 82 ILE F N 1
ATOM 7111 C CA . ILE E 5 80 A 354.048 383.446 151.132 1.00 0.00 82 ILE F CA 1
ATOM 7112 C C . ILE E 5 80 A 355.509 383.860 151.104 1.00 0.00 82 ILE F C 1
ATOM 7113 O O . ILE E 5 80 A 356.379 383.034 151.369 1.00 0.00 82 ILE F O 1
ATOM 7118 N N . SER E 5 81 B 355.778 385.128 150.788 1.00 0.00 82 SER F N 1
ATOM 7119 C CA . SER E 5 81 B 357.153 385.626 150.686 1.00 0.00 82 SER F CA 1
ATOM 7120 C C . SER E 5 81 B 357.987 384.728 149.787 1.00 0.00 82 SER F C 1
ATOM 7121 O O . SER E 5 81 B 359.077 384.290 150.151 1.00 0.00 82 SER F O 1
ATOM 7124 N N . LEU E 5 82 C 357.450 384.442 148.607 1.00 0.00 82 LEU F N 1
ATOM 7125 C CA . LEU E 5 82 C 358.093 383.543 147.668 1.00 0.00 82 LEU F CA 1
ATOM 7126 C C . LEU E 5 82 C 359.418 384.077 147.122 1.00 0.00 82 LEU F C 1
ATOM 7127 O O . LEU E 5 82 C 359.554 385.265 146.825 1.00 0.00 82 LEU F O 1
ATOM 7132 N N . THR E 5 83 ? 360.405 383.194 147.026 1.00 0.00 83 THR F N 1
ATOM 7133 C CA . THR E 5 83 ? 361.718 383.543 146.496 1.00 0.00 83 THR F CA 1
ATOM 7134 C C . THR E 5 83 ? 362.054 382.447 145.470 1.00 0.00 83 THR F C 1
ATOM 7135 O O . THR E 5 83 ? 361.271 381.506 145.283 1.00 0.00 83 THR F O 1
ATOM 7139 N N . SER E 5 84 ? 363.201 382.549 144.806 1.00 0.00 84 SER F N 1
ATOM 7140 C CA . SER E 5 84 ? 363.584 381.548 143.817 1.00 0.00 84 SER F CA 1
ATOM 7141 C C . SER E 5 84 ? 363.719 380.144 144.428 1.00 0.00 84 SER F C 1
ATOM 7142 O O . SER E 5 84 ? 363.492 379.138 143.752 1.00 0.00 84 SER F O 1
ATOM 7145 N N . GLU E 5 85 ? 364.044 380.087 145.718 1.00 0.00 85 GLU F N 1
ATOM 7146 C CA . GLU E 5 85 ? 364.157 378.824 146.425 1.00 0.00 85 GLU F CA 1
ATOM 7147 C C . GLU E 5 85 ? 362.830 378.077 146.561 1.00 0.00 85 GLU F C 1
ATOM 7148 O O . GLU E 5 85 ? 362.815 376.891 146.888 1.00 0.00 85 GLU F O 1
ATOM 7154 N N . ASP E 5 86 ? 361.719 378.753 146.301 1.00 0.00 86 ASP F N 1
ATOM 7155 C CA . ASP E 5 86 ? 360.419 378.107 146.385 1.00 0.00 86 ASP F CA 1
ATOM 7156 C C . ASP E 5 86 ? 359.947 377.566 145.053 1.00 0.00 86 ASP F C 1
ATOM 7157 O O . ASP E 5 86 ? 358.887 376.943 144.962 1.00 0.00 86 ASP F O 1
ATOM 7162 N N . SER E 5 87 ? 360.695 377.850 143.999 1.00 0.00 87 SER F N 1
ATOM 7163 C CA . SER E 5 87 ? 360.294 377.369 142.690 1.00 0.00 87 SER F CA 1
ATOM 7164 C C . SER E 5 87 ? 360.527 375.864 142.757 1.00 0.00 87 SER F C 1
ATOM 7165 O O . SER E 5 87 ? 361.626 375.419 143.096 1.00 0.00 87 SER F O 1
ATOM 7168 N N . ALA E 5 88 ? 359.474 375.090 142.523 1.00 0.00 88 ALA F N 1
ATOM 7169 C CA . ALA E 5 88 ? 359.549 373.649 142.685 1.00 0.00 88 ALA F CA 1
ATOM 7170 C C . ALA E 5 88 ? 358.226 373.068 142.263 1.00 0.00 88 ALA F C 1
ATOM 7171 O O . ALA E 5 88 ? 357.302 373.813 141.943 1.00 0.00 88 ALA F O 1
ATOM 7173 N N . GLY E 5 89 ? 358.149 371.741 142.210 1.00 0.00 89 GLY F N 1
ATOM 7174 C CA . GLY E 5 89 ? 356.907 371.061 141.894 1.00 0.00 89 GLY F CA 1
ATOM 7175 C C . GLY E 5 89 ? 356.357 370.615 143.239 1.00 0.00 89 GLY F C 1
ATOM 7176 O O . GLY E 5 89 ? 357.098 370.063 144.059 1.00 0.00 89 GLY F O 1
ATOM 7177 N N . CYS E 5 90 ? 355.096 370.948 143.504 1.00 0.00 90 CYS F N 1
ATOM 7178 C CA . CYS E 5 90 ? 354.452 370.622 144.773 1.00 0.00 90 CYS F CA 1
ATOM 7179 C C . CYS E 5 90 ? 353.369 369.588 144.546 1.00 0.00 90 CYS F C 1
ATOM 7180 O O . CYS E 5 90 ? 352.478 369.777 143.714 1.00 0.00 90 CYS F O 1
ATOM 7183 N N . PHE E 5 91 ? 353.423 368.510 145.263 1.00 0.00 91 PHE F N 1
ATOM 7184 C CA . PHE E 5 91 ? 352.485 367.390 145.199 1.00 0.00 91 PHE F CA 1
ATOM 7185 C C . PHE E 5 91 ? 351.654 367.263 146.460 1.00 0.00 91 PHE F C 1
ATOM 7186 O O . PHE E 5 91 ? 352.154 367.514 147.571 1.00 0.00 91 PHE F O 1
ATOM 7194 N N . CYS E 5 92 ? 350.418 366.868 146.249 1.00 0.00 92 CYS F N 1
ATOM 7195 C CA . CYS E 5 92 ? 349.497 366.524 147.345 1.00 0.00 92 CYS F CA 1
ATOM 7196 C C . CYS E 5 92 ? 349.298 365.005 147.259 1.00 0.00 92 CYS F C 1
ATOM 7197 O O . CYS E 5 92 ? 349.081 364.423 146.196 1.00 0.00 92 CYS F O 1
ATOM 7200 N N . ALA E 5 93 ? 349.299 364.358 148.442 1.00 30.00 93 ALA F N 1
ATOM 7201 C CA . ALA E 5 93 ? 349.140 362.884 148.513 1.00 30.00 93 ALA F CA 1
ATOM 7202 C C . ALA E 5 93 ? 348.098 362.488 149.562 1.00 30.00 93 ALA F C 1
ATOM 7203 O O . ALA E 5 93 ? 347.924 363.248 150.523 1.00 30.00 93 ALA F O 1
ATOM 7205 N N . VAL E 5 94 ? 347.624 361.246 149.580 1.00 30.00 94 VAL F N 1
ATOM 7206 C CA . VAL E 5 94 ? 346.718 360.870 150.715 1.00 30.00 94 VAL F CA 1
ATOM 7207 C C . VAL E 5 94 ? 347.435 359.950 151.706 1.00 30.00 94 VAL F C 1
ATOM 7208 O O . VAL E 5 94 ? 348.495 359.414 151.341 1.00 30.00 94 VAL F O 1
ATOM 7212 N N . VAL E 5 95 ? 346.889 359.808 152.917 1.00 185.14 95 VAL F N 1
ATOM 7213 C CA . VAL E 5 95 ? 347.486 358.874 153.913 1.00 185.14 95 VAL F CA 1
ATOM 7214 C C . VAL E 5 95 ? 346.360 358.272 154.752 1.00 185.14 95 VAL F C 1
ATOM 7215 O O . VAL E 5 95 ? 345.690 359.038 155.462 1.00 185.14 95 VAL F O 1
ATOM 7219 N N . PRO E 5 96 ? 346.051 356.961 154.647 1.00 181.53 96 PRO F N 1
ATOM 7220 C CA . PRO E 5 96 ? 345.079 356.330 155.536 1.00 181.53 96 PRO F CA 1
ATOM 7221 C C . PRO E 5 96 ? 345.834 355.668 156.702 1.00 181.53 96 PRO F C 1
ATOM 7222 O O . PRO E 5 96 ? 345.411 354.596 157.082 1.00 181.53 96 PRO F O 1
ATOM 7226 N N . THR E 5 97 ? 346.907 356.288 157.234 1.00 177.08 97 THR F N 1
ATOM 7227 C CA . THR E 5 97 ? 347.769 355.718 158.324 1.00 177.08 97 THR F CA 1
ATOM 7228 C C . THR E 5 97 ? 348.240 354.325 157.926 1.00 177.08 97 THR F C 1
ATOM 7229 O O . THR E 5 97 ? 348.768 353.626 158.798 1.00 177.08 97 THR F O 1
ATOM 7233 N N . VAL E 5 98 ? 348.069 353.965 156.654 1.00 175.78 98 VAL F N 1
ATOM 7234 C CA . VAL E 5 98 ? 348.433 352.605 156.170 1.00 175.78 98 VAL F CA 1
ATOM 7235 C C . VAL E 5 98 ? 349.559 352.775 155.145 1.00 175.78 98 VAL F C 1
ATOM 7236 O O . VAL E 5 98 ? 350.454 351.905 155.096 1.00 175.78 98 VAL F O 1
ATOM 7240 N N . ASP E 5 99 ? 349.541 353.880 154.398 1.00 178.02 99 ASP F N 1
ATOM 7241 C CA . ASP E 5 99 ? 350.644 354.148 153.441 1.00 178.02 99 ASP F CA 1
ATOM 7242 C C . ASP E 5 99 ? 350.555 355.589 152.946 1.00 178.02 99 ASP F C 1
ATOM 7243 O O . ASP E 5 99 ? 349.580 356.259 153.292 1.00 178.02 99 ASP F O 1
ATOM 7248 N N . PHE E 5 100 ? 351.587 356.064 152.251 1.00 185.61 100 PHE F N 1
ATOM 7249 C CA . PHE E 5 100 ? 351.546 357.420 151.653 1.00 185.61 100 PHE F CA 1
ATOM 7250 C C . PHE E 5 100 ? 350.829 357.252 150.316 1.00 185.61 100 PHE F C 1
ATOM 7251 O O . PHE E 5 100 ? 350.481 358.271 149.695 1.00 185.61 100 PHE F O 1
ATOM 7259 N N . ASP E 5 101 ? 350.677 355.999 149.868 1.00 192.08 101 ASP F N 1
ATOM 7260 C CA . ASP E 5 101 ? 349.959 355.682 148.600 1.00 192.08 101 ASP F CA 1
ATOM 7261 C C . ASP E 5 101 ? 350.497 356.500 147.426 1.00 192.08 101 ASP F C 1
ATOM 7262 O O . ASP E 5 101 ? 351.715 356.431 147.179 1.00 192.08 101 ASP F O 1
ATOM 7267 N N . TYR E 5 102 ? 349.618 357.211 146.714 1.00 195.54 102 TYR F N 1
ATOM 7268 C CA . TYR E 5 102 ? 350.034 357.946 145.491 1.00 195.54 102 TYR F CA 1
ATOM 7269 C C . TYR E 5 102 ? 349.984 359.459 145.680 1.00 195.54 102 TYR F C 1
ATOM 7270 O O . TYR E 5 102 ? 349.361 359.928 146.647 1.00 195.54 102 TYR F O 1
ATOM 7279 N N . TRP E 5 103 ? 350.608 360.194 144.763 1.00 197.64 103 TRP F N 1
ATOM 7280 C CA . TRP E 5 103 ? 350.535 361.682 144.774 1.00 197.64 103 TRP F CA 1
ATOM 7281 C C . TRP E 5 103 ? 349.748 362.186 143.569 1.00 197.64 103 TRP F C 1
ATOM 7282 O O . TRP E 5 103 ? 348.636 362.713 143.762 1.00 197.64 103 TRP F O 1
ATOM 7293 N N . GLY E 5 104 ? 350.325 362.044 142.373 1.00 202.56 104 GLY F N 1
ATOM 7294 C CA . GLY E 5 104 ? 349.687 362.583 141.157 1.00 202.56 104 GLY F CA 1
ATOM 7295 C C . GLY E 5 104 ? 350.537 363.678 140.538 1.00 202.56 104 GLY F C 1
ATOM 7296 O O . GLY E 5 104 ? 351.727 363.686 140.817 1.00 202.56 104 GLY F O 1
ATOM 7297 N N . GLN E 5 105 ? 349.951 364.579 139.748 1.00 203.71 105 GLN F N 1
ATOM 7298 C CA . GLN E 5 105 ? 350.640 365.665 139.072 1.00 203.71 105 GLN F CA 1
ATOM 7299 C C . GLN E 5 105 ? 350.781 366.857 140.020 1.00 203.71 105 GLN F C 1
ATOM 7300 O O . GLN E 5 105 ? 350.623 366.730 141.237 1.00 203.71 105 GLN F O 1
ATOM 7306 N N . GLY E 5 106 ? 351.293 367.974 139.495 1.00 204.32 106 GLY F N 1
ATOM 7307 C CA . GLY E 5 106 ? 351.586 369.084 140.420 1.00 204.32 106 GLY F CA 1
ATOM 7308 C C . GLY E 5 106 ? 351.682 370.447 139.774 1.00 204.32 106 GLY F C 1
ATOM 7309 O O . GLY E 5 106 ? 351.603 370.518 138.537 1.00 204.32 106 GLY F O 1
ATOM 7310 N N . THR E 5 107 ? 351.786 371.490 140.601 1.00 0.00 107 THR F N 1
ATOM 7311 C CA . THR E 5 107 ? 351.952 372.869 140.081 1.00 0.00 107 THR F CA 1
ATOM 7312 C C . THR E 5 107 ? 353.448 373.122 139.904 1.00 0.00 107 THR F C 1
ATOM 7313 O O . THR E 5 107 ? 354.181 373.014 140.907 1.00 0.00 107 THR F O 1
ATOM 7317 N N . LEU E 5 108 ? 353.885 373.435 138.684 1.00 0.00 108 LEU F N 1
ATOM 7318 C CA . LEU E 5 108 ? 355.313 373.796 138.497 1.00 0.00 108 LEU F CA 1
ATOM 7319 C C . LEU E 5 108 ? 355.428 375.276 138.861 1.00 0.00 108 LEU F C 1
ATOM 7320 O O . LEU E 5 108 ? 355.465 376.114 137.939 1.00 0.00 108 LEU F O 1
ATOM 7325 N N . VAL E 5 109 ? 355.450 375.579 140.162 1.00 0.00 109 VAL F N 1
ATOM 7326 C CA . VAL E 5 109 ? 355.459 377.007 140.588 1.00 0.00 109 VAL F CA 1
ATOM 7327 C C . VAL E 5 109 ? 356.747 377.645 140.070 1.00 0.00 109 VAL F C 1
ATOM 7328 O O . VAL E 5 109 ? 357.825 377.058 140.286 1.00 0.00 109 VAL F O 1
ATOM 7332 N N . THR E 5 110 ? 356.631 378.799 139.413 1.00 0.00 110 THR F N 1
ATOM 7333 C CA . THR E 5 110 ? 357.840 379.527 138.957 1.00 0.00 110 THR F CA 1
ATOM 7334 C C . THR E 5 110 ? 357.805 380.913 139.600 1.00 0.00 110 THR F C 1
ATOM 7335 O O . THR E 5 110 ? 356.828 381.644 139.367 1.00 0.00 110 THR F O 1
ATOM 7339 N N . VAL E 5 111 ? 358.837 381.252 140.371 1.00 0.00 111 VAL F N 1
ATOM 7340 C CA . VAL E 5 111 ? 358.898 382.587 141.030 1.00 0.00 111 VAL F CA 1
ATOM 7341 C C . VAL E 5 111 ? 359.714 383.495 140.109 1.00 0.00 111 VAL F C 1
ATOM 7342 O O . VAL E 5 111 ? 360.957 383.481 140.222 1.00 0.00 111 VAL F O 1
ATOM 7346 N N . SER E 5 112 ? 359.044 384.240 139.221 1.00 0.00 112 SER F N 1
ATOM 7347 C CA . SER E 5 112 ? 359.780 385.028 138.221 1.00 0.00 112 SER F CA 1
ATOM 7348 C C . SER E 5 112 ? 359.198 386.416 137.967 1.00 0.00 112 SER F C 1
ATOM 7349 O O . SER E 5 112 ? 359.991 387.352 137.744 1.00 0.00 112 SER F O 1
ATOM 7353 N N . ASP F 6 1 ? 364.250 364.892 164.661 1.00 158.90 1 ASP L N 1
ATOM 7354 C CA . ASP F 6 1 ? 364.153 364.526 163.254 1.00 158.90 1 ASP L CA 1
ATOM 7355 C C . ASP F 6 1 ? 364.764 363.157 162.993 1.00 158.90 1 ASP L C 1
ATOM 7356 O O . ASP F 6 1 ? 365.845 362.846 163.491 1.00 158.90 1 ASP L O 1
ATOM 7361 N N . ILE F 6 2 ? 364.065 362.340 162.211 1.00 160.57 2 ILE L N 1
ATOM 7362 C CA . ILE F 6 2 ? 364.579 361.056 161.752 1.00 160.57 2 ILE L CA 1
ATOM 7363 C C . ILE F 6 2 ? 365.052 361.235 160.318 1.00 160.57 2 ILE L C 1
ATOM 7364 O O . ILE F 6 2 ? 364.281 361.665 159.451 1.00 160.57 2 ILE L O 1
ATOM 7369 N N . VAL F 6 3 ? 366.317 360.918 160.067 1.00 164.26 3 VAL L N 1
ATOM 7370 C CA . VAL F 6 3 ? 366.905 361.055 158.742 1.00 164.26 3 VAL L CA 1
ATOM 7371 C C . VAL F 6 3 ? 367.034 359.675 158.119 1.00 164.26 3 VAL L C 1
ATOM 7372 O O . VAL F 6 3 ? 367.218 358.667 158.812 1.00 164.26 3 VAL L O 1
ATOM 7376 N N . MET F 6 4 ? 366.932 359.634 156.794 1.00 170.80 4 MET L N 1
ATOM 7377 C CA . MET F 6 4 ? 366.978 358.395 156.032 1.00 170.80 4 MET L CA 1
ATOM 7378 C C . MET F 6 4 ? 368.167 358.440 155.086 1.00 170.80 4 MET L C 1
ATOM 7379 O O . MET F 6 4 ? 368.222 359.292 154.192 1.00 170.80 4 MET L O 1
ATOM 7384 N N . SER F 6 5 ? 369.109 357.525 155.279 1.00 175.10 5 SER L N 1
ATOM 7385 C CA . SER F 6 5 ? 370.302 357.453 154.453 1.00 175.10 5 SER L CA 1
ATOM 7386 C C . SER F 6 5 ? 370.085 356.498 153.289 1.00 175.10 5 SER L C 1
ATOM 7387 O O . SER F 6 5 ? 369.313 355.541 153.381 1.00 175.10 5 SER L O 1
ATOM 7390 N N . GLN F 6 6 ? 370.776 356.770 152.185 1.00 184.31 6 GLN L N 1
ATOM 7391 C CA . GLN F 6 6 ? 370.722 355.918 151.004 1.00 184.31 6 GLN L CA 1
ATOM 7392 C C . GLN F 6 6 ? 372.133 355.713 150.482 1.00 184.31 6 GLN L C 1
ATOM 7393 O O . GLN F 6 6 ? 372.882 356.679 150.318 1.00 184.31 6 GLN L O 1
ATOM 7399 N N . SER F 6 7 ? 372.490 354.455 150.219 1.00 189.67 7 SER L N 1
ATOM 7400 C CA . SER F 6 7 ? 373.813 354.113 149.736 1.00 189.67 7 SER L CA 1
ATOM 7401 C C . SER F 6 7 ? 373.688 352.897 148.830 1.00 189.67 7 SER L C 1
ATOM 7402 O O . SER F 6 7 ? 373.144 351.870 149.267 1.00 189.67 7 SER L O 1
ATOM 7405 N N . PRO F 6 8 ? 374.174 352.971 147.582 1.00 189.74 8 PRO L N 1
ATOM 7406 C CA . PRO F 6 8 ? 374.844 354.136 146.997 1.00 189.74 8 PRO L CA 1
ATOM 7407 C C . PRO F 6 8 ? 373.879 355.230 146.555 1.00 189.74 8 PRO L C 1
ATOM 7408 O O . PRO F 6 8 ? 372.720 354.942 146.257 1.00 189.74 8 PRO L O 1
ATOM 7412 N N . SER F 6 9 ? 374.364 356.474 146.518 1.00 193.17 9 SER L N 1
ATOM 7413 C CA . SER F 6 9 ? 373.533 357.582 146.058 1.00 193.17 9 SER L CA 1
ATOM 7414 C C . SER F 6 9 ? 373.096 357.392 144.612 1.00 193.17 9 SER L C 1
ATOM 7415 O O . SER F 6 9 ? 372.053 357.918 144.204 1.00 193.17 9 SER L O 1
ATOM 7418 N N . SER F 6 10 ? 373.881 356.660 143.825 1.00 194.58 10 SER L N 1
ATOM 7419 C CA . SER F 6 10 ? 373.559 356.323 142.445 1.00 194.58 10 SER L CA 1
ATOM 7420 C C . SER F 6 10 ? 374.565 355.293 141.958 1.00 194.58 10 SER L C 1
ATOM 7421 O O . SER F 6 10 ? 375.711 355.269 142.415 1.00 194.58 10 SER L O 1
ATOM 7424 N N . LEU F 6 11 ? 374.126 354.445 141.031 1.00 193.14 11 LEU L N 1
ATOM 7425 C CA . LEU F 6 11 ? 375.009 353.451 140.443 1.00 193.14 11 LEU L CA 1
ATOM 7426 C C . LEU F 6 11 ? 374.503 353.104 139.051 1.00 193.14 11 LEU L C 1
ATOM 7427 O O . LEU F 6 11 ? 373.299 352.931 138.843 1.00 193.14 11 LEU L O 1
ATOM 7432 N N . ALA F 6 12 ? 375.433 353.008 138.105 1.00 193.60 12 ALA L N 1
ATOM 7433 C CA . ALA F 6 12 ? 375.124 352.667 136.724 1.00 193.60 12 ALA L CA 1
ATOM 7434 C C . ALA F 6 12 ? 375.344 351.176 136.514 1.00 193.60 12 ALA L C 1
ATOM 7435 O O . ALA F 6 12 ? 376.387 350.637 136.896 1.00 193.60 12 ALA L O 1
ATOM 7437 N N . VAL F 6 13 ? 374.364 350.516 135.895 1.00 195.88 13 VAL L N 1
ATOM 7438 C CA . VAL F 6 13 ? 374.375 349.069 135.733 1.00 195.88 13 VAL L CA 1
ATOM 7439 C C . VAL F 6 13 ? 373.788 348.727 134.369 1.00 195.88 13 VAL L C 1
ATOM 7440 O O . VAL F 6 13 ? 373.022 349.497 133.785 1.00 195.88 13 VAL L O 1
ATOM 7444 N N . SER F 6 14 ? 374.165 347.557 133.858 1.00 196.70 14 SER L N 1
ATOM 7445 C CA . SER F 6 14 ? 373.736 347.118 132.539 1.00 196.70 14 SER L CA 1
ATOM 7446 C C . SER F 6 14 ? 372.458 346.285 132.649 1.00 196.70 14 SER L C 1
ATOM 7447 O O . SER F 6 14 ? 371.809 346.229 133.696 1.00 196.70 14 SER L O 1
ATOM 7450 N N . VAL F 6 15 ? 372.092 345.624 131.556 1.00 196.43 15 VAL L N 1
ATOM 7451 C CA . VAL F 6 15 ? 370.880 344.816 131.501 1.00 196.43 15 VAL L CA 1
ATOM 7452 C C . VAL F 6 15 ? 371.161 343.435 132.080 1.00 196.43 15 VAL L C 1
ATOM 7453 O O . VAL F 6 15 ? 372.260 342.887 131.939 1.00 196.43 15 VAL L O 1
ATOM 7457 N N . TRP F 6 16 ? 370.151 342.867 132.740 1.00 196.47 16 TRP L N 1
ATOM 7458 C CA . TRP F 6 16 ? 370.236 341.571 133.411 1.00 196.47 16 TRP L CA 1
ATOM 7459 C C . TRP F 6 16 ? 371.429 341.530 134.373 1.00 196.47 16 TRP L C 1
ATOM 7460 O O . TRP F 6 16 ? 372.414 340.815 134.188 1.00 196.47 16 TRP L O 1
ATOM 7471 N N . GLU F 6 17 ? 371.316 342.368 135.401 1.00 195.40 17 GLU L N 1
ATOM 7472 C CA . GLU F 6 17 ? 372.256 342.383 136.516 1.00 195.40 17 GLU L CA 1
ATOM 7473 C C . GLU F 6 17 ? 371.474 342.677 137.786 1.00 195.40 17 GLU L C 1
ATOM 7474 O O . GLU F 6 17 ? 370.815 343.715 137.880 1.00 195.40 17 GLU L O 1
ATOM 7480 N N . LYS F 6 18 ? 371.535 341.758 138.748 1.00 193.06 18 LYS L N 1
ATOM 7481 C CA . LYS F 6 18 ? 370.813 341.910 140.009 1.00 193.06 18 LYS L CA 1
ATOM 7482 C C . LYS F 6 18 ? 371.435 343.034 140.828 1.00 193.06 18 LYS L C 1
ATOM 7483 O O . LYS F 6 18 ? 372.575 342.918 141.290 1.00 193.06 18 LYS L O 1
ATOM 7489 N N . VAL F 6 19 ? 370.688 344.117 141.022 1.00 192.56 19 VAL L N 1
ATOM 7490 C CA . VAL F 6 19 ? 371.165 345.258 141.787 1.00 192.56 19 VAL L CA 1
ATOM 7491 C C . VAL F 6 19 ? 370.341 345.377 143.062 1.00 192.56 19 VAL L C 1
ATOM 7492 O O . VAL F 6 19 ? 369.183 344.958 143.134 1.00 192.56 19 VAL L O 1
ATOM 7496 N N . THR F 6 20 ? 370.964 345.946 144.090 1.00 189.81 20 THR L N 1
ATOM 7497 C CA . THR F 6 20 ? 370.257 346.278 145.317 1.00 189.81 20 THR L CA 1
ATOM 7498 C C . THR F 6 20 ? 370.508 347.738 145.657 1.00 189.81 20 THR L C 1
ATOM 7499 O O . THR F 6 20 ? 371.172 348.451 144.896 1.00 189.81 20 THR L O 1
ATOM 7503 N N . MET F 6 21 ? 369.986 348.188 146.792 1.00 188.13 21 MET L N 1
ATOM 7504 C CA . MET F 6 21 ? 370.251 349.532 147.280 1.00 188.13 21 MET L CA 1
ATOM 7505 C C . MET F 6 21 ? 369.762 349.625 148.713 1.00 188.13 21 MET L C 1
ATOM 7506 O O . MET F 6 21 ? 368.612 349.283 148.998 1.00 188.13 21 MET L O 1
ATOM 7511 N N . SER F 6 22 ? 370.627 350.099 149.598 1.00 184.31 22 SER L N 1
ATOM 7512 C CA . SER F 6 22 ? 370.320 350.128 151.017 1.00 184.31 22 SER L CA 1
ATOM 7513 C C . SER F 6 22 ? 369.728 351.469 151.424 1.00 184.31 22 SER L C 1
ATOM 7514 O O . SER F 6 22 ? 370.091 352.522 150.894 1.00 184.31 22 SER L O 1
ATOM 7517 N N . CYS F 6 23 ? 368.821 351.420 152.398 1.00 178.57 23 CYS L N 1
ATOM 7518 C CA . CYS F 6 23 ? 368.234 352.619 152.994 1.00 178.57 23 CYS L CA 1
ATOM 7519 C C . CYS F 6 23 ? 368.220 352.383 154.500 1.00 178.57 23 CYS L C 1
ATOM 7520 O O . CYS F 6 23 ? 367.394 351.620 155.007 1.00 178.57 23 CYS L O 1
ATOM 7523 N N . LYS F 6 24 ? 369.142 353.031 155.204 1.00 170.51 24 LYS L N 1
ATOM 7524 C CA . LYS F 6 24 ? 369.336 352.829 156.632 1.00 170.51 24 LYS L CA 1
ATOM 7525 C C . LYS F 6 24 ? 368.756 354.011 157.395 1.00 170.51 24 LYS L C 1
ATOM 7526 O O . LYS F 6 24 ? 368.981 355.167 157.025 1.00 170.51 24 LYS L O 1
ATOM 7532 N N . SER F 6 25 ? 368.013 353.713 158.456 1.00 165.16 25 SER L N 1
ATOM 7533 C CA . SER F 6 25 ? 367.318 354.719 159.243 1.00 165.16 25 SER L CA 1
ATOM 7534 C C . SER F 6 25 ? 368.129 355.088 160.475 1.00 165.16 25 SER L C 1
ATOM 7535 O O . SER F 6 25 ? 368.832 354.249 161.044 1.00 165.16 25 SER L O 1
ATOM 7538 N N . SER F 6 26 ? 368.021 356.348 160.885 1.00 161.17 26 SER L N 1
ATOM 7539 C CA . SER F 6 26 ? 368.642 356.806 162.120 1.00 161.17 26 SER L CA 1
ATOM 7540 C C . SER F 6 26 ? 367.874 356.367 163.361 1.00 161.17 26 SER L C 1
ATOM 7541 O O . SER F 6 26 ? 368.327 356.641 164.476 1.00 161.17 26 SER L O 1
ATOM 7544 N N . GLN F 6 27 ? 366.735 355.699 163.191 1.00 157.38 27 GLN L N 1
ATOM 7545 C CA . GLN F 6 27 ? 365.955 355.149 164.291 1.00 157.38 27 GLN L CA 1
ATOM 7546 C C . GLN F 6 27 ? 365.190 353.947 163.766 1.00 157.38 27 GLN L C 1
ATOM 7547 O O . GLN F 6 27 ? 364.706 353.966 162.632 1.00 157.38 27 GLN L O 1
ATOM 7553 N N . SER F 6 28 ? 365.084 352.905 164.587 1.00 156.58 28 SER L N 1
ATOM 7554 C CA . SER F 6 28 ? 364.415 351.688 164.146 1.00 156.58 28 SER L CA 1
ATOM 7555 C C . SER F 6 28 ? 362.946 351.952 163.862 1.00 156.58 28 SER L C 1
ATOM 7556 O O . SER F 6 28 ? 362.159 352.183 164.784 1.00 156.58 28 SER L O 1
ATOM 7559 N N . LEU F 6 29 ? 362.567 351.908 162.588 1.00 157.68 29 LEU L N 1
ATOM 7560 C CA . LEU F 6 29 ? 361.188 352.165 162.200 1.00 157.68 29 LEU L CA 1
ATOM 7561 C C . LEU F 6 29 ? 360.348 350.905 162.348 1.00 157.68 29 LEU L C 1
ATOM 7562 O O . LEU F 6 29 ? 359.644 350.508 161.415 1.00 157.68 29 LEU L O 1
ATOM 7567 N N . LEU F 6 30 ? 360.412 350.276 163.518 1.00 147.98 30 LEU L N 1
ATOM 7568 C CA . LEU F 6 30 ? 359.655 349.065 163.805 1.00 147.98 30 LEU L CA 1
ATOM 7569 C C . LEU F 6 30 ? 359.108 349.164 165.218 1.00 147.98 30 LEU L C 1
ATOM 7570 O O . LEU F 6 30 ? 359.879 349.211 166.181 1.00 147.98 30 LEU L O 1
ATOM 7575 N N . TYR F 6 31 ? 357.788 349.195 165.344 1.00 132.96 31 TYR L N 1
ATOM 7576 C CA . TYR F 6 31 ? 357.146 349.286 166.644 1.00 132.96 31 TYR L CA 1
ATOM 7577 C C . TYR F 6 31 ? 356.654 347.916 167.091 1.00 132.96 31 TYR L C 1
ATOM 7578 O O . TYR F 6 31 ? 356.365 347.040 166.272 1.00 132.96 31 TYR L O 1
ATOM 7587 N N . SER F 6 32 ? 356.557 347.742 168.411 1.00 128.54 32 SER L N 1
ATOM 7588 C CA . SER F 6 32 ? 356.274 346.449 169.024 1.00 128.54 32 SER L CA 1
ATOM 7589 C C . SER F 6 32 ? 354.795 346.238 169.327 1.00 128.54 32 SER L C 1
ATOM 7590 O O . SER F 6 32 ? 354.463 345.563 170.311 1.00 128.54 32 SER L O 1
ATOM 7593 N N . ASN F 6 33 ? 353.894 346.802 168.525 1.00 127.31 33 ASN L N 1
ATOM 7594 C CA . ASN F 6 33 ? 352.475 346.484 168.638 1.00 127.31 33 ASN L CA 1
ATOM 7595 C C . ASN F 6 33 ? 352.034 345.469 167.593 1.00 127.31 33 ASN L C 1
ATOM 7596 O O . ASN F 6 33 ? 351.317 344.517 167.909 1.00 127.31 33 ASN L O 1
ATOM 7601 N N . THR F 6 34 ? 352.450 345.669 166.347 1.00 133.99 34 THR L N 1
ATOM 7602 C CA . THR F 6 34 ? 352.118 344.783 165.251 1.00 133.99 34 THR L CA 1
ATOM 7603 C C . THR F 6 34 ? 353.342 344.200 164.567 1.00 133.99 34 THR L C 1
ATOM 7604 O O . THR F 6 34 ? 353.191 343.282 163.752 1.00 133.99 34 THR L O 1
ATOM 7608 N N . GLN F 6 35 ? 354.537 344.696 164.877 1.00 139.80 35 GLN L N 1
ATOM 7609 C CA . GLN F 6 35 ? 355.774 344.269 164.231 1.00 139.80 35 GLN L CA 1
ATOM 7610 C C . GLN F 6 35 ? 355.675 344.443 162.717 1.00 139.80 35 GLN L C 1
ATOM 7611 O O . GLN F 6 35 ? 355.769 343.493 161.939 1.00 139.80 35 GLN L O 1
ATOM 7617 N N . LYS F 6 36 ? 355.474 345.694 162.313 1.00 148.23 36 LYS L N 1
ATOM 7618 C CA . LYS F 6 36 ? 355.377 346.056 160.903 1.00 148.23 36 LYS L CA 1
ATOM 7619 C C . LYS F 6 36 ? 356.229 347.295 160.682 1.00 148.23 36 LYS L C 1
ATOM 7620 O O . LYS F 6 36 ? 355.889 348.376 161.171 1.00 148.23 36 LYS L O 1
ATOM 7626 N N . ASN F 6 37 ? 357.336 347.134 159.962 1.00 158.59 37 ASN L N 1
ATOM 7627 C CA . ASN F 6 37 ? 358.234 348.249 159.703 1.00 158.59 37 ASN L CA 1
ATOM 7628 C C . ASN F 6 37 ? 357.504 349.373 158.980 1.00 158.59 37 ASN L C 1
ATOM 7629 O O . ASN F 6 37 ? 356.668 349.133 158.106 1.00 158.59 37 ASN L O 1
ATOM 7634 N N . TYR F 6 38 ? 357.825 350.611 159.356 1.00 160.41 38 TYR L N 1
ATOM 7635 C CA . TYR F 6 38 ? 357.215 351.793 158.752 1.00 160.41 38 TYR L CA 1
ATOM 7636 C C . TYR F 6 38 ? 358.198 352.372 157.739 1.00 160.41 38 TYR L C 1
ATOM 7637 O O . TYR F 6 38 ? 358.961 353.294 158.022 1.00 160.41 38 TYR L O 1
ATOM 7646 N N . LEU F 6 39 ? 358.172 351.812 156.532 1.00 172.12 39 LEU L N 1
ATOM 7647 C CA . LEU F 6 39 ? 359.082 352.226 155.475 1.00 172.12 39 LEU L CA 1
ATOM 7648 C C . LEU F 6 39 ? 358.383 352.106 154.130 1.00 172.12 39 LEU L C 1
ATOM 7649 O O . LEU F 6 39 ? 357.687 351.121 153.872 1.00 172.12 39 LEU L O 1
ATOM 7654 N N . ALA F 6 40 ? 358.584 353.106 153.274 1.00 178.54 40 ALA L N 1
ATOM 7655 C CA . ALA F 6 40 ? 357.982 353.148 151.950 1.00 178.54 40 ALA L CA 1
ATOM 7656 C C . ALA F 6 40 ? 359.063 353.309 150.892 1.00 178.54 40 ALA L C 1
ATOM 7657 O O . ALA F 6 40 ? 360.032 354.048 151.088 1.00 178.54 40 ALA L O 1
ATOM 7659 N N . TRP F 6 41 ? 358.888 352.616 149.769 1.00 184.44 41 TRP L N 1
ATOM 7660 C CA . TRP F 6 41 ? 359.820 352.653 148.652 1.00 184.44 41 TRP L CA 1
ATOM 7661 C C . TRP F 6 41 ? 359.127 353.241 147.430 1.00 184.44 41 TRP L C 1
ATOM 7662 O O . TRP F 6 41 ? 357.981 352.893 147.133 1.00 184.44 41 TRP L O 1
ATOM 7673 N N . TYR F 6 42 ? 359.829 354.118 146.713 1.00 189.01 42 TYR L N 1
ATOM 7674 C CA . TYR F 6 42 ? 359.198 354.919 145.675 1.00 189.01 42 TYR L CA 1
ATOM 7675 C C . TYR F 6 42 ? 360.083 355.034 144.445 1.00 189.01 42 TYR L C 1
ATOM 7676 O O . TYR F 6 42 ? 361.299 355.211 144.554 1.00 189.01 42 TYR L O 1
ATOM 7685 N N . GLN F 6 43 ? 359.455 354.932 143.276 1.00 192.15 43 GLN L N 1
ATOM 7686 C CA . GLN F 6 43 ? 360.123 355.060 141.987 1.00 192.15 43 GLN L CA 1
ATOM 7687 C C . GLN F 6 43 ? 359.637 356.329 141.304 1.00 192.15 43 GLN L C 1
ATOM 7688 O O . GLN F 6 43 ? 358.450 356.448 140.979 1.00 192.15 43 GLN L O 1
ATOM 7694 N N . GLN F 6 44 ? 360.549 357.273 141.100 1.00 193.84 44 GLN L N 1
ATOM 7695 C CA . GLN F 6 44 ? 360.274 358.487 140.337 1.00 193.84 44 GLN L CA 1
ATOM 7696 C C . GLN F 6 44 ? 360.904 358.309 138.961 1.00 193.84 44 GLN L C 1
ATOM 7697 O O . GLN F 6 44 ? 362.125 358.403 138.809 1.00 193.84 44 GLN L O 1
ATOM 7703 N N . LYS F 6 45 ? 360.071 358.031 137.963 1.00 193.23 45 LYS L N 1
ATOM 7704 C CA . LYS F 6 45 ? 360.567 357.867 136.608 1.00 193.23 45 LYS L CA 1
ATOM 7705 C C . LYS F 6 45 ? 361.170 359.181 136.115 1.00 193.23 45 LYS L C 1
ATOM 7706 O O . LYS F 6 45 ? 360.776 360.260 136.568 1.00 193.23 45 LYS L O 1
ATOM 7712 N N . PRO F 6 46 ? 362.149 359.116 135.201 1.00 195.03 46 PRO L N 1
ATOM 7713 C CA . PRO F 6 46 ? 362.766 360.346 134.683 1.00 195.03 46 PRO L CA 1
ATOM 7714 C C . PRO F 6 46 ? 361.746 361.341 134.157 1.00 195.03 46 PRO L C 1
ATOM 7715 O O . PRO F 6 46 ? 361.048 361.073 133.174 1.00 195.03 46 PRO L O 1
ATOM 7719 N N . GLY F 6 47 ? 361.656 362.494 134.810 1.00 192.27 47 GLY L N 1
ATOM 7720 C CA . GLY F 6 47 ? 360.656 363.481 134.449 1.00 192.27 47 GLY L CA 1
ATOM 7721 C C . GLY F 6 47 ? 359.239 363.010 134.688 1.00 192.27 47 GLY L C 1
ATOM 7722 O O . GLY F 6 47 ? 358.369 363.217 133.833 1.00 192.27 47 GLY L O 1
ATOM 7723 N N . GLN F 6 48 ? 358.983 362.378 135.833 1.00 194.03 48 GLN L N 1
ATOM 7724 C CA . GLN F 6 48 ? 357.662 361.848 136.136 1.00 194.03 48 GLN L CA 1
ATOM 7725 C C . GLN F 6 48 ? 357.406 361.936 137.633 1.00 194.03 48 GLN L C 1
ATOM 7726 O O . GLN F 6 48 ? 358.332 362.066 138.438 1.00 194.03 48 GLN L O 1
ATOM 7732 N N . SER F 6 49 ? 356.129 361.862 137.993 1.00 195.87 49 SER L N 1
ATOM 7733 C CA . SER F 6 49 ? 355.717 361.827 139.388 1.00 195.87 49 SER L CA 1
ATOM 7734 C C . SER F 6 49 ? 355.970 360.436 139.967 1.00 195.87 49 SER L C 1
ATOM 7735 O O . SER F 6 49 ? 355.784 359.434 139.273 1.00 195.87 49 SER L O 1
ATOM 7738 N N . PRO F 6 50 ? 356.390 360.343 141.226 1.00 195.70 50 PRO L N 1
ATOM 7739 C CA . PRO F 6 50 ? 356.743 359.035 141.786 1.00 195.70 50 PRO L CA 1
ATOM 7740 C C . PRO F 6 50 ? 355.518 358.159 141.999 1.00 195.70 50 PRO L C 1
ATOM 7741 O O . PRO F 6 50 ? 354.378 358.626 142.056 1.00 195.70 50 PRO L O 1
ATOM 7745 N N . LYS F 6 51 ? 355.776 356.857 142.109 1.00 191.98 51 LYS L N 1
ATOM 7746 C CA . LYS F 6 51 ? 354.745 355.860 142.354 1.00 191.98 51 LYS L CA 1
ATOM 7747 C C . LYS F 6 51 ? 355.212 354.915 143.452 1.00 191.98 51 LYS L C 1
ATOM 7748 O O . LYS F 6 51 ? 356.398 354.857 143.787 1.00 191.98 51 LYS L O 1
ATOM 7754 N N . LEU F 6 52 ? 354.264 354.165 144.006 1.00 185.21 52 LEU L N 1
ATOM 7755 C CA . LEU F 6 52 ? 354.578 353.274 145.113 1.00 185.21 52 LEU L CA 1
ATOM 7756 C C . LEU F 6 52 ? 355.274 352.013 144.620 1.00 185.21 52 LEU L C 1
ATOM 7757 O O . LEU F 6 52 ? 354.955 351.481 143.553 1.00 185.21 52 LEU L O 1
ATOM 7762 N N . LEU F 6 53 ? 356.238 351.539 145.405 1.00 183.20 53 LEU L N 1
ATOM 7763 C CA . LEU F 6 53 ? 356.919 350.278 145.152 1.00 183.20 53 LEU L CA 1
ATOM 7764 C C . LEU F 6 53 ? 356.649 349.241 146.229 1.00 183.20 53 LEU L C 1
ATOM 7765 O O . LEU F 6 53 ? 356.225 348.125 145.922 1.00 183.20 53 LEU L O 1
ATOM 7770 N N . ILE F 6 54 ? 356.877 349.593 147.493 1.00 179.55 54 ILE L N 1
ATOM 7771 C CA . ILE F 6 54 ? 356.732 348.660 148.604 1.00 179.55 54 ILE L CA 1
ATOM 7772 C C . ILE F 6 54 ? 356.196 349.407 149.818 1.00 179.55 54 ILE L C 1
ATOM 7773 O O . ILE F 6 54 ? 356.816 350.367 150.288 1.00 179.55 54 ILE L O 1
ATOM 7778 N N . TYR F 6 55 ? 355.051 348.976 150.339 1.00 176.86 55 TYR L N 1
ATOM 7779 C CA . TYR F 6 55 ? 354.507 349.545 151.561 1.00 176.86 55 TYR L CA 1
ATOM 7780 C C . TYR F 6 55 ? 354.565 348.518 152.682 1.00 176.86 55 TYR L C 1
ATOM 7781 O O . TYR F 6 55 ? 354.622 347.309 152.444 1.00 176.86 55 TYR L O 1
ATOM 7790 N N . TRP F 6 56 ? 354.554 349.024 153.916 1.00 168.63 56 TRP L N 1
ATOM 7791 C CA . TRP F 6 56 ? 354.885 348.258 155.118 1.00 168.63 56 TRP L CA 1
ATOM 7792 C C . TRP F 6 56 ? 356.288 347.668 155.051 1.00 168.63 56 TRP L C 1
ATOM 7793 O O . TRP F 6 56 ? 356.620 346.765 155.826 1.00 168.63 56 TRP L O 1
ATOM 7804 N N . ALA F 6 57 ? 357.114 348.158 154.128 1.00 172.66 57 ALA L N 1
ATOM 7805 C CA . ALA F 6 57 ? 358.459 347.660 153.849 1.00 172.66 57 ALA L CA 1
ATOM 7806 C C . ALA F 6 57 ? 358.483 346.184 153.474 1.00 172.66 57 ALA L C 1
ATOM 7807 O O . ALA F 6 57 ? 359.564 345.588 153.405 1.00 172.66 57 ALA L O 1
ATOM 7809 N N . SER F 6 58 ? 357.325 345.573 153.224 1.00 175.12 58 SER L N 1
ATOM 7810 C CA . SER F 6 58 ? 357.279 344.148 152.912 1.00 175.12 58 SER L CA 1
ATOM 7811 C C . SER F 6 58 ? 356.365 343.765 151.757 1.00 175.12 58 SER L C 1
ATOM 7812 O O . SER F 6 58 ? 356.582 342.702 151.165 1.00 175.12 58 SER L O 1
ATOM 7815 N N . THR F 6 59 ? 355.365 344.563 151.400 1.00 180.04 59 THR L N 1
ATOM 7816 C CA . THR F 6 59 ? 354.319 344.136 150.481 1.00 180.04 59 THR L CA 1
ATOM 7817 C C . THR F 6 59 ? 354.388 344.906 149.171 1.00 180.04 59 THR L C 1
ATOM 7818 O O . THR F 6 59 ? 354.706 346.099 149.151 1.00 180.04 59 THR L O 1
ATOM 7822 N N . ARG F 6 60 ? 354.067 344.215 148.083 1.00 181.99 60 ARG L N 1
ATOM 7823 C CA . ARG F 6 60 ? 354.104 344.770 146.742 1.00 181.99 60 ARG L CA 1
ATOM 7824 C C . ARG F 6 60 ? 352.797 345.488 146.417 1.00 181.99 60 ARG L C 1
ATOM 7825 O O . ARG F 6 60 ? 351.795 345.373 147.127 1.00 181.99 60 ARG L O 1
ATOM 7833 N N . GLU F 6 61 ? 352.817 346.236 145.320 1.00 182.95 61 GLU L N 1
ATOM 7834 C CA . GLU F 6 61 ? 351.637 346.880 144.766 1.00 182.95 61 GLU L CA 1
ATOM 7835 C C . GLU F 6 61 ? 351.286 346.230 143.432 1.00 182.95 61 GLU L C 1
ATOM 7836 O O . GLU F 6 61 ? 352.048 345.431 142.884 1.00 182.95 61 GLU L O 1
ATOM 7842 N N . SER F 6 62 ? 350.113 346.577 142.909 1.00 182.94 62 SER L N 1
ATOM 7843 C CA . SER F 6 62 ? 349.663 346.023 141.642 1.00 182.94 62 SER L CA 1
ATOM 7844 C C . SER F 6 62 ? 350.422 346.656 140.483 1.00 182.94 62 SER L C 1
ATOM 7845 O O . SER F 6 62 ? 350.827 347.820 140.538 1.00 182.94 62 SER L O 1
ATOM 7848 N N . GLY F 6 63 ? 350.607 345.874 139.424 1.00 180.55 63 GLY L N 1
ATOM 7849 C CA . GLY F 6 63 ? 351.408 346.327 138.298 1.00 180.55 63 GLY L CA 1
ATOM 7850 C C . GLY F 6 63 ? 352.862 346.546 138.653 1.00 180.55 63 GLY L C 1
ATOM 7851 O O . GLY F 6 63 ? 353.495 347.474 138.134 1.00 180.55 63 GLY L O 1
ATOM 7852 N N . VAL F 6 64 ? 353.406 345.712 139.532 1.00 181.59 64 VAL L N 1
ATOM 7853 C CA . VAL F 6 64 ? 354.788 345.845 139.986 1.00 181.59 64 VAL L CA 1
ATOM 7854 C C . VAL F 6 64 ? 355.434 344.465 139.963 1.00 181.59 64 VAL L C 1
ATOM 7855 O O . VAL F 6 64 ? 354.824 343.488 140.422 1.00 181.59 64 VAL L O 1
ATOM 7859 N N . PRO F 6 65 ? 356.653 344.334 139.440 1.00 183.15 65 PRO L N 1
ATOM 7860 C CA . PRO F 6 65 ? 357.257 343.003 139.296 1.00 183.15 65 PRO L CA 1
ATOM 7861 C C . PRO F 6 65 ? 357.985 342.534 140.546 1.00 183.15 65 PRO L C 1
ATOM 7862 O O . PRO F 6 65 ? 358.094 343.267 141.532 1.00 183.15 65 PRO L O 1
ATOM 7866 N N . ASP F 6 66 ? 358.489 341.300 140.502 1.00 183.41 66 ASP L N 1
ATOM 7867 C CA . ASP F 6 66 ? 359.284 340.757 141.592 1.00 183.41 66 ASP L CA 1
ATOM 7868 C C . ASP F 6 66 ? 360.718 341.267 141.583 1.00 183.41 66 ASP L C 1
ATOM 7869 O O . ASP F 6 66 ? 361.486 340.925 142.488 1.00 183.41 66 ASP L O 1
ATOM 7874 N N . ARG F 6 67 ? 361.100 342.053 140.579 1.00 191.09 67 ARG L N 1
ATOM 7875 C CA . ARG F 6 67 ? 362.348 342.802 140.629 1.00 191.09 67 ARG L CA 1
ATOM 7876 C C . ARG F 6 67 ? 362.247 344.037 141.515 1.00 191.09 67 ARG L C 1
ATOM 7877 O O . ARG F 6 67 ? 363.195 344.826 141.568 1.00 191.09 67 ARG L O 1
ATOM 7885 N N . PHE F 6 68 ? 361.113 344.231 142.186 1.00 186.85 68 PHE L N 1
ATOM 7886 C CA . PHE F 6 68 ? 360.954 345.225 143.241 1.00 186.85 68 PHE L CA 1
ATOM 7887 C C . PHE F 6 68 ? 360.414 344.496 144.464 1.00 186.85 68 PHE L C 1
ATOM 7888 O O . PHE F 6 68 ? 359.240 344.112 144.491 1.00 186.85 68 PHE L O 1
ATOM 7896 N N . THR F 6 69 ? 361.263 344.298 145.470 1.00 181.41 69 THR L N 1
ATOM 7897 C CA . THR F 6 69 ? 360.862 343.583 146.677 1.00 181.41 69 THR L CA 1
ATOM 7898 C C . THR F 6 69 ? 361.496 344.242 147.888 1.00 181.41 69 THR L C 1
ATOM 7899 O O . THR F 6 69 ? 362.716 344.419 147.933 1.00 181.41 69 THR L O 1
ATOM 7903 N N . GLY F 6 70 ? 360.666 344.598 148.864 1.00 180.82 70 GLY L N 1
ATOM 7904 C CA . GLY F 6 70 ? 361.183 345.081 150.123 1.00 180.82 70 GLY L CA 1
ATOM 7905 C C . GLY F 6 70 ? 361.863 343.981 150.914 1.00 180.82 70 GLY L C 1
ATOM 7906 O O . GLY F 6 70 ? 361.542 342.798 150.801 1.00 180.82 70 GLY L O 1
ATOM 7907 N N . SER F 6 71 ? 362.824 344.386 151.738 1.00 176.19 71 SER L N 1
ATOM 7908 C CA . SER F 6 71 ? 363.630 343.421 152.472 1.00 176.19 71 SER L CA 1
ATOM 7909 C C . SER F 6 71 ? 364.361 344.132 153.597 1.00 176.19 71 SER L C 1
ATOM 7910 O O . SER F 6 71 ? 365.038 345.136 153.361 1.00 176.19 71 SER L O 1
ATOM 7913 N N . GLY F 6 72 ? 364.223 343.609 154.812 1.00 169.71 72 GLY L N 1
ATOM 7914 C CA . GLY F 6 72 ? 364.929 344.122 155.960 1.00 169.71 72 GLY L CA 1
ATOM 7915 C C . GLY F 6 72 ? 364.007 344.244 157.150 1.00 169.71 72 GLY L C 1
ATOM 7916 O O . GLY F 6 72 ? 362.887 343.721 157.151 1.00 169.71 72 GLY L O 1
ATOM 7917 N N . SER F 6 73 ? 364.493 344.949 158.164 1.00 167.22 73 SER L N 1
ATOM 7918 C CA . SER F 6 73 ? 363.777 345.169 159.416 1.00 167.22 73 SER L CA 1
ATOM 7919 C C . SER F 6 73 ? 364.578 346.183 160.219 1.00 167.22 73 SER L C 1
ATOM 7920 O O . SER F 6 73 ? 365.637 346.649 159.786 1.00 167.22 73 SER L O 1
ATOM 7923 N N . GLY F 6 74 ? 364.067 346.517 161.400 1.00 165.51 74 GLY L N 1
ATOM 7924 C CA . GLY F 6 74 ? 364.790 347.373 162.320 1.00 165.51 74 GLY L CA 1
ATOM 7925 C C . GLY F 6 74 ? 365.121 348.741 161.766 1.00 165.51 74 GLY L C 1
ATOM 7926 O O . GLY F 6 74 ? 364.241 349.594 161.623 1.00 165.51 74 GLY L O 1
ATOM 7927 N N . THR F 6 75 ? 366.399 348.961 161.454 1.00 167.68 75 THR L N 1
ATOM 7928 C CA . THR F 6 75 ? 366.861 350.252 160.966 1.00 167.68 75 THR L CA 1
ATOM 7929 C C . THR F 6 75 ? 367.682 350.146 159.687 1.00 167.68 75 THR L C 1
ATOM 7930 O O . THR F 6 75 ? 368.287 351.143 159.274 1.00 167.68 75 THR L O 1
ATOM 7934 N N . ASP F 6 76 ? 367.729 348.977 159.053 1.00 171.57 76 ASP L N 1
ATOM 7935 C CA . ASP F 6 76 ? 368.477 348.807 157.815 1.00 171.57 76 ASP L CA 1
ATOM 7936 C C . ASP F 6 76 ? 367.645 347.988 156.841 1.00 171.57 76 ASP L C 1
ATOM 7937 O O . ASP F 6 76 ? 367.087 346.953 157.215 1.00 171.57 76 ASP L O 1
ATOM 7942 N N . PHE F 6 77 ? 367.568 348.453 155.596 1.00 171.16 77 PHE L N 1
ATOM 7943 C CA . PHE F 6 77 ? 366.689 347.865 154.599 1.00 171.16 77 PHE L CA 1
ATOM 7944 C C . PHE F 6 77 ? 367.376 347.891 153.244 1.00 171.16 77 PHE L C 1
ATOM 7945 O O . PHE F 6 77 ? 368.408 348.540 153.056 1.00 171.16 77 PHE L O 1
ATOM 7953 N N . THR F 6 78 ? 366.780 347.182 152.290 1.00 179.19 78 THR L N 1
ATOM 7954 C CA . THR F 6 78 ? 367.244 347.211 150.912 1.00 179.19 78 THR L CA 1
ATOM 7955 C C . THR F 6 78 ? 366.130 346.700 150.015 1.00 179.19 78 THR L C 1
ATOM 7956 O O . THR F 6 78 ? 365.203 346.024 150.468 1.00 179.19 78 THR L O 1
ATOM 7960 N N . LEU F 6 79 ? 366.232 347.038 148.733 1.00 185.20 79 LEU L N 1
ATOM 7961 C CA . LEU F 6 79 ? 365.231 346.675 147.732 1.00 185.20 79 LEU L CA 1
ATOM 7962 C C . LEU F 6 79 ? 365.915 345.839 146.657 1.00 185.20 79 LEU L C 1
ATOM 7963 O O . LEU F 6 79 ? 366.569 346.382 145.760 1.00 185.20 79 LEU L O 1
ATOM 7968 N N . THR F 6 80 ? 365.758 344.522 146.743 1.00 183.30 80 THR L N 1
ATOM 7969 C CA . THR F 6 80 ? 366.384 343.631 145.777 1.00 183.30 80 THR L CA 1
ATOM 7970 C C . THR F 6 80 ? 365.763 343.809 144.399 1.00 183.30 80 THR L C 1
ATOM 7971 O O . THR F 6 80 ? 364.545 343.706 144.235 1.00 183.30 80 THR L O 1
ATOM 7975 N N . ILE F 6 81 ? 366.607 344.079 143.410 1.00 189.53 81 ILE L N 1
ATOM 7976 C CA . ILE F 6 81 ? 366.201 344.127 142.011 1.00 189.53 81 ILE L CA 1
ATOM 7977 C C . ILE F 6 81 ? 366.821 342.918 141.328 1.00 189.53 81 ILE L C 1
ATOM 7978 O O . ILE F 6 81 ? 368.030 342.891 141.070 1.00 189.53 81 ILE L O 1
ATOM 7983 N N . SER F 6 82 ? 365.992 341.917 141.030 1.00 193.55 82 SER L N 1
ATOM 7984 C CA . SER F 6 82 ? 366.496 340.614 140.607 1.00 193.55 82 SER L CA 1
ATOM 7985 C C . SER F 6 82 ? 366.935 340.623 139.147 1.00 193.55 82 SER L C 1
ATOM 7986 O O . SER F 6 82 ? 368.104 340.370 138.837 1.00 193.55 82 SER L O 1
ATOM 7989 N N . SER F 6 83 ? 366.007 340.906 138.236 1.00 196.29 83 SER L N 1
ATOM 7990 C CA . SER F 6 83 ? 366.283 340.912 136.801 1.00 196.29 83 SER L CA 1
ATOM 7991 C C . SER F 6 83 ? 365.935 342.299 136.273 1.00 196.29 83 SER L C 1
ATOM 7992 O O . SER F 6 83 ? 364.763 342.605 136.036 1.00 196.29 83 SER L O 1
ATOM 7995 N N . VAL F 6 84 ? 366.955 343.138 136.093 1.00 195.52 84 VAL L N 1
ATOM 7996 C CA . VAL F 6 84 ? 366.718 344.511 135.678 1.00 195.52 84 VAL L CA 1
ATOM 7997 C C . VAL F 6 84 ? 366.254 344.540 134.226 1.00 195.52 84 VAL L C 1
ATOM 7998 O O . VAL F 6 84 ? 366.624 343.689 133.406 1.00 195.52 84 VAL L O 1
ATOM 8002 N N . LYS F 6 85 ? 365.403 345.515 133.915 1.00 198.18 85 LYS L N 1
ATOM 8003 C CA . LYS F 6 85 ? 364.885 345.708 132.566 1.00 198.18 85 LYS L CA 1
ATOM 8004 C C . LYS F 6 85 ? 365.024 347.169 132.158 1.00 198.18 85 LYS L C 1
ATOM 8005 O O . LYS F 6 85 ? 365.689 347.949 132.847 1.00 198.18 85 LYS L O 1
ATOM 8011 N N . ALA F 6 86 ? 364.406 347.548 131.041 1.00 198.11 86 ALA L N 1
ATOM 8012 C CA . ALA F 6 86 ? 364.526 348.893 130.499 1.00 198.11 86 ALA L CA 1
ATOM 8013 C C . ALA F 6 86 ? 363.541 349.878 131.121 1.00 198.11 86 ALA L C 1
ATOM 8014 O O . ALA F 6 86 ? 363.288 350.936 130.537 1.00 198.11 86 ALA L O 1
ATOM 8016 N N . GLU F 6 87 ? 362.983 349.557 132.287 1.00 197.10 87 GLU L N 1
ATOM 8017 C CA . GLU F 6 87 ? 362.074 350.459 132.985 1.00 197.10 87 GLU L CA 1
ATOM 8018 C C . GLU F 6 87 ? 362.531 350.761 134.405 1.00 197.10 87 GLU L C 1
ATOM 8019 O O . GLU F 6 87 ? 361.739 351.274 135.204 1.00 197.10 87 GLU L O 1
ATOM 8025 N N . ASP F 6 88 ? 363.782 350.458 134.741 1.00 197.99 88 ASP L N 1
ATOM 8026 C CA . ASP F 6 88 ? 364.301 350.707 136.078 1.00 197.99 88 ASP L CA 1
ATOM 8027 C C . ASP F 6 88 ? 365.230 351.910 136.146 1.00 197.99 88 ASP L C 1
ATOM 8028 O O . ASP F 6 88 ? 365.539 352.368 137.251 1.00 197.99 88 ASP L O 1
ATOM 8033 N N . LEU F 6 89 ? 365.666 352.438 135.006 1.00 196.06 89 LEU L N 1
ATOM 8034 C CA . LEU F 6 89 ? 366.514 353.627 134.985 1.00 196.06 89 LEU L CA 1
ATOM 8035 C C . LEU F 6 89 ? 365.692 354.818 135.464 1.00 196.06 89 LEU L C 1
ATOM 8036 O O . LEU F 6 89 ? 364.856 355.355 134.734 1.00 196.06 89 LEU L O 1
ATOM 8041 N N . ALA F 6 90 ? 365.913 355.217 136.709 1.00 197.90 90 ALA L N 1
ATOM 8042 C CA . ALA F 6 90 ? 365.147 356.280 137.356 1.00 197.90 90 ALA L CA 1
ATOM 8043 C C . ALA F 6 90 ? 365.829 356.597 138.681 1.00 197.90 90 ALA L C 1
ATOM 8044 O O . ALA F 6 90 ? 366.902 356.065 138.989 1.00 197.90 90 ALA L O 1
ATOM 8046 N N . VAL F 6 91 ? 365.204 357.469 139.466 1.00 196.90 91 VAL L N 1
ATOM 8047 C CA . VAL F 6 91 ? 365.642 357.778 140.820 1.00 196.90 91 VAL L CA 1
ATOM 8048 C C . VAL F 6 91 ? 364.636 357.179 141.793 1.00 196.90 91 VAL L C 1
ATOM 8049 O O . VAL F 6 91 ? 363.422 357.244 141.565 1.00 196.90 91 VAL L O 1
ATOM 8053 N N . TYR F 6 92 ? 365.140 356.559 142.857 1.00 193.37 92 TYR L N 1
ATOM 8054 C CA . TYR F 6 92 ? 364.300 355.896 143.847 1.00 193.37 92 TYR L CA 1
ATOM 8055 C C . TYR F 6 92 ? 364.516 356.548 145.204 1.00 193.37 92 TYR L C 1
ATOM 8056 O O . TYR F 6 92 ? 365.656 356.818 145.594 1.00 193.37 92 TYR L O 1
ATOM 8065 N N . TYR F 6 93 ? 363.422 356.796 145.918 1.00 189.81 93 TYR L N 1
ATOM 8066 C CA . TYR F 6 93 ? 363.458 357.441 147.223 1.00 189.81 93 TYR L CA 1
ATOM 8067 C C . TYR F 6 93 ? 362.747 356.569 148.247 1.00 189.81 93 TYR L C 1
ATOM 8068 O O . TYR F 6 93 ? 361.599 356.168 148.034 1.00 189.81 93 TYR L O 1
ATOM 8077 N N . CYS F 6 94 ? 363.425 356.281 149.352 1.00 185.26 94 CYS L N 1
ATOM 8078 C CA . CYS F 6 94 ? 362.787 355.611 150.472 1.00 185.26 94 CYS L CA 1
ATOM 8079 C C . CYS F 6 94 ? 362.199 356.643 151.433 1.00 185.26 94 CYS L C 1
ATOM 8080 O O . CYS F 6 94 ? 362.534 357.828 151.396 1.00 185.26 94 CYS L O 1
ATOM 8083 N N . GLN F 6 95 ? 361.307 356.177 152.303 1.00 177.11 95 GLN L N 1
ATOM 8084 C CA . GLN F 6 95 ? 360.565 357.072 153.180 1.00 177.11 95 GLN L CA 1
ATOM 8085 C C . GLN F 6 95 ? 360.058 356.281 154.375 1.00 177.11 95 GLN L C 1
ATOM 8086 O O . GLN F 6 95 ? 359.865 355.067 154.299 1.00 177.11 95 GLN L O 1
ATOM 8092 N N . GLN F 6 96 ? 359.815 356.995 155.472 1.00 169.59 96 GLN L N 1
ATOM 8093 C CA . GLN F 6 96 ? 359.430 356.388 156.736 1.00 169.59 96 GLN L CA 1
ATOM 8094 C C . GLN F 6 96 ? 358.089 356.937 157.196 1.00 169.59 96 GLN L C 1
ATOM 8095 O O . GLN F 6 96 ? 357.805 358.127 157.033 1.00 169.59 96 GLN L O 1
ATOM 8101 N N . TYR F 6 97 ? 357.270 356.065 157.779 1.00 167.44 97 TYR L N 1
ATOM 8102 C CA . TYR F 6 97 ? 355.968 356.445 158.306 1.00 167.44 97 TYR L CA 1
ATOM 8103 C C . TYR F 6 97 ? 355.995 356.793 159.786 1.00 167.44 97 TYR L C 1
ATOM 8104 O O . TYR F 6 97 ? 354.933 357.049 160.357 1.00 167.44 97 TYR L O 1
ATOM 8113 N N . TYR F 6 98 ? 357.156 356.799 160.433 1.00 149.86 98 TYR L N 1
ATOM 8114 C CA . TYR F 6 98 ? 357.179 356.718 161.898 1.00 149.86 98 TYR L CA 1
ATOM 8115 C C . TYR F 6 98 ? 357.160 358.092 162.560 1.00 149.86 98 TYR L C 1
ATOM 8116 O O . TYR F 6 98 ? 356.215 358.429 163.277 1.00 149.86 98 TYR L O 1
ATOM 8125 N N . SER F 6 99 ? 358.190 358.895 162.324 1.00 163.80 99 SER L N 1
ATOM 8126 C CA . SER F 6 99 ? 358.245 360.215 162.931 1.00 163.80 99 SER L CA 1
ATOM 8127 C C . SER F 6 99 ? 357.464 361.198 162.078 1.00 163.80 99 SER L C 1
ATOM 8128 O O . SER F 6 99 ? 357.535 361.161 160.848 1.00 163.80 99 SER L O 1
ATOM 8131 N N . TYR F 6 100 ? 356.707 362.076 162.755 1.00 173.22 100 TYR L N 1
ATOM 8132 C CA . TYR F 6 100 ? 355.823 363.055 162.061 1.00 173.22 100 TYR L CA 1
ATOM 8133 C C . TYR F 6 100 ? 356.501 363.746 160.874 1.00 173.22 100 TYR L C 1
ATOM 8134 O O . TYR F 6 100 ? 355.863 363.767 159.806 1.00 173.22 100 TYR L O 1
ATOM 8143 N N . PRO F 6 101 ? 357.719 364.330 160.967 1.00 173.21 101 PRO L N 1
ATOM 8144 C CA . PRO F 6 101 ? 358.329 364.905 159.773 1.00 173.21 101 PRO L CA 1
ATOM 8145 C C . PRO F 6 101 ? 358.605 363.677 158.902 1.00 173.21 101 PRO L C 1
ATOM 8146 O O . PRO F 6 101 ? 359.437 362.871 159.274 1.00 173.21 101 PRO L O 1
ATOM 8150 N N . LEU F 6 102 ? 357.914 363.578 157.765 1.00 175.56 102 LEU L N 1
ATOM 8151 C CA . LEU F 6 102 ? 358.057 362.376 156.903 1.00 175.56 102 LEU L CA 1
ATOM 8152 C C . LEU F 6 102 ? 359.196 362.617 155.912 1.00 175.56 102 LEU L C 1
ATOM 8153 O O . LEU F 6 102 ? 358.915 362.745 154.705 1.00 175.56 102 LEU L O 1
ATOM 8158 N N . THR F 6 103 ? 360.430 362.672 156.418 1.00 175.91 103 THR L N 1
ATOM 8159 C CA . THR F 6 103 ? 361.601 362.945 155.548 1.00 175.91 103 THR L CA 1
ATOM 8160 C C . THR F 6 103 ? 361.810 361.766 154.598 1.00 175.91 103 THR L C 1
ATOM 8161 O O . THR F 6 103 ? 361.646 360.611 155.042 1.00 175.91 103 THR L O 1
ATOM 8165 N N . PHE F 6 104 ? 362.158 362.050 153.343 1.00 180.46 104 PHE L N 1
ATOM 8166 C CA . PHE F 6 104 ? 362.468 360.960 152.384 1.00 180.46 104 PHE L CA 1
ATOM 8167 C C . PHE F 6 104 ? 363.982 360.731 152.429 1.00 180.46 104 PHE L C 1
ATOM 8168 O O . PHE F 6 104 ? 364.692 361.595 152.983 1.00 180.46 104 PHE L O 1
ATOM 8176 N N . GLY F 6 105 ? 364.460 359.612 151.878 1.00 181.11 105 GLY L N 1
ATOM 8177 C CA . GLY F 6 105 ? 365.884 359.345 151.875 1.00 181.11 105 GLY L CA 1
ATOM 8178 C C . GLY F 6 105 ? 366.680 360.217 150.927 1.00 181.11 105 GLY L C 1
ATOM 8179 O O . GLY F 6 105 ? 366.128 361.112 150.281 1.00 181.11 105 GLY L O 1
ATOM 8180 N N . ALA F 6 106 ? 367.988 359.963 150.842 1.00 182.92 106 ALA L N 1
ATOM 8181 C CA . ALA F 6 106 ? 368.842 360.738 149.948 1.00 182.92 106 ALA L CA 1
ATOM 8182 C C . ALA F 6 106 ? 368.371 360.624 148.504 1.00 182.92 106 ALA L C 1
ATOM 8183 O O . ALA F 6 106 ? 368.230 361.630 147.799 1.00 182.92 106 ALA L O 1
ATOM 8185 N N . GLY F 6 107 ? 368.118 359.403 148.046 1.00 188.82 107 GLY L N 1
ATOM 8186 C CA . GLY F 6 107 ? 367.637 359.195 146.698 1.00 188.82 107 GLY L CA 1
ATOM 8187 C C . GLY F 6 107 ? 368.645 358.509 145.804 1.00 188.82 107 GLY L C 1
ATOM 8188 O O . GLY F 6 107 ? 369.586 359.140 145.311 1.00 188.82 107 GLY L O 1
ATOM 8189 N N . THR F 6 108 ? 368.462 357.210 145.593 1.00 192.15 108 THR L N 1
ATOM 8190 C CA . THR F 6 108 ? 369.328 356.470 144.692 1.00 192.15 108 THR L CA 1
ATOM 8191 C C . THR F 6 108 ? 368.890 356.690 143.248 1.00 192.15 108 THR L C 1
ATOM 8192 O O . THR F 6 108 ? 367.701 356.603 142.926 1.00 192.15 108 THR L O 1
ATOM 8196 N N . LYS F 6 109 ? 369.850 357.010 142.388 1.00 194.03 109 LYS L N 1
ATOM 8197 C CA . LYS F 6 109 ? 369.592 357.220 140.966 1.00 194.03 109 LYS L CA 1
ATOM 8198 C C . LYS F 6 109 ? 370.138 356.005 140.225 1.00 194.03 109 LYS L C 1
ATOM 8199 O O . LYS F 6 109 ? 371.311 355.954 139.852 1.00 194.03 109 LYS L O 1
ATOM 8205 N N . LEU F 6 110 ? 369.279 355.009 140.026 1.00 194.74 110 LEU L N 1
ATOM 8206 C CA . LEU F 6 110 ? 369.663 353.825 139.268 1.00 194.74 110 LEU L CA 1
ATOM 8207 C C . LEU F 6 110 ? 369.883 354.232 137.819 1.00 194.74 110 LEU L C 1
ATOM 8208 O O . LEU F 6 110 ? 368.925 354.517 137.093 1.00 194.74 110 LEU L O 1
ATOM 8213 N N . GLU F 6 111 ? 371.140 354.267 137.399 1.00 196.50 111 GLU L N 1
ATOM 8214 C CA . GLU F 6 111 ? 371.513 354.757 136.083 1.00 196.50 111 GLU L CA 1
ATOM 8215 C C . GLU F 6 111 ? 371.614 353.606 135.088 1.00 196.50 111 GLU L C 1
ATOM 8216 O O . GLU F 6 111 ? 371.855 352.453 135.454 1.00 196.50 111 GLU L O 1
ATOM 8222 N N . LEU F 6 112 ? 371.420 353.938 133.816 1.00 194.82 112 LEU L N 1
ATOM 8223 C CA . LEU F 6 112 ? 371.485 352.966 132.735 1.00 194.82 112 LEU L CA 1
ATOM 8224 C C . LEU F 6 112 ? 372.842 353.064 132.056 1.00 194.82 112 LEU L C 1
ATOM 8225 O O . LEU F 6 112 ? 373.297 354.164 131.724 1.00 194.82 112 LEU L O 1
ATOM 8230 N N . LYS F 6 113 ? 373.484 351.917 131.852 1.00 193.49 113 LYS L N 1
ATOM 8231 C CA . LYS F 6 113 ? 374.765 351.842 131.167 1.00 193.49 113 LYS L CA 1
ATOM 8232 C C . LYS F 6 113 ? 374.571 351.096 129.855 1.00 193.49 113 LYS L C 1
ATOM 8233 O O . LYS F 6 113 ? 374.108 349.951 129.851 1.00 193.49 113 LYS L O 1
ATOM 8239 N N . ARG F 6 114 ? 374.920 351.748 128.751 1.00 193.92 114 ARG L N 1
ATOM 8240 C CA . ARG F 6 114 ? 374.753 351.198 127.417 1.00 193.92 114 ARG L CA 1
ATOM 8241 C C . ARG F 6 114 ? 376.082 350.634 126.921 1.00 193.92 114 ARG L C 1
ATOM 8242 O O . ARG F 6 114 ? 377.068 350.558 127.660 1.00 193.92 114 ARG L O 1
ATOM 8250 N N . ALA F 6 115 ? 376.116 350.230 125.656 1.00 195.17 115 ALA L N 1
ATOM 8251 C CA . ALA F 6 115 ? 377.341 349.714 125.057 1.00 195.17 115 ALA L CA 1
ATOM 8252 C C . ALA F 6 115 ? 378.373 350.827 124.877 1.00 195.17 115 ALA L C 1
ATOM 8253 O O . ALA F 6 115 ? 378.040 352.013 124.884 1.00 195.17 115 ALA L O 1
#

Secondary structure (DSSP, 8-state):
-TTBPPPB--B-----S--SSEE-GGG-------GGGTS-B--B----B-GGGBHHHHH-S-EEEEEEEE---SS-GGGSEE--B--SSSSHHHHHHHTTEEEEEEEEEEEEEEEEEE--SSS--SS----EEEEEEE-TTSPPP-SSS-GGGG-SSS-EEEEETTSPPEEEEE----SSSSEES---B-SBTTTBS--SGGGT----EEEEEES---SS--EEEEEEEEEEEEEEEEEEE-PPB-SPP--SSS-------SS--BS-TT--SS----STTT-/---EEEEETTEEEEESS---EEETTS----PPPTTT----SPPB--STTTSS-EE---EEE-TT---EEEEETGGGTTSTTHHHHTTSEEEEEEEEEEEEE----TT-B----EEEEET----BSSSSS---HHHH--SSSPEE-BSS----SSSB--BTTTTTTTB-GGGGGGSSEE---TTT-SEEEEEE----SSSSB-TTSB--EEEEE--SS--B--TTS-S-EEEEEEE--EEEEEEEE-S----/-----PPTTTT---TT------BSSTT--PPPP---S-EESBTHHHHTS-EE--TT-BSTTTTSGGGGPEEE--SS-SS-EEEEEE--SSS-TTTSSSHHHHHHTTEEEEES-EEEEEEE-S-SS-B-EEEEEEE-TTSSPP-SHHHHSSSEEEEEE-SS--EEEEEE----SSSSEESS--STT---EEEEEESS--B--TTS-S-EEEEEEEEE-TT-EEEEE---TT---SS---/--EEEE--------EEEE---SSSGGGS---TT-----THHHH--BSSPPPSSS---/-B--S--EE-SSS-EEEEEE-S---SS-EEEEEEE-SSS-EEEEEEE-TTTT--EE-GGGTTTEEEEE-STT-EEEEEE-S--GGG-EEEEEEEE-SS--------EEEEE-/---EEEESSEEEE-SS--B--EEEESS----TTT----EEEEEE-TTS--EEEEETTTEE-TT--TTSEEEEETTEEEEEB-S--TT--EEEEEEESSSSS--B---EEEEE---

B-factor: mean 85.52, std 40.62, range [30.0, 204.32]

Sequence (1056 aa):
AVARVADTMPTGPRNTESVPALTAVETGHTSQVVPGDTMQTRHVKNYHSRTESSIENFLCRAACVYIATYKSAGGTPTERYASWRINTRQMVQLRRKFELFTYLRFDMEITFVITSTQDPGTQLAQDMPVLTHQIMYIPPGGPVPNSATDFAWQSSTNPSIFWTEGCAPARMSVPFISIGNAYSNFYDGWSHFTQEGVYGFNSLNNMGHIYVRHVNEQSLGVSTSTLRVYFKPKHVRAWVPRPPRLSPYVKSSNVNFKPTAVTTERKDINDVGTLRPVGYTNHDRVRSITLGNSTITTQECANVVVGYGVWPSYLQDNEATAEDQPTQPDVATCRFYTLDSIQWQKESDGWWWKFPEALKNMGLFGQNMEYHYLGRSGYTIHVQCNASKFHQGCLLVVCVPEAEMGCSDVEREVVAASLSSEDTAKSFSRTESNGQHTVQTVVYNAGMGVGVGNLTIFPHQWINLRTNNSATIVMPYINSVPMDNMFRHYNFTLMIIPFAKLEYTEQASNYVPITVTVAPMCAEYNGLRLASHQGLPTMLTPGSNQFLTSDDFQSPSAMPQFDVTPEMKIPGEVHNLMEIAEVDSVVPVNNTKENINSMEAYRIPVTGGDQLHTQVFGFQMQPGLNSVFKRTLLGEILNYYAHWSGSVKLTFVFCGSAMATGKFLLAYSPPGASPPQNRKQAMLGTHVIWDVGLQSSCVLCIPWISQTHYRLVQQDEYTSAGYVTCWYQTGLIVPPGAPPSCTILCFASACNDFSVRMLRDTPFIEQTQLLQGAQVSTQKTGAHTIHYTNINYYKDAASNSANRQDFTQDPSKFTEPMKDVMIKSLPALLQQSGAELARPWASVKISCQAFYTFNSYGMQWVKQRPGQGLEWIGTIYPGNGQTSYNQRFKGKATLTADKSPSTAYMQLISLTSEDSAGCFCAVVPTVDFDYWGQGTLVTVSDIVMSQSPSSLAVSVWEKVTMSCKSSQSLLYSNTQKNYLAWYQQKPGQSPKLLIYWASTRESGVPDRFTGSGSGTDFTLTISSVKAEDLAVYYCQQYYSYPLTFGAGTKLELKRA

CATH classification: 2.60.120.20

InterPro domains:
  IPR001676 Picornavirus capsid [PF00073] (46-214)
  IPR029053 Viral coat protein subunit [G3DSA:2.60.120.20] (1-291)
  IPR033703 Picornavirus/Calicivirus coat protein [cd00205] (64-254)

Organism: NCBI:txid47516

Solvent-accessible surface area: 45411 Å² total; per-residue (Å²): 52,126,0,94,7,48,59,22,154,61,31,35,118,124,157,66,159,42,63,23,11,54,16,1,11,2,1,6,20,7,11,56,1,34,13,5,28,40,49,112,31,175,96,56,136,27,102,21,20,20,23,50,0,4,6,19,18,0,1,0,74,14,22,26,1,37,56,10,81,0,70,7,27,58,57,93,74,96,60,75,36,11,52,13,101,27,9,38,20,19,37,2,76,3,1,2,17,7,8,6,0,0,0,1,25,13,19,23,2,20,3,8,38,12,72,37,86,107,30,127,51,120,133,84,4,168,132,56,104,99,16,20,0,0,6,0,34,2,54,88,82,26,81,71,0,116,22,10,116,48,128,11,12,125,24,105,122,27,36,39,37,119,29,65,42,86,62,43,41,11,48,31,0,19,12,5,42,20,139,13,22,4,45,20,10,9,22,0,0,9,30,103,100,76,23,103,47,42,11,0,8,46,42,75,37,70,38,5,62,12,12,1,37,12,52,43,133,28,104,94,14,49,10,23,2,27,8,98,2,42,7,5,0,0,41,10,83,0,6,0,1,12,3,4,10,16,0,68,17,40,40,11,30,16,6,6,1,129,29,40,26,5,14,64,110,26,142,33,25,12,27,1,54,62,118,22,10,24,14,92,30,13,31,156,55,86,54,68,46,99,34,43,109,23,89,24,100,13,139,64,1,9,14,4,1,12,1,4,40,71,127,9,67,94,30,104,128,131,41,52,87,30,182,93,148,39,59,87,30,89,86,43,0,14,65,15,10,83,14,75,64,23,60,5,96,85,104,32,21,0,19,4,7,0,1,1,11,12,0,50,118,52,47,86,0,0,78,25,2,20,97,25,108,29,2,25,0,4,3,7,0,5,0,61,2,108,33,58,104,52,6,0,0,2,0,0,0,0,0,0,0,2,0,4,5,1,2,15,53,16,120,113,73,7,67,22,86,12,0,17,27,117,71,65,16,56,59,10,36,129,92,112,20,148,33,53,89,40,2,6,18,0,4,11,0,0,0,7,0,12,5,0,2,6,0,2,11,0,6,18,0,5,0,4,11,18,13,12,35,2,0,4,0,4,1,8,20,8,4,6,59,8,10,23,11,8,10,56,5,3,12,6,0,0,0,0,0,5,1,1,83,2,41,48,40,167,128,18,81,107,136,8,49,1,32,0,4,0,0,0,20,28,1,5,1,7,32,136,55,135,19,54,58,175,126,158,121,110,175,139,94,130,52,54,95,117,50,94,56,44,20,60,123,35,1,67,23,25,40,91,132,80,126,62,34,108,108,17,160,9,15,4,26,4,61,2,0,2,2,5,1,13,6,9,0,1,0,5,0,12,0,24,132,147,30,25,85,31,15,72,0,7,33,0,89,3,60,33,40,106,17,73,60,18,11,10,2,0,2,45,4,29,0,2,83,25,24,1,2,32,35,1,1,3,0,1,3,0,6,6,0,18,37,4,1,4,0,4,11,1,2,1,5,0,1,0,0,26,100,4,66,3,70,0,5,1,0,3,17,57,62,77,86,48,4,4,26,62,78,149,88,0,94,149,19,39,65,27,85,1,59,9,36,140,24,0,0,2,0,4,0,3,15,62,80,40,130,36,136,41,10,71,2,122,10,73,172,148,13,37,2,6,39,0,2,1,5,7,56,72,2,3,111,43,43,133,29,9,6,96,46,3,18,3,0,0,3,2,0,1,3,56,16,0,0,2,90,101,24,74,84,8,84,34,9,139,64,133,121,34,23,141,109,74,124,87,31,76,98,120,77,56,67,205,176,97,120,81,98,48,65,91,157,92,193,24,78,6,1,41,32,14,75,51,81,104,27,80,42,68,42,63,48,16,9,51,13,16,109,76,111,36,101,97,48,117,91,27,50,42,108,2,53,54,65,59,138,11,192,44,197,39,67,13,129,1,29,1,57,18,162,42,108,73,124,32,17,0,11,0,0,0,25,35,77,139,70,123,16,10,64,11,0,0,0,18,8,41,49,85,52,57,78,22,62,22,130,172,13,112,85,122,3,79,1,74,42,96,178,107,51,59,9,2,61,0,66,8,99,58,0,43,73,108,25,30,6,10,0,16,0,1,10,9,50,26,69,17,0,20,93,1,24,73,16,1,117,3,59,15,107,150,6,95,12,55,13,66,53,73,43,84,47,16,42,101,169,77,138,20,72,14,33,0,110,3,63,88,59,0,61,15,75,32,58,122,84,17,21,1,0,2,0,16,23,77,88,81,100,20,3,80,19,3,1,54,42,5,78,50,107,75,105,83,32,47,98,32,6,33,18,37,51,63,18,48,76,5,36,4,43,6,34,29,5,89,83,77,0,61,6,35,5,22,0,0,0,14,16,26,61,30,8,37,14,6,61,14,6,104,15,64,86,133,212,160